Protein AF-0000000072276404 (afdb_homodimer)

Organism: Rhodospirillum rubrum (strain ATCC 11170 / ATH 1.1.1 / DSM 467 / LMG 4362 / NCIMB 8255 / S1) (NCBI:txid269796)

InterPro domains:
  IPR003018 GAF domain [PF01590] (31-168)
  IPR003018 GAF domain [SM00065] (30-178)
  IPR003594 Histidine kinase/HSP90-like ATPase domain [PF02518] (303-394)
  IPR003594 Histidine kinase/HSP90-like ATPase domain [SM00387] (300-396)
  IPR011495 Signal transduction histidine kinase, subgroup 2, dimerisation and phosphoacceptor domain [PF07568] (204-277)
  IPR029016 GAF-like domain superfamily [G3DSA:3.30.450.40] (4-180)
  IPR036890 Histidine kinase/HSP90-like ATPase superfamily [G3DSA:3.30.565.10] (261-398)
  IPR036890 Histidine kinase/HSP90-like ATPase superfamily [SSF55874] (263-393)

Structure (mmCIF, N/CA/C/O backbone):
data_AF-0000000072276404-model_v1
#
loop_
_entity.id
_entity.type
_entity.pdbx_description
1 polymer 'histidine kinase'
#
loop_
_atom_site.group_PDB
_atom_site.id
_atom_site.type_symbol
_atom_site.label_atom_id
_atom_site.label_alt_id
_atom_site.label_comp_id
_atom_site.label_asym_id
_atom_site.label_entity_id
_atom_site.label_seq_id
_atom_site.pdbx_PDB_ins_code
_atom_site.Cartn_x
_atom_site.Cartn_y
_atom_site.Cartn_z
_atom_site.occupancy
_atom_site.B_iso_or_equiv
_atom_site.auth_seq_id
_atom_site.auth_comp_id
_atom_site.auth_asym_id
_atom_site.auth_atom_id
_atom_site.pdbx_PDB_model_num
ATOM 1 N N . MET A 1 1 ? 2.809 63.781 21.281 1 48 1 MET A N 1
ATOM 2 C CA . MET A 1 1 ? 2.082 62.531 21.422 1 48 1 MET A CA 1
ATOM 3 C C . MET A 1 1 ? 2.529 61.781 22.672 1 48 1 MET A C 1
ATOM 5 O O . MET A 1 1 ? 3.721 61.5 22.844 1 48 1 MET A O 1
ATOM 9 N N . ASP A 1 2 ? 1.869 61.625 23.719 1 65.25 2 ASP A N 1
ATOM 10 C CA . ASP A 1 2 ? 2.154 61.156 25.062 1 65.25 2 ASP A CA 1
ATOM 11 C C . ASP A 1 2 ? 2.818 59.781 25.047 1 65.25 2 ASP A C 1
ATOM 13 O O . ASP A 1 2 ? 2.605 59 24.109 1 65.25 2 ASP A O 1
ATOM 17 N N . GLU A 1 3 ? 3.967 59.688 25.656 1 73.56 3 GLU A N 1
ATOM 18 C CA . GLU A 1 3 ? 4.805 58.5 25.797 1 73.56 3 GLU A CA 1
ATOM 19 C C . GLU A 1 3 ? 3.959 57.25 26.016 1 73.56 3 GLU A C 1
ATOM 21 O O . GLU A 1 3 ? 4.277 56.188 25.484 1 73.56 3 GLU A O 1
ATOM 26 N N . THR A 1 4 ? 2.936 57.438 26.641 1 77.88 4 THR A N 1
ATOM 27 C CA . THR A 1 4 ? 2.031 56.312 26.922 1 77.88 4 THR A CA 1
ATOM 28 C C . THR A 1 4 ? 1.312 55.875 25.641 1 77.88 4 THR A C 1
ATOM 30 O O . THR A 1 4 ? 1.155 54.688 25.406 1 77.88 4 THR A O 1
ATOM 33 N N . THR A 1 5 ? 1.019 56.906 24.812 1 78.19 5 THR A N 1
ATOM 34 C CA . THR A 1 5 ? 0.313 56.594 23.578 1 78.19 5 THR A CA 1
ATOM 35 C C . THR A 1 5 ? 1.245 55.906 22.578 1 78.19 5 THR A C 1
ATOM 37 O O . THR A 1 5 ? 0.839 55 21.875 1 78.19 5 THR A O 1
ATOM 40 N N . ALA A 1 6 ? 2.482 56.406 22.594 1 81.88 6 ALA A N 1
ATOM 41 C CA . ALA A 1 6 ? 3.465 55.812 21.703 1 81.88 6 ALA A CA 1
ATOM 42 C C . ALA A 1 6 ? 3.732 54.375 22.078 1 81.88 6 ALA A C 1
ATOM 44 O O . ALA A 1 6 ? 3.857 53.5 21.219 1 81.88 6 ALA A O 1
ATOM 45 N N . GLU A 1 7 ? 3.758 54.062 23.359 1 82.38 7 GLU A N 1
ATOM 46 C CA . GLU A 1 7 ? 3.977 52.688 23.859 1 82.38 7 GLU A CA 1
ATOM 47 C C . GLU A 1 7 ? 2.811 51.781 23.5 1 82.38 7 GLU A C 1
ATOM 49 O O . GLU A 1 7 ? 3.016 50.625 23.141 1 82.38 7 GLU A O 1
ATOM 54 N N . LEU A 1 8 ? 1.667 52.344 23.578 1 82.5 8 LEU A N 1
ATOM 55 C CA . LEU A 1 8 ? 0.479 51.562 23.266 1 82.5 8 LEU A CA 1
ATOM 56 C C . LEU A 1 8 ? 0.43 51.219 21.766 1 82.5 8 LEU A C 1
ATOM 58 O O . LEU A 1 8 ? 0.048 50.125 21.391 1 82.5 8 LEU A O 1
ATOM 62 N N . HIS A 1 9 ? 0.855 52.125 20.938 1 83.06 9 HIS A N 1
ATOM 63 C CA . HIS A 1 9 ? 0.88 51.906 19.484 1 83.06 9 HIS A CA 1
ATOM 64 C C . HIS A 1 9 ? 1.898 50.812 19.125 1 83.06 9 HIS A C 1
ATOM 66 O O . HIS A 1 9 ? 1.651 50 18.25 1 83.06 9 HIS A O 1
ATOM 72 N N . LYS A 1 10 ? 3.004 50.938 19.859 1 84.81 10 LYS A N 1
ATOM 73 C CA . LYS A 1 10 ? 4.031 49.906 19.641 1 84.81 10 LYS A CA 1
ATOM 74 C C . LYS A 1 10 ? 3.504 48.5 20 1 84.81 10 LYS A C 1
ATOM 76 O O . LYS A 1 10 ? 3.713 47.562 19.266 1 84.81 10 LYS A O 1
ATOM 81 N N . LEU A 1 11 ? 2.77 48.438 21.109 1 83.38 11 LEU A N 1
ATOM 82 C CA . LEU A 1 11 ? 2.225 47.156 21.562 1 83.38 11 LEU A CA 1
ATOM 83 C C . LEU A 1 11 ? 1.194 46.625 20.578 1 83.38 11 LEU A C 1
ATOM 85 O O . LEU A 1 11 ? 1.151 45.406 20.312 1 83.38 11 LEU A O 1
ATOM 89 N N . ILE A 1 12 ? 0.431 47.5 20 1 82.69 12 ILE A N 1
ATOM 90 C CA . ILE A 1 12 ? -0.584 47.125 19.031 1 82.69 12 ILE A CA 1
ATOM 91 C C . ILE A 1 12 ? 0.087 46.562 17.781 1 82.69 12 ILE A C 1
ATOM 93 O O . ILE A 1 12 ? -0.323 45.531 17.25 1 82.69 12 ILE A O 1
ATOM 97 N N . SER A 1 13 ? 1.107 47.25 17.344 1 86.06 13 SER A N 1
ATOM 98 C CA . SER A 1 13 ? 1.822 46.844 16.156 1 86.06 13 SER A CA 1
ATOM 99 C C . SER A 1 13 ? 2.475 45.469 16.344 1 86.06 13 SER A C 1
ATOM 101 O O . SER A 1 13 ? 2.457 44.625 15.445 1 86.06 13 SER A O 1
ATOM 103 N N . GLN A 1 14 ? 3.023 45.281 17.516 1 87.19 14 GLN A N 1
ATOM 104 C CA . GLN A 1 14 ? 3.686 44.031 17.828 1 87.19 14 GLN A CA 1
ATOM 105 C C . GLN A 1 14 ? 2.686 42.875 17.875 1 87.19 14 GLN A C 1
ATOM 107 O O . GLN A 1 14 ? 2.938 41.812 17.328 1 87.19 14 GLN A O 1
ATOM 112 N N . GLN A 1 15 ? 1.585 43.062 18.438 1 85.44 15 GLN A N 1
ATOM 113 C CA . GLN A 1 15 ? 0.559 42.031 18.5 1 85.44 15 GLN A CA 1
ATOM 114 C C . GLN A 1 15 ? -0.008 41.719 17.125 1 85.44 15 GLN A C 1
ATOM 116 O O . GLN A 1 15 ? -0.316 40.562 16.812 1 85.44 15 GLN A O 1
ATOM 121 N N . ALA A 1 16 ? -0.145 42.781 16.359 1 86.44 16 ALA A N 1
ATOM 122 C CA . ALA A 1 16 ? -0.613 42.594 14.984 1 86.44 16 ALA A CA 1
ATOM 123 C C . ALA A 1 16 ? 0.361 41.75 14.18 1 86.44 16 ALA A C 1
ATOM 125 O O . ALA A 1 16 ? -0.056 40.938 13.344 1 86.44 16 ALA A O 1
ATOM 126 N N . ALA A 1 17 ? 1.609 41.938 14.406 1 90.44 17 ALA A N 1
ATOM 127 C CA . ALA A 1 17 ? 2.631 41.156 13.711 1 90.44 17 ALA A CA 1
ATOM 128 C C . ALA A 1 17 ? 2.518 39.688 14.047 1 90.44 17 ALA A C 1
ATOM 130 O O . ALA A 1 17 ? 2.621 38.844 13.164 1 90.44 17 ALA A O 1
ATOM 131 N N . ILE A 1 18 ? 2.312 39.344 15.297 1 90.06 18 ILE A N 1
ATOM 132 C CA . ILE A 1 18 ? 2.176 37.969 15.734 1 90.06 18 ILE A CA 1
ATOM 133 C C . ILE A 1 18 ? 0.937 37.344 15.094 1 90.06 18 ILE A C 1
ATOM 135 O O . ILE A 1 18 ? 0.99 36.219 14.602 1 90.06 18 ILE A O 1
ATOM 139 N N . ALA A 1 19 ? -0.135 38.094 15.117 1 87 19 ALA A N 1
ATOM 140 C CA . ALA A 1 19 ? -1.378 37.594 14.523 1 87 19 ALA A CA 1
ATOM 141 C C . ALA A 1 19 ? -1.208 37.344 13.023 1 87 19 ALA A C 1
ATOM 143 O O . ALA A 1 19 ? -1.654 36.312 12.508 1 87 19 ALA A O 1
ATOM 144 N N . HIS A 1 20 ? -0.583 38.312 12.383 1 89.5 20 HIS A N 1
ATOM 145 C CA . HIS A 1 20 ? -0.328 38.156 10.953 1 89.5 20 HIS A CA 1
ATOM 146 C C . HIS A 1 20 ? 0.509 36.938 10.664 1 89.5 20 HIS A C 1
ATOM 148 O O . HIS A 1 20 ? 0.224 36.188 9.711 1 89.5 20 HIS A O 1
ATOM 154 N N . PHE A 1 21 ? 1.476 36.688 11.445 1 94 21 PHE A N 1
ATOM 155 C CA . PHE A 1 21 ? 2.342 35.531 11.258 1 94 21 PHE A CA 1
ATOM 156 C C . PHE A 1 21 ? 1.561 34.25 11.43 1 94 21 PHE A C 1
ATOM 158 O O . PHE A 1 21 ? 1.726 33.312 10.648 1 94 21 PHE A O 1
ATOM 165 N N . GLY A 1 22 ? 0.802 34.188 12.508 1 90.75 22 GLY A N 1
ATOM 166 C CA . GLY A 1 22 ? -0.018 33 12.711 1 90.75 22 GLY A CA 1
ATOM 167 C C . GLY A 1 22 ? -0.876 32.656 11.508 1 90.75 22 GLY A C 1
ATOM 168 O O . GLY A 1 22 ? -0.931 31.5 11.086 1 90.75 22 GLY A O 1
ATOM 169 N N . ASN A 1 23 ? -1.496 33.656 10.969 1 89.75 23 ASN A N 1
ATOM 170 C CA . ASN A 1 23 ? -2.322 33.469 9.781 1 89.75 23 ASN A CA 1
ATOM 171 C C . ASN A 1 23 ? -1.501 33 8.594 1 89.75 23 ASN A C 1
ATOM 173 O O . ASN A 1 23 ? -1.924 32.094 7.875 1 89.75 23 ASN A O 1
ATOM 177 N N . PHE A 1 24 ? -0.404 33.562 8.367 1 93.12 24 PHE A N 1
ATOM 178 C CA . PHE A 1 24 ? 0.496 33.219 7.277 1 93.12 24 PHE A CA 1
ATOM 179 C C . PHE A 1 24 ? 0.958 31.766 7.414 1 93.12 24 PHE A C 1
ATOM 181 O O . PHE A 1 24 ? 0.952 31.016 6.438 1 93.12 24 PHE A O 1
ATOM 188 N N . ALA A 1 25 ? 1.313 31.422 8.641 1 94.75 25 ALA A N 1
ATOM 189 C CA . ALA A 1 25 ? 1.871 30.094 8.906 1 94.75 25 ALA A CA 1
ATOM 190 C C . ALA A 1 25 ? 0.832 29.016 8.664 1 94.75 25 ALA A C 1
ATOM 192 O O . ALA A 1 25 ? 1.174 27.906 8.25 1 94.75 25 ALA A O 1
ATOM 193 N N . LEU A 1 26 ? -0.403 29.297 8.898 1 91.5 26 LEU A N 1
ATOM 194 C CA . LEU A 1 26 ? -1.487 28.328 8.711 1 91.5 26 LEU A CA 1
ATOM 195 C C . LEU A 1 26 ? -1.706 28.062 7.227 1 91.5 26 LEU A C 1
ATOM 197 O O . LEU A 1 26 ? -2.102 26.953 6.852 1 91.5 26 LEU A O 1
ATOM 201 N N . ARG A 1 27 ? -1.36 28.953 6.379 1 88.19 27 ARG A N 1
ATOM 202 C CA . ARG A 1 27 ? -1.678 28.844 4.961 1 88.19 27 ARG A CA 1
ATOM 203 C C . ARG A 1 27 ? -0.475 28.344 4.168 1 88.19 27 ARG A C 1
ATOM 205 O O . ARG A 1 27 ? -0.634 27.672 3.145 1 88.19 27 ARG A O 1
ATOM 212 N N . GLU A 1 28 ? 0.655 28.734 4.586 1 91.81 28 GLU A N 1
ATOM 213 C CA . GLU A 1 28 ? 1.879 28.469 3.836 1 91.81 28 GLU A CA 1
ATOM 214 C C . GLU A 1 28 ? 2.352 27.031 4.039 1 91.81 28 GLU A C 1
ATOM 216 O O . GLU A 1 28 ? 2.602 26.609 5.168 1 91.81 28 GLU A O 1
ATOM 221 N N . PRO A 1 29 ? 2.582 26.359 2.936 1 87.94 29 PRO A N 1
ATOM 222 C CA . PRO A 1 29 ? 2.988 24.953 3.061 1 87.94 29 PRO A CA 1
ATOM 223 C C . PRO A 1 29 ? 4.496 24.797 3.215 1 87.94 29 PRO A C 1
ATOM 225 O O . PRO A 1 29 ? 4.961 23.75 3.703 1 87.94 29 PRO A O 1
ATOM 228 N N . ASP A 1 30 ? 5.25 25.719 2.789 1 93.31 30 ASP A N 1
ATOM 229 C CA . ASP A 1 30 ? 6.703 25.594 2.777 1 93.31 30 ASP A CA 1
ATOM 230 C C . ASP A 1 30 ? 7.309 26.156 4.062 1 93.31 30 ASP A C 1
ATOM 232 O O . ASP A 1 30 ? 7.23 27.359 4.316 1 93.31 30 ASP A O 1
ATOM 236 N N . LEU A 1 31 ? 7.938 25.359 4.762 1 95.5 31 LEU A N 1
ATOM 237 C CA . LEU A 1 31 ? 8.516 25.734 6.043 1 95.5 31 LEU A CA 1
ATOM 238 C C . LEU A 1 31 ? 9.547 26.859 5.867 1 95.5 31 LEU A C 1
ATOM 240 O O . LEU A 1 31 ? 9.625 27.766 6.691 1 95.5 31 LEU A O 1
ATOM 244 N N . MET A 1 32 ? 10.352 26.781 4.859 1 96.44 32 MET A N 1
ATOM 245 C CA . MET A 1 32 ? 11.398 27.781 4.656 1 96.44 32 MET A CA 1
ATOM 246 C C . MET A 1 32 ? 10.797 29.156 4.406 1 96.44 32 MET A C 1
ATOM 248 O O . MET A 1 32 ? 11.359 30.172 4.828 1 96.44 32 MET A O 1
ATOM 252 N N . VAL A 1 33 ? 9.688 29.156 3.691 1 97 33 VAL A N 1
ATOM 253 C CA . VAL A 1 33 ? 8.984 30.406 3.461 1 97 33 VAL A CA 1
ATOM 254 C C . VAL A 1 33 ? 8.438 30.938 4.781 1 97 33 VAL A C 1
ATOM 256 O O . VAL A 1 33 ? 8.508 32.156 5.051 1 97 33 VAL A O 1
ATOM 259 N N . ILE A 1 34 ? 7.984 30.031 5.652 1 97.25 34 ILE A N 1
ATOM 260 C CA . ILE A 1 34 ? 7.461 30.391 6.965 1 97.25 34 ILE A CA 1
ATOM 261 C C . ILE A 1 34 ? 8.578 31 7.816 1 97.25 34 ILE A C 1
ATOM 263 O O . ILE A 1 34 ? 8.406 32.062 8.414 1 97.25 34 ILE A O 1
ATOM 267 N N . LEU A 1 35 ? 9.672 30.359 7.82 1 98.38 35 LEU A N 1
ATOM 268 C CA . LEU A 1 35 ? 10.789 30.797 8.633 1 98.38 35 LEU A CA 1
ATOM 269 C C . LEU A 1 35 ? 11.305 32.156 8.164 1 98.38 35 LEU A C 1
ATOM 271 O O . LEU A 1 35 ? 11.625 33.031 8.977 1 98.38 35 LEU A O 1
ATOM 275 N N . THR A 1 36 ? 11.359 32.312 6.91 1 98.38 36 THR A N 1
ATOM 276 C CA . THR A 1 36 ? 11.82 33.562 6.336 1 98.38 36 THR A CA 1
ATOM 277 C C . THR A 1 36 ? 10.867 34.719 6.684 1 98.38 36 THR A C 1
ATOM 279 O O . THR A 1 36 ? 11.312 35.812 7.055 1 98.38 36 THR A O 1
ATOM 282 N N . GLU A 1 37 ? 9.609 34.438 6.578 1 97.94 37 GLU A N 1
ATOM 283 C CA . GLU A 1 37 ? 8.609 35.438 6.941 1 97.94 37 GLU A CA 1
ATOM 284 C C . GLU A 1 37 ? 8.688 35.781 8.43 1 97.94 37 GLU A C 1
ATOM 286 O O . GLU A 1 37 ? 8.5 36.938 8.82 1 97.94 37 GLU A O 1
ATOM 291 N N . ALA A 1 38 ? 8.93 34.812 9.25 1 98.12 38 ALA A N 1
ATOM 292 C CA . ALA A 1 38 ? 9.094 35.031 10.688 1 98.12 38 ALA A CA 1
ATOM 293 C C . ALA A 1 38 ? 10.234 36.031 10.961 1 98.12 38 ALA A C 1
ATOM 295 O O . ALA A 1 38 ? 10.062 37 11.711 1 98.12 38 ALA A O 1
ATOM 296 N N . ALA A 1 39 ? 11.344 35.75 10.344 1 98.38 39 ALA A N 1
ATOM 297 C CA . ALA A 1 39 ? 12.5 36.625 10.523 1 98.38 39 ALA A CA 1
ATOM 298 C C . ALA A 1 39 ? 12.188 38.062 10.094 1 98.38 39 ALA A C 1
ATOM 300 O O . ALA A 1 39 ? 12.523 39.031 10.797 1 98.38 39 ALA A O 1
ATOM 301 N N . ARG A 1 40 ? 11.516 38.188 9 1 97.75 40 ARG A N 1
ATOM 302 C CA . ARG A 1 40 ? 11.172 39.5 8.484 1 97.75 40 ARG A CA 1
ATOM 303 C C . ARG A 1 40 ? 10.258 40.25 9.445 1 97.75 40 ARG A C 1
ATOM 305 O O . ARG A 1 40 ? 10.523 41.406 9.797 1 97.75 40 ARG A O 1
ATOM 312 N N . LEU A 1 41 ? 9.211 39.625 9.906 1 96.94 41 LEU A N 1
ATOM 313 C CA . LEU A 1 41 ? 8.219 40.281 10.766 1 96.94 41 LEU A CA 1
ATOM 314 C C . LEU A 1 41 ? 8.812 40.625 12.125 1 96.94 41 LEU A C 1
ATOM 316 O O . LEU A 1 41 ? 8.461 41.656 12.711 1 96.94 41 LEU A O 1
ATOM 320 N N . CYS A 1 42 ? 9.672 39.812 12.648 1 96.81 42 CYS A N 1
ATOM 321 C CA . CYS A 1 42 ? 10.328 40.125 13.914 1 96.81 42 CYS A CA 1
ATOM 322 C C . CYS A 1 42 ? 11.227 41.344 13.789 1 96.81 42 CYS A C 1
ATOM 324 O O . CYS A 1 42 ? 11.211 42.219 14.656 1 96.81 42 CYS A O 1
ATOM 326 N N . ALA A 1 43 ? 12 41.375 12.688 1 96.19 43 ALA A N 1
ATOM 327 C CA . ALA A 1 43 ? 12.867 42.531 12.445 1 96.19 43 ALA A CA 1
ATOM 328 C C . ALA A 1 43 ? 12.047 43.812 12.352 1 96.19 43 ALA A C 1
ATOM 330 O O . ALA A 1 43 ? 12.383 44.812 12.984 1 96.19 43 ALA A O 1
ATOM 331 N N . GLU A 1 44 ? 11 43.75 11.648 1 93.88 44 GLU A N 1
ATOM 332 C CA . GLU A 1 44 ? 10.125 44.906 11.484 1 93.88 44 GLU A CA 1
ATOM 333 C C . GLU A 1 44 ? 9.461 45.281 12.797 1 93.88 44 GLU A C 1
ATOM 335 O O . GLU A 1 44 ? 9.383 46.469 13.141 1 93.88 44 GLU A O 1
ATOM 340 N N . GLY A 1 45 ? 8.984 44.344 13.531 1 91.69 45 GLY A N 1
ATOM 341 C CA . GLY A 1 45 ? 8.281 44.562 14.781 1 91.69 45 GLY A CA 1
ATOM 342 C C . GLY A 1 45 ? 9.148 45.219 15.844 1 91.69 45 GLY A C 1
ATOM 343 O O . GLY A 1 45 ? 8.641 45.969 16.688 1 91.69 45 GLY A O 1
ATOM 344 N N . LEU A 1 46 ? 10.422 44.938 15.773 1 92.81 46 LEU A N 1
ATOM 345 C CA . LEU A 1 46 ? 11.328 45.5 16.766 1 92.81 46 LEU A CA 1
ATOM 346 C C . LEU A 1 46 ? 12.203 46.594 16.172 1 92.81 46 LEU A C 1
ATOM 348 O O . LEU A 1 46 ? 13.102 47.094 16.844 1 92.81 46 LEU A O 1
ATOM 352 N N . SER A 1 47 ? 11.906 46.938 14.938 1 90.75 47 SER A N 1
ATOM 353 C CA . SER A 1 47 ? 12.617 47.969 14.211 1 90.75 47 SER A CA 1
ATOM 354 C C . SER A 1 47 ? 14.125 47.75 14.242 1 90.75 47 SER A C 1
ATOM 356 O O . SER A 1 47 ? 14.891 48.656 14.602 1 90.75 47 SER A O 1
ATOM 358 N N . VAL A 1 48 ? 14.555 46.562 13.93 1 94.5 48 VAL A N 1
ATOM 359 C CA . VAL A 1 48 ? 15.969 46.219 13.812 1 94.5 48 VAL A CA 1
ATOM 360 C C . VAL A 1 48 ? 16.281 45.781 12.391 1 94.5 48 VAL A C 1
ATOM 362 O O . VAL A 1 48 ? 15.383 45.312 11.68 1 94.5 48 VAL A O 1
ATOM 365 N N . PRO A 1 49 ? 17.484 45.906 12 1 96.25 49 PRO A N 1
ATOM 366 C CA . PRO A 1 49 ? 17.797 45.594 10.602 1 96.25 49 PRO A CA 1
ATOM 367 C C . PRO A 1 49 ? 18 44.125 10.328 1 96.25 49 PRO A C 1
ATOM 369 O O . PRO A 1 49 ? 17.891 43.688 9.188 1 96.25 49 PRO A O 1
ATOM 372 N N . PHE A 1 50 ? 18.312 43.281 11.422 1 97.31 50 PHE A N 1
ATOM 373 C CA . PHE A 1 50 ? 18.672 41.906 11.172 1 97.31 50 PHE A CA 1
ATOM 374 C C . PHE A 1 50 ? 17.891 40.969 12.07 1 97.31 50 PHE A C 1
ATOM 376 O O . PHE A 1 50 ? 17.625 41.281 13.234 1 97.31 50 PHE A O 1
ATOM 383 N N . CYS A 1 51 ? 17.516 39.844 11.531 1 98.38 51 CYS A N 1
ATOM 384 C CA . CYS A 1 51 ? 16.938 38.719 12.273 1 98.38 51 CYS A CA 1
ATOM 385 C C . CYS A 1 51 ? 17.281 37.406 11.617 1 98.38 51 CYS A C 1
ATOM 387 O O . CYS A 1 51 ? 17.469 37.344 10.398 1 98.38 51 CYS A O 1
ATOM 389 N N . LYS A 1 52 ? 17.438 36.406 12.391 1 98.31 52 LYS A N 1
ATOM 390 C CA . LYS A 1 52 ? 17.719 35.094 11.812 1 98.31 52 LYS A CA 1
ATOM 391 C C . LYS A 1 52 ? 17.109 33.969 12.656 1 98.31 52 LYS A C 1
ATOM 393 O O . LYS A 1 52 ? 16.891 34.156 13.852 1 98.31 52 LYS A O 1
ATOM 398 N N . VAL A 1 53 ? 16.828 32.906 12.039 1 98.75 53 VAL A N 1
ATOM 399 C CA . VAL A 1 53 ? 16.391 31.656 12.664 1 98.75 53 VAL A CA 1
ATOM 400 C C . VAL A 1 53 ? 17.5 30.609 12.562 1 98.75 53 VAL A C 1
ATOM 402 O O . VAL A 1 53 ? 17.953 30.281 11.461 1 98.75 53 VAL A O 1
ATOM 405 N N . CYS A 1 54 ? 17.891 30.047 13.633 1 98.56 54 CYS A N 1
ATOM 406 C CA . CYS A 1 54 ? 18.938 29.047 13.68 1 98.56 54 CYS A CA 1
ATOM 407 C C . CYS A 1 54 ? 18.375 27.688 14.086 1 98.56 54 CYS A C 1
ATOM 409 O O . CYS A 1 54 ? 17.797 27.547 15.164 1 98.56 54 CYS A O 1
ATOM 411 N N . ARG A 1 55 ? 18.641 26.766 13.297 1 98.31 55 ARG A N 1
ATOM 412 C CA . ARG A 1 55 ? 18.156 25.406 13.562 1 98.31 55 ARG A CA 1
ATOM 413 C C . ARG A 1 55 ? 19.234 24.578 14.234 1 98.31 55 ARG A C 1
ATOM 415 O O . ARG A 1 55 ? 20.391 24.594 13.812 1 98.31 55 ARG A O 1
ATOM 422 N N . TYR A 1 56 ? 18.828 23.828 15.219 1 98.12 56 TYR A N 1
ATOM 423 C CA . TYR A 1 56 ? 19.766 22.953 15.938 1 98.12 56 TYR A CA 1
ATOM 424 C C . TYR A 1 56 ? 20.047 21.688 15.133 1 98.12 56 TYR A C 1
ATOM 426 O O . TYR A 1 56 ? 19.141 21.047 14.633 1 98.12 56 TYR A O 1
ATOM 434 N N . ARG A 1 57 ? 21.281 21.344 15.023 1 96.62 57 ARG A N 1
ATOM 435 C CA . ARG A 1 57 ? 21.75 20.094 14.43 1 96.62 57 ARG A CA 1
ATOM 436 C C . ARG A 1 57 ? 22.422 19.203 15.477 1 96.62 57 ARG A C 1
ATOM 438 O O . ARG A 1 57 ? 23.531 19.484 15.914 1 96.62 57 ARG A O 1
ATOM 445 N N . ALA A 1 58 ? 21.766 18.188 15.797 1 95.12 58 ALA A N 1
ATOM 446 C CA . ALA A 1 58 ? 22.188 17.344 16.922 1 95.12 58 ALA A CA 1
ATOM 447 C C . ALA A 1 58 ? 23.516 16.656 16.625 1 95.12 58 ALA A C 1
ATOM 449 O O . ALA A 1 58 ? 24.359 16.516 17.5 1 95.12 58 ALA A O 1
ATOM 450 N N . ALA A 1 59 ? 23.672 16.219 15.469 1 95.44 59 ALA A N 1
ATOM 451 C CA . ALA A 1 59 ? 24.875 15.484 15.078 1 95.44 59 ALA A CA 1
ATOM 452 C C . ALA A 1 59 ? 26.125 16.375 15.195 1 95.44 59 ALA A C 1
ATOM 454 O O . ALA A 1 59 ? 27.172 15.914 15.664 1 95.44 59 ALA A O 1
ATOM 455 N N . GLU A 1 60 ? 25.953 17.547 14.828 1 96 60 GLU A N 1
ATOM 456 C CA . GLU A 1 60 ? 27.078 18.484 14.812 1 96 60 GLU A CA 1
ATOM 457 C C . GLU A 1 60 ? 27.141 19.297 16.109 1 96 60 GLU A C 1
ATOM 459 O O . GLU A 1 60 ? 28.141 19.938 16.406 1 96 60 GLU A O 1
ATOM 464 N N . ASN A 1 61 ? 26.047 19.297 16.859 1 96.5 61 ASN A N 1
ATOM 465 C CA . ASN A 1 61 ? 25.859 20.094 18.062 1 96.5 61 ASN A CA 1
ATOM 466 C C . ASN A 1 61 ? 26.109 21.578 17.781 1 96.5 61 ASN A C 1
ATOM 468 O O . ASN A 1 61 ? 26.906 22.219 18.453 1 96.5 61 ASN A O 1
ATOM 472 N N . ASP A 1 62 ? 25.422 22.016 16.781 1 97.56 62 ASP A N 1
ATOM 473 C CA . ASP A 1 62 ? 25.547 23.422 16.406 1 97.56 62 ASP A CA 1
ATOM 474 C C . ASP A 1 62 ? 24.203 23.969 15.922 1 97.56 62 ASP A C 1
ATOM 476 O O . ASP A 1 62 ? 23.188 23.266 15.938 1 97.56 62 ASP A O 1
ATOM 480 N N . LEU A 1 63 ? 24.188 25.297 15.664 1 98.12 63 LEU A N 1
ATOM 481 C CA . LEU A 1 63 ? 23.016 26.016 15.203 1 98.12 63 LEU A CA 1
ATOM 482 C C . LEU A 1 63 ? 23.25 26.641 13.836 1 98.12 63 LEU A C 1
ATOM 484 O O . LEU A 1 63 ? 24.062 27.562 13.703 1 98.12 63 LEU A O 1
ATOM 488 N N . LEU A 1 64 ? 22.531 26.141 12.867 1 98.31 64 LEU A N 1
ATOM 489 C CA . LEU A 1 64 ? 22.672 26.594 11.492 1 98.31 64 LEU A CA 1
ATOM 490 C C . LEU A 1 64 ? 21.656 27.688 11.18 1 98.31 64 LEU A C 1
ATOM 492 O O . LEU A 1 64 ? 20.469 27.516 11.461 1 98.31 64 LEU A O 1
ATOM 496 N N . VAL A 1 65 ? 22.141 28.812 10.617 1 98.19 65 VAL A N 1
ATOM 497 C CA . VAL A 1 65 ? 21.203 29.828 10.148 1 98.19 65 VAL A CA 1
ATOM 498 C C . VAL A 1 65 ? 20.422 29.312 8.953 1 98.19 65 VAL A C 1
ATOM 500 O O . VAL A 1 65 ? 20.984 29.125 7.871 1 98.19 65 VAL A O 1
ATOM 503 N N . VAL A 1 66 ? 19.125 29.141 9.102 1 98.19 66 VAL A N 1
ATOM 504 C CA . VAL A 1 66 ? 18.359 28.516 8.031 1 98.19 66 VAL A CA 1
ATOM 505 C C . VAL A 1 66 ? 17.469 29.547 7.359 1 98.19 66 VAL A C 1
ATOM 507 O O . VAL A 1 66 ? 17 29.344 6.242 1 98.19 66 VAL A O 1
ATOM 510 N N . ALA A 1 67 ? 17.203 30.594 8 1 98.38 67 ALA A N 1
ATOM 511 C CA . ALA A 1 67 ? 16.438 31.719 7.465 1 98.38 67 ALA A CA 1
ATOM 512 C C . ALA A 1 67 ? 16.875 33.031 8.094 1 98.38 67 ALA A C 1
ATOM 514 O O . ALA A 1 67 ? 17.438 33.062 9.188 1 98.38 67 ALA A O 1
ATOM 515 N N . GLY A 1 68 ? 16.594 34.156 7.391 1 98 68 GLY A N 1
ATOM 516 C CA . GLY A 1 68 ? 17.031 35.438 7.918 1 98 68 GLY A CA 1
ATOM 517 C C . GLY A 1 68 ? 16.516 36.594 7.102 1 98 68 GLY A C 1
ATOM 518 O O . GLY A 1 68 ? 15.945 36.438 6.031 1 98 68 GLY A O 1
ATOM 519 N N . TYR A 1 69 ? 16.625 37.719 7.668 1 97.81 69 TYR A N 1
ATOM 520 C CA . TYR A 1 69 ? 16.281 39.031 7.078 1 97.81 69 TYR A CA 1
ATOM 521 C C . TYR A 1 69 ? 17.406 40.031 7.266 1 97.81 69 TYR A C 1
ATOM 523 O O . TYR A 1 69 ? 17.891 40.219 8.375 1 97.81 69 TYR A O 1
ATOM 531 N N . GLY A 1 70 ? 17.828 40.656 6.195 1 96.94 70 GLY A N 1
ATOM 532 C CA . GLY A 1 70 ? 18.781 41.75 6.27 1 96.94 70 GLY A CA 1
ATOM 533 C C . GLY A 1 70 ? 20.219 41.312 6.047 1 96.94 70 GLY A C 1
ATOM 534 O O . GLY A 1 70 ? 21.125 42.125 5.98 1 96.94 70 GLY A O 1
ATOM 535 N N . TRP A 1 71 ? 20.453 40.031 5.824 1 96.25 71 TRP A N 1
ATOM 536 C CA . TRP A 1 71 ? 21.812 39.5 5.754 1 96.25 71 TRP A CA 1
ATOM 537 C C . TRP A 1 71 ? 22.312 39.469 4.312 1 96.25 71 TRP A C 1
ATOM 539 O O . TRP A 1 71 ? 21.531 39.312 3.379 1 96.25 71 TRP A O 1
ATOM 549 N N . ASN A 1 72 ? 23.578 39.562 4.145 1 95.06 72 ASN A N 1
ATOM 550 C CA . ASN A 1 72 ? 24.203 39.375 2.848 1 95.06 72 ASN A CA 1
ATOM 551 C C . ASN A 1 72 ? 24.188 37.906 2.424 1 95.06 72 ASN A C 1
ATOM 553 O O . ASN A 1 72 ? 24.031 37.031 3.26 1 95.06 72 ASN A O 1
ATOM 557 N N . PRO A 1 73 ? 24.359 37.781 1.109 1 93.81 73 PRO A N 1
ATOM 558 C CA . PRO A 1 73 ? 24.469 36.375 0.653 1 93.81 73 PRO A CA 1
ATOM 559 C C . PRO A 1 73 ? 25.594 35.625 1.349 1 93.81 73 PRO A C 1
ATOM 561 O O . PRO A 1 73 ? 26.656 36.188 1.624 1 93.81 73 PRO A O 1
ATOM 564 N N . GLY A 1 74 ? 25.312 34.312 1.647 1 93.75 74 GLY A N 1
ATOM 565 C CA . GLY A 1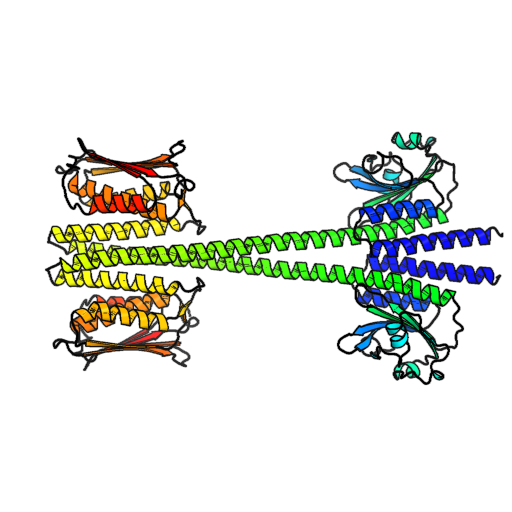 74 ? 26.328 33.469 2.27 1 93.75 74 GLY A CA 1
ATOM 566 C C . GLY A 1 74 ? 26.094 33.25 3.75 1 93.75 74 GLY A C 1
ATOM 567 O O . GLY A 1 74 ? 26.797 32.438 4.387 1 93.75 74 GLY A O 1
ATOM 568 N N . VAL A 1 75 ? 25.172 33.969 4.281 1 95.75 75 VAL A N 1
ATOM 569 C CA . VAL A 1 75 ? 24.891 33.781 5.703 1 95.75 75 VAL A CA 1
ATOM 570 C C . VAL A 1 75 ? 23.844 32.688 5.895 1 95.75 75 VAL A C 1
ATOM 572 O O . VAL A 1 75 ? 24.141 31.656 6.492 1 95.75 75 VAL A O 1
ATOM 575 N N . VAL A 1 76 ? 22.719 32.875 5.234 1 97 76 VAL A N 1
ATOM 576 C CA . VAL A 1 76 ? 21.641 31.922 5.355 1 97 76 VAL A CA 1
ATOM 577 C C . VAL A 1 76 ? 22.031 30.609 4.688 1 97 76 VAL A C 1
ATOM 579 O O . VAL A 1 76 ? 22.5 30.609 3.545 1 97 76 VAL A O 1
ATOM 582 N N . GLY A 1 77 ? 21.969 29.625 5.402 1 96.81 77 GLY A N 1
ATOM 583 C CA . GLY A 1 77 ? 22.281 28.297 4.875 1 96.81 77 GLY A CA 1
ATOM 584 C C . GLY A 1 77 ? 23.734 27.906 5.066 1 96.81 77 GLY A C 1
ATOM 585 O O . GLY A 1 77 ? 24.125 26.781 4.785 1 96.81 77 GLY A O 1
ATOM 586 N N . HIS A 1 78 ? 24.562 28.766 5.648 1 96 78 HIS A N 1
ATOM 587 C CA . HIS A 1 78 ? 26 28.5 5.648 1 96 78 HIS A CA 1
ATOM 588 C C . HIS A 1 78 ? 26.594 28.719 7.027 1 96 78 HIS A C 1
ATOM 590 O O . HIS A 1 78 ? 27.469 27.969 7.461 1 96 78 HIS A O 1
ATOM 596 N N . VAL A 1 79 ? 26.203 29.703 7.703 1 96.19 79 VAL A N 1
ATOM 597 C CA . VAL A 1 79 ? 26.828 30.109 8.953 1 96.19 79 VAL A CA 1
ATOM 598 C C . VAL A 1 79 ? 26.297 29.266 10.102 1 96.19 79 VAL A C 1
ATOM 600 O O . VAL A 1 79 ? 25.094 29 10.188 1 96.19 79 VAL A O 1
ATOM 603 N N . VAL A 1 80 ? 27.203 28.891 10.977 1 95.88 80 VAL A N 1
ATOM 604 C CA . VAL A 1 80 ? 26.828 28.078 12.133 1 95.88 80 VAL A CA 1
ATOM 605 C C . VAL A 1 80 ? 27.422 28.703 13.406 1 95.88 80 VAL A C 1
ATOM 607 O O . VAL A 1 80 ? 28.406 29.438 13.344 1 95.88 80 VAL A O 1
ATOM 610 N N . SER A 1 81 ? 26.719 28.531 14.469 1 95.31 81 SER A N 1
ATOM 611 C CA . SER A 1 81 ? 27.219 28.828 15.805 1 95.31 81 SER A CA 1
ATOM 612 C C . SER A 1 81 ? 27.172 27.594 16.703 1 95.31 81 SER A C 1
ATOM 614 O O . SER A 1 81 ? 26.375 26.688 16.453 1 95.31 81 SER A O 1
ATOM 616 N N . ARG A 1 82 ? 27.969 27.547 17.656 1 93.88 82 ARG A N 1
ATOM 617 C CA . ARG A 1 82 ? 27.984 26.391 18.562 1 93.88 82 ARG A CA 1
ATOM 618 C C . ARG A 1 82 ? 26.75 26.375 19.453 1 93.88 82 ARG A C 1
ATOM 620 O O . ARG A 1 82 ? 26.297 27.438 19.906 1 93.88 82 ARG A O 1
ATOM 627 N N . ALA A 1 83 ? 26.281 25.172 19.75 1 96.31 83 ALA A N 1
ATOM 628 C CA . ALA A 1 83 ? 25.141 25.016 20.656 1 96.31 83 ALA A CA 1
ATOM 629 C C . ALA A 1 83 ? 25.609 24.828 22.094 1 96.31 83 ALA A C 1
ATOM 631 O O . ALA A 1 83 ? 25.266 23.844 22.75 1 96.31 83 ALA A O 1
ATOM 632 N N . ASP A 1 84 ? 26.344 25.734 22.5 1 94.62 84 ASP A N 1
ATOM 633 C CA . ASP A 1 84 ? 26.844 25.766 23.875 1 94.62 84 ASP A CA 1
ATOM 634 C C . ASP A 1 84 ? 26.984 27.203 24.375 1 94.62 84 ASP A C 1
ATOM 636 O O . ASP A 1 84 ? 26.453 28.125 23.75 1 94.62 84 ASP A O 1
ATOM 640 N N . LEU A 1 85 ? 27.625 27.484 25.547 1 93.5 85 LEU A N 1
ATOM 641 C CA . LEU A 1 85 ? 27.578 28.766 26.219 1 93.5 85 LEU A CA 1
ATOM 642 C C . LEU A 1 85 ? 28.547 29.75 25.578 1 93.5 85 LEU A C 1
ATOM 644 O O . LEU A 1 85 ? 28.578 30.938 25.953 1 93.5 85 LEU A O 1
ATOM 648 N N . THR A 1 86 ? 29.234 29.328 24.516 1 91.94 86 THR A N 1
ATOM 649 C CA . THR A 1 86 ? 30.234 30.188 23.891 1 91.94 86 THR A CA 1
ATOM 650 C C . THR A 1 86 ? 29.609 31.078 22.828 1 91.94 86 THR A C 1
ATOM 652 O O . THR A 1 86 ? 30.281 31.891 22.203 1 91.94 86 THR A O 1
ATOM 655 N N . SER A 1 87 ? 28.359 30.938 22.578 1 93.5 87 SER A N 1
ATOM 656 C CA . SER A 1 87 ? 27.625 31.781 21.641 1 93.5 87 SER A CA 1
ATOM 657 C C . SER A 1 87 ? 26.328 32.281 22.25 1 93.5 87 SER A C 1
ATOM 659 O O . SER A 1 87 ? 25.75 31.641 23.141 1 93.5 87 SER A O 1
ATOM 661 N N . PRO A 1 88 ? 25.875 33.5 21.828 1 93.62 88 PRO A N 1
ATOM 662 C CA . PRO A 1 88 ? 24.594 33.969 22.328 1 93.62 88 PRO A CA 1
ATOM 663 C C . PRO A 1 88 ? 23.453 33 22.016 1 93.62 88 PRO A C 1
ATOM 665 O O . PRO A 1 88 ? 22.578 32.781 22.859 1 93.62 88 PRO A O 1
ATOM 668 N N . GLN A 1 89 ? 23.453 32.438 20.828 1 96 89 GLN A N 1
ATOM 669 C CA . GLN A 1 89 ? 22.438 31.469 20.438 1 96 89 GLN A CA 1
ATOM 670 C C . GLN A 1 89 ? 22.5 30.203 21.297 1 96 89 GLN A C 1
ATOM 672 O O . GLN A 1 89 ? 21.469 29.703 21.75 1 96 89 GLN A O 1
ATOM 677 N N . GLY A 1 90 ? 23.703 29.766 21.453 1 96.5 90 GLY A N 1
ATOM 678 C CA . GLY A 1 90 ? 23.906 28.578 22.281 1 96.5 90 GLY A CA 1
ATOM 679 C C . GLY A 1 90 ? 23.453 28.766 23.719 1 96.5 90 GLY A C 1
ATOM 680 O O . GLY A 1 90 ? 22.859 27.859 24.312 1 96.5 90 GLY A O 1
ATOM 681 N N . ARG A 1 91 ? 23.719 29.922 24.297 1 95.94 91 ARG A N 1
ATOM 682 C CA . ARG A 1 91 ? 23.281 30.219 25.656 1 95.94 91 ARG A CA 1
ATOM 683 C C . ARG A 1 91 ? 21.766 30.125 25.781 1 95.94 91 ARG A C 1
ATOM 685 O O . ARG A 1 91 ? 21.25 29.531 26.719 1 95.94 91 ARG A O 1
ATOM 692 N N . ALA A 1 92 ? 21.094 30.766 24.844 1 97.06 92 ALA A N 1
ATOM 693 C CA . ALA A 1 92 ? 19.625 30.688 24.844 1 97.06 92 ALA A CA 1
ATOM 694 C C . ALA A 1 92 ? 19.156 29.25 24.672 1 97.06 92 ALA A C 1
ATOM 696 O O . ALA A 1 92 ? 18.219 28.812 25.328 1 97.06 92 ALA A O 1
ATOM 697 N N . PHE A 1 93 ? 19.859 28.5 23.844 1 97.56 93 PHE A N 1
ATOM 698 C CA . PHE A 1 93 ? 19.484 27.125 23.516 1 97.56 93 PHE A CA 1
ATOM 699 C C . PHE A 1 93 ? 19.641 26.203 24.719 1 97.56 93 PHE A C 1
ATOM 701 O O . PHE A 1 93 ? 18.75 25.406 25.016 1 97.56 93 PHE A O 1
ATOM 708 N N . ILE A 1 94 ? 20.688 26.297 25.406 1 95.94 94 ILE A N 1
ATOM 709 C CA . ILE A 1 94 ? 21.031 25.406 26.516 1 95.94 94 ILE A CA 1
ATOM 710 C C . ILE A 1 94 ? 20.219 25.797 27.75 1 95.94 94 ILE A C 1
ATOM 712 O O . ILE A 1 94 ? 19.719 24.922 28.469 1 95.94 94 ILE A O 1
ATOM 716 N N . THR A 1 95 ? 20 27.078 2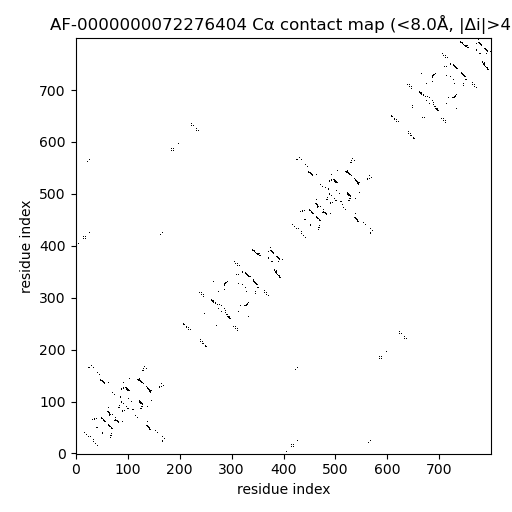8 1 95.75 95 THR A N 1
ATOM 717 C CA . THR A 1 95 ? 19.375 27.531 29.234 1 95.75 95 THR A CA 1
ATOM 718 C C . THR A 1 95 ? 17.859 27.531 29.094 1 95.75 95 THR A C 1
ATOM 720 O O . THR A 1 95 ? 17.141 27.453 30.094 1 95.75 95 THR A O 1
ATOM 723 N N . GLY A 1 96 ? 17.406 27.797 27.922 1 95.44 96 GLY A N 1
ATOM 724 C CA . GLY A 1 96 ? 15.977 27.922 27.688 1 95.44 96 GLY A CA 1
ATOM 725 C C . GLY A 1 96 ? 15.445 29.312 27.969 1 95.44 96 GLY A C 1
ATOM 726 O O . GLY A 1 96 ? 14.258 29.578 27.797 1 95.44 96 GLY A O 1
ATOM 727 N N . ASN A 1 97 ? 16.391 30.156 28.391 1 95.25 97 ASN A N 1
ATOM 728 C CA . ASN A 1 97 ? 16.016 31.547 28.688 1 95.25 97 ASN A CA 1
ATOM 729 C C . ASN A 1 97 ? 16.562 32.5 27.625 1 95.25 97 ASN A C 1
ATOM 731 O O . ASN A 1 97 ? 17.531 32.188 26.938 1 95.25 97 ASN A O 1
ATOM 735 N N . PRO A 1 98 ? 15.836 33.625 27.5 1 96.75 98 PRO A N 1
ATOM 736 C CA . PRO A 1 98 ? 16.344 34.625 26.547 1 96.75 98 PRO A CA 1
ATOM 737 C C . PRO A 1 98 ? 17.781 35.062 26.859 1 96.75 98 PRO A C 1
ATOM 739 O O . PRO A 1 98 ? 18.125 35.25 28.016 1 96.75 98 PRO A O 1
ATOM 742 N N . SER A 1 99 ? 18.609 35.094 25.891 1 95.12 99 SER A N 1
ATOM 743 C CA . SER A 1 99 ? 19.953 35.656 26 1 95.12 99 SER A CA 1
ATOM 744 C C . SER A 1 99 ? 20 37.062 25.453 1 95.12 99 SER A C 1
ATOM 746 O O . SER A 1 99 ? 19.812 37.281 24.25 1 95.12 99 SER A O 1
ATOM 748 N N . ILE A 1 100 ? 20.234 38 26.297 1 93.94 100 ILE A N 1
ATOM 749 C CA . ILE A 1 100 ? 20.25 39.406 25.938 1 93.94 100 ILE A CA 1
ATOM 750 C C . ILE A 1 100 ? 21.688 39.938 26.016 1 93.94 100 ILE A C 1
ATOM 752 O O . ILE A 1 100 ? 22.328 39.844 27.047 1 93.94 100 ILE A O 1
ATOM 756 N N . CYS A 1 101 ? 22.109 40.469 24.922 1 90.94 101 CYS A N 1
ATOM 757 C CA . CYS A 1 101 ? 23.438 41.062 24.859 1 90.94 101 CYS A CA 1
ATOM 758 C C . CYS A 1 101 ? 23.344 42.5 24.328 1 90.94 101 CYS A C 1
ATOM 760 O O . CYS A 1 101 ? 23.109 42.719 23.125 1 90.94 101 CYS A O 1
ATOM 762 N N . ASP A 1 102 ? 23.562 43.438 25.109 1 88.19 102 ASP A N 1
ATOM 763 C CA . ASP A 1 102 ? 23.453 44.844 24.734 1 88.19 102 ASP A CA 1
ATOM 764 C C . ASP A 1 102 ? 24.656 45.281 23.922 1 88.19 102 ASP A C 1
ATOM 766 O O . ASP A 1 102 ? 24.562 46.219 23.125 1 88.19 102 ASP A O 1
ATOM 770 N N . ASP A 1 103 ? 25.734 44.656 24.25 1 88.94 103 ASP A N 1
ATOM 771 C CA . ASP A 1 103 ? 26.984 44.906 23.531 1 88.94 103 ASP A CA 1
ATOM 772 C C . ASP A 1 103 ? 27.812 43.656 23.391 1 88.94 103 ASP A C 1
ATOM 774 O O . ASP A 1 103 ? 28.516 43.25 24.312 1 88.94 103 ASP A O 1
ATOM 778 N N . VAL A 1 104 ? 27.812 43.156 22.125 1 86.44 104 VAL A N 1
ATOM 779 C CA . VAL A 1 104 ? 28.453 41.844 21.891 1 86.44 104 VAL A CA 1
ATOM 780 C C . VAL A 1 104 ? 29.969 42 22.062 1 86.44 104 VAL A C 1
ATOM 782 O O . VAL A 1 104 ? 30.656 41.031 22.391 1 86.44 104 VAL A O 1
ATOM 785 N N . SER A 1 105 ? 30.5 43.156 21.859 1 82.5 105 SER A N 1
ATOM 786 C CA . SER A 1 105 ? 31.938 43.375 21.953 1 82.5 105 SER A CA 1
ATOM 787 C C . SER A 1 105 ? 32.406 43.281 23.406 1 82.5 105 SER A C 1
ATOM 789 O O . SER A 1 105 ? 33.594 43.062 23.672 1 82.5 105 SER A O 1
ATOM 791 N N . ARG A 1 106 ? 31.547 43.375 24.312 1 84.31 106 ARG A N 1
ATOM 792 C CA . ARG A 1 106 ? 31.906 43.375 25.734 1 84.31 106 ARG A CA 1
ATOM 793 C C . ARG A 1 106 ? 31.828 41.969 26.297 1 84.31 106 ARG A C 1
ATOM 795 O O . ARG A 1 106 ? 32.281 41.719 27.422 1 84.31 106 ARG A O 1
ATOM 802 N N . GLU A 1 107 ? 31.234 41.156 25.562 1 81.25 107 GLU A N 1
ATOM 803 C CA . GLU A 1 107 ? 31.094 39.781 26.062 1 81.25 107 GLU A CA 1
ATOM 804 C C . GLU A 1 107 ? 32.312 38.938 25.703 1 81.25 107 GLU A C 1
ATOM 806 O O . GLU A 1 107 ? 32.406 38.438 24.578 1 81.25 107 GLU A O 1
ATOM 811 N N . VAL A 1 108 ? 33.094 38.688 26.625 1 76.88 108 VAL A N 1
ATOM 812 C CA . VAL A 1 108 ? 34.375 38.031 26.422 1 76.88 108 VAL A CA 1
ATOM 813 C C . VAL A 1 108 ? 34.188 36.531 26.219 1 76.88 108 VAL A C 1
ATOM 815 O O . VAL A 1 108 ? 35 35.875 25.578 1 76.88 108 VAL A O 1
ATOM 818 N N . ASP A 1 109 ? 33.156 36.062 26.625 1 84 109 ASP A N 1
ATOM 819 C CA . ASP A 1 109 ? 32.938 34.594 26.609 1 84 109 ASP A CA 1
ATOM 820 C C . ASP A 1 109 ? 32.438 34.125 25.25 1 84 109 ASP A C 1
ATOM 822 O O . ASP A 1 109 ? 32.469 32.938 24.953 1 84 109 ASP A O 1
ATOM 826 N N . PHE A 1 110 ? 32.031 35.062 24.375 1 88.62 110 PHE A N 1
ATOM 827 C CA . PHE A 1 110 ? 31.422 34.688 23.125 1 88.62 110 PHE A CA 1
ATOM 828 C C . PHE A 1 110 ? 32.469 34.531 22.016 1 88.62 110 PHE A C 1
ATOM 830 O O . PHE A 1 110 ? 33.375 35.375 21.922 1 88.62 110 PHE A O 1
ATOM 837 N N . GLU A 1 111 ? 32.406 33.438 21.344 1 87.44 111 GLU A N 1
ATOM 838 C CA . GLU A 1 111 ? 33.125 33.25 20.078 1 87.44 111 GLU A CA 1
ATOM 839 C C . GLU A 1 111 ? 32.219 33.469 18.891 1 87.44 111 GLU A C 1
ATOM 841 O O . GLU A 1 111 ? 31.531 32.562 18.422 1 87.44 111 GLU A O 1
ATOM 846 N N . LEU A 1 112 ? 32.344 34.656 18.328 1 88.12 112 LEU A N 1
ATOM 847 C CA . LEU A 1 112 ? 31.391 35.062 17.312 1 88.12 112 LEU A CA 1
ATOM 848 C C . LEU A 1 112 ? 31.969 34.875 15.906 1 88.12 112 LEU A C 1
ATOM 850 O O . LEU A 1 112 ? 33.125 35.188 15.672 1 88.12 112 LEU A O 1
ATOM 854 N N . PRO A 1 113 ? 31.141 34.375 15.086 1 87 113 PRO A N 1
ATOM 855 C CA . PRO A 1 113 ? 31.562 34.344 13.68 1 87 113 PRO A CA 1
ATOM 856 C C . PRO A 1 113 ? 31.812 35.719 13.102 1 87 113 PRO A C 1
ATOM 858 O O . PRO A 1 113 ? 31.281 36.719 13.617 1 87 113 PRO A O 1
ATOM 861 N N . SER A 1 114 ? 32.562 35.719 12 1 88.12 114 SER A N 1
ATOM 862 C CA . SER A 1 114 ? 33.031 36.969 11.422 1 88.12 114 SER A CA 1
ATOM 863 C C . SER A 1 114 ? 31.859 37.781 10.859 1 88.12 114 SER A C 1
ATOM 865 O O . SER A 1 114 ? 31.953 39 10.781 1 88.12 114 SER A O 1
ATOM 867 N N . PHE A 1 115 ? 30.781 37.156 10.57 1 89.62 115 PHE A N 1
ATOM 868 C CA . PHE A 1 115 ? 29.688 37.844 9.922 1 89.62 115 PHE A CA 1
ATOM 869 C C . PHE A 1 115 ? 29.078 38.906 10.852 1 89.62 115 PHE A C 1
ATOM 871 O O . PHE A 1 115 ? 28.5 39.875 10.391 1 89.62 115 PHE A O 1
ATOM 878 N N . TYR A 1 116 ? 29.172 38.781 12.172 1 90.19 116 TYR A N 1
ATOM 879 C CA . TYR A 1 116 ? 28.703 39.781 13.117 1 90.19 116 TYR A CA 1
ATOM 880 C C . TYR A 1 116 ? 29.391 41.125 12.891 1 90.19 116 TYR A C 1
ATOM 882 O O . TYR A 1 116 ? 28.734 42.156 12.789 1 90.19 116 TYR A O 1
ATOM 890 N N . ALA A 1 117 ? 30.734 40.969 12.812 1 89.31 117 ALA A N 1
ATOM 891 C CA . ALA A 1 117 ? 31.547 42.156 12.602 1 89.31 117 ALA A CA 1
ATOM 892 C C . ALA A 1 117 ? 31.297 42.75 11.219 1 89.31 117 ALA A C 1
ATOM 894 O O . ALA A 1 117 ? 31.219 43.969 11.07 1 89.31 117 ALA A O 1
ATOM 895 N N . GLU A 1 118 ? 31.156 41.906 10.281 1 91.81 118 GLU A N 1
ATOM 896 C CA . GLU A 1 118 ? 30.969 42.344 8.891 1 91.81 118 GLU A CA 1
ATOM 897 C C . GLU A 1 118 ? 29.672 43.125 8.734 1 91.81 118 GLU A C 1
ATOM 899 O O . GLU A 1 118 ? 29.594 44.031 7.875 1 91.81 118 GLU A O 1
ATOM 904 N N . HIS A 1 119 ? 28.672 42.906 9.555 1 94.44 119 HIS A N 1
ATOM 905 C CA . HIS A 1 119 ? 27.375 43.562 9.445 1 94.44 119 HIS A CA 1
ATOM 906 C C . HIS A 1 119 ? 27.203 44.625 10.539 1 94.44 119 HIS A C 1
ATOM 908 O O . HIS A 1 119 ? 26.125 45.188 10.68 1 94.44 119 HIS A O 1
ATOM 914 N N . GLY A 1 120 ? 28.25 44.719 11.391 1 93.12 120 GLY A N 1
ATOM 915 C CA . GLY A 1 120 ? 28.25 45.75 12.422 1 93.12 120 GLY A CA 1
ATOM 916 C C . GLY A 1 120 ? 27.281 45.438 13.555 1 93.12 120 GLY A C 1
ATOM 917 O O . GLY A 1 120 ? 26.672 46.375 14.109 1 93.12 120 GLY A O 1
ATOM 918 N N . VAL A 1 121 ? 27.078 44.25 13.906 1 94.31 121 VAL A N 1
ATOM 919 C CA . VAL A 1 121 ? 26.125 43.875 14.953 1 94.31 121 VAL A CA 1
ATOM 920 C C . VAL A 1 121 ? 26.672 44.312 16.312 1 94.31 121 VAL A C 1
ATOM 922 O O . VAL A 1 121 ? 27.812 44.031 16.656 1 94.31 121 VAL A O 1
ATOM 925 N N . VAL A 1 122 ? 25.859 45 17.062 1 93.88 122 VAL A N 1
ATOM 926 C CA . VAL A 1 122 ? 26.266 45.5 18.375 1 93.88 122 VAL A CA 1
ATOM 927 C C . VAL A 1 122 ? 25.469 44.812 19.469 1 93.88 122 VAL A C 1
ATOM 929 O O . VAL A 1 122 ? 26.016 44.406 20.5 1 93.88 122 VAL A O 1
ATOM 932 N N . SER A 1 123 ? 24.219 44.656 19.281 1 93.69 123 SER A N 1
ATOM 933 C CA . SER A 1 123 ? 23.375 44.031 20.297 1 93.69 123 SER A CA 1
ATOM 934 C C . SER A 1 123 ? 22.547 42.906 19.688 1 93.69 123 SER A C 1
ATOM 936 O O . SER A 1 123 ? 22.25 42.906 18.5 1 93.69 123 SER A O 1
ATOM 938 N N . THR A 1 124 ? 22.25 41.906 20.516 1 93.81 124 THR A N 1
ATOM 939 C CA . THR A 1 124 ? 21.469 40.781 20.047 1 93.81 124 THR A CA 1
ATOM 940 C C . THR A 1 124 ? 20.547 40.25 21.156 1 93.81 124 THR A C 1
ATOM 942 O O . THR A 1 124 ? 20.828 40.438 22.344 1 93.81 124 THR A O 1
ATOM 945 N N . ILE A 1 125 ? 19.406 39.781 20.797 1 96.56 125 ILE A N 1
ATOM 946 C CA . ILE A 1 125 ? 18.516 39 21.672 1 96.56 125 ILE A CA 1
ATOM 947 C C . ILE A 1 125 ? 18.219 37.656 21.047 1 96.56 125 ILE A C 1
ATOM 949 O O . ILE A 1 125 ? 17.875 37.562 19.859 1 96.56 125 ILE A O 1
ATOM 953 N N . ASP A 1 126 ? 18.406 36.594 21.828 1 97.56 126 ASP A N 1
ATOM 954 C CA . ASP A 1 126 ? 18.141 35.25 21.391 1 97.56 126 ASP A CA 1
ATOM 955 C C . ASP A 1 126 ? 17.047 34.594 22.25 1 97.56 126 ASP A C 1
ATOM 957 O O . ASP A 1 126 ? 17.078 34.688 23.484 1 97.56 126 ASP A O 1
ATOM 961 N N . VAL A 1 127 ? 16.125 34.031 21.594 1 98.19 127 VAL A N 1
ATOM 962 C CA . VAL A 1 127 ? 15.094 33.281 22.328 1 98.19 127 VAL A CA 1
ATOM 963 C C . VAL A 1 127 ? 14.938 31.891 21.734 1 98.19 127 VAL A C 1
ATOM 965 O O . VAL A 1 127 ? 15.227 31.672 20.562 1 98.19 127 VAL A O 1
ATOM 968 N N . LEU A 1 128 ? 14.484 31 22.531 1 98.06 128 LEU A N 1
ATOM 969 C CA . LEU A 1 128 ? 14.359 29.594 22.172 1 98.06 128 LEU A CA 1
ATOM 970 C C . LEU A 1 128 ? 13.117 29.359 21.312 1 98.06 128 LEU A C 1
ATOM 972 O O . LEU A 1 128 ? 12.047 29.906 21.609 1 98.06 128 LEU A O 1
ATOM 976 N N . ILE A 1 129 ? 13.266 28.688 20.266 1 98.06 129 ILE A N 1
ATOM 977 C CA . ILE A 1 129 ? 12.141 28.094 19.547 1 98.06 129 ILE A CA 1
ATOM 978 C C . ILE A 1 129 ? 11.906 26.656 20.047 1 98.06 129 ILE A C 1
ATOM 980 O O . ILE A 1 129 ? 12.664 25.75 19.703 1 98.06 129 ILE A O 1
ATOM 984 N N . LYS A 1 130 ? 10.898 26.469 20.719 1 94.75 130 LYS A N 1
ATOM 985 C CA . LYS A 1 130 ? 10.648 25.188 21.375 1 94.75 130 LYS A CA 1
ATOM 986 C C . LYS A 1 130 ? 10.289 24.109 20.344 1 94.75 130 LYS A C 1
ATOM 988 O O . LYS A 1 130 ? 10.141 24.406 19.156 1 94.75 130 LYS A O 1
ATOM 993 N N . GLY A 1 131 ? 10.211 22.922 20.859 1 90.56 131 GLY A N 1
ATOM 994 C CA . GLY A 1 131 ? 9.82 21.766 20.062 1 90.56 131 GLY A CA 1
ATOM 995 C C . GLY A 1 131 ? 9.18 20.656 20.891 1 90.56 131 GLY A C 1
ATOM 996 O O . GLY A 1 131 ? 8.938 20.844 22.094 1 90.56 131 GLY A O 1
ATOM 997 N N . ASP A 1 132 ? 8.742 19.656 20.281 1 81.06 132 ASP A N 1
ATOM 998 C CA . ASP A 1 132 ? 8.094 18.547 20.984 1 81.06 132 ASP A CA 1
ATOM 999 C C . ASP A 1 132 ? 9.086 17.812 21.891 1 81.06 132 ASP A C 1
ATOM 1001 O O . ASP A 1 132 ? 8.938 17.812 23.109 1 81.06 132 ASP A O 1
ATOM 1005 N N . ASP A 1 133 ? 10.109 17.234 21.391 1 83.94 133 ASP A N 1
ATOM 1006 C CA . ASP A 1 133 ? 11.117 16.516 22.156 1 83.94 133 ASP A CA 1
ATOM 1007 C C . ASP A 1 133 ? 12.359 17.375 22.375 1 83.94 133 ASP A C 1
ATOM 1009 O O . ASP A 1 133 ? 12.844 17.5 23.5 1 83.94 133 ASP A O 1
ATOM 1013 N N . LEU A 1 134 ? 12.836 17.922 21.281 1 91.56 134 LEU A N 1
ATOM 1014 C CA . LEU A 1 134 ? 13.977 18.844 21.297 1 91.56 134 LEU A CA 1
ATOM 1015 C C . LEU A 1 134 ? 13.594 20.188 20.672 1 91.56 134 LEU A C 1
ATOM 1017 O O . LEU A 1 134 ? 12.82 20.234 19.719 1 91.56 134 LEU A O 1
ATOM 1021 N N . PRO A 1 135 ? 14.219 21.234 21.297 1 96.5 135 PRO A N 1
ATOM 1022 C CA . PRO A 1 135 ? 13.961 22.531 20.656 1 96.5 135 PRO A CA 1
ATOM 1023 C C . PRO A 1 135 ? 14.383 22.562 19.188 1 96.5 135 PRO A C 1
ATOM 1025 O O . PRO A 1 135 ? 15.336 21.891 18.797 1 96.5 135 PRO A O 1
ATOM 1028 N N . TYR A 1 136 ? 13.625 23.281 18.469 1 97.5 136 TYR A N 1
ATOM 1029 C CA . TYR A 1 136 ? 13.945 23.438 17.047 1 97.5 136 TYR A CA 1
ATOM 1030 C C . TYR A 1 136 ? 15.242 24.219 16.859 1 97.5 136 TYR A C 1
ATOM 1032 O O . TYR A 1 136 ? 16.062 23.875 16.016 1 97.5 136 TYR A O 1
ATOM 1040 N N . GLY A 1 137 ? 15.344 25.297 17.641 1 98.31 137 GLY A N 1
ATOM 1041 C CA . GLY A 1 137 ? 16.5 26.156 17.562 1 98.31 137 GLY A CA 1
ATOM 1042 C C . GLY A 1 137 ? 16.312 27.484 18.266 1 98.31 137 GLY A C 1
ATOM 1043 O O . GLY A 1 137 ? 15.773 27.547 19.375 1 98.31 137 GLY A O 1
ATOM 1044 N N . VAL A 1 138 ? 16.844 28.562 17.562 1 98.56 138 VAL A N 1
ATOM 1045 C CA . VAL A 1 138 ? 16.875 29.859 18.219 1 98.56 138 VAL A CA 1
ATOM 1046 C C . VAL A 1 138 ? 16.469 30.953 17.234 1 98.56 138 VAL A C 1
ATOM 1048 O O . VAL A 1 138 ? 16.859 30.922 16.062 1 98.56 138 VAL A O 1
ATOM 1051 N N . LEU A 1 139 ? 15.617 31.797 17.719 1 98.69 139 LEU A N 1
ATOM 1052 C CA . LEU A 1 139 ? 15.281 33.031 17.031 1 98.69 139 LEU A CA 1
ATOM 1053 C C . LEU A 1 139 ? 16.109 34.188 17.562 1 98.69 139 LEU A C 1
ATOM 1055 O O . LEU A 1 139 ? 16.141 34.438 18.766 1 98.69 139 LEU A O 1
ATOM 1059 N N . GLU A 1 140 ? 16.766 34.906 16.625 1 98.19 140 GLU A N 1
ATOM 1060 C CA . GLU A 1 140 ? 17.688 35.969 17.062 1 98.19 140 GLU A CA 1
ATOM 1061 C C . GLU A 1 140 ? 17.453 37.25 16.297 1 98.19 140 GLU A C 1
ATOM 1063 O O . GLU A 1 140 ? 17.344 37.25 15.07 1 98.19 140 GLU A O 1
ATOM 1068 N N . ILE A 1 141 ? 17.344 38.344 17 1 97.38 141 ILE A N 1
ATOM 1069 C CA . ILE A 1 141 ? 17.375 39.656 16.359 1 97.38 141 ILE A CA 1
ATOM 1070 C C . ILE A 1 141 ? 18.734 40.312 16.609 1 97.38 141 ILE A C 1
ATOM 1072 O O . ILE A 1 141 ? 19.344 40.125 17.688 1 97.38 141 ILE A O 1
ATOM 1076 N N . ASP A 1 142 ? 19.172 41.031 15.648 1 96 142 ASP A N 1
ATOM 1077 C CA . ASP A 1 142 ? 20.469 41.719 15.719 1 96 142 ASP A CA 1
ATOM 1078 C C . ASP A 1 142 ? 20.328 43.188 15.312 1 96 142 ASP A C 1
ATOM 1080 O O . ASP A 1 142 ? 19.594 43.5 14.383 1 96 142 ASP A O 1
ATOM 1084 N N . ASN A 1 143 ? 20.969 43.938 16.062 1 95.5 143 ASN A N 1
ATOM 1085 C CA . ASN A 1 143 ? 20.953 45.375 15.82 1 95.5 143 ASN A CA 1
ATOM 1086 C C . ASN A 1 143 ? 22.359 45.938 15.625 1 95.5 143 ASN A C 1
ATOM 1088 O O . ASN A 1 143 ? 23.297 45.5 16.297 1 95.5 143 ASN A O 1
ATOM 1092 N N . ASP A 1 144 ? 22.5 46.875 14.703 1 93.69 144 ASP A N 1
ATOM 1093 C CA . ASP A 1 144 ? 23.797 47.531 14.477 1 93.69 144 ASP A CA 1
ATOM 1094 C C . ASP A 1 144 ? 23.969 48.75 15.352 1 93.69 144 ASP A C 1
ATOM 1096 O O . ASP A 1 144 ? 24.922 49.531 15.188 1 93.69 144 ASP A O 1
ATOM 1100 N N . GLN A 1 145 ? 23.047 49 16.203 1 90.25 145 GLN A N 1
ATOM 1101 C CA . GLN A 1 145 ? 23.094 50.062 17.188 1 90.25 145 GLN A CA 1
ATOM 1102 C C . GLN A 1 145 ? 22.828 49.531 18.594 1 90.25 145 GLN A C 1
ATOM 1104 O O . GLN A 1 145 ? 22.188 48.5 18.766 1 90.25 145 GLN A O 1
ATOM 1109 N N . HIS A 1 146 ? 23.422 50.312 19.531 1 86.38 146 HIS A N 1
ATOM 1110 C CA . HIS A 1 146 ? 23.047 50.031 20.906 1 86.38 146 HIS A CA 1
ATOM 1111 C C . HIS A 1 146 ? 21.578 50.312 21.156 1 86.38 146 HIS A C 1
ATOM 1113 O O . HIS A 1 146 ? 21.062 51.344 20.734 1 86.38 146 HIS A O 1
ATOM 1119 N N . HIS A 1 147 ? 20.953 49.312 21.562 1 78.62 147 HIS A N 1
ATOM 1120 C CA . HIS A 1 147 ? 19.531 49.469 21.859 1 78.62 147 HIS A CA 1
ATOM 1121 C C . HIS A 1 147 ? 19.188 48.906 23.234 1 78.62 147 HIS A C 1
ATOM 1123 O O . HIS A 1 147 ? 19.609 47.781 23.562 1 78.62 147 HIS A O 1
ATOM 1129 N N . ASP A 1 148 ? 18.562 49.688 24.062 1 79.44 148 ASP A N 1
ATOM 1130 C CA . ASP A 1 148 ? 18.094 49.219 25.344 1 79.44 148 ASP A CA 1
ATOM 1131 C C . ASP A 1 148 ? 16.734 48.531 25.203 1 79.44 148 ASP A C 1
ATOM 1133 O O . ASP A 1 148 ? 15.688 49.188 25.281 1 79.44 148 ASP A O 1
ATOM 1137 N N . TYR A 1 149 ? 16.797 47.281 25.047 1 84.44 149 TYR A N 1
ATOM 1138 C CA . TYR A 1 149 ? 15.578 46.5 24.906 1 84.44 149 TYR A CA 1
ATOM 1139 C C . TYR A 1 149 ? 14.828 46.406 26.234 1 84.44 149 TYR A C 1
ATOM 1141 O O . TYR A 1 149 ? 15.43 46.156 27.281 1 84.44 149 TYR A O 1
ATOM 1149 N N . ASP A 1 150 ? 13.617 46.719 26.234 1 87.06 150 ASP A N 1
ATOM 1150 C CA . ASP A 1 150 ? 12.812 46.625 27.453 1 87.06 150 ASP A CA 1
ATOM 1151 C C . ASP A 1 150 ? 12.102 45.25 27.531 1 87.06 150 ASP A C 1
ATOM 1153 O O . ASP A 1 150 ? 12.305 44.406 26.672 1 87.06 150 ASP A O 1
ATOM 1157 N N . GLN A 1 151 ? 11.43 45.125 28.609 1 89.31 151 GLN A N 1
ATOM 1158 C CA . GLN A 1 151 ? 10.766 43.844 28.859 1 89.31 151 GLN A CA 1
ATOM 1159 C C . GLN A 1 151 ? 9.711 43.531 27.797 1 89.31 151 GLN A C 1
ATOM 1161 O O . GLN A 1 151 ? 9.477 42.375 27.453 1 89.31 151 GLN A O 1
ATOM 1166 N N . HIS A 1 152 ? 9.125 44.531 27.266 1 87.19 152 HIS A N 1
ATOM 1167 C CA . HIS A 1 152 ? 8.102 44.344 26.25 1 87.19 152 HIS A CA 1
ATOM 1168 C C . HIS A 1 152 ? 8.703 43.781 24.953 1 87.19 152 HIS A C 1
ATOM 1170 O O . HIS A 1 152 ? 8.07 42.938 24.297 1 87.19 152 HIS A O 1
ATOM 1176 N N . ASP A 1 153 ? 9.914 44.25 24.672 1 90.75 153 ASP A N 1
ATOM 1177 C CA . ASP A 1 153 ? 10.609 43.719 23.5 1 90.75 153 ASP A CA 1
ATOM 1178 C C . ASP A 1 153 ? 10.898 42.25 23.656 1 90.75 153 ASP A C 1
ATOM 1180 O O . ASP A 1 153 ? 10.695 41.469 22.719 1 90.75 153 ASP A O 1
ATOM 1184 N N . ILE A 1 154 ? 11.305 41.875 24.812 1 93.19 154 ILE A N 1
ATOM 1185 C CA . ILE A 1 154 ? 11.641 40.5 25.109 1 93.19 154 ILE A CA 1
ATOM 1186 C C . ILE A 1 154 ? 10.383 39.625 25.062 1 93.19 154 ILE A C 1
ATOM 1188 O O . ILE A 1 154 ? 10.383 38.531 24.5 1 93.19 154 ILE A O 1
ATOM 1192 N N . ASP A 1 155 ? 9.352 40.125 25.625 1 91.44 155 ASP A N 1
ATOM 1193 C CA . ASP A 1 155 ? 8.078 39.438 25.641 1 91.44 155 ASP A CA 1
ATOM 1194 C C . ASP A 1 155 ? 7.547 39.219 24.219 1 91.44 155 ASP A C 1
ATOM 1196 O O . ASP A 1 155 ? 7 38.156 23.891 1 91.44 155 ASP A O 1
ATOM 1200 N N . PHE A 1 156 ? 7.703 40.281 23.406 1 93 156 PHE A N 1
ATOM 1201 C CA . PHE A 1 156 ? 7.281 40.188 22.016 1 93 156 PHE A CA 1
ATOM 1202 C C . PHE A 1 156 ? 8.039 39.062 21.297 1 93 156 PHE A C 1
ATOM 1204 O O . PHE A 1 156 ? 7.422 38.188 20.688 1 93 156 PHE A O 1
ATOM 1211 N N . LEU A 1 157 ? 9.359 39.094 21.422 1 96.19 157 LEU A N 1
ATOM 1212 C CA . LEU A 1 157 ? 10.188 38.094 20.703 1 96.19 157 LEU A CA 1
ATOM 1213 C C . LEU A 1 157 ? 9.914 36.688 21.219 1 96.19 157 LEU A C 1
ATOM 1215 O O . LEU A 1 157 ? 9.852 35.75 20.438 1 96.19 157 LEU A O 1
ATOM 1219 N N . THR A 1 158 ? 9.773 36.5 22.5 1 94.94 158 THR A N 1
ATOM 1220 C CA . THR A 1 158 ? 9.484 35.219 23.094 1 94.94 158 THR A CA 1
ATOM 1221 C C . THR A 1 158 ? 8.125 34.688 22.641 1 94.94 158 THR A C 1
ATOM 1223 O O . THR A 1 158 ? 7.984 33.531 22.281 1 94.94 158 THR A O 1
ATOM 1226 N N . GLY A 1 159 ? 7.133 35.625 22.719 1 92.06 159 GLY A N 1
ATOM 1227 C CA . GLY A 1 159 ? 5.816 35.25 22.219 1 92.06 159 GLY A CA 1
ATOM 1228 C C . GLY A 1 159 ? 5.824 34.844 20.75 1 92.06 159 GLY A C 1
ATOM 1229 O O . GLY A 1 159 ? 5.172 33.875 20.375 1 92.06 159 GLY A O 1
ATOM 1230 N N . PHE A 1 160 ? 6.543 35.594 19.953 1 95.38 160 PHE A N 1
ATOM 1231 C CA . PHE A 1 160 ? 6.664 35.281 18.531 1 95.38 160 PHE A CA 1
ATOM 1232 C C . PHE A 1 160 ? 7.309 33.938 18.328 1 95.38 160 PHE A C 1
ATOM 1234 O O . PHE A 1 160 ? 6.844 33.125 17.516 1 95.38 160 PHE A O 1
ATOM 1241 N N . ALA A 1 161 ? 8.375 33.656 19.109 1 96.69 161 ALA A N 1
ATOM 1242 C CA . ALA A 1 161 ? 9.078 32.375 19.016 1 96.69 161 ALA A CA 1
ATOM 1243 C C . ALA A 1 161 ? 8.156 31.203 19.359 1 96.69 161 ALA A C 1
ATOM 1245 O O . ALA A 1 161 ? 8.281 30.109 18.797 1 96.69 161 ALA A O 1
ATOM 1246 N N . ASN A 1 162 ? 7.297 31.422 20.281 1 93.25 162 ASN A N 1
ATOM 1247 C CA . ASN A 1 162 ? 6.34 30.375 20.641 1 93.25 162 ASN A CA 1
ATOM 1248 C C . ASN A 1 162 ? 5.414 30.047 19.484 1 93.25 162 ASN A C 1
ATOM 1250 O O . ASN A 1 162 ? 5.148 28.875 19.203 1 93.25 162 ASN A O 1
ATOM 1254 N N . VAL A 1 163 ? 4.891 31.062 18.828 1 93.5 163 VAL A N 1
ATOM 1255 C CA . VAL A 1 163 ? 4.031 30.844 17.672 1 93.5 163 VAL A CA 1
ATOM 1256 C C . VAL A 1 163 ? 4.832 30.172 16.562 1 93.5 163 VAL A C 1
ATOM 1258 O O . VAL A 1 163 ? 4.332 29.281 15.875 1 93.5 163 VAL A O 1
ATOM 1261 N N . LEU A 1 164 ? 6.035 30.625 16.391 1 96.69 164 LEU A N 1
ATOM 1262 C CA . LEU A 1 164 ? 6.91 30.031 15.375 1 96.69 164 LEU A CA 1
ATOM 1263 C C . LEU A 1 164 ? 7.141 28.562 15.648 1 96.69 164 LEU A C 1
ATOM 1265 O O . LEU A 1 164 ? 7.152 27.734 14.727 1 96.69 164 LEU A O 1
ATOM 1269 N N . ALA A 1 165 ? 7.367 28.234 16.906 1 96.44 165 ALA A N 1
ATOM 1270 C CA . ALA A 1 165 ? 7.551 26.828 17.297 1 96.44 165 ALA A CA 1
ATOM 1271 C C . ALA A 1 165 ? 6.359 25.984 16.875 1 96.44 165 ALA A C 1
ATOM 1273 O O . ALA A 1 165 ? 6.531 24.891 16.344 1 96.44 165 ALA A O 1
ATOM 1274 N N . GLU A 1 166 ? 5.18 26.453 17.109 1 93.62 166 GLU A N 1
ATOM 1275 C CA . GLU A 1 166 ? 3.973 25.734 16.719 1 93.62 166 GLU A CA 1
ATOM 1276 C C . GLU A 1 166 ? 3.857 25.609 15.203 1 93.62 166 GLU A C 1
ATOM 1278 O O . GLU A 1 166 ? 3.418 24.578 14.688 1 93.62 166 GLU A O 1
ATOM 1283 N N . ALA A 1 167 ? 4.207 26.688 14.539 1 95.25 167 ALA A N 1
ATOM 1284 C CA . ALA A 1 167 ? 4.188 26.688 13.078 1 95.25 167 ALA A CA 1
ATOM 1285 C C . ALA A 1 167 ? 5.152 25.641 12.523 1 95.25 167 ALA A C 1
ATOM 1287 O O . ALA A 1 167 ? 4.824 24.922 11.578 1 95.25 167 ALA A O 1
ATOM 1288 N N . VAL A 1 168 ? 6.324 25.578 13.086 1 96.06 168 VAL A N 1
ATOM 1289 C CA . VAL A 1 168 ? 7.332 24.609 12.68 1 96.06 168 VAL A CA 1
ATOM 1290 C C . VAL A 1 168 ? 6.805 23.188 12.898 1 96.06 168 VAL A C 1
ATOM 1292 O O . VAL A 1 168 ? 6.914 22.344 12.016 1 96.06 168 VAL A O 1
ATOM 1295 N N . ALA A 1 169 ? 6.262 22.969 14.039 1 93.44 169 ALA A N 1
ATOM 1296 C CA . ALA A 1 169 ? 5.73 21.641 14.375 1 93.44 169 ALA A CA 1
ATOM 1297 C C . ALA A 1 169 ? 4.633 21.234 13.398 1 93.44 169 ALA A C 1
ATOM 1299 O O . ALA A 1 169 ? 4.625 20.094 12.906 1 93.44 169 ALA A O 1
ATOM 1300 N N . THR A 1 170 ? 3.738 22.125 13.125 1 91.75 170 THR A N 1
ATOM 1301 C CA . THR A 1 170 ? 2.625 21.859 12.219 1 91.75 170 THR A CA 1
ATOM 1302 C C . THR A 1 170 ? 3.131 21.547 10.812 1 91.75 170 THR A C 1
ATOM 1304 O O . THR A 1 170 ? 2.678 20.594 10.18 1 91.75 170 THR A O 1
ATOM 1307 N N . SER A 1 171 ? 3.982 22.406 10.367 1 92.62 171 SER A N 1
ATOM 1308 C CA . SER A 1 171 ? 4.543 22.219 9.031 1 92.62 171 SER A CA 1
ATOM 1309 C C . SER A 1 171 ? 5.281 20.891 8.922 1 92.62 171 SER A C 1
ATOM 1311 O O . SER A 1 171 ? 5.129 20.172 7.93 1 92.62 171 SER A O 1
ATOM 1313 N N . THR A 1 172 ? 6.098 20.578 9.883 1 91.56 172 THR A N 1
ATOM 1314 C CA . THR A 1 172 ? 6.852 19.328 9.891 1 91.56 172 THR A CA 1
ATOM 1315 C C . THR A 1 172 ? 5.91 18.125 9.914 1 91.56 172 THR A C 1
ATOM 1317 O O . THR A 1 172 ? 6.141 17.141 9.203 1 91.56 172 THR A O 1
ATOM 1320 N N . ARG A 1 173 ? 4.891 18.188 10.672 1 90.56 173 ARG A N 1
ATOM 1321 C CA . ARG A 1 173 ? 3.896 17.109 10.734 1 90.56 173 ARG A CA 1
ATOM 1322 C C . ARG A 1 173 ? 3.262 16.875 9.367 1 90.56 173 ARG A C 1
ATOM 1324 O O . ARG A 1 173 ? 3.137 15.734 8.922 1 90.56 173 ARG A O 1
ATOM 1331 N N . THR A 1 174 ? 2.84 17.891 8.75 1 91.38 174 THR A N 1
ATOM 1332 C CA . THR A 1 174 ? 2.211 17.797 7.434 1 91.38 174 THR A CA 1
ATOM 1333 C C . THR A 1 174 ? 3.182 17.203 6.418 1 91.38 174 THR A C 1
ATOM 1335 O O . THR A 1 174 ? 2.795 16.375 5.59 1 91.38 174 THR A O 1
ATOM 1338 N N . GLN A 1 175 ? 4.371 17.672 6.488 1 91.75 175 GLN A N 1
ATOM 1339 C CA . GLN A 1 175 ? 5.391 17.172 5.566 1 91.75 175 GLN A CA 1
ATOM 1340 C C . GLN A 1 175 ? 5.613 15.68 5.75 1 91.75 175 GLN A C 1
ATOM 1342 O O . GLN A 1 175 ? 5.699 14.93 4.77 1 91.75 175 GLN A O 1
ATOM 1347 N N . VAL A 1 176 ? 5.715 15.312 6.977 1 92.94 176 VAL A N 1
ATOM 1348 C CA . VAL A 1 176 ? 5.941 13.906 7.285 1 92.94 176 VAL A CA 1
ATOM 1349 C C . VAL A 1 176 ? 4.758 13.078 6.785 1 92.94 176 VAL A C 1
ATOM 1351 O O . VAL A 1 176 ? 4.945 11.992 6.223 1 92.94 176 VAL A O 1
ATOM 1354 N N . LEU A 1 177 ? 3.557 13.539 6.949 1 93.38 177 LEU A N 1
ATOM 1355 C CA . LEU A 1 177 ? 2.361 12.844 6.492 1 93.38 177 LEU A CA 1
ATOM 1356 C C . LEU A 1 177 ? 2.346 12.727 4.973 1 93.38 177 LEU A C 1
ATOM 1358 O O . LEU A 1 177 ? 2.029 11.664 4.43 1 93.38 177 LEU A O 1
ATOM 1362 N N . ASN A 1 178 ? 2.711 13.766 4.336 1 94.12 178 ASN A N 1
ATOM 1363 C CA . ASN A 1 178 ? 2.783 13.742 2.879 1 94.12 178 ASN A CA 1
ATOM 1364 C C . ASN A 1 178 ? 3.799 12.719 2.385 1 94.12 178 ASN A C 1
ATOM 1366 O O . ASN A 1 178 ? 3.529 11.977 1.437 1 94.12 178 ASN A O 1
ATOM 1370 N N . GLU A 1 179 ? 4.91 12.734 2.979 1 94.25 179 GLU A N 1
ATOM 1371 C CA . GLU A 1 179 ? 5.941 11.766 2.609 1 94.25 179 GLU A CA 1
ATOM 1372 C C . GLU A 1 179 ? 5.477 10.336 2.857 1 94.25 179 GLU A C 1
ATOM 1374 O O . GLU A 1 179 ? 5.746 9.445 2.055 1 94.25 179 GLU A O 1
ATOM 1379 N N . SER A 1 180 ? 4.832 10.164 3.934 1 94.94 180 SER A N 1
ATOM 1380 C CA . SER A 1 180 ? 4.309 8.844 4.262 1 94.94 180 SER A CA 1
ATOM 1381 C C . SER A 1 180 ? 3.299 8.375 3.219 1 94.94 180 SER A C 1
ATOM 1383 O O . SER A 1 180 ? 3.334 7.219 2.787 1 94.94 180 SER A O 1
ATOM 1385 N N . VAL A 1 181 ? 2.441 9.211 2.889 1 94.38 181 VAL A N 1
ATOM 1386 C CA . VAL A 1 181 ? 1.458 8.883 1.859 1 94.38 181 VAL A CA 1
ATOM 1387 C C . VAL A 1 181 ? 2.172 8.484 0.572 1 94.38 181 VAL A C 1
ATOM 1389 O O . VAL A 1 181 ? 1.83 7.469 -0.043 1 94.38 181 VAL A O 1
ATOM 1392 N N . ASN A 1 182 ? 3.119 9.234 0.196 1 94.81 182 ASN A N 1
ATOM 1393 C CA . ASN A 1 182 ? 3.848 8.961 -1.038 1 94.81 182 ASN A CA 1
ATOM 1394 C C . ASN A 1 182 ? 4.578 7.621 -0.977 1 94.81 182 ASN A C 1
ATOM 1396 O O . ASN A 1 182 ? 4.551 6.852 -1.938 1 94.81 182 ASN A O 1
ATOM 1400 N N . GLN A 1 183 ? 5.195 7.418 0.107 1 94.75 183 GLN A N 1
ATOM 1401 C CA . GLN A 1 183 ? 5.91 6.156 0.285 1 94.75 183 GLN A CA 1
ATOM 1402 C C . GLN A 1 183 ? 4.953 4.969 0.215 1 94.75 183 GLN A C 1
ATOM 1404 O O . GLN A 1 183 ? 5.258 3.955 -0.413 1 94.75 183 GLN A O 1
ATOM 1409 N N . MET A 1 184 ? 3.834 5.121 0.799 1 95 184 MET A N 1
ATOM 1410 C CA . MET A 1 184 ? 2.85 4.047 0.818 1 95 184 MET A CA 1
ATOM 1411 C C . MET A 1 184 ? 2.273 3.811 -0.574 1 95 184 MET A C 1
ATOM 1413 O O . MET A 1 184 ? 2.012 2.67 -0.958 1 95 184 MET A O 1
ATOM 1417 N N . ARG A 1 185 ? 2.086 4.871 -1.218 1 93.5 185 ARG A N 1
ATOM 1418 C CA . ARG A 1 185 ? 1.604 4.762 -2.59 1 93.5 185 ARG A CA 1
ATOM 1419 C C . ARG A 1 185 ? 2.576 3.957 -3.449 1 93.5 185 ARG A C 1
ATOM 1421 O O . ARG A 1 185 ? 2.162 3.08 -4.211 1 93.5 185 ARG A O 1
ATOM 1428 N N . ILE A 1 186 ? 3.807 4.207 -3.312 1 95 186 ILE A N 1
ATOM 1429 C CA . ILE A 1 186 ? 4.836 3.486 -4.055 1 95 186 ILE A CA 1
ATOM 1430 C C . ILE A 1 186 ? 4.82 2.01 -3.666 1 95 186 ILE A C 1
ATOM 1432 O O . ILE A 1 186 ? 4.906 1.133 -4.527 1 95 186 ILE A O 1
ATOM 1436 N N . LEU A 1 187 ? 4.641 1.75 -2.469 1 94.44 187 LEU A N 1
ATOM 1437 C CA . LEU A 1 187 ? 4.621 0.38 -1.969 1 94.44 187 LEU A CA 1
ATOM 1438 C C . LEU A 1 187 ? 3.42 -0.382 -2.518 1 94.44 187 LEU A C 1
ATOM 1440 O O . LEU A 1 187 ? 3.539 -1.549 -2.896 1 94.44 187 LEU A O 1
ATOM 1444 N N . VAL A 1 188 ? 2.324 0.222 -2.539 1 94.44 188 VAL A N 1
ATOM 1445 C CA . VAL A 1 188 ? 1.115 -0.396 -3.07 1 94.44 188 VAL A CA 1
ATOM 1446 C C . VAL A 1 188 ? 1.317 -0.743 -4.543 1 94.44 188 VAL A C 1
ATOM 1448 O O . VAL A 1 188 ? 0.975 -1.845 -4.98 1 94.44 188 VAL A O 1
ATOM 1451 N N . GLU A 1 189 ? 1.876 0.154 -5.211 1 94.44 189 GLU A N 1
ATOM 1452 C CA . GLU A 1 189 ? 2.125 -0.073 -6.633 1 94.44 189 GLU A CA 1
ATOM 1453 C C . GLU A 1 189 ? 3.096 -1.231 -6.844 1 94.44 189 GLU A C 1
ATOM 1455 O O . GLU A 1 189 ? 2.9 -2.055 -7.742 1 94.44 189 GLU A O 1
ATOM 1460 N N . GLU A 1 190 ? 4.059 -1.266 -6.094 1 93.94 190 GLU A N 1
ATOM 1461 C CA . GLU A 1 190 ? 5.031 -2.352 -6.168 1 93.94 190 GLU A CA 1
ATOM 1462 C C . GLU A 1 190 ? 4.379 -3.699 -5.879 1 93.94 190 GLU A C 1
ATOM 1464 O O . GLU A 1 190 ? 4.629 -4.68 -6.582 1 93.94 190 GLU A O 1
ATOM 1469 N N . LYS A 1 191 ? 3.592 -3.77 -4.926 1 93.44 191 LYS A N 1
ATOM 1470 C CA . LYS A 1 191 ? 2.93 -5.016 -4.543 1 93.44 191 LYS A CA 1
ATOM 1471 C C . LYS A 1 191 ? 1.931 -5.453 -5.609 1 93.44 191 LYS A C 1
ATOM 1473 O O . LYS A 1 191 ? 1.768 -6.648 -5.859 1 93.44 191 LYS A O 1
ATOM 1478 N N . ASP A 1 192 ? 1.341 -4.473 -6.184 1 92.56 192 ASP A N 1
ATOM 1479 C CA . ASP A 1 192 ? 0.455 -4.781 -7.305 1 92.56 192 ASP A CA 1
ATOM 1480 C C . ASP A 1 192 ? 1.229 -5.414 -8.461 1 92.56 192 ASP A C 1
ATOM 1482 O O . ASP A 1 192 ? 0.767 -6.387 -9.062 1 92.56 192 ASP A O 1
ATOM 1486 N N . ARG A 1 193 ? 2.307 -4.875 -8.711 1 91.62 193 ARG A N 1
ATOM 1487 C CA . ARG A 1 193 ? 3.152 -5.422 -9.773 1 91.62 193 ARG A CA 1
ATOM 1488 C C . ARG A 1 193 ? 3.596 -6.84 -9.438 1 91.62 193 ARG A C 1
ATOM 1490 O O . ARG A 1 193 ? 3.568 -7.723 -10.297 1 91.62 193 ARG A O 1
ATOM 1497 N N . LEU A 1 194 ? 3.91 -6.992 -8.242 1 85.81 194 LEU A N 1
ATOM 1498 C CA . LEU A 1 194 ? 4.348 -8.312 -7.805 1 85.81 194 LEU A CA 1
ATOM 1499 C C . LEU A 1 194 ? 3.205 -9.32 -7.895 1 85.81 194 LEU A C 1
ATOM 1501 O O . LEU A 1 194 ? 3.414 -10.461 -8.305 1 85.81 194 LEU A O 1
ATOM 1505 N N . LEU A 1 195 ? 2.1 -8.922 -7.535 1 85.56 195 LEU A N 1
ATOM 1506 C CA . LEU A 1 195 ? 0.924 -9.781 -7.613 1 85.56 195 LEU A CA 1
ATOM 1507 C C . LEU A 1 195 ? 0.625 -10.172 -9.055 1 85.56 195 LEU A C 1
ATOM 1509 O O . LEU A 1 195 ? 0.345 -11.336 -9.344 1 85.56 195 LEU A O 1
ATOM 1513 N N . GLU A 1 196 ? 0.717 -9.203 -9.852 1 85.69 196 GLU A N 1
ATOM 1514 C CA . GLU A 1 196 ? 0.484 -9.461 -11.273 1 85.69 196 GLU A CA 1
ATOM 1515 C C . GLU A 1 196 ? 1.531 -10.414 -11.844 1 85.69 196 GLU A C 1
ATOM 1517 O O . GLU A 1 196 ? 1.204 -11.312 -12.625 1 85.69 196 GLU A O 1
ATOM 1522 N N . GLN A 1 197 ? 2.695 -10.203 -11.5 1 81.5 197 GLN A N 1
ATOM 1523 C CA . GLN A 1 197 ? 3.775 -11.078 -11.945 1 81.5 197 GLN A CA 1
ATOM 1524 C C . GLN A 1 197 ? 3.553 -12.508 -11.461 1 81.5 197 GLN A C 1
ATOM 1526 O O . GLN A 1 197 ? 3.734 -13.461 -12.227 1 81.5 197 GLN A O 1
ATOM 1531 N N . LYS A 1 198 ? 3.176 -12.625 -10.281 1 78.62 198 LYS A N 1
ATOM 1532 C CA . LYS A 1 198 ? 2.957 -13.953 -9.711 1 78.62 198 LYS A CA 1
ATOM 1533 C C . LYS A 1 198 ? 1.782 -14.648 -10.391 1 78.62 198 LYS A C 1
ATOM 1535 O O . LYS A 1 198 ? 1.823 -15.859 -10.625 1 78.62 198 LYS A O 1
ATOM 1540 N N . ASN A 1 199 ? 0.789 -13.883 -10.656 1 76.88 199 ASN A N 1
ATOM 1541 C CA . ASN A 1 199 ? -0.348 -14.43 -11.398 1 76.88 199 ASN A CA 1
ATOM 1542 C C . ASN A 1 199 ? 0.068 -14.93 -12.773 1 76.88 199 ASN A C 1
ATOM 1544 O O . ASN A 1 199 ? -0.324 -16.031 -13.18 1 76.88 199 ASN A O 1
ATOM 1548 N N . THR A 1 200 ? 0.8 -14.164 -13.43 1 77.94 200 THR A N 1
ATOM 1549 C CA . THR A 1 200 ? 1.258 -14.531 -14.766 1 77.94 200 THR A CA 1
ATOM 1550 C C . THR A 1 200 ? 2.139 -15.781 -14.719 1 77.94 200 THR A C 1
ATOM 1552 O O . THR A 1 200 ? 1.994 -16.688 -15.547 1 77.94 200 THR A O 1
ATOM 1555 N N . LEU A 1 201 ? 2.975 -15.781 -13.734 1 73.31 201 LEU A N 1
ATOM 1556 C CA . LEU A 1 201 ? 3.865 -16.922 -13.578 1 73.31 201 LEU A CA 1
ATOM 1557 C C . LEU A 1 201 ? 3.074 -18.188 -13.273 1 73.31 201 LEU A C 1
ATOM 1559 O O . LEU A 1 201 ? 3.385 -19.266 -13.797 1 73.31 201 LEU A O 1
ATOM 1563 N N . ALA A 1 202 ? 2.172 -18.094 -12.461 1 72.56 202 ALA A N 1
ATOM 1564 C CA . ALA A 1 202 ? 1.33 -19.234 -12.109 1 72.56 202 ALA A CA 1
ATOM 1565 C C . ALA A 1 202 ? 0.576 -19.75 -13.336 1 72.56 202 ALA A C 1
ATOM 1567 O O . ALA A 1 202 ? 0.471 -20.969 -13.539 1 72.56 202 ALA A O 1
ATOM 1568 N N . GLU A 1 203 ? 0.111 -18.875 -14.094 1 74.19 203 GLU A N 1
ATOM 1569 C CA . GLU A 1 203 ? -0.595 -19.25 -15.312 1 74.19 203 GLU A CA 1
ATOM 1570 C C . GLU A 1 203 ? 0.334 -19.953 -16.297 1 74.19 203 GLU A C 1
ATOM 1572 O O . GLU A 1 203 ? -0.05 -20.938 -16.922 1 74.19 203 GLU A O 1
ATOM 1577 N N . GLU A 1 204 ? 1.44 -19.391 -16.359 1 72.44 204 GLU A N 1
ATOM 1578 C CA . GLU A 1 204 ? 2.426 -20 -17.266 1 72.44 204 GLU A CA 1
ATOM 1579 C C . GLU A 1 204 ? 2.805 -21.391 -16.797 1 72.44 204 GLU A C 1
ATOM 1581 O O . GLU A 1 204 ? 2.949 -22.312 -17.609 1 72.44 204 GLU A O 1
ATOM 1586 N N . LEU A 1 205 ? 2.998 -21.547 -15.594 1 69.94 205 LEU A N 1
ATOM 1587 C CA . LEU A 1 205 ? 3.33 -22.859 -15.039 1 69.94 205 LEU A CA 1
ATOM 1588 C C . LEU A 1 205 ? 2.213 -23.859 -15.297 1 69.94 205 LEU A C 1
ATOM 1590 O O . LEU A 1 205 ? 2.475 -25.016 -15.68 1 69.94 205 LEU A O 1
ATOM 1594 N N . GLN A 1 206 ? 1.07 -23.484 -15.117 1 71.31 206 GLN A N 1
ATOM 1595 C CA . GLN A 1 206 ? -0.078 -24.344 -15.359 1 71.31 206 GLN A CA 1
ATOM 1596 C C . GLN A 1 206 ? -0.146 -24.781 -16.812 1 71.31 206 GLN A C 1
ATOM 1598 O O . GLN A 1 206 ? -0.4 -25.953 -17.109 1 71.31 206 GLN A O 1
ATOM 1603 N N . HIS A 1 207 ? 0.074 -23.797 -17.688 1 74.25 207 HIS A N 1
ATOM 1604 C CA . HIS A 1 207 ? 0.059 -24.094 -19.109 1 74.25 207 HIS A CA 1
ATOM 1605 C C . HIS A 1 207 ? 1.145 -25.094 -19.484 1 74.25 207 HIS A C 1
ATOM 1607 O O . HIS A 1 207 ? 0.905 -26.016 -20.281 1 74.25 207 HIS A O 1
ATOM 1613 N N . ARG A 1 208 ? 2.184 -24.891 -18.844 1 68 208 ARG A N 1
ATOM 1614 C CA . ARG A 1 208 ? 3.307 -25.781 -19.109 1 68 208 ARG A CA 1
ATOM 1615 C C . ARG A 1 208 ? 3.021 -27.188 -18.609 1 68 208 ARG A C 1
ATOM 1617 O O . ARG A 1 208 ? 3.352 -28.172 -19.266 1 68 208 ARG A O 1
ATOM 1624 N N . VAL A 1 209 ? 2.484 -27.312 -17.453 1 72 209 VAL A N 1
ATOM 1625 C CA . VAL A 1 209 ? 2.137 -28.609 -16.891 1 72 209 VAL A CA 1
ATOM 1626 C C . VAL A 1 209 ? 1.134 -29.328 -17.797 1 72 209 VAL A C 1
ATOM 1628 O O . VAL A 1 209 ? 1.31 -30.5 -18.125 1 72 209 VAL A O 1
ATOM 1631 N N . LYS A 1 210 ? 0.183 -28.594 -18.188 1 76.19 210 LYS A N 1
ATOM 1632 C CA . LYS A 1 210 ? -0.832 -29.141 -19.094 1 76.19 210 LYS A CA 1
ATOM 1633 C C . LYS A 1 210 ? -0.204 -29.656 -20.375 1 76.19 210 LYS A C 1
ATOM 1635 O O . LYS A 1 210 ? -0.468 -30.797 -20.797 1 76.19 210 LYS A O 1
ATOM 1640 N N . ASN A 1 211 ? 0.634 -28.844 -20.953 1 73.56 211 ASN A N 1
ATOM 1641 C CA . ASN A 1 211 ? 1.263 -29.219 -22.219 1 73.56 211 ASN A CA 1
ATOM 1642 C C . ASN A 1 211 ? 2.127 -30.469 -22.078 1 73.56 211 ASN A C 1
ATOM 1644 O O . ASN A 1 211 ? 2.125 -31.328 -22.953 1 73.56 211 ASN A O 1
ATOM 1648 N N . ASN A 1 212 ? 2.809 -30.516 -20.984 1 73.25 212 ASN A N 1
ATOM 1649 C CA . ASN A 1 212 ? 3.664 -31.672 -20.734 1 73.25 212 ASN A CA 1
ATOM 1650 C C . ASN A 1 212 ? 2.844 -32.938 -20.531 1 73.25 212 ASN A C 1
ATOM 1652 O O . ASN A 1 212 ? 3.191 -34 -21.047 1 73.25 212 ASN A O 1
ATOM 1656 N N . LEU A 1 213 ? 1.771 -32.844 -19.859 1 79.94 213 LEU A N 1
ATOM 1657 C CA . LEU A 1 213 ? 0.897 -33.969 -19.609 1 79.94 213 LEU A CA 1
ATOM 1658 C C . LEU A 1 213 ? 0.244 -34.438 -20.906 1 79.94 213 LEU A C 1
ATOM 1660 O O . LEU A 1 213 ? 0.093 -35.656 -21.125 1 79.94 213 LEU A O 1
ATOM 1664 N N . GLN A 1 214 ? -0.046 -33.469 -21.703 1 81.56 214 GLN A N 1
ATOM 1665 C CA . GLN A 1 214 ? -0.629 -33.812 -23 1 81.56 214 GLN A CA 1
ATOM 1666 C C . GLN A 1 214 ? 0.376 -34.562 -23.875 1 81.56 214 GLN A C 1
ATOM 1668 O O . GLN A 1 214 ? 0.013 -35.5 -24.594 1 81.56 214 GLN A O 1
ATOM 1673 N N . LEU A 1 215 ? 1.562 -34.156 -23.812 1 76.69 215 LEU A N 1
ATOM 1674 C CA . LEU A 1 215 ? 2.613 -34.844 -24.562 1 76.69 215 LEU A CA 1
ATOM 1675 C C . LEU A 1 215 ? 2.795 -36.25 -24.062 1 76.69 215 LEU A C 1
ATOM 1677 O O . LEU A 1 215 ? 2.924 -37.188 -24.859 1 76.69 215 LEU A O 1
ATOM 1681 N N . VAL A 1 216 ? 2.828 -36.469 -22.766 1 80.81 216 VAL A N 1
ATOM 1682 C CA . VAL A 1 216 ? 2.957 -37.781 -22.172 1 80.81 216 VAL A CA 1
ATOM 1683 C C . VAL A 1 216 ? 1.775 -38.656 -22.594 1 80.81 216 VAL A C 1
ATOM 1685 O O . VAL A 1 216 ? 1.952 -39.844 -22.938 1 80.81 216 VAL A O 1
ATOM 1688 N N . TYR A 1 217 ? 0.631 -38.125 -22.656 1 85.19 217 TYR A N 1
ATOM 1689 C CA . TYR A 1 217 ? -0.559 -38.844 -23.062 1 85.19 217 TYR A CA 1
ATOM 1690 C C . TYR A 1 217 ? -0.44 -39.312 -24.516 1 85.19 217 TYR A C 1
ATOM 1692 O O . TYR A 1 217 ? -0.783 -40.438 -24.844 1 85.19 217 TYR A O 1
ATOM 1700 N N . ALA A 1 218 ? -0.008 -38.406 -25.312 1 84.62 218 ALA A N 1
ATOM 1701 C CA . ALA A 1 218 ? 0.159 -38.75 -26.719 1 84.62 218 ALA A CA 1
ATOM 1702 C C . ALA A 1 218 ? 1.129 -39.906 -26.891 1 84.62 218 ALA A C 1
ATOM 1704 O O . ALA A 1 218 ? 0.888 -40.812 -27.703 1 84.62 218 ALA A O 1
ATOM 1705 N N . MET A 1 219 ? 2.135 -39.938 -26.125 1 79.69 219 MET A N 1
ATOM 1706 C CA . MET A 1 219 ? 3.123 -41 -26.188 1 79.69 219 MET A CA 1
ATOM 1707 C C . MET A 1 219 ? 2.527 -42.312 -25.688 1 79.69 219 MET A C 1
ATOM 1709 O O . MET A 1 219 ? 2.762 -43.375 -26.281 1 79.69 219 MET A O 1
ATOM 1713 N N . LEU A 1 220 ? 1.8 -42.219 -24.672 1 86.31 220 LEU A N 1
ATOM 1714 C CA . LEU A 1 220 ? 1.149 -43.406 -24.125 1 86.31 220 LEU A CA 1
ATOM 1715 C C . LEU A 1 220 ? 0.137 -44 -25.109 1 86.31 220 LEU A C 1
ATOM 1717 O O . LEU A 1 220 ? 0.05 -45.219 -25.281 1 86.31 220 LEU A O 1
ATOM 1721 N N . SER A 1 221 ? -0.57 -43.125 -25.781 1 86.75 221 SER A N 1
ATOM 1722 C CA . SER A 1 221 ? -1.561 -43.562 -26.766 1 86.75 221 SER A CA 1
ATOM 1723 C C . SER A 1 221 ? -0.904 -44.281 -27.938 1 86.75 221 SER A C 1
ATOM 1725 O O . SER A 1 221 ? -1.417 -45.312 -28.406 1 86.75 221 SER A O 1
ATOM 1727 N N . LYS A 1 222 ? 0.163 -43.781 -28.297 1 85.06 222 LYS A N 1
ATOM 1728 C CA . LYS A 1 222 ? 0.917 -44.406 -29.375 1 85.06 222 LYS A CA 1
ATOM 1729 C C . LYS A 1 222 ? 1.405 -45.812 -28.953 1 85.06 222 LYS A C 1
ATOM 1731 O O . LYS A 1 222 ? 1.312 -46.75 -29.719 1 85.06 222 LYS A O 1
ATOM 1736 N N . GLN A 1 223 ? 1.863 -45.875 -27.781 1 81.69 223 GLN A N 1
ATOM 1737 C CA . GLN A 1 223 ? 2.342 -47.156 -27.25 1 81.69 223 GLN A CA 1
ATOM 1738 C C . GLN A 1 223 ? 1.205 -48.156 -27.125 1 81.69 223 GLN A C 1
ATOM 1740 O O . GLN A 1 223 ? 1.409 -49.375 -27.344 1 81.69 223 GLN A O 1
ATOM 1745 N N . LEU A 1 224 ? 0.127 -47.719 -26.797 1 85.5 224 LEU A N 1
ATOM 1746 C CA . LEU A 1 224 ? -1.058 -48.594 -26.719 1 85.5 224 LEU A CA 1
ATOM 1747 C C . LEU A 1 224 ? -1.396 -49.188 -28.078 1 85.5 224 LEU A C 1
ATOM 1749 O O . LEU A 1 224 ? -1.773 -50.344 -28.156 1 85.5 224 LEU A O 1
ATOM 1753 N N . GLY A 1 225 ? -1.286 -48.5 -29.078 1 84.12 225 GLY A N 1
ATOM 1754 C CA . GLY A 1 225 ? -1.518 -48.969 -30.422 1 84.12 225 GLY A CA 1
ATOM 1755 C C . GLY A 1 225 ? -0.556 -50.094 -30.828 1 84.12 225 GLY A C 1
ATOM 1756 O O . GLY A 1 225 ? -0.917 -50.969 -31.594 1 84.12 225 GLY A O 1
ATOM 1757 N N . ASP A 1 226 ? 0.591 -50.125 -30.203 1 80.5 226 ASP A N 1
ATOM 1758 C CA . ASP A 1 226 ? 1.642 -51.062 -30.562 1 80.5 226 ASP A CA 1
ATOM 1759 C C . ASP A 1 226 ? 1.633 -52.281 -29.656 1 80.5 226 ASP A C 1
ATOM 1761 O O . ASP A 1 226 ? 2.363 -53.25 -29.891 1 80.5 226 ASP A O 1
ATOM 1765 N N . THR A 1 227 ? 0.825 -52.188 -28.641 1 81.88 227 THR A N 1
ATOM 1766 C CA . THR A 1 227 ? 0.819 -53.281 -27.656 1 81.88 227 THR A CA 1
ATOM 1767 C C . THR A 1 227 ? -0.222 -54.344 -28.031 1 81.88 227 THR A C 1
ATOM 1769 O O . THR A 1 227 ? -1.406 -54.031 -28.172 1 81.88 227 THR A O 1
ATOM 1772 N N . VAL A 1 228 ? 0.198 -55.625 -28.156 1 79.81 228 VAL A N 1
ATOM 1773 C CA . VAL A 1 228 ? -0.671 -56.688 -28.641 1 79.81 228 VAL A CA 1
ATOM 1774 C C . VAL A 1 228 ? -1.235 -57.5 -27.453 1 79.81 228 VAL A C 1
ATOM 1776 O O . VAL A 1 228 ? -2.404 -57.875 -27.469 1 79.81 228 VAL A O 1
ATOM 1779 N N . ASP A 1 229 ? -0.432 -57.688 -26.391 1 83.25 229 ASP A N 1
ATOM 1780 C CA . ASP A 1 229 ? -0.851 -58.469 -25.234 1 83.25 229 ASP A CA 1
ATOM 1781 C C . ASP A 1 229 ? -1.993 -57.781 -24.484 1 83.25 229 ASP A C 1
ATOM 1783 O O . ASP A 1 229 ? -1.867 -56.625 -24.078 1 83.25 229 ASP A O 1
ATOM 1787 N N . PRO A 1 230 ? -3.086 -58.438 -24.359 1 80.12 230 PRO A N 1
ATOM 1788 C CA . PRO A 1 230 ? -4.27 -57.844 -23.75 1 80.12 230 PRO A CA 1
ATOM 1789 C C . PRO A 1 230 ? -4.031 -57.375 -22.312 1 80.12 230 PRO A C 1
ATOM 1791 O O . PRO A 1 230 ? -4.59 -56.375 -21.891 1 80.12 230 PRO A O 1
ATOM 1794 N N . PHE A 1 231 ? -3.291 -58.125 -21.609 1 75.69 231 PHE A N 1
ATOM 1795 C CA . PHE A 1 231 ? -3.014 -57.781 -20.219 1 75.69 231 PHE A CA 1
ATOM 1796 C C . PHE A 1 231 ? -2.176 -56.5 -20.141 1 75.69 231 PHE A C 1
ATOM 1798 O O . PHE A 1 231 ? -2.453 -55.625 -19.328 1 75.69 231 PHE A O 1
ATOM 1805 N N . GLU A 1 232 ? -1.225 -56.406 -20.969 1 79.69 232 GLU A N 1
ATOM 1806 C CA . GLU A 1 232 ? -0.371 -55.219 -21.016 1 79.69 232 GLU A CA 1
ATOM 1807 C C . GLU A 1 232 ? -1.148 -54 -21.484 1 79.69 232 GLU A C 1
ATOM 1809 O O . GLU A 1 232 ? -0.918 -52.875 -21 1 79.69 232 GLU A O 1
ATOM 1814 N N . ARG A 1 233 ? -1.989 -54.25 -22.359 1 82.94 233 ARG A N 1
ATOM 1815 C CA . ARG A 1 233 ? -2.801 -53.188 -22.906 1 82.94 233 ARG A CA 1
ATOM 1816 C C . ARG A 1 233 ? -3.693 -52.562 -21.828 1 82.94 233 ARG A C 1
ATOM 1818 O O . ARG A 1 233 ? -3.895 -51.344 -21.797 1 82.94 233 ARG A O 1
ATOM 1825 N N . LYS A 1 234 ? -4.195 -53.406 -21.016 1 76.25 234 LYS A N 1
ATOM 1826 C CA . LYS A 1 234 ? -5.074 -52.938 -19.953 1 76.25 234 LYS A CA 1
ATOM 1827 C C . LYS A 1 234 ? -4.324 -52.031 -18.984 1 76.25 234 LYS A C 1
ATOM 1829 O O . LYS A 1 234 ? -4.84 -50.969 -18.594 1 76.25 234 LYS A O 1
ATOM 1834 N N . GLY A 1 235 ? -3.184 -52.438 -18.594 1 76.25 235 GLY A N 1
ATOM 1835 C CA . GLY A 1 235 ? -2.369 -51.625 -17.703 1 76.25 235 GLY A CA 1
ATOM 1836 C C . GLY A 1 235 ? -2.004 -50.281 -18.297 1 76.25 235 GLY A C 1
ATOM 1837 O O . GLY A 1 235 ? -2.121 -49.25 -17.641 1 76.25 235 GLY A O 1
ATOM 1838 N N . LEU A 1 236 ? -1.625 -50.281 -19.531 1 84.19 236 LEU A N 1
ATOM 1839 C CA . LEU A 1 236 ? -1.217 -49.062 -20.219 1 84.19 236 LEU A CA 1
ATOM 1840 C C . LEU A 1 236 ? -2.4 -48.125 -20.406 1 84.19 236 LEU A C 1
ATOM 1842 O O . LEU A 1 236 ? -2.244 -46.906 -20.312 1 84.19 236 LEU A O 1
ATOM 1846 N N . SER A 1 237 ? -3.48 -48.688 -20.656 1 81.69 237 SER A N 1
ATOM 1847 C CA . SER A 1 237 ? -4.691 -47.906 -20.828 1 81.69 237 SER A CA 1
ATOM 1848 C C . SER A 1 237 ? -5.066 -47.188 -19.547 1 81.69 237 SER A C 1
ATOM 1850 O O . SER A 1 237 ? -5.516 -46.031 -19.578 1 81.69 237 SER A O 1
ATOM 1852 N N . ALA A 1 238 ? -4.895 -47.812 -18.438 1 75.94 238 ALA A N 1
ATOM 1853 C CA . ALA A 1 238 ? -5.191 -47.219 -17.141 1 75.94 238 ALA A CA 1
ATOM 1854 C C . ALA A 1 238 ? -4.277 -46 -16.875 1 75.94 238 ALA A C 1
ATOM 1856 O O . ALA A 1 238 ? -4.73 -44.969 -16.375 1 75.94 238 ALA A O 1
ATOM 1857 N N . ILE A 1 239 ? -3.084 -46.125 -17.203 1 83.31 239 ILE A N 1
ATOM 1858 C CA . ILE A 1 239 ? -2.119 -45.031 -17.016 1 83.31 239 ILE A CA 1
ATOM 1859 C C . ILE A 1 239 ? -2.463 -43.875 -17.922 1 83.31 239 ILE A C 1
ATOM 1861 O O . ILE A 1 239 ? -2.449 -42.719 -17.5 1 83.31 239 ILE A O 1
ATOM 1865 N N . ALA A 1 240 ? -2.691 -44.188 -19.156 1 84.5 240 ALA A N 1
ATOM 1866 C CA . ALA A 1 240 ? -3.045 -43.156 -20.141 1 84.5 240 ALA A CA 1
ATOM 1867 C C . ALA A 1 240 ? -4.27 -42.375 -19.688 1 84.5 240 ALA A C 1
ATOM 1869 O O . ALA A 1 240 ? -4.312 -41.156 -19.812 1 84.5 240 ALA A O 1
ATOM 1870 N N . ARG A 1 241 ? -5.191 -43.031 -19.172 1 76.62 241 ARG A N 1
ATOM 1871 C CA . ARG A 1 241 ? -6.406 -42.406 -18.672 1 76.62 241 ARG A CA 1
ATOM 1872 C C . ARG A 1 241 ? -6.094 -41.469 -17.531 1 76.62 241 ARG A C 1
ATOM 1874 O O . ARG A 1 241 ? -6.648 -40.375 -17.453 1 76.62 241 ARG A O 1
ATOM 1881 N N . ARG A 1 242 ? -5.297 -41.875 -16.656 1 74.44 242 ARG A N 1
ATOM 1882 C CA . ARG A 1 242 ? -4.918 -41.031 -15.523 1 74.44 242 ARG A CA 1
ATOM 1883 C C . ARG A 1 242 ? -4.207 -39.781 -15.984 1 74.44 242 ARG A C 1
ATOM 1885 O O . ARG A 1 242 ? -4.523 -38.688 -15.516 1 74.44 242 ARG A O 1
ATOM 1892 N N . VAL A 1 243 ? -3.277 -39.906 -16.828 1 84.19 243 VAL A N 1
ATOM 1893 C CA . VAL A 1 243 ? -2.52 -38.75 -17.328 1 84.19 243 VAL A CA 1
ATOM 1894 C C . VAL A 1 243 ? -3.455 -37.812 -18.062 1 84.19 243 VAL A C 1
ATOM 1896 O O . VAL A 1 243 ? -3.344 -36.562 -17.922 1 84.19 243 VAL A O 1
ATOM 1899 N N . PHE A 1 244 ? -4.316 -38.344 -18.812 1 81.81 244 PHE A N 1
ATOM 1900 C CA . PHE A 1 244 ? -5.297 -37.531 -19.516 1 81.81 244 PHE A CA 1
ATOM 1901 C C . PHE A 1 244 ? -6.148 -36.719 -18.547 1 81.81 244 PHE A C 1
ATOM 1903 O O . PHE A 1 244 ? -6.379 -35.531 -18.766 1 81.81 244 PHE A O 1
ATOM 1910 N N . THR A 1 245 ? -6.656 -37.344 -17.562 1 74.56 245 THR A N 1
ATOM 1911 C CA . THR A 1 245 ? -7.488 -36.719 -16.562 1 74.56 245 THR A CA 1
ATOM 1912 C C . THR A 1 245 ? -6.723 -35.562 -15.875 1 74.56 245 THR A C 1
ATOM 1914 O O . THR A 1 245 ? -7.262 -34.5 -15.672 1 74.56 245 THR A O 1
ATOM 1917 N N . LEU A 1 246 ? -5.52 -35.812 -15.5 1 75.56 246 LEU A N 1
ATOM 1918 C CA . LEU A 1 246 ? -4.691 -34.812 -14.867 1 75.56 246 LEU A CA 1
ATOM 1919 C C . LEU A 1 246 ? -4.516 -33.594 -15.781 1 75.56 246 LEU A C 1
ATOM 1921 O O . LEU A 1 246 ? -4.594 -32.438 -15.328 1 75.56 246 LEU A O 1
ATOM 1925 N N . ALA A 1 247 ? -4.281 -33.906 -17.031 1 80.38 247 ALA A N 1
ATOM 1926 C CA . ALA A 1 247 ? -4.129 -32.812 -18 1 80.38 247 ALA A CA 1
ATOM 1927 C C . ALA A 1 247 ? -5.391 -31.969 -18.078 1 80.38 247 ALA A C 1
ATOM 1929 O O . ALA A 1 247 ? -5.316 -30.734 -18.219 1 80.38 247 ALA A O 1
ATOM 1930 N N . GLN A 1 248 ? -6.488 -32.625 -18.047 1 76.81 248 GLN A N 1
ATOM 1931 C CA . GLN A 1 248 ? -7.758 -31.906 -18.109 1 76.81 248 GLN A CA 1
ATOM 1932 C C . GLN A 1 248 ? -7.98 -31.047 -16.859 1 76.81 248 GLN A C 1
ATOM 1934 O O . GLN A 1 248 ? -8.539 -29.953 -16.953 1 76.81 248 GLN A O 1
ATOM 1939 N N . VAL A 1 249 ? -7.707 -31.609 -15.773 1 71 249 VAL A N 1
ATOM 1940 C CA . VAL A 1 249 ? -7.848 -30.891 -14.523 1 71 249 VAL A CA 1
ATOM 1941 C C . VAL A 1 249 ? -7.008 -29.609 -14.57 1 71 249 VAL A C 1
ATOM 1943 O O . VAL A 1 249 ? -7.48 -28.531 -14.195 1 71 249 VAL A O 1
ATOM 1946 N N . TYR A 1 250 ? -5.812 -29.688 -15.023 1 73.44 250 TYR A N 1
ATOM 1947 C CA . TYR A 1 250 ? -4.91 -28.547 -15.055 1 73.44 250 TYR A CA 1
ATOM 1948 C C . TYR A 1 250 ? -5.312 -27.562 -16.141 1 73.44 250 TYR A C 1
ATOM 1950 O O . TYR A 1 250 ? -4.988 -26.375 -16.078 1 73.44 250 TYR A O 1
ATOM 1958 N N . ASP A 1 251 ? -6.02 -28.094 -17.062 1 69.88 251 ASP A N 1
ATOM 1959 C CA . ASP A 1 251 ? -6.57 -27.203 -18.094 1 69.88 251 ASP A CA 1
ATOM 1960 C C . ASP A 1 251 ? -7.66 -26.297 -17.5 1 69.88 251 ASP A C 1
ATOM 1962 O O . ASP A 1 251 ? -7.75 -25.125 -17.859 1 69.88 251 ASP A O 1
ATOM 1966 N N . HIS A 1 252 ? -8.445 -26.875 -16.734 1 63.25 252 HIS A N 1
ATOM 1967 C CA . HIS A 1 252 ? -9.594 -26.141 -16.219 1 63.25 252 HIS A CA 1
ATOM 1968 C C . HIS A 1 252 ? -9.195 -25.297 -15.008 1 63.25 252 HIS A C 1
ATOM 1970 O O . HIS A 1 252 ? -9.867 -24.297 -14.703 1 63.25 252 HIS A O 1
ATOM 1976 N N . LEU A 1 253 ? -8.242 -25.75 -14.25 1 57.91 253 LEU A N 1
ATOM 1977 C CA . LEU A 1 253 ? -7.777 -24.953 -13.125 1 57.91 253 LEU A CA 1
ATOM 1978 C C . LEU A 1 253 ? -7.379 -23.547 -13.578 1 57.91 253 LEU A C 1
ATOM 1980 O O . LEU A 1 253 ? -7.316 -22.625 -12.773 1 57.91 253 LEU A O 1
ATOM 1984 N N . LEU A 1 254 ? -7.062 -23.469 -14.977 1 50.28 254 LEU A N 1
ATOM 1985 C CA . LEU A 1 254 ? -6.547 -22.234 -15.562 1 50.28 254 LEU A CA 1
ATOM 1986 C C . LEU A 1 254 ? -7.551 -21.109 -15.398 1 50.28 254 LEU A C 1
ATOM 1988 O O . LEU A 1 254 ? -7.328 -20 -15.906 1 50.28 254 LEU A O 1
ATOM 1992 N N . GLY A 1 255 ? -8.609 -21.438 -14.812 1 49.31 255 GLY A N 1
ATOM 1993 C CA . GLY A 1 255 ? -9.281 -20.156 -14.797 1 49.31 255 GLY A CA 1
ATOM 1994 C C . GLY A 1 255 ? -8.43 -19.047 -14.203 1 49.31 255 GLY A C 1
ATOM 1995 O O . GLY A 1 255 ? -7.332 -19.297 -13.703 1 49.31 255 GLY A O 1
ATOM 1996 N N . ARG A 1 256 ? -8.781 -17.719 -14.477 1 49.97 256 ARG A N 1
ATOM 1997 C CA . ARG A 1 256 ? -8.211 -16.375 -14.344 1 49.97 256 ARG A CA 1
ATOM 1998 C C . ARG A 1 256 ? -7.508 -16.203 -13 1 49.97 256 ARG A C 1
ATOM 2000 O O . ARG A 1 256 ? -6.637 -15.344 -12.859 1 49.97 256 ARG A O 1
ATOM 2007 N N . GLU A 1 257 ? -8.031 -16.891 -11.914 1 51.91 257 GLU A N 1
ATOM 2008 C CA . GLU A 1 257 ? -7.465 -16.562 -10.609 1 51.91 257 GLU A CA 1
ATOM 2009 C C . GLU A 1 257 ? -7.059 -17.828 -9.859 1 51.91 257 GLU A C 1
ATOM 2011 O O . GLU A 1 257 ? -7.797 -18.812 -9.852 1 51.91 257 GLU A O 1
ATOM 2016 N N . MET A 1 258 ? -5.656 -18.141 -10.008 1 50.91 258 MET A N 1
ATOM 2017 C CA . MET A 1 258 ? -5.234 -19.203 -9.117 1 50.91 258 MET A CA 1
ATOM 2018 C C . MET A 1 258 ? -6.082 -19.219 -7.848 1 50.91 258 MET A C 1
ATOM 2020 O O . MET A 1 258 ? -5.738 -18.578 -6.859 1 50.91 258 MET A O 1
ATOM 2024 N N . THR A 1 259 ? -7.391 -19.25 -8.055 1 57.25 259 THR A N 1
ATOM 2025 C CA . THR A 1 259 ? -8.227 -19.422 -6.871 1 57.25 259 THR A CA 1
ATOM 2026 C C . THR A 1 259 ? -8.172 -20.859 -6.371 1 57.25 259 THR A C 1
ATOM 2028 O O . THR A 1 259 ? -7.844 -21.766 -7.133 1 57.25 259 THR A O 1
ATOM 2031 N N . ARG A 1 260 ? -8.414 -20.969 -5.102 1 61.03 260 ARG A N 1
ATOM 2032 C CA . ARG A 1 260 ? -8.43 -22.25 -4.402 1 61.03 260 ARG A CA 1
ATOM 2033 C C . ARG A 1 260 ? -9.531 -23.156 -4.941 1 61.03 260 ARG A C 1
ATOM 2035 O O . ARG A 1 260 ? -9.477 -24.375 -4.773 1 61.03 260 ARG A O 1
ATOM 2042 N N . THR A 1 261 ? -10.414 -22.578 -5.629 1 69.25 261 THR A N 1
ATOM 2043 C CA . THR A 1 261 ? -11.562 -23.406 -5.992 1 69.25 261 THR A CA 1
ATOM 2044 C C . THR A 1 261 ? -11.75 -23.438 -7.504 1 69.25 261 THR A C 1
ATOM 2046 O O . THR A 1 261 ? -11.32 -22.516 -8.211 1 69.25 261 THR A O 1
ATOM 2049 N N . THR A 1 262 ? -12.203 -24.5 -7.996 1 74.06 262 THR A N 1
ATOM 2050 C CA . THR A 1 262 ? -12.547 -24.734 -9.398 1 74.06 262 THR A CA 1
ATOM 2051 C C . THR A 1 262 ? -13.984 -25.203 -9.531 1 74.06 262 THR A C 1
ATOM 2053 O O . THR A 1 262 ? -14.492 -25.922 -8.664 1 74.06 262 THR A O 1
ATOM 2056 N N . ASP A 1 263 ? -14.602 -24.719 -10.578 1 83.25 263 ASP A N 1
ATOM 2057 C CA . ASP A 1 263 ? -15.953 -25.219 -10.836 1 83.25 263 ASP A CA 1
ATOM 2058 C C . ASP A 1 263 ? -15.914 -26.672 -11.297 1 83.25 263 ASP A C 1
ATOM 2060 O O . ASP A 1 263 ? -15.734 -26.953 -12.484 1 83.25 263 ASP A O 1
ATOM 2064 N N . PHE A 1 264 ? -16.25 -27.516 -10.391 1 87.19 264 PHE A N 1
ATOM 2065 C CA . PHE A 1 264 ? -16.188 -28.953 -10.648 1 87.19 264 PHE A CA 1
ATOM 2066 C C . PHE A 1 264 ? -17.234 -29.359 -11.672 1 87.19 264 PHE A C 1
ATOM 2068 O O . PHE A 1 264 ? -17.016 -30.281 -12.461 1 87.19 264 PHE A O 1
ATOM 2075 N N . GLY A 1 265 ? -18.359 -28.688 -11.672 1 89.56 265 GLY A N 1
ATOM 2076 C CA . GLY A 1 265 ? -19.406 -29.016 -12.633 1 89.56 265 GLY A CA 1
ATOM 2077 C C . GLY A 1 265 ? -18.953 -28.859 -14.078 1 89.56 265 GLY A C 1
ATOM 2078 O O . GLY A 1 265 ? -19.125 -29.781 -14.883 1 89.56 265 GLY A O 1
ATOM 2079 N N . SER A 1 266 ? -18.406 -27.719 -14.305 1 86.38 266 SER A N 1
ATOM 2080 C CA . SER A 1 266 ? -17.906 -27.469 -15.656 1 86.38 266 SER A CA 1
ATOM 2081 C C . SER A 1 266 ? -16.781 -28.422 -16.016 1 86.38 266 SER A C 1
ATOM 2083 O O . SER A 1 266 ? -16.734 -28.938 -17.141 1 86.38 266 SER A O 1
ATOM 2085 N N . TYR A 1 267 ? -15.977 -28.656 -15.094 1 85 267 TYR A N 1
ATOM 2086 C CA . TYR A 1 267 ? -14.883 -29.594 -15.297 1 85 267 TYR A CA 1
ATOM 2087 C C . TYR A 1 267 ? -15.406 -31 -15.602 1 85 267 TYR A C 1
ATOM 2089 O O . TYR A 1 267 ? -14.922 -31.656 -16.516 1 85 267 TYR A O 1
ATOM 2097 N N . LEU A 1 268 ? -16.344 -31.422 -14.898 1 91.88 268 LEU A N 1
ATOM 2098 C CA . LEU A 1 268 ? -16.922 -32.75 -15.031 1 91.88 268 LEU A CA 1
ATOM 2099 C C . LEU A 1 268 ? -17.5 -32.969 -16.422 1 91.88 268 LEU A C 1
ATOM 2101 O O . LEU A 1 268 ? -17.297 -34.031 -17.031 1 91.88 268 LEU A O 1
ATOM 2105 N N . LYS A 1 269 ? -18.188 -32.031 -16.859 1 91.5 269 LYS A N 1
ATOM 2106 C CA . LYS A 1 269 ? -18.766 -32.125 -18.203 1 91.5 269 LYS A CA 1
ATOM 2107 C C . LYS A 1 269 ? -17.688 -32.25 -19.266 1 91.5 269 LYS A C 1
ATOM 2109 O O . LYS A 1 269 ? -17.797 -33.094 -20.172 1 91.5 269 LYS A O 1
ATOM 2114 N N . SER A 1 270 ? -16.688 -31.484 -19.078 1 85 270 SER A N 1
ATOM 2115 C CA . SER A 1 270 ? -15.578 -31.547 -20.016 1 85 270 SER A CA 1
ATOM 2116 C C . SER A 1 270 ? -14.867 -32.875 -19.953 1 85 270 SER A C 1
ATOM 2118 O O . SER A 1 270 ? -14.492 -33.438 -20.984 1 85 270 SER A O 1
ATOM 2120 N N . LEU A 1 271 ? -14.664 -33.344 -18.766 1 86.88 271 LEU A N 1
ATOM 2121 C CA . LEU A 1 271 ? -14.023 -34.625 -18.562 1 86.88 271 LEU A CA 1
ATOM 2122 C C . LEU A 1 271 ? -14.828 -35.75 -19.234 1 86.88 271 LEU A C 1
ATOM 2124 O O . LEU A 1 271 ? -14.258 -36.562 -19.953 1 86.88 271 LEU A O 1
ATOM 2128 N N . CYS A 1 272 ? -16.078 -35.781 -19.047 1 91 272 CYS A N 1
ATOM 2129 C CA . CYS A 1 272 ? -16.938 -36.812 -19.609 1 91 272 CYS A CA 1
ATOM 2130 C C . CYS A 1 272 ? -16.922 -36.75 -21.125 1 91 272 CYS A C 1
ATOM 2132 O O . CYS A 1 272 ? -16.891 -37.812 -21.797 1 91 272 CYS A O 1
ATOM 2134 N N . ALA A 1 273 ? -16.984 -35.562 -21.594 1 86.56 273 ALA A N 1
ATOM 2135 C CA . ALA A 1 273 ? -16.922 -35.438 -23.047 1 86.56 273 ALA A CA 1
ATOM 2136 C C . ALA A 1 273 ? -15.625 -36 -23.594 1 86.56 273 ALA A C 1
ATOM 2138 O O . ALA A 1 273 ? -15.625 -36.719 -24.594 1 86.56 273 ALA A O 1
ATOM 2139 N N . SER A 1 274 ? -14.578 -35.719 -22.922 1 80 274 SER A N 1
ATOM 2140 C CA . SER A 1 274 ? -13.273 -36.188 -23.359 1 80 274 SER A CA 1
ATOM 2141 C C . SER A 1 274 ? -13.172 -37.719 -23.234 1 80 274 SER A C 1
ATOM 2143 O O . SER A 1 274 ? -12.625 -38.375 -24.125 1 80 274 SER A O 1
ATOM 2145 N N . LEU A 1 275 ? -13.688 -38.281 -22.172 1 83.06 275 LEU A N 1
ATOM 2146 C CA . LEU A 1 275 ? -13.656 -39.719 -21.969 1 83.06 275 LEU A CA 1
ATOM 2147 C C . LEU A 1 275 ? -14.477 -40.438 -23.031 1 83.06 275 LEU A C 1
ATOM 2149 O O . LEU A 1 275 ? -14.094 -41.5 -23.5 1 83.06 275 LEU A O 1
ATOM 2153 N N . ALA A 1 276 ? -15.562 -39.844 -23.375 1 83.5 276 ALA A N 1
ATOM 2154 C CA . ALA A 1 276 ? -16.391 -40.438 -24.422 1 83.5 276 ALA A CA 1
ATOM 2155 C C . ALA A 1 276 ? -15.648 -40.469 -25.75 1 83.5 276 ALA A C 1
ATOM 2157 O O . ALA A 1 276 ? -15.75 -41.469 -26.484 1 83.5 276 ALA A O 1
ATOM 2158 N N . ASP A 1 277 ? -14.984 -39.438 -25.969 1 76.19 277 ASP A N 1
ATOM 2159 C CA . ASP A 1 277 ? -14.227 -39.375 -27.219 1 76.19 277 ASP A CA 1
ATOM 2160 C C . ASP A 1 277 ? -13.125 -40.438 -27.266 1 76.19 277 ASP A C 1
ATOM 2162 O O . ASP A 1 277 ? -12.883 -41.031 -28.312 1 76.19 277 ASP A O 1
ATOM 2166 N N . ILE A 1 278 ? -12.508 -40.594 -26.172 1 69.44 278 ILE A N 1
ATOM 2167 C CA . ILE A 1 278 ? -11.375 -41.531 -26.109 1 69.44 278 ILE A CA 1
ATOM 2168 C C . ILE A 1 278 ? -11.883 -42.969 -26.172 1 69.44 278 ILE A C 1
ATOM 2170 O O . ILE A 1 278 ? -11.312 -43.781 -26.891 1 69.44 278 ILE A O 1
ATOM 2174 N N . GLN A 1 279 ? -12.891 -43.25 -25.453 1 70.25 279 GLN A N 1
ATOM 2175 C CA . GLN A 1 279 ? -13.375 -44.625 -25.328 1 70.25 279 GLN A CA 1
ATOM 2176 C C . GLN A 1 279 ? -14.375 -44.969 -26.422 1 70.25 279 GLN A C 1
ATOM 2178 O O . GLN A 1 279 ? -14.539 -46.125 -26.797 1 70.25 279 GLN A O 1
ATOM 2183 N N . GLY A 1 280 ? -15.18 -44 -26.828 1 60.66 280 GLY A N 1
ATOM 2184 C CA . GLY A 1 280 ? -16.281 -44.219 -27.766 1 60.66 280 GLY A CA 1
ATOM 2185 C C . GLY A 1 280 ? -15.82 -44.531 -29.172 1 60.66 280 GLY A C 1
ATOM 2186 O O . GLY A 1 280 ? -16.562 -45.094 -29.953 1 60.66 280 GLY A O 1
ATOM 2187 N N . SER A 1 281 ? -14.672 -44.094 -29.484 1 56.09 281 SER A N 1
ATOM 2188 C CA . SER A 1 281 ? -14.234 -44.406 -30.844 1 56.09 281 SER A CA 1
ATOM 2189 C C . SER A 1 281 ? -14.227 -45.906 -31.109 1 56.09 281 SER A C 1
ATOM 2191 O O . SER A 1 281 ? -14.453 -46.344 -32.25 1 56.09 281 SER A O 1
ATOM 2193 N N . ALA A 1 282 ? -14.195 -46.719 -30.109 1 56.78 282 ALA A N 1
ATOM 2194 C CA . ALA A 1 282 ? -14.156 -48.156 -30.281 1 56.78 282 ALA A CA 1
ATOM 2195 C C . ALA A 1 282 ? -15.531 -48.781 -30.031 1 56.78 282 ALA A C 1
ATOM 2197 O O . ALA A 1 282 ? -15.781 -49.906 -30.438 1 56.78 282 ALA A O 1
ATOM 2198 N N . ASN A 1 283 ? -16.438 -48.031 -29.406 1 65.38 283 ASN A N 1
ATOM 2199 C CA . ASN A 1 283 ? -17.719 -48.594 -28.984 1 65.38 283 ASN A CA 1
ATOM 2200 C C . ASN A 1 283 ? -18.875 -47.625 -29.266 1 65.38 283 ASN A C 1
ATOM 2202 O O . ASN A 1 283 ? -19.484 -47.094 -28.328 1 65.38 283 ASN A O 1
ATOM 2206 N N . ASP A 1 284 ? -19.219 -47.438 -30.531 1 67.19 284 ASP A N 1
ATOM 2207 C CA . ASP A 1 284 ? -20.141 -46.406 -30.984 1 67.19 284 ASP A CA 1
ATOM 2208 C C . ASP A 1 284 ? -21.531 -46.594 -30.359 1 67.19 284 ASP A C 1
ATOM 2210 O O . ASP A 1 284 ? -22.344 -45.656 -30.344 1 67.19 284 ASP A O 1
ATOM 2214 N N . GLU A 1 285 ? -21.781 -47.75 -29.75 1 85.94 285 GLU A N 1
ATOM 2215 C CA . GLU A 1 285 ? -23.156 -47.969 -29.297 1 85.94 285 GLU A CA 1
ATOM 2216 C C . GLU A 1 285 ? -23.266 -47.75 -27.797 1 85.94 285 GLU A C 1
ATOM 2218 O O . GLU A 1 285 ? -24.312 -48.062 -27.188 1 85.94 285 GLU A O 1
ATOM 2223 N N . ILE A 1 286 ? -22.219 -47.219 -27.141 1 90 286 ILE A N 1
ATOM 2224 C CA . ILE A 1 286 ? -22.281 -46.875 -25.734 1 90 286 ILE A CA 1
ATOM 2225 C C . ILE A 1 286 ? -22.391 -45.344 -25.578 1 90 286 ILE A C 1
ATOM 2227 O O . ILE A 1 286 ? -21.56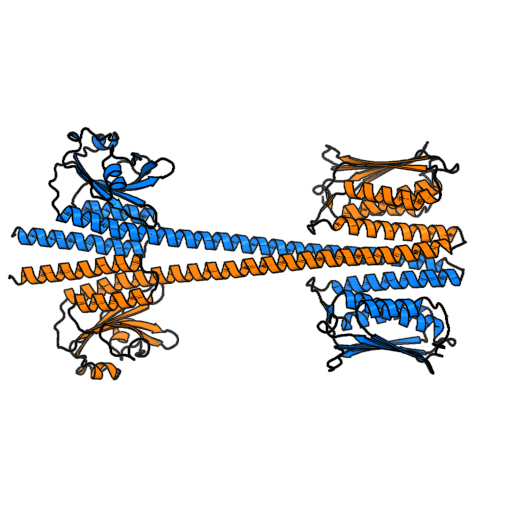2 -44.594 -26.094 1 90 286 ILE A O 1
ATOM 2231 N N . SER A 1 287 ? -23.453 -44.844 -24.969 1 92.31 287 SER A N 1
ATOM 2232 C CA . SER A 1 287 ? -23.656 -43.406 -24.75 1 92.31 287 SER A CA 1
ATOM 2233 C C . SER A 1 287 ? -23.219 -43 -23.359 1 92.31 287 SER A C 1
ATOM 2235 O O . SER A 1 287 ? -23.453 -43.719 -22.375 1 92.31 287 SER A O 1
ATOM 2237 N N . LEU A 1 288 ? -22.531 -41.875 -23.234 1 93.94 288 LEU A N 1
ATOM 2238 C CA . LEU A 1 288 ? -22.141 -41.25 -21.969 1 93.94 288 LEU A CA 1
ATOM 2239 C C . LEU A 1 288 ? -22.812 -39.906 -21.797 1 93.94 288 LEU A C 1
ATOM 2241 O O . LEU A 1 288 ? -22.625 -39 -22.625 1 93.94 288 LEU A O 1
ATOM 2245 N N . THR A 1 289 ? -23.672 -39.75 -20.797 1 95.06 289 THR A N 1
ATOM 2246 C CA . THR A 1 289 ? -24.328 -38.469 -20.5 1 95.06 289 THR A CA 1
ATOM 2247 C C . THR A 1 289 ? -23.875 -37.906 -19.156 1 95.06 289 THR A C 1
ATOM 2249 O O . THR A 1 289 ? -23.641 -38.688 -18.203 1 95.06 289 THR A O 1
ATOM 2252 N N . CYS A 1 290 ? -23.688 -36.625 -19.078 1 96.19 290 CYS A N 1
ATOM 2253 C CA . CYS A 1 290 ? -23.203 -35.969 -17.859 1 96.19 290 CYS A CA 1
ATOM 2254 C C . CYS A 1 290 ? -24.078 -34.75 -17.516 1 96.19 290 CYS A C 1
ATOM 2256 O O . CYS A 1 290 ? -24.328 -33.906 -18.359 1 96.19 290 CYS A O 1
ATOM 2258 N N . THR A 1 291 ? -24.641 -34.688 -16.344 1 95.94 291 THR A N 1
ATOM 2259 C CA . THR A 1 291 ? -25.391 -33.562 -15.797 1 95.94 291 THR A CA 1
ATOM 2260 C C . THR A 1 291 ? -24.797 -33.094 -14.469 1 95.94 291 THR A C 1
ATOM 2262 O O . THR A 1 291 ? -24.547 -33.938 -13.578 1 95.94 291 THR A O 1
ATOM 2265 N N . SER A 1 292 ? -24.547 -31.797 -14.414 1 94.69 292 SER A N 1
ATOM 2266 C CA . SER A 1 292 ? -23.953 -31.328 -13.164 1 94.69 292 SER A CA 1
ATOM 2267 C C . SER A 1 292 ? -24.406 -29.922 -12.828 1 94.69 292 SER A C 1
ATOM 2269 O O . SER A 1 292 ? -24.547 -29.078 -13.719 1 94.69 292 SER A O 1
ATOM 2271 N N . ASP A 1 293 ? -24.609 -29.672 -11.555 1 93.44 293 ASP A N 1
ATOM 2272 C CA . ASP A 1 293 ? -24.734 -28.297 -11.047 1 93.44 293 ASP A CA 1
ATOM 2273 C C . ASP A 1 293 ? -23.359 -27.625 -10.977 1 93.44 293 ASP A C 1
ATOM 2275 O O . ASP A 1 293 ? -22.328 -28.281 -11.109 1 93.44 293 ASP A O 1
ATOM 2279 N N . SER A 1 294 ? -23.422 -26.297 -10.883 1 89.38 294 SER A N 1
ATOM 2280 C CA . SER A 1 294 ? -22.188 -25.594 -10.602 1 89.38 294 SER A CA 1
ATOM 2281 C C . SER A 1 294 ? -21.719 -25.859 -9.172 1 89.38 294 SER A C 1
ATOM 2283 O O . SER A 1 294 ? -22.453 -25.609 -8.219 1 89.38 294 SER A O 1
ATOM 2285 N N . LEU A 1 295 ? -20.531 -26.5 -9.094 1 87.69 295 LEU A N 1
ATOM 2286 C CA . LEU A 1 295 ? -19.953 -26.828 -7.793 1 87.69 295 LEU A CA 1
ATOM 2287 C C . LEU A 1 295 ? -18.531 -26.312 -7.68 1 87.69 295 LEU A C 1
ATOM 2289 O O . LEU A 1 295 ? -17.656 -26.719 -8.438 1 87.69 295 LEU A O 1
ATOM 2293 N N . SER A 1 296 ? -18.328 -25.375 -6.805 1 84.12 296 SER A N 1
ATOM 2294 C CA . SER A 1 296 ? -16.969 -24.906 -6.551 1 84.12 296 SER A CA 1
ATOM 2295 C C . SER A 1 296 ? -16.281 -25.766 -5.492 1 84.12 296 SER A C 1
ATOM 2297 O O . SER A 1 296 ? -16.719 -25.812 -4.344 1 84.12 296 SER A O 1
ATOM 2299 N N . LEU A 1 297 ? -15.258 -26.5 -5.922 1 82.81 297 LEU A N 1
ATOM 2300 C CA . LEU A 1 297 ? -14.523 -27.391 -5.02 1 82.81 297 LEU A CA 1
ATOM 2301 C C . LEU A 1 297 ? -13.031 -27.062 -5.031 1 82.81 297 LEU A C 1
ATOM 2303 O O . LEU A 1 297 ? -12.531 -26.469 -5.984 1 82.81 297 LEU A O 1
ATOM 2307 N N . ASP A 1 298 ? -12.414 -27.469 -3.924 1 76.88 298 ASP A N 1
ATOM 2308 C CA . ASP A 1 298 ? -10.961 -27.312 -3.857 1 76.88 298 ASP A CA 1
ATOM 2309 C C . ASP A 1 298 ? -10.273 -28.203 -4.887 1 76.88 298 ASP A C 1
ATOM 2311 O O . ASP A 1 298 ? -10.789 -29.266 -5.242 1 76.88 298 ASP A O 1
ATOM 2315 N N . LEU A 1 299 ? -9.117 -27.844 -5.277 1 71.81 299 LEU A N 1
ATOM 2316 C CA . LEU A 1 299 ? -8.398 -28.516 -6.352 1 71.81 299 LEU A CA 1
ATOM 2317 C C . LEU A 1 299 ? -8.117 -29.969 -5.988 1 71.81 299 LEU A C 1
ATOM 2319 O O . LEU A 1 299 ? -8.18 -30.844 -6.852 1 71.81 299 LEU A O 1
ATOM 2323 N N . ASP A 1 300 ? -7.828 -30.203 -4.734 1 72.81 300 ASP A N 1
ATOM 2324 C CA . ASP A 1 300 ? -7.555 -31.578 -4.32 1 72.81 300 ASP A CA 1
ATOM 2325 C C . ASP A 1 300 ? -8.781 -32.469 -4.512 1 72.81 300 ASP A C 1
ATOM 2327 O O . ASP A 1 300 ? -8.664 -33.625 -4.945 1 72.81 300 ASP A O 1
ATOM 2331 N N . VAL A 1 301 ? -9.82 -31.922 -4.109 1 82.31 301 VAL A N 1
ATOM 2332 C CA . VAL A 1 301 ? -11.07 -32.656 -4.23 1 82.31 301 VAL A CA 1
ATOM 2333 C C . VAL A 1 301 ? -11.414 -32.844 -5.703 1 82.31 301 VAL A C 1
ATOM 2335 O O . VAL A 1 301 ? -11.789 -33.969 -6.109 1 82.31 301 VAL A O 1
ATOM 2338 N N . VAL A 1 302 ? -11.219 -31.797 -6.469 1 82.5 302 VAL A N 1
ATOM 2339 C CA . VAL A 1 302 ? -11.508 -31.859 -7.898 1 82.5 302 VAL A CA 1
ATOM 2340 C C . VAL A 1 302 ? -10.641 -32.938 -8.555 1 82.5 302 VAL A C 1
ATOM 2342 O O . VAL A 1 302 ? -11.133 -33.719 -9.367 1 82.5 302 VAL A O 1
ATOM 2345 N N . THR A 1 303 ? -9.375 -32.938 -8.195 1 76.94 303 THR A N 1
ATOM 2346 C CA . THR A 1 303 ? -8.445 -33.906 -8.766 1 76.94 303 THR A CA 1
ATOM 2347 C C . THR A 1 303 ? -8.844 -35.312 -8.398 1 76.94 303 THR A C 1
ATOM 2349 O O . THR A 1 303 ? -8.898 -36.219 -9.258 1 76.94 303 THR A O 1
ATOM 2352 N N . ALA A 1 304 ? -9.133 -35.594 -7.164 1 82.19 304 ALA A N 1
ATOM 2353 C CA . ALA A 1 304 ? -9.516 -36.906 -6.691 1 82.19 304 ALA A CA 1
ATOM 2354 C C . ALA A 1 304 ? -10.805 -37.375 -7.363 1 82.19 304 ALA A C 1
ATOM 2356 O O . ALA A 1 304 ? -10.883 -38.531 -7.844 1 82.19 304 ALA A O 1
ATOM 2357 N N . LEU A 1 305 ? -11.734 -36.562 -7.41 1 89.5 305 LEU A N 1
ATOM 2358 C CA . LEU A 1 305 ? -13.023 -36.906 -8.008 1 89.5 305 LEU A CA 1
ATOM 2359 C C . LEU A 1 305 ? -12.883 -37.125 -9.508 1 89.5 305 LEU A C 1
ATOM 2361 O O . LEU A 1 305 ? -13.5 -38.031 -10.07 1 89.5 305 LEU A O 1
ATOM 2365 N N . GLY A 1 306 ? -12.148 -36.219 -10.141 1 87.06 306 GLY A N 1
ATOM 2366 C CA . GLY A 1 306 ? -11.906 -36.406 -11.562 1 87.06 306 GLY A CA 1
ATOM 2367 C C . GLY A 1 306 ? -11.297 -37.75 -11.898 1 87.06 306 GLY A C 1
ATOM 2368 O O . GLY A 1 306 ? -11.727 -38.406 -12.852 1 87.06 306 GLY A O 1
ATOM 2369 N N . LEU A 1 307 ? -10.297 -38.094 -11.109 1 81.69 307 LEU A N 1
ATOM 2370 C CA . LEU A 1 307 ? -9.664 -39.406 -11.305 1 81.69 307 LEU A CA 1
ATOM 2371 C C . LEU A 1 307 ? -10.656 -40.531 -11.062 1 81.69 307 LEU A C 1
ATOM 2373 O O . LEU A 1 307 ? -10.656 -41.531 -11.781 1 81.69 307 LEU A O 1
ATOM 2377 N N . ALA A 1 308 ? -11.43 -40.438 -10.055 1 88.19 308 ALA A N 1
ATOM 2378 C CA . ALA A 1 308 ? -12.445 -41.469 -9.742 1 88.19 308 ALA A CA 1
ATOM 2379 C C . ALA A 1 308 ? -13.43 -41.625 -10.898 1 88.19 308 ALA A C 1
ATOM 2381 O O . ALA A 1 308 ? -13.734 -42.75 -11.312 1 88.19 308 ALA A O 1
ATOM 2382 N N . VAL A 1 309 ? -13.898 -40.531 -11.391 1 92 309 VAL A N 1
ATOM 2383 C CA . VAL A 1 309 ? -14.844 -40.562 -12.5 1 92 309 VAL A CA 1
ATOM 2384 C C . VAL A 1 309 ? -14.203 -41.219 -13.711 1 92 309 VAL A C 1
ATOM 2386 O O . VAL A 1 309 ? -14.812 -42.094 -14.344 1 92 309 VAL A O 1
ATOM 2389 N N . ALA A 1 310 ? -13.023 -40.781 -14.016 1 85.06 310 ALA A N 1
ATOM 2390 C CA . ALA A 1 310 ? -12.32 -41.344 -15.172 1 85.06 310 ALA A CA 1
ATOM 2391 C C . ALA A 1 310 ? -12.172 -42.875 -15.039 1 85.06 310 ALA A C 1
ATOM 2393 O O . ALA A 1 310 ? -12.344 -43.594 -16.016 1 85.06 310 ALA A O 1
ATOM 2394 N N . GLU A 1 311 ? -11.867 -43.281 -13.867 1 82.81 311 GLU A N 1
ATOM 2395 C CA . GLU A 1 311 ? -11.68 -44.719 -13.617 1 82.81 311 GLU A CA 1
ATOM 2396 C C . GLU A 1 311 ? -13 -45.469 -13.766 1 82.81 311 GLU A C 1
ATOM 2398 O O . GLU A 1 311 ? -13.039 -46.531 -14.398 1 82.81 311 GLU A O 1
ATOM 2403 N N . LEU A 1 312 ? -14.031 -45 -13.203 1 90.31 312 LEU A N 1
ATOM 2404 C CA . LEU A 1 312 ? -15.312 -45.688 -13.188 1 90.31 312 LEU A CA 1
ATOM 2405 C C . LEU A 1 312 ? -15.945 -45.688 -14.578 1 90.31 312 LEU A C 1
ATOM 2407 O O . LEU A 1 312 ? -16.531 -46.688 -14.992 1 90.31 312 LEU A O 1
ATOM 2411 N N . VAL A 1 313 ? -15.836 -44.625 -15.227 1 90.12 313 VAL A N 1
ATOM 2412 C CA . VAL A 1 313 ? -16.359 -44.562 -16.578 1 90.12 313 VAL A CA 1
ATOM 2413 C C . VAL A 1 313 ? -15.594 -45.5 -17.484 1 90.12 313 VAL A C 1
ATOM 2415 O O . VAL A 1 313 ? -16.188 -46.25 -18.281 1 90.12 313 VAL A O 1
ATOM 2418 N N . ALA A 1 314 ? -14.305 -45.469 -17.359 1 82.69 314 ALA A N 1
ATOM 2419 C CA . ALA A 1 314 ? -13.484 -46.406 -18.141 1 82.69 314 ALA A CA 1
ATOM 2420 C C . ALA A 1 314 ? -13.875 -47.844 -17.859 1 82.69 314 ALA A C 1
ATOM 2422 O O . ALA A 1 314 ? -13.969 -48.656 -18.797 1 82.69 314 ALA A O 1
ATOM 2423 N N . ASN A 1 315 ? -14.047 -48.25 -16.641 1 83.25 315 ASN A N 1
ATOM 2424 C CA . ASN A 1 315 ? -14.453 -49.594 -16.281 1 83.25 315 ASN A CA 1
ATOM 2425 C C . ASN A 1 315 ? -15.781 -49.969 -16.906 1 83.25 315 ASN A C 1
ATOM 2427 O O . ASN A 1 315 ? -15.969 -51.125 -17.328 1 83.25 315 ASN A O 1
ATOM 2431 N N . ALA A 1 316 ? -16.688 -49.062 -16.938 1 88.81 316 ALA A N 1
ATOM 2432 C CA . ALA A 1 316 ? -17.984 -49.312 -17.562 1 88.81 316 ALA A CA 1
ATOM 2433 C C . ALA A 1 316 ? -17.828 -49.625 -19.047 1 88.81 316 ALA A C 1
ATOM 2435 O O . ALA A 1 316 ? -18.391 -50.562 -19.562 1 88.81 316 ALA A O 1
ATOM 2436 N N . TYR A 1 317 ? -17.078 -48.844 -19.703 1 85.31 317 TYR A N 1
ATOM 2437 C CA . TYR A 1 317 ? -16.844 -49.062 -21.141 1 85.31 317 TYR A CA 1
ATOM 2438 C C . TYR A 1 317 ? -16.203 -50.438 -21.391 1 85.31 317 TYR A C 1
ATOM 2440 O O . TYR A 1 317 ? -16.547 -51.125 -22.344 1 85.31 317 TYR A O 1
ATOM 2448 N N . ASP A 1 318 ? -15.336 -50.75 -20.469 1 81.31 318 ASP A N 1
ATOM 2449 C CA . ASP A 1 318 ? -14.539 -51.969 -20.688 1 81.31 318 ASP A CA 1
ATOM 2450 C C . ASP A 1 318 ? -15.352 -53.219 -20.344 1 81.31 318 ASP A C 1
ATOM 2452 O O . ASP A 1 318 ? -15.188 -54.25 -20.984 1 81.31 318 ASP A O 1
ATOM 2456 N N . HIS A 1 319 ? -16.188 -53.125 -19.359 1 85.19 319 HIS A N 1
ATOM 2457 C CA . HIS A 1 319 ? -16.656 -54.406 -18.797 1 85.19 319 HIS A CA 1
ATOM 2458 C C . HIS A 1 319 ? -18.188 -54.438 -18.75 1 85.19 319 HIS A C 1
ATOM 2460 O O . HIS A 1 319 ? -18.766 -55.531 -18.656 1 85.19 319 HIS A O 1
ATOM 2466 N N . ALA A 1 320 ? -18.828 -53.375 -18.797 1 89.31 320 ALA A N 1
ATOM 2467 C CA . ALA A 1 320 ? -20.25 -53.344 -18.453 1 89.31 320 ALA A CA 1
ATOM 2468 C C . ALA A 1 320 ? -21.094 -53.875 -19.609 1 89.31 320 ALA A C 1
ATOM 2470 O O . ALA A 1 320 ? -22.188 -54.406 -19.406 1 89.31 320 ALA A O 1
ATOM 2471 N N . PHE A 1 321 ? -20.484 -53.75 -20.859 1 90.75 321 PHE A N 1
ATOM 2472 C CA . PHE A 1 321 ? -21.359 -54 -22.016 1 90.75 321 PHE A CA 1
ATOM 2473 C C . PHE A 1 321 ? -20.766 -55.062 -22.922 1 90.75 321 PHE A C 1
ATOM 2475 O O . PHE A 1 321 ? -20.172 -54.75 -23.953 1 90.75 321 PHE A O 1
ATOM 2482 N N . PRO A 1 322 ? -21.047 -56.281 -22.656 1 86.88 322 PRO A N 1
ATOM 2483 C CA . PRO A 1 322 ? -20.516 -57.375 -23.516 1 86.88 322 PRO A CA 1
ATOM 2484 C C . PRO A 1 322 ? -21.047 -57.281 -24.953 1 86.88 322 PRO A C 1
ATOM 2486 O O . PRO A 1 322 ? -20.359 -57.719 -25.875 1 86.88 322 PRO A O 1
ATOM 2489 N N . ASP A 1 323 ? -22.266 -56.75 -25.047 1 85.5 323 ASP A N 1
ATOM 2490 C CA . ASP A 1 323 ? -22.875 -56.688 -26.359 1 85.5 323 ASP A CA 1
ATOM 2491 C C . ASP A 1 323 ? -22.516 -55.375 -27.062 1 85.5 323 ASP A C 1
ATOM 2493 O O . ASP A 1 323 ? -22.984 -55.125 -28.172 1 85.5 323 ASP A O 1
ATOM 2497 N N . GLY A 1 324 ? -21.797 -54.531 -26.391 1 85.12 324 GLY A N 1
ATOM 2498 C CA . GLY A 1 324 ? -21.312 -53.281 -26.984 1 85.12 324 GLY A CA 1
ATOM 2499 C C . GLY A 1 324 ? -22.344 -52.188 -27.016 1 85.12 324 GLY A C 1
ATOM 2500 O O . GLY A 1 324 ? -22.156 -51.156 -27.703 1 85.12 324 GLY A O 1
ATOM 2501 N N . ARG A 1 325 ? -23.453 -52.438 -26.375 1 90.56 325 ARG A N 1
ATOM 2502 C CA . ARG A 1 325 ? -24.5 -51.438 -26.328 1 90.56 325 ARG A CA 1
ATOM 2503 C C . ARG A 1 325 ? -24.891 -51.094 -24.891 1 90.56 325 ARG A C 1
ATOM 2505 O O . ARG A 1 325 ? -25.078 -52.031 -24.078 1 90.56 325 ARG A O 1
ATOM 2512 N N . GLY A 1 326 ? -24.953 -49.844 -24.594 1 93 326 GLY A N 1
ATOM 2513 C CA . GLY A 1 326 ? -25.391 -49.469 -23.25 1 93 326 GLY A CA 1
ATOM 2514 C C . GLY A 1 326 ? -25.234 -47.969 -22.969 1 93 326 GLY A C 1
ATOM 2515 O O . GLY A 1 326 ? -25 -47.188 -23.891 1 93 326 GLY A O 1
ATOM 2516 N N . THR A 1 327 ? -25.672 -47.625 -21.75 1 94.69 327 THR A N 1
ATOM 2517 C CA . THR A 1 327 ? -25.641 -46.219 -21.359 1 94.69 327 THR A CA 1
ATOM 2518 C C . THR A 1 327 ? -24.859 -46.062 -20.047 1 94.69 327 THR A C 1
ATOM 2520 O O . THR A 1 327 ? -25 -46.875 -19.141 1 94.69 327 THR A O 1
ATOM 2523 N N . ILE A 1 328 ? -24.062 -45 -20.031 1 95.56 328 ILE A N 1
ATOM 2524 C CA . ILE A 1 328 ? -23.391 -44.562 -18.828 1 95.56 328 ILE A CA 1
ATOM 2525 C C . ILE A 1 328 ? -23.859 -43.125 -18.469 1 95.56 328 ILE A C 1
ATOM 2527 O O . ILE A 1 328 ? -23.906 -42.25 -19.328 1 95.56 328 ILE A O 1
ATOM 2531 N N . THR A 1 329 ? -24.281 -42.938 -17.25 1 96.81 329 THR A N 1
ATOM 2532 C CA . THR A 1 329 ? -24.719 -41.625 -16.797 1 96.81 329 THR A CA 1
ATOM 2533 C C . THR A 1 329 ? -23.875 -41.156 -15.633 1 96.81 329 THR A C 1
ATOM 2535 O O . THR A 1 329 ? -23.609 -41.906 -14.688 1 96.81 329 THR A O 1
ATOM 2538 N N . VAL A 1 330 ? -23.422 -39.906 -15.727 1 97.38 330 VAL A N 1
ATOM 2539 C CA . VAL A 1 330 ? -22.688 -39.219 -14.656 1 97.38 330 VAL A CA 1
ATOM 2540 C C . VAL A 1 330 ? -23.453 -37.969 -14.211 1 97.38 330 VAL A C 1
ATOM 2542 O O . VAL A 1 330 ? -23.891 -37.188 -15.039 1 97.38 330 VAL A O 1
ATOM 2545 N N . SER A 1 331 ? -23.703 -37.844 -12.938 1 97.06 331 SER A N 1
ATOM 2546 C CA . SER A 1 331 ? -24.406 -36.656 -12.438 1 97.06 331 SER A CA 1
ATOM 2547 C C . SER A 1 331 ? -23.766 -36.156 -11.141 1 97.06 331 SER A C 1
ATOM 2549 O O . SER A 1 331 ? -23.328 -36.938 -10.305 1 97.06 331 SER A O 1
ATOM 2551 N N . ALA A 1 332 ? -23.594 -34.875 -11.078 1 95.94 332 ALA A N 1
ATOM 2552 C CA . ALA A 1 332 ? -23.172 -34.219 -9.852 1 95.94 332 ALA A CA 1
ATOM 2553 C C . ALA A 1 332 ? -24.188 -33.156 -9.445 1 95.94 332 ALA A C 1
ATOM 2555 O O . ALA A 1 332 ? -24.219 -32.062 -10.047 1 95.94 332 ALA A O 1
ATOM 2556 N N . LEU A 1 333 ? -24.891 -33.375 -8.383 1 94.44 333 LEU A N 1
ATOM 2557 C CA . LEU A 1 333 ? -25.969 -32.5 -7.996 1 94.44 333 LEU A CA 1
ATOM 2558 C C . LEU A 1 333 ? -25.797 -32.031 -6.559 1 94.44 333 LEU A C 1
ATOM 2560 O O . LEU A 1 333 ? -25.391 -32.781 -5.688 1 94.44 333 LEU A O 1
ATOM 2564 N N . LYS A 1 334 ? -26.047 -30.688 -6.414 1 91.12 334 LYS A N 1
ATOM 2565 C CA . LYS A 1 334 ? -26 -30.125 -5.066 1 91.12 334 LYS A CA 1
ATOM 2566 C C . LYS A 1 334 ? -27.078 -30.734 -4.18 1 91.12 334 LYS A C 1
ATOM 2568 O O . LYS A 1 334 ? -28.172 -31.047 -4.648 1 91.12 334 LYS A O 1
ATOM 2573 N N . GLN A 1 335 ? -26.516 -30.984 -3.039 1 82.75 335 GLN A N 1
ATOM 2574 C CA . GLN A 1 335 ? -27.484 -31.5 -2.076 1 82.75 335 GLN A CA 1
ATOM 2575 C C . GLN A 1 335 ? -27.734 -30.5 -0.956 1 82.75 335 GLN A C 1
ATOM 2577 O O . GLN A 1 335 ? -26.797 -29.875 -0.454 1 82.75 335 GLN A O 1
ATOM 2582 N N . ASP A 1 336 ? -28.953 -30.031 -0.741 1 70.31 336 ASP A N 1
ATOM 2583 C CA . ASP A 1 336 ? -29.312 -29.156 0.369 1 70.31 336 ASP A CA 1
ATOM 2584 C C . ASP A 1 336 ? -29.328 -29.922 1.69 1 70.31 336 ASP A C 1
ATOM 2586 O O . ASP A 1 336 ? -30.391 -30.203 2.246 1 70.31 336 ASP A O 1
ATOM 2590 N N . SER A 1 337 ? -28.156 -30.641 1.863 1 68.56 337 SER A N 1
ATOM 2591 C CA . SER A 1 337 ? -28.156 -31.344 3.145 1 68.56 337 SER A CA 1
ATOM 2592 C C . SER A 1 337 ? -26.984 -30.891 4.016 1 68.56 337 SER A C 1
ATOM 2594 O O . SER A 1 337 ? -26.031 -30.281 3.523 1 68.56 337 SER A O 1
ATOM 2596 N N . GLU A 1 338 ? -27.156 -31.047 5.387 1 64.25 338 GLU A N 1
ATOM 2597 C CA . GLU A 1 338 ? -26.156 -30.672 6.379 1 64.25 338 GLU A CA 1
ATOM 2598 C C . GLU A 1 338 ? -24.844 -31.422 6.148 1 64.25 338 GLU A C 1
ATOM 2600 O O . GLU A 1 338 ? -23.766 -30.891 6.41 1 64.25 338 GLU A O 1
ATOM 2605 N N . ASP A 1 339 ? -24.875 -32.688 5.582 1 62.75 339 ASP A N 1
ATOM 2606 C CA . ASP A 1 339 ? -23.719 -33.562 5.625 1 62.75 339 ASP A CA 1
ATOM 2607 C C . ASP A 1 339 ? -22.953 -33.531 4.305 1 62.75 339 ASP A C 1
ATOM 2609 O O . ASP A 1 339 ? -21.781 -33.906 4.258 1 62.75 339 ASP A O 1
ATOM 2613 N N . ALA A 1 340 ? -23.75 -33.281 3.236 1 68.06 340 ALA A N 1
ATOM 2614 C CA . ALA A 1 340 ? -23.047 -33.344 1.955 1 68.06 340 ALA A CA 1
ATOM 2615 C C . ALA A 1 340 ? -23.391 -32.125 1.088 1 68.06 340 ALA A C 1
ATOM 2617 O O . ALA A 1 340 ? -24.547 -31.703 1.006 1 68.06 340 ALA A O 1
ATOM 2618 N N . ARG A 1 341 ? -22.406 -31.547 0.544 1 78.44 341 ARG A N 1
ATOM 2619 C CA . ARG A 1 341 ? -22.562 -30.391 -0.333 1 78.44 341 ARG A CA 1
ATOM 2620 C C . ARG A 1 341 ? -23.078 -30.812 -1.708 1 78.44 341 ARG A C 1
ATOM 2622 O O . ARG A 1 341 ? -23.75 -30.047 -2.389 1 78.44 341 ARG A O 1
ATOM 2629 N N . ALA A 1 342 ? -22.719 -32.031 -2.045 1 90.69 342 ALA A N 1
ATOM 2630 C CA . ALA A 1 342 ? -23.094 -32.5 -3.373 1 90.69 342 ALA A CA 1
ATOM 2631 C C . ALA A 1 342 ? -23.016 -34.031 -3.461 1 90.69 342 ALA A C 1
ATOM 2633 O O . ALA A 1 342 ? -22.344 -34.656 -2.641 1 90.69 342 ALA A O 1
ATOM 2634 N N . ILE A 1 343 ? -23.781 -34.719 -4.348 1 94.44 343 ILE A N 1
ATOM 2635 C CA . ILE A 1 343 ? -23.766 -36.125 -4.625 1 94.44 343 ILE A CA 1
ATOM 2636 C C . ILE A 1 343 ? -23.281 -36.375 -6.055 1 94.44 343 ILE A C 1
ATOM 2638 O O . ILE A 1 343 ? -23.844 -35.844 -7.004 1 94.44 343 ILE A O 1
ATOM 2642 N N . LEU A 1 344 ? -22.266 -37.031 -6.156 1 96.25 344 LEU A N 1
ATOM 2643 C CA . LEU A 1 344 ? -21.75 -37.469 -7.445 1 96.25 344 LEU A CA 1
ATOM 2644 C C . LEU A 1 344 ? -22.172 -38.906 -7.73 1 96.25 344 LEU A C 1
ATOM 2646 O O . LEU A 1 344 ? -21.938 -39.812 -6.922 1 96.25 344 LEU A O 1
ATOM 2650 N N . THR A 1 345 ? -22.828 -39.156 -8.844 1 96.88 345 THR A N 1
ATOM 2651 C CA . THR A 1 345 ? -23.312 -40.469 -9.203 1 96.88 345 THR A CA 1
ATOM 2652 C C . THR A 1 345 ? -22.766 -40.906 -10.562 1 96.88 345 THR A C 1
ATOM 2654 O O . THR A 1 345 ? -22.781 -40.125 -11.516 1 96.88 345 THR A O 1
ATOM 2657 N N . ILE A 1 346 ? -22.25 -42 -10.656 1 96.75 346 ILE A N 1
ATOM 2658 C CA . ILE A 1 346 ? -21.828 -42.656 -11.898 1 96.75 346 ILE A CA 1
ATOM 2659 C C . ILE A 1 346 ? -22.578 -43.969 -12.07 1 96.75 346 ILE A C 1
ATOM 2661 O O . ILE A 1 346 ? -22.469 -44.875 -11.227 1 96.75 346 ILE A O 1
ATOM 2665 N N . ALA A 1 347 ? -23.344 -44.094 -13.18 1 96.12 347 ALA A N 1
ATOM 2666 C CA . ALA A 1 347 ? -24.203 -45.281 -13.367 1 96.12 347 ALA A CA 1
ATOM 2667 C C . ALA A 1 347 ? -24.062 -45.812 -14.781 1 96.12 347 ALA A C 1
ATOM 2669 O O . ALA A 1 347 ? -23.953 -45.062 -15.742 1 96.12 347 ALA A O 1
ATOM 2670 N N . ASP A 1 348 ? -24.078 -47.062 -14.883 1 95.06 348 ASP A N 1
ATOM 2671 C CA . ASP A 1 348 ? -24.203 -47.75 -16.172 1 95.06 348 ASP A CA 1
ATOM 2672 C C . ASP A 1 348 ? -25.344 -48.75 -16.156 1 95.06 348 ASP A C 1
ATOM 2674 O O . ASP A 1 348 ? -25.781 -49.188 -15.086 1 95.06 348 ASP A O 1
ATOM 2678 N N . ASN A 1 349 ? -25.859 -49.156 -17.297 1 94.69 349 ASN A N 1
ATOM 2679 C CA . ASN A 1 349 ? -26.938 -50.156 -17.391 1 94.69 349 ASN A CA 1
ATOM 2680 C C . ASN A 1 349 ? -26.422 -51.469 -17.938 1 94.69 349 ASN A C 1
ATOM 2682 O O . ASN A 1 349 ? -27.094 -52.125 -18.75 1 94.69 349 ASN A O 1
ATOM 2686 N N . GLY A 1 350 ? -25.25 -51.75 -17.594 1 93.19 350 GLY A N 1
ATOM 2687 C CA . GLY A 1 350 ? -24.641 -53 -18.078 1 93.19 350 GLY A CA 1
ATOM 2688 C C . GLY A 1 350 ? -25 -54.219 -17.25 1 93.19 350 GLY A C 1
ATOM 2689 O O . GLY A 1 350 ? -26.062 -54.25 -16.656 1 93.19 350 GLY A O 1
ATOM 2690 N N . LYS A 1 351 ? -24.172 -55.25 -17.344 1 91 351 LYS A N 1
ATOM 2691 C CA . LYS A 1 351 ? -24.453 -56.531 -16.75 1 91 351 LYS A CA 1
ATOM 2692 C C . LYS A 1 351 ? -24.188 -56.531 -15.25 1 91 351 LYS A C 1
ATOM 2694 O O . LYS A 1 351 ? -24.594 -57.469 -14.539 1 91 351 LYS A O 1
ATOM 2699 N N . GLY A 1 352 ? -23.594 -55.5 -14.727 1 87.44 352 GLY A N 1
ATOM 2700 C CA . GLY A 1 352 ? -23.234 -55.469 -13.312 1 87.44 352 GLY A CA 1
ATOM 2701 C C . GLY A 1 352 ? -22.062 -56.375 -12.977 1 87.44 352 GLY A C 1
ATOM 2702 O O . GLY A 1 352 ? -21.422 -56.938 -13.867 1 87.44 352 GLY A O 1
ATOM 2703 N N . PHE A 1 353 ? -21.594 -56.219 -11.719 1 80 353 PHE A N 1
ATOM 2704 C CA . PHE A 1 353 ? -20.5 -57.094 -11.289 1 80 353 PHE A CA 1
ATOM 2705 C C . PHE A 1 353 ? -20.688 -57.5 -9.836 1 80 353 PHE A C 1
ATOM 2707 O O . PHE A 1 353 ? -21.453 -56.906 -9.102 1 80 353 PHE A O 1
ATOM 2714 N N . SER A 1 354 ? -20.266 -58.781 -9.516 1 73.56 354 SER A N 1
ATOM 2715 C CA . SER A 1 354 ? -20.344 -59.281 -8.141 1 73.56 354 SER A CA 1
ATOM 2716 C C . SER A 1 354 ? -19.391 -58.5 -7.23 1 73.56 354 SER A C 1
ATOM 2718 O O . SER A 1 354 ? -18.203 -58.406 -7.504 1 73.56 354 SER A O 1
ATOM 2720 N N . ILE A 1 355 ? -19.938 -57.719 -6.344 1 63.25 355 ILE A N 1
ATOM 2721 C CA . ILE A 1 355 ? -19.203 -56.906 -5.406 1 63.25 355 ILE A CA 1
ATOM 2722 C C . ILE A 1 355 ? -18.406 -57.781 -4.445 1 63.25 355 ILE A C 1
ATOM 2724 O O . ILE A 1 355 ? -17.484 -57.312 -3.77 1 63.25 355 ILE A O 1
ATOM 2728 N N . ASN A 1 356 ? -18.953 -59 -4.047 1 52.22 356 ASN A N 1
ATOM 2729 C CA . ASN A 1 356 ? -18.375 -59.781 -2.961 1 52.22 356 ASN A CA 1
ATOM 2730 C C . ASN A 1 356 ? -16.844 -59.781 -3.02 1 52.22 356 ASN A C 1
ATOM 2732 O O . ASN A 1 356 ? -16.188 -59.688 -1.986 1 52.22 356 ASN A O 1
ATOM 2736 N N . GLY A 1 357 ? -16.219 -60.844 -3.9 1 45.88 357 GLY A N 1
ATOM 2737 C CA . GLY A 1 357 ? -14.945 -61.469 -3.584 1 45.88 357 GLY A CA 1
ATOM 2738 C C . GLY A 1 357 ? -13.773 -60.5 -3.643 1 45.88 357 GLY A C 1
ATOM 2739 O O . GLY A 1 357 ? -13.938 -59.344 -4.047 1 45.88 357 GLY A O 1
ATOM 2740 N N . GLY A 1 358 ? -12.453 -61 -3.148 1 43.03 358 GLY A N 1
ATOM 2741 C CA . GLY A 1 358 ? -11.031 -60.719 -3.215 1 43.03 358 GLY A CA 1
ATOM 2742 C C . GLY A 1 358 ? -10.609 -60.094 -4.527 1 43.03 358 GLY A C 1
ATOM 2743 O O . GLY A 1 358 ? -9.438 -60.188 -4.918 1 43.03 358 GLY A O 1
ATOM 2744 N N . THR A 1 359 ? -11.57 -59.906 -5.309 1 43.69 359 THR A N 1
ATOM 2745 C CA . THR A 1 359 ? -10.984 -59.625 -6.617 1 43.69 359 THR A CA 1
ATOM 2746 C C . THR A 1 359 ? -10.227 -58.312 -6.602 1 43.69 359 THR A C 1
ATOM 2748 O O . THR A 1 359 ? -10.742 -57.281 -6.117 1 43.69 359 THR A O 1
ATOM 2751 N N . LYS A 1 360 ? -9.062 -58.281 -6.648 1 47.88 360 LYS A N 1
ATOM 2752 C CA . LYS A 1 360 ? -7.977 -57.344 -6.93 1 47.88 360 LYS A CA 1
ATOM 2753 C C . LYS A 1 360 ? -8.32 -56.438 -8.109 1 47.88 360 LYS A C 1
ATOM 2755 O O . LYS A 1 360 ? -7.438 -56.031 -8.867 1 47.88 360 LYS A O 1
ATOM 2760 N N . ARG A 1 361 ? -9.695 -56.188 -8.305 1 52.84 361 ARG A N 1
ATOM 2761 C CA . ARG A 1 361 ? -9.773 -55.375 -9.508 1 52.84 361 ARG A CA 1
ATOM 2762 C C . ARG A 1 361 ? -9.234 -53.969 -9.266 1 52.84 361 ARG A C 1
ATOM 2764 O O . ARG A 1 361 ? -9.711 -53.25 -8.383 1 52.84 361 ARG A O 1
ATOM 2771 N N . HIS A 1 362 ? -8.172 -53.688 -9.75 1 55.53 362 HIS A N 1
ATOM 2772 C CA . HIS A 1 362 ? -7.242 -52.562 -9.633 1 55.53 362 HIS A CA 1
ATOM 2773 C C . HIS A 1 362 ? -7.984 -51.25 -9.609 1 55.53 362 HIS A C 1
ATOM 2775 O O . HIS A 1 362 ? -7.652 -50.375 -8.82 1 55.53 362 HIS A O 1
ATOM 2781 N N . GLY A 1 363 ? -9.281 -51.188 -10.156 1 65.19 363 GLY A N 1
ATOM 2782 C CA . GLY A 1 363 ? -9.93 -49.906 -10.289 1 65.19 363 GLY A CA 1
ATOM 2783 C C . GLY A 1 363 ? -10.766 -49.531 -9.078 1 65.19 363 GLY A C 1
ATOM 2784 O O . GLY A 1 363 ? -10.75 -48.375 -8.641 1 65.19 363 GLY A O 1
ATOM 2785 N N . VAL A 1 364 ? -11.438 -50.469 -8.453 1 73.81 364 VAL A N 1
ATOM 2786 C CA . VAL A 1 364 ? -12.344 -50.219 -7.332 1 73.81 364 VAL A CA 1
ATOM 2787 C C . VAL A 1 364 ? -11.547 -49.812 -6.105 1 73.81 364 VAL A C 1
ATOM 2789 O O . VAL A 1 364 ? -11.938 -48.875 -5.387 1 73.81 364 VAL A O 1
ATOM 2792 N N . GLY A 1 365 ? -10.469 -50.5 -5.906 1 76.62 365 GLY A N 1
ATOM 2793 C CA . GLY A 1 365 ? -9.609 -50.125 -4.793 1 76.62 365 GLY A CA 1
ATOM 2794 C C . GLY A 1 365 ? -9.055 -48.719 -4.895 1 76.62 365 GLY A C 1
ATOM 2795 O O . GLY A 1 365 ? -9.031 -47.969 -3.906 1 76.62 365 GLY A O 1
ATOM 2796 N N . LEU A 1 366 ? -8.664 -48.344 -6.066 1 74.81 366 LEU A N 1
ATOM 2797 C CA . LEU A 1 366 ? -8.141 -47 -6.305 1 74.81 366 LEU A CA 1
ATOM 2798 C C . LEU A 1 366 ? -9.195 -45.938 -6 1 74.81 366 LEU A C 1
ATOM 2800 O O . LEU A 1 366 ? -8.898 -44.938 -5.34 1 74.81 366 LEU A O 1
ATOM 2804 N N . VAL A 1 367 ? -10.422 -46.156 -6.473 1 86.12 367 VAL A N 1
ATOM 2805 C CA . VAL A 1 367 ? -11.508 -45.188 -6.293 1 86.12 367 VAL A CA 1
ATOM 2806 C C . VAL A 1 367 ? -11.805 -45.031 -4.805 1 86.12 367 VAL A C 1
ATOM 2808 O O . VAL A 1 367 ? -11.93 -43.906 -4.316 1 86.12 367 VAL A O 1
ATOM 2811 N N . ARG A 1 368 ? -11.773 -46.062 -4.129 1 86.25 368 ARG A N 1
ATOM 2812 C CA . ARG A 1 368 ? -12.055 -46 -2.697 1 86.25 368 ARG A CA 1
ATOM 2813 C C . ARG A 1 368 ? -10.969 -45.219 -1.958 1 86.25 368 ARG A C 1
ATOM 2815 O O . ARG A 1 368 ? -11.266 -44.438 -1.072 1 86.25 368 ARG A O 1
ATOM 2822 N N . ARG A 1 369 ? -9.766 -45.438 -2.305 1 80.94 369 ARG A N 1
ATOM 2823 C CA . ARG A 1 369 ? -8.648 -44.75 -1.675 1 80.94 369 ARG A CA 1
ATOM 2824 C C . ARG A 1 369 ? -8.711 -43.25 -1.947 1 80.94 369 ARG A C 1
ATOM 2826 O O . ARG A 1 369 ? -8.469 -42.438 -1.05 1 80.94 369 ARG A O 1
ATOM 2833 N N . LEU A 1 370 ? -8.992 -42.906 -3.133 1 83.06 370 LEU A N 1
ATOM 2834 C CA . LEU A 1 370 ? -9.086 -41.5 -3.523 1 83.06 370 LEU A CA 1
ATOM 2835 C C . LEU A 1 370 ? -10.195 -40.781 -2.752 1 83.06 370 LEU A C 1
ATOM 2837 O O . LEU A 1 370 ? -10 -39.656 -2.27 1 83.06 370 LEU A O 1
ATOM 2841 N N . ILE A 1 371 ? -11.289 -41.469 -2.646 1 88.88 371 ILE A N 1
ATOM 2842 C CA . ILE A 1 371 ? -12.469 -40.875 -2.002 1 88.88 371 ILE A CA 1
ATOM 2843 C C . ILE A 1 371 ? -12.211 -40.719 -0.505 1 88.88 371 ILE A C 1
ATOM 2845 O O . ILE A 1 371 ? -12.586 -39.719 0.093 1 88.88 371 ILE A O 1
ATOM 2849 N N . GLU A 1 372 ? -11.57 -41.688 0.005 1 85.88 372 GLU A N 1
ATOM 2850 C CA . GLU A 1 372 ? -11.211 -41.625 1.419 1 85.88 372 GLU A CA 1
ATOM 2851 C C . GLU A 1 372 ? -10.25 -40.469 1.693 1 85.88 372 GLU A C 1
ATOM 2853 O O . GLU A 1 372 ? -10.344 -39.812 2.732 1 85.88 372 GLU A O 1
ATOM 2858 N N . GLN A 1 373 ? -9.422 -40.219 0.856 1 78.62 373 GLN A N 1
ATOM 2859 C CA . GLN A 1 373 ? -8.414 -39.188 1 1 78.62 373 GLN A CA 1
ATOM 2860 C C . GLN A 1 373 ? -9.055 -37.812 1.114 1 78.62 373 GLN A C 1
ATOM 2862 O O . GLN A 1 373 ? -8.516 -36.938 1.778 1 78.62 373 GLN A O 1
ATOM 2867 N N . ILE A 1 374 ? -10.188 -37.625 0.532 1 84.5 374 ILE A N 1
ATOM 2868 C CA . ILE A 1 374 ? -10.805 -36.312 0.536 1 84.5 374 ILE A CA 1
ATOM 2869 C C . ILE A 1 374 ? -11.961 -36.281 1.536 1 84.5 374 ILE A C 1
ATOM 2871 O O . ILE A 1 374 ? -12.781 -35.344 1.517 1 84.5 374 ILE A O 1
ATOM 2875 N N . GLY A 1 375 ? -12.023 -37.312 2.307 1 85.56 375 GLY A N 1
ATOM 2876 C CA . GLY A 1 375 ? -13.031 -37.375 3.355 1 85.56 375 GLY A CA 1
ATOM 2877 C C . GLY A 1 375 ? -14.43 -37.594 2.826 1 85.56 375 GLY A C 1
ATOM 2878 O O . GLY A 1 375 ? -15.414 -37.25 3.488 1 85.56 375 GLY A O 1
ATOM 2879 N N . ALA A 1 376 ? -14.562 -38.062 1.719 1 89.06 376 ALA A N 1
ATOM 2880 C CA . ALA A 1 376 ? -15.867 -38.375 1.134 1 89.06 376 ALA A CA 1
ATOM 2881 C C . ALA A 1 376 ? -16.234 -39.844 1.359 1 89.06 376 ALA A C 1
ATOM 2883 O O . ALA A 1 376 ? -15.445 -40.594 1.936 1 89.06 376 ALA A O 1
ATOM 2884 N N . SER A 1 377 ? -17.438 -40.188 1.104 1 90.38 377 SER A N 1
ATOM 2885 C CA . SER A 1 377 ? -17.891 -41.562 1.184 1 90.38 377 SER A CA 1
ATOM 2886 C C . SER A 1 377 ? -18.469 -42.031 -0.148 1 90.38 377 SER A C 1
ATOM 2888 O O . SER A 1 377 ? -19.047 -41.219 -0.893 1 90.38 377 SER A O 1
ATOM 2890 N N . ALA A 1 378 ? -18.25 -43.344 -0.395 1 91.81 378 ALA A N 1
ATOM 2891 C CA . ALA A 1 378 ? -18.734 -43.906 -1.647 1 91.81 378 ALA A CA 1
ATOM 2892 C C . ALA A 1 378 ? -19.484 -45.219 -1.394 1 91.81 378 ALA A C 1
ATOM 2894 O O . ALA A 1 378 ? -19.109 -46 -0.534 1 91.81 378 ALA A O 1
ATOM 2895 N N . THR A 1 379 ? -20.578 -45.375 -2.051 1 91.5 379 THR A N 1
ATOM 2896 C CA . THR A 1 379 ? -21.344 -46.625 -2.055 1 91.5 379 THR A CA 1
ATOM 2897 C C . THR A 1 379 ? -21.531 -47.156 -3.479 1 91.5 379 THR A C 1
ATOM 2899 O O . THR A 1 379 ? -21.516 -46.375 -4.434 1 91.5 379 THR A O 1
ATOM 2902 N N . VAL A 1 380 ? -21.656 -48.469 -3.627 1 92.62 380 VAL A N 1
ATOM 2903 C CA . VAL A 1 380 ? -21.844 -49.062 -4.953 1 92.62 380 VAL A CA 1
ATOM 2904 C C . VAL A 1 380 ? -22.953 -50.094 -4.902 1 92.62 380 VAL A C 1
ATOM 2906 O O . VAL A 1 380 ? -23.047 -50.844 -3.932 1 92.62 380 VAL A O 1
ATOM 2909 N N . VAL A 1 381 ? -23.859 -50.062 -5.844 1 90.69 381 VAL A N 1
ATOM 2910 C CA . VAL A 1 381 ? -24.891 -51.062 -6.055 1 90.69 381 VAL A CA 1
ATOM 2911 C C . VAL A 1 381 ? -24.766 -51.656 -7.461 1 90.69 381 VAL A C 1
ATOM 2913 O O . VAL A 1 381 ? -24.656 -50.906 -8.438 1 90.69 381 VAL A O 1
ATOM 2916 N N . SER A 1 382 ? -24.609 -53.031 -7.516 1 89.56 382 SER A N 1
ATOM 2917 C CA . SER A 1 382 ? -24.438 -53.688 -8.812 1 89.56 382 SER A CA 1
ATOM 2918 C C . SER A 1 382 ? -25.469 -54.781 -9.008 1 89.56 382 SER A C 1
ATOM 2920 O O . SER A 1 382 ? -25.391 -55.812 -8.344 1 89.56 382 SER A O 1
ATOM 2922 N N . ASP A 1 383 ? -26.5 -54.688 -9.727 1 82.38 383 ASP A N 1
ATOM 2923 C CA . ASP A 1 383 ? -27.5 -55.688 -10.109 1 82.38 383 ASP A CA 1
ATOM 2924 C C . ASP A 1 383 ? -27.734 -55.688 -11.617 1 82.38 383 ASP A C 1
ATOM 2926 O O . ASP A 1 383 ? -27 -56.312 -12.375 1 82.38 383 ASP A O 1
ATOM 2930 N N . GLN A 1 384 ? -28.641 -54.875 -12.156 1 84.81 384 GLN A N 1
ATOM 2931 C CA . GLN A 1 384 ? -28.844 -54.562 -13.562 1 84.81 384 GLN A CA 1
ATOM 2932 C C . GLN A 1 384 ? -28.156 -53.25 -13.945 1 84.81 384 GLN A C 1
ATOM 2934 O O . GLN A 1 384 ? -28.812 -52.281 -14.289 1 84.81 384 GLN A O 1
ATOM 2939 N N . GLY A 1 385 ? -26.828 -53.5 -13.883 1 92.56 385 GLY A N 1
ATOM 2940 C CA . GLY A 1 385 ? -25.969 -52.312 -14.016 1 92.56 385 GLY A CA 1
ATOM 2941 C C . GLY A 1 385 ? -25.234 -51.969 -12.742 1 92.56 385 GLY A C 1
ATOM 2942 O O . GLY A 1 385 ? -25.281 -52.719 -11.758 1 92.56 385 GLY A O 1
ATOM 2943 N N . THR A 1 386 ? -24.453 -50.969 -12.703 1 93.88 386 THR A N 1
ATOM 2944 C CA . THR A 1 386 ? -23.703 -50.562 -11.531 1 93.88 386 THR A CA 1
ATOM 2945 C C . THR A 1 386 ? -23.891 -49.062 -11.258 1 93.88 386 THR A C 1
ATOM 2947 O O . THR A 1 386 ? -23.844 -48.25 -12.18 1 93.88 386 THR A O 1
ATOM 2950 N N . VAL A 1 387 ? -24.203 -48.781 -10.023 1 95.19 387 VAL A N 1
ATOM 2951 C CA . VAL A 1 387 ? -24.359 -47.375 -9.641 1 95.19 387 VAL A CA 1
ATOM 2952 C C . VAL A 1 387 ? -23.406 -47.062 -8.484 1 95.19 387 VAL A C 1
ATOM 2954 O O . VAL A 1 387 ? -23.484 -47.656 -7.418 1 95.19 387 VAL A O 1
ATOM 2957 N N . TRP A 1 388 ? -22.5 -46.062 -8.758 1 94.94 388 TRP A N 1
ATOM 2958 C CA . TRP A 1 388 ? -21.656 -45.5 -7.719 1 94.94 388 TRP A CA 1
ATOM 2959 C C . TRP A 1 388 ? -22.234 -44.188 -7.207 1 94.94 388 TRP A C 1
ATOM 2961 O O . TRP A 1 388 ? -22.625 -43.312 -7.996 1 94.94 388 TRP A O 1
ATOM 2971 N N . THR A 1 389 ? -22.328 -44.094 -5.914 1 95.06 389 THR A N 1
ATOM 2972 C CA . THR A 1 389 ? -22.766 -42.875 -5.285 1 95.06 389 THR A CA 1
ATOM 2973 C C . THR A 1 389 ? -21.688 -42.344 -4.336 1 95.06 389 THR A C 1
ATOM 2975 O O . THR A 1 389 ? -21.312 -43 -3.375 1 95.06 389 THR A O 1
ATOM 2978 N N . ILE A 1 390 ? -21.234 -41.156 -4.656 1 94.38 390 ILE A N 1
ATOM 2979 C CA . ILE A 1 390 ? -20.203 -40.531 -3.838 1 94.38 390 ILE A CA 1
ATOM 2980 C C . ILE A 1 390 ? -20.766 -39.25 -3.178 1 94.38 390 ILE A C 1
ATOM 2982 O O . ILE A 1 390 ? -21.266 -38.375 -3.861 1 94.38 390 ILE A O 1
ATOM 2986 N N . LEU A 1 391 ? -20.641 -39.188 -1.884 1 92.69 391 LEU A N 1
ATOM 2987 C CA . LEU A 1 391 ? -21.062 -38 -1.132 1 92.69 391 LEU A CA 1
ATOM 2988 C C . LEU A 1 391 ? -19.891 -37.062 -0.889 1 92.69 391 LEU A C 1
ATOM 2990 O O . LEU A 1 391 ? -18.938 -37.438 -0.192 1 92.69 391 LEU A O 1
ATOM 2994 N N . ILE A 1 392 ? -20.016 -35.844 -1.418 1 89 392 ILE A N 1
ATOM 2995 C CA . ILE A 1 392 ? -18.953 -34.844 -1.27 1 89 392 ILE A CA 1
ATOM 2996 C C . ILE A 1 392 ? -19.234 -34 -0.038 1 89 392 ILE A C 1
ATOM 2998 O O . ILE A 1 392 ? -20.266 -33.312 0.041 1 89 392 ILE A O 1
ATOM 3002 N N . PRO A 1 393 ? -18.281 -33.969 0.832 1 80.69 393 PRO A N 1
ATOM 3003 C CA . PRO A 1 393 ? -18.578 -33.25 2.07 1 80.69 393 PRO A CA 1
ATOM 3004 C C . PRO A 1 393 ? -18.484 -31.719 1.896 1 80.69 393 PRO A C 1
ATOM 3006 O O . PRO A 1 393 ? -17.859 -31.234 0.951 1 80.69 393 PRO A O 1
ATOM 3009 N N . THR A 1 394 ? -19.094 -31 2.801 1 69 394 THR A N 1
ATOM 3010 C CA . THR A 1 394 ? -18.984 -29.547 2.881 1 69 394 THR A CA 1
ATOM 3011 C C . THR A 1 394 ? -17.625 -29.141 3.436 1 69 394 THR A C 1
ATOM 3013 O O . THR A 1 394 ? -17.047 -29.844 4.266 1 69 394 THR A O 1
ATOM 3016 N N . PRO A 1 395 ? -16.797 -28.312 2.789 1 62.47 395 PRO A N 1
ATOM 3017 C CA . PRO A 1 395 ? -15.445 -27.969 3.234 1 62.47 395 PRO A CA 1
ATOM 3018 C C . PRO A 1 395 ? -15.32 -27.906 4.754 1 62.47 395 PRO A C 1
ATOM 3020 O O . PRO A 1 395 ? -14.273 -28.266 5.309 1 62.47 395 PRO A O 1
ATOM 3023 N N . GLY A 1 396 ? -16.203 -27.5 5.57 1 55.44 396 GLY A N 1
ATOM 3024 C CA . GLY A 1 396 ? -16.141 -27.359 7.016 1 55.44 396 GLY A CA 1
ATOM 3025 C C . GLY A 1 396 ? -16.234 -28.672 7.754 1 55.44 396 GLY A C 1
ATOM 3026 O O . GLY A 1 396 ? -15.938 -28.75 8.945 1 55.44 396 GLY A O 1
ATOM 3027 N N . GLN A 1 397 ? -16.875 -29.734 7.371 1 50.28 397 GLN A N 1
ATOM 3028 C CA . GLN A 1 397 ? -17.125 -30.922 8.172 1 50.28 397 GLN A CA 1
ATOM 3029 C C . GLN A 1 397 ? -15.93 -31.875 8.125 1 50.28 397 GLN A C 1
ATOM 3031 O O . GLN A 1 397 ? -15.93 -32.906 8.805 1 50.28 397 GLN A O 1
ATOM 3036 N N . ALA A 1 398 ? -15.172 -31.891 7.367 1 38.38 398 ALA A N 1
ATOM 3037 C CA . ALA A 1 398 ? -14.078 -32.875 7.398 1 38.38 398 ALA A CA 1
ATOM 3038 C C . ALA A 1 398 ? -13.469 -32.969 8.797 1 38.38 398 ALA A C 1
ATOM 3040 O O . ALA A 1 398 ? -13.102 -34.031 9.25 1 38.38 398 ALA A O 1
ATOM 3041 N N . ALA A 1 399 ? -12.664 -32 9.312 1 36.31 399 ALA A N 1
ATOM 3042 C CA . ALA A 1 399 ? -11.688 -32.375 10.336 1 36.31 399 ALA A CA 1
ATOM 3043 C C . ALA A 1 399 ? -12.367 -32.625 11.672 1 36.31 399 ALA A C 1
ATOM 3045 O O . ALA A 1 399 ? -11.703 -32.812 12.695 1 36.31 399 ALA A O 1
ATOM 3046 N N . SER A 1 400 ? -13.609 -32.719 11.938 1 27.11 400 SER A N 1
ATOM 3047 C CA . SER A 1 400 ? -13.547 -33.125 13.328 1 27.11 400 SER A CA 1
ATOM 3048 C C . SER A 1 400 ? -13.133 -34.594 13.438 1 27.11 400 SER A C 1
ATOM 3050 O O . SER A 1 400 ? -13.625 -35.438 12.695 1 27.11 400 SER A O 1
ATOM 3052 N N . MET B 1 1 ? -9.883 58.094 32.5 1 47.84 1 MET B N 1
ATOM 3053 C CA . MET B 1 1 ? -9.039 57.438 31.516 1 47.84 1 MET B CA 1
ATOM 3054 C C . MET B 1 1 ? -9.461 57.781 30.094 1 47.84 1 MET B C 1
ATOM 3056 O O . MET B 1 1 ? -10.625 57.625 29.734 1 47.84 1 MET B O 1
ATOM 3060 N N . ASP B 1 2 ? -8.828 58.531 29.328 1 65.06 2 ASP B N 1
ATOM 3061 C CA . ASP B 1 2 ? -9.117 59.188 28.062 1 65.06 2 ASP B CA 1
ATOM 3062 C C . ASP B 1 2 ? -9.633 58.188 27.031 1 65.06 2 ASP B C 1
ATOM 3064 O O . ASP B 1 2 ? -9.305 57 27.109 1 65.06 2 ASP B O 1
ATOM 3068 N N . GLU B 1 3 ? -10.797 58.438 26.516 1 73.5 3 GLU B N 1
ATOM 3069 C CA . GLU B 1 3 ? -11.516 57.656 25.5 1 73.5 3 GLU B CA 1
ATOM 3070 C C . GLU B 1 3 ? -10.562 57.062 24.484 1 73.5 3 GLU B C 1
ATOM 3072 O O . GLU B 1 3 ? -10.734 55.938 24.047 1 73.5 3 GLU B O 1
ATOM 3077 N N . THR B 1 4 ? -9.578 57.75 24.219 1 77.88 4 THR B N 1
ATOM 3078 C CA . THR B 1 4 ? -8.578 57.281 23.25 1 77.88 4 THR B CA 1
ATOM 3079 C C . THR B 1 4 ? -7.762 56.125 23.828 1 77.88 4 THR B C 1
ATOM 3081 O O . THR B 1 4 ? -7.488 55.156 23.125 1 77.88 4 THR B O 1
ATOM 3084 N N . THR B 1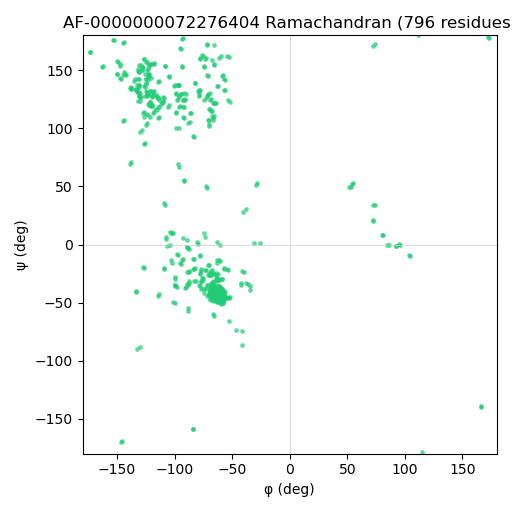 5 ? -7.543 56.25 25.156 1 78.38 5 THR B N 1
ATOM 3085 C CA . THR B 1 5 ? -6.754 55.188 25.797 1 78.38 5 THR B CA 1
ATOM 3086 C C . THR B 1 5 ? -7.57 53.906 25.922 1 78.38 5 THR B C 1
ATOM 3088 O O . THR B 1 5 ? -7.043 52.812 25.734 1 78.38 5 THR B O 1
ATOM 3091 N N . ALA B 1 6 ? -8.867 54.125 26.219 1 81.75 6 ALA B N 1
ATOM 3092 C CA . ALA B 1 6 ? -9.742 52.969 26.344 1 81.75 6 ALA B CA 1
ATOM 3093 C C . ALA B 1 6 ? -9.883 52.25 25 1 81.75 6 ALA B C 1
ATOM 3095 O O . ALA B 1 6 ? -9.883 51.031 24.953 1 81.75 6 ALA B O 1
ATOM 3096 N N . GLU B 1 7 ? -9.914 52.969 23.922 1 82.31 7 GLU B N 1
ATOM 3097 C CA . GLU B 1 7 ? -10.023 52.406 22.578 1 82.31 7 GLU B CA 1
ATOM 3098 C C . GLU B 1 7 ? -8.758 51.656 22.188 1 82.31 7 GLU B C 1
ATOM 3100 O O . GLU B 1 7 ? -8.828 50.594 21.562 1 82.31 7 GLU B O 1
ATOM 3105 N N . LEU B 1 8 ? -7.684 52.219 22.594 1 82.5 8 LEU B N 1
ATOM 3106 C CA . LEU B 1 8 ? -6.41 51.562 22.297 1 82.5 8 LEU B CA 1
ATOM 3107 C C . LEU B 1 8 ? -6.262 50.25 23.047 1 82.5 8 LEU B C 1
ATOM 3109 O O . LEU B 1 8 ? -5.758 49.281 22.516 1 82.5 8 LEU B O 1
ATOM 3113 N N . HIS B 1 9 ? -6.727 50.188 24.266 1 83.25 9 HIS B N 1
ATOM 3114 C CA . HIS B 1 9 ? -6.664 48.969 25.062 1 83.25 9 HIS B CA 1
ATOM 3115 C C . HIS B 1 9 ? -7.555 47.875 24.469 1 83.25 9 HIS B C 1
ATOM 3117 O O . HIS B 1 9 ? -7.191 46.719 24.469 1 83.25 9 HIS B O 1
ATOM 3123 N N . LYS B 1 10 ? -8.703 48.375 24.016 1 84.81 10 LYS B N 1
ATOM 3124 C CA . LYS B 1 10 ? -9.617 47.438 23.359 1 84.81 10 LYS B CA 1
ATOM 3125 C C . LYS B 1 10 ? -8.969 46.844 22.125 1 84.81 10 LYS B C 1
ATOM 3127 O O . LYS B 1 10 ? -9.047 45.625 21.906 1 84.81 10 LYS B O 1
ATOM 3132 N N . LEU B 1 11 ? -8.273 47.656 21.344 1 83.25 11 LEU B N 1
ATOM 3133 C CA . LEU B 1 11 ? -7.629 47.188 20.125 1 83.25 11 LEU B CA 1
ATOM 3134 C C . LEU B 1 11 ? -6.508 46.219 20.453 1 83.25 11 LEU B C 1
ATOM 3136 O O . LEU B 1 11 ? -6.328 45.219 19.75 1 83.25 11 LEU B O 1
ATOM 3140 N N . ILE B 1 12 ? -5.809 46.469 21.516 1 82.75 12 ILE B N 1
ATOM 3141 C CA . ILE B 1 12 ? -4.719 45.594 21.938 1 82.75 12 ILE B CA 1
ATOM 3142 C C . ILE B 1 12 ? -5.273 44.219 22.344 1 82.75 12 ILE B C 1
ATOM 3144 O O . ILE B 1 12 ? -4.742 43.188 21.938 1 82.75 12 ILE B O 1
ATOM 3148 N N . SER B 1 13 ? -6.34 44.281 23.094 1 86.06 13 SER B N 1
ATOM 3149 C CA . SER B 1 13 ? -6.957 43.031 23.562 1 86.06 13 SER B CA 1
ATOM 3150 C C . SER B 1 13 ? -7.477 42.188 22.391 1 86.06 13 SER B C 1
ATOM 3152 O O . SER B 1 13 ? -7.336 40.969 22.391 1 86.06 13 SER B O 1
ATOM 3154 N N . GLN B 1 14 ? -8.055 42.875 21.438 1 87.12 14 GLN B N 1
ATOM 3155 C CA . GLN B 1 14 ? -8.602 42.219 20.266 1 87.12 14 GLN B CA 1
ATOM 3156 C C . GLN B 1 14 ? -7.488 41.562 19.438 1 87.12 14 GLN B C 1
ATOM 3158 O O . GLN B 1 14 ? -7.609 40.406 19.016 1 87.12 14 GLN B O 1
ATOM 3163 N N . GLN B 1 15 ? -6.441 42.219 19.25 1 85.44 15 GLN B N 1
ATOM 3164 C CA . GLN B 1 15 ? -5.32 41.688 18.484 1 85.44 15 GLN B CA 1
ATOM 3165 C C . GLN B 1 15 ? -4.668 40.5 19.219 1 85.44 15 GLN B C 1
ATOM 3167 O O . GLN B 1 15 ? -4.238 39.531 18.594 1 85.44 15 GLN B O 1
ATOM 3172 N N . ALA B 1 16 ? -4.598 40.688 20.531 1 86.44 16 ALA B N 1
ATOM 3173 C CA . ALA B 1 16 ? -4.059 39.594 21.344 1 86.44 16 ALA B CA 1
ATOM 3174 C C . ALA B 1 16 ? -4.906 38.344 21.219 1 86.44 16 ALA B C 1
ATOM 3176 O O . ALA B 1 16 ? -4.371 37.219 21.203 1 86.44 16 ALA B O 1
ATOM 3177 N N . ALA B 1 17 ? -6.176 38.5 21.156 1 90.44 17 ALA B N 1
ATOM 3178 C CA . ALA B 1 17 ? -7.086 37.375 21 1 90.44 17 ALA B CA 1
ATOM 3179 C C . ALA B 1 17 ? -6.836 36.625 19.688 1 90.44 17 ALA B C 1
ATOM 3181 O O . ALA B 1 17 ? -6.816 35.406 19.641 1 90.44 17 ALA B O 1
ATOM 3182 N N . ILE B 1 18 ? -6.648 37.344 18.609 1 90.06 18 ILE B N 1
ATOM 3183 C CA . ILE B 1 18 ? -6.391 36.75 17.297 1 90.06 18 ILE B CA 1
ATOM 3184 C C . ILE B 1 18 ? -5.07 36 17.328 1 90.06 18 ILE B C 1
ATOM 3186 O O . ILE B 1 18 ? -4.984 34.875 16.828 1 90.06 18 ILE B O 1
ATOM 3190 N N . ALA B 1 19 ? -4.082 36.625 17.906 1 87.06 19 ALA B N 1
ATOM 3191 C CA . ALA B 1 19 ? -2.771 35.969 18.016 1 87.06 19 ALA B CA 1
ATOM 3192 C C . ALA B 1 19 ? -2.848 34.688 18.828 1 87.06 19 ALA B C 1
ATOM 3194 O O . ALA B 1 19 ? -2.281 33.656 18.438 1 87.06 19 ALA B O 1
ATOM 3195 N N . HIS B 1 20 ? -3.533 34.781 19.938 1 89.44 20 HIS B N 1
ATOM 3196 C CA . HIS B 1 20 ? -3.709 33.625 20.797 1 89.44 20 HIS B CA 1
ATOM 3197 C C . HIS B 1 20 ? -4.402 32.5 20.031 1 89.44 20 HIS B C 1
ATOM 3199 O O . HIS B 1 20 ? -4.008 31.328 20.156 1 89.44 20 HIS B O 1
ATOM 3205 N N . PHE B 1 21 ? -5.383 32.844 19.281 1 94 21 PHE B N 1
ATOM 3206 C CA . PHE B 1 21 ? -6.117 31.828 18.531 1 94 21 PHE B CA 1
ATOM 3207 C C . PHE B 1 21 ? -5.219 31.172 17.484 1 94 21 PHE B C 1
ATOM 3209 O O . PHE B 1 21 ? -5.254 29.938 17.312 1 94 21 PHE B O 1
ATOM 3216 N N . GLY B 1 22 ? -4.504 32 16.766 1 90.75 22 GLY B N 1
ATOM 3217 C CA . GLY B 1 22 ? -3.58 31.438 15.789 1 90.75 22 GLY B CA 1
ATOM 3218 C C . GLY B 1 22 ? -2.639 30.406 16.391 1 90.75 22 GLY B C 1
ATOM 3219 O O . GLY B 1 22 ? -2.453 29.328 15.82 1 90.75 22 GLY B O 1
ATOM 3220 N N . ASN B 1 23 ? -2.1 30.75 17.5 1 89.81 23 ASN B N 1
ATOM 3221 C CA . ASN B 1 23 ? -1.207 29.828 18.219 1 89.81 23 ASN B CA 1
ATOM 3222 C C . ASN B 1 23 ? -1.923 28.547 18.609 1 89.81 23 ASN B C 1
ATOM 3224 O O . ASN B 1 23 ? -1.379 27.453 18.453 1 89.81 23 ASN B O 1
ATOM 3228 N N . PHE B 1 24 ? -3.064 28.656 19.156 1 93.19 24 PHE B N 1
ATOM 3229 C CA . PHE B 1 24 ? -3.877 27.516 19.578 1 93.19 24 PHE B CA 1
ATOM 3230 C C . PHE B 1 24 ? -4.195 26.609 18.406 1 93.19 24 PHE B C 1
ATOM 3232 O O . PHE B 1 24 ? -4.07 25.391 18.5 1 93.19 24 PHE B O 1
ATOM 3239 N N . ALA B 1 25 ? -4.574 27.25 17.297 1 94.75 25 ALA B N 1
ATOM 3240 C CA . ALA B 1 25 ? -5.004 26.5 16.125 1 94.75 25 ALA B CA 1
ATOM 3241 C C . ALA B 1 25 ? -3.85 25.703 15.523 1 94.75 25 ALA B C 1
ATOM 3243 O O . ALA B 1 25 ? -4.059 24.625 14.969 1 94.75 25 ALA B O 1
ATOM 3244 N N . LEU B 1 26 ? -2.656 26.188 15.633 1 91.56 26 LEU B N 1
ATOM 3245 C CA . LEU B 1 26 ? -1.475 25.516 15.109 1 91.56 26 LEU B CA 1
ATOM 3246 C C . LEU B 1 26 ? -1.162 24.25 15.906 1 91.56 26 LEU B C 1
ATOM 3248 O O . LEU B 1 26 ? -0.643 23.281 15.367 1 91.56 26 LEU B O 1
ATOM 3252 N N . ARG B 1 27 ? -1.562 24.203 17.125 1 88.25 27 ARG B N 1
ATOM 3253 C CA . ARG B 1 27 ? -1.17 23.109 18.016 1 88.25 27 ARG B CA 1
ATOM 3254 C C . ARG B 1 27 ? -2.281 22.062 18.125 1 88.25 27 ARG B C 1
ATOM 3256 O O . ARG B 1 27 ? -2.012 20.891 18.344 1 88.25 27 ARG B O 1
ATOM 3263 N N . GLU B 1 28 ? -3.461 22.531 18.078 1 91.69 28 GLU B N 1
ATOM 3264 C CA . GLU B 1 28 ? -4.621 21.672 18.344 1 91.69 28 GLU B CA 1
ATOM 3265 C C . GLU B 1 28 ? -4.953 20.812 17.125 1 91.69 28 GLU B C 1
ATOM 3267 O O . GLU B 1 28 ? -5.215 21.344 16.047 1 91.69 28 GLU B O 1
ATOM 3272 N N . PRO B 1 29 ? -5.074 19.531 17.359 1 88 29 PRO B N 1
ATOM 3273 C CA . PRO B 1 29 ? -5.344 18.641 16.234 1 88 29 PRO B CA 1
ATOM 3274 C C . PRO B 1 29 ? -6.836 18.484 15.938 1 88 29 PRO B C 1
ATOM 3276 O O . PRO B 1 29 ? -7.215 18.109 14.828 1 88 29 PRO B O 1
ATOM 3279 N N . ASP B 1 30 ? -7.652 18.719 16.875 1 93.31 30 ASP B N 1
ATOM 3280 C CA . ASP B 1 30 ? -9.086 18.484 16.734 1 93.31 30 ASP B CA 1
ATOM 3281 C C . ASP B 1 30 ? -9.797 19.75 16.266 1 93.31 30 ASP B C 1
ATOM 3283 O O . ASP B 1 30 ? -9.859 20.75 16.984 1 93.31 30 ASP B O 1
ATOM 3287 N N . LEU B 1 31 ? -10.383 19.656 15.156 1 95.5 31 LEU B N 1
ATOM 3288 C CA . LEU B 1 31 ? -11.047 20.812 14.547 1 95.5 31 LEU B CA 1
ATOM 3289 C C . LEU B 1 31 ? -12.172 21.312 15.445 1 95.5 31 LEU B C 1
ATOM 3291 O O . LEU B 1 31 ? -12.383 22.531 15.555 1 95.5 31 LEU B O 1
ATOM 3295 N N . MET B 1 32 ? -12.922 20.453 16.047 1 96.38 32 MET B N 1
ATOM 3296 C CA . MET B 1 32 ? -14.055 20.859 16.875 1 96.38 32 MET B CA 1
ATOM 3297 C C . MET B 1 32 ? -13.586 21.656 18.078 1 96.38 32 MET B C 1
ATOM 3299 O O . MET B 1 32 ? -14.258 22.594 18.516 1 96.38 32 MET B O 1
ATOM 3303 N N . VAL B 1 33 ? -12.461 21.234 18.594 1 96.88 33 VAL B N 1
ATOM 3304 C CA . VAL B 1 33 ? -11.875 21.969 19.703 1 96.88 33 VAL B CA 1
ATOM 3305 C C . VAL B 1 33 ? -11.438 23.359 19.234 1 96.88 33 VAL B C 1
ATOM 3307 O O . VAL B 1 33 ? -11.641 24.359 19.938 1 96.88 33 VAL B O 1
ATOM 3310 N N . ILE B 1 34 ? -10.922 23.438 18.016 1 97.31 34 ILE B N 1
ATOM 3311 C CA . ILE B 1 34 ? -10.492 24.688 17.422 1 97.31 34 ILE B CA 1
ATOM 3312 C C . ILE B 1 34 ? -11.703 25.609 17.234 1 97.31 34 ILE B C 1
ATOM 3314 O O . ILE B 1 34 ? -11.664 26.781 17.625 1 97.31 34 ILE B O 1
ATOM 3318 N N . LEU B 1 35 ? -12.734 25.078 16.703 1 98.38 35 LEU B N 1
ATOM 3319 C CA . LEU B 1 35 ? -13.938 25.859 16.438 1 98.38 35 LEU B CA 1
ATOM 3320 C C . LEU B 1 35 ? -14.555 26.375 17.734 1 98.38 35 LEU B C 1
ATOM 3322 O O . LEU B 1 35 ? -15 27.516 17.797 1 98.38 35 LEU B O 1
ATOM 3326 N N . THR B 1 36 ? -14.562 25.562 18.703 1 98.31 36 THR B N 1
ATOM 3327 C CA . THR B 1 36 ? -15.125 25.938 20 1 98.31 36 THR B CA 1
ATOM 3328 C C . THR B 1 36 ? -14.305 27.047 20.641 1 98.31 36 THR B C 1
ATOM 3330 O O . THR B 1 36 ? -14.867 28 21.172 1 98.31 36 THR B O 1
ATOM 3333 N N . GLU B 1 37 ? -13.016 26.906 20.562 1 97.94 37 GLU B N 1
ATOM 3334 C CA . GLU B 1 37 ? -12.141 27.953 21.094 1 97.94 37 GLU B CA 1
ATOM 3335 C C . GLU B 1 37 ? -12.312 29.266 20.344 1 97.94 37 GLU B C 1
ATOM 3337 O O . GLU B 1 37 ? -12.266 30.344 20.938 1 97.94 37 GLU B O 1
ATOM 3342 N N . ALA B 1 38 ? -12.492 29.203 19.062 1 98.12 38 ALA B N 1
ATOM 3343 C CA . ALA B 1 38 ? -12.75 30.391 18.25 1 98.12 38 ALA B CA 1
ATOM 3344 C C . ALA B 1 38 ? -13.984 31.141 18.734 1 98.12 38 ALA B C 1
ATOM 3346 O O . ALA B 1 38 ? -13.953 32.344 18.953 1 98.12 38 ALA B O 1
ATOM 3347 N N . ALA B 1 39 ? -15.039 30.391 18.906 1 98.38 39 ALA B N 1
ATOM 3348 C CA . ALA B 1 39 ? -16.297 30.984 19.375 1 98.38 39 ALA B CA 1
ATOM 3349 C C . ALA B 1 39 ? -16.094 31.656 20.734 1 98.38 39 ALA B C 1
ATOM 3351 O O . ALA B 1 39 ? -16.562 32.781 20.953 1 98.38 39 ALA B O 1
ATOM 3352 N N . ARG B 1 40 ? -15.391 31.016 21.609 1 97.75 40 ARG B N 1
ATOM 3353 C CA . ARG B 1 40 ? -15.164 31.547 22.953 1 97.75 40 ARG B CA 1
ATOM 3354 C C . ARG B 1 40 ? -14.367 32.844 22.891 1 97.75 40 ARG B C 1
ATOM 3356 O O . ARG B 1 40 ? -14.758 33.844 23.484 1 97.75 40 ARG B O 1
ATOM 3363 N N . LEU B 1 41 ? -13.297 32.875 22.156 1 96.88 41 LEU B N 1
ATOM 3364 C CA . LEU B 1 41 ? -12.406 34.031 22.094 1 96.88 41 LEU B CA 1
ATOM 3365 C C . LEU B 1 41 ? -13.094 35.219 21.406 1 96.88 41 LEU B C 1
ATOM 3367 O O . LEU B 1 41 ? -12.875 36.344 21.781 1 96.88 41 LEU B O 1
ATOM 3371 N N . CYS B 1 42 ? -13.875 34.969 20.406 1 96.81 42 CYS B N 1
ATOM 3372 C CA . CYS B 1 42 ? -14.609 36.031 19.75 1 96.81 42 CYS B CA 1
ATOM 3373 C C . CYS B 1 42 ? -15.625 36.656 20.703 1 96.81 42 CYS B C 1
ATOM 3375 O O . CYS B 1 42 ? -15.734 37.906 20.766 1 96.81 42 CYS B O 1
ATOM 3377 N N . ALA B 1 43 ? -16.359 35.812 21.438 1 96.19 43 ALA B N 1
ATOM 3378 C CA . ALA B 1 43 ? -17.328 36.312 22.422 1 96.19 43 ALA B CA 1
ATOM 3379 C C . ALA B 1 43 ? -16.641 37.188 23.469 1 96.19 43 ALA B C 1
ATOM 3381 O O . ALA B 1 43 ? -17.094 38.281 23.766 1 96.19 43 ALA B O 1
ATOM 3382 N N . GLU B 1 44 ? -15.547 36.719 23.938 1 93.88 44 GLU B N 1
ATOM 3383 C CA . GLU B 1 44 ? -14.789 37.469 24.938 1 93.88 44 GLU B CA 1
ATOM 3384 C C . GLU B 1 44 ? -14.227 38.75 24.359 1 93.88 44 GLU B C 1
ATOM 3386 O O . GLU B 1 44 ? -14.281 39.812 25 1 93.88 44 GLU B O 1
ATOM 3391 N N . GLY B 1 45 ? -13.695 38.719 23.188 1 91.62 45 GLY B N 1
ATOM 3392 C CA . GLY B 1 45 ? -13.07 39.875 22.547 1 91.62 45 GLY B CA 1
ATOM 3393 C C . GLY B 1 45 ? -14.047 41 22.281 1 91.62 45 GLY B C 1
ATOM 3394 O O . GLY B 1 45 ? -13.656 42.156 22.266 1 91.62 45 GLY B O 1
ATOM 3395 N N . LEU B 1 46 ? -15.281 40.625 22.062 1 92.75 46 LEU B N 1
ATOM 3396 C CA . LEU B 1 46 ? -16.281 41.625 21.734 1 92.75 46 LEU B CA 1
ATOM 3397 C C . LEU B 1 46 ? -17.234 41.844 22.922 1 92.75 46 LEU B C 1
ATOM 3399 O O . LEU B 1 46 ? -18.219 42.594 22.797 1 92.75 46 LEU B O 1
ATOM 3403 N N . SER B 1 47 ? -16.922 41.188 24 1 90.75 47 SER B N 1
ATOM 3404 C CA . SER B 1 47 ? -17.703 41.281 25.234 1 90.75 47 SER B CA 1
ATOM 3405 C C . SER B 1 47 ? -19.172 41 24.984 1 90.75 47 SER B C 1
ATOM 3407 O O . SER B 1 47 ? -20.047 41.781 25.375 1 90.75 47 SER B O 1
ATOM 3409 N N . VAL B 1 48 ? -19.469 39.938 24.312 1 94.5 48 VAL B N 1
ATOM 3410 C CA . VAL B 1 48 ? -20.844 39.469 24.062 1 94.5 48 VAL B CA 1
ATOM 3411 C C . VAL B 1 48 ? -21.031 38.094 24.688 1 94.5 48 VAL B C 1
ATOM 3413 O O . VAL B 1 48 ? -20.078 37.344 24.859 1 94.5 48 VAL B O 1
ATOM 3416 N N . PRO B 1 49 ? -22.234 37.781 24.969 1 96.25 49 PRO B N 1
ATOM 3417 C CA . PRO B 1 49 ? -22.469 36.531 25.703 1 96.25 49 PRO B CA 1
ATOM 3418 C C . PRO B 1 49 ? -22.5 35.312 24.781 1 96.25 49 PRO B C 1
ATOM 3420 O O . PRO B 1 49 ? -22.297 34.156 25.234 1 96.25 49 PRO B O 1
ATOM 3423 N N . PHE B 1 50 ? -22.766 35.531 23.422 1 97.31 50 PHE B N 1
ATOM 3424 C CA . PHE B 1 50 ? -22.984 34.375 22.547 1 97.31 50 PHE B CA 1
ATOM 3425 C C . PHE B 1 50 ? -22.141 34.5 21.281 1 97.31 50 PHE B C 1
ATOM 3427 O O . PHE B 1 50 ? -21.969 35.594 20.734 1 97.31 50 PHE B O 1
ATOM 3434 N N . CYS B 1 51 ? -21.641 33.375 20.844 1 98.38 51 CYS B N 1
ATOM 3435 C CA . CYS B 1 51 ? -20.984 33.25 19.547 1 98.38 51 CYS B CA 1
ATOM 3436 C C . CYS B 1 51 ? -21.172 31.828 19 1 98.38 51 CYS B C 1
ATOM 3438 O O . CYS B 1 51 ? -21.281 30.875 19.766 1 98.38 51 CYS B O 1
ATOM 3440 N N . LYS B 1 52 ? -21.266 31.719 17.734 1 98.25 52 LYS B N 1
ATOM 3441 C CA . LYS B 1 52 ? -21.375 30.375 17.156 1 98.25 52 LYS B CA 1
ATOM 3442 C C . LYS B 1 52 ? -20.703 30.312 15.789 1 98.25 52 LYS B C 1
ATOM 3444 O O . LYS B 1 52 ? -20.547 31.344 15.117 1 98.25 52 LYS B O 1
ATOM 3449 N N . VAL B 1 53 ? -20.297 29.172 15.406 1 98.75 53 VAL B N 1
ATOM 3450 C CA . VAL B 1 53 ? -19.766 28.844 14.086 1 98.75 53 VAL B CA 1
ATOM 3451 C C . VAL B 1 53 ? -20.766 27.953 13.344 1 98.75 53 VAL B C 1
ATOM 3453 O O . VAL B 1 53 ? -21.141 26.875 13.828 1 98.75 53 VAL B O 1
ATOM 3456 N N . CYS B 1 54 ? -21.125 28.328 12.195 1 98.5 54 CYS B N 1
ATOM 3457 C CA . CYS B 1 54 ? -22.078 27.594 11.375 1 98.5 54 CYS B CA 1
ATOM 3458 C C . CYS B 1 54 ? -21.406 27.031 10.125 1 98.5 54 CYS B C 1
ATOM 3460 O O . CYS B 1 54 ? -20.875 27.797 9.32 1 98.5 54 CYS B O 1
ATOM 3462 N N . ARG B 1 55 ? -21.531 25.812 9.984 1 98.31 55 ARG B N 1
ATOM 3463 C CA . ARG B 1 55 ? -20.938 25.156 8.828 1 98.31 55 ARG B CA 1
ATOM 3464 C C . ARG B 1 55 ? -21.953 24.969 7.707 1 98.31 55 ARG B C 1
ATOM 3466 O O . ARG B 1 55 ? -23.094 24.547 7.957 1 98.31 55 ARG B O 1
ATOM 3473 N N . TYR B 1 56 ? -21.516 25.234 6.5 1 98.12 56 TYR B N 1
ATOM 3474 C CA . TYR B 1 56 ? -22.391 25.078 5.34 1 98.12 56 TYR B CA 1
ATOM 3475 C C . TYR B 1 56 ? -22.516 23.625 4.941 1 98.12 56 TYR B C 1
ATOM 3477 O O . TYR B 1 56 ? -21.516 22.906 4.84 1 98.12 56 TYR B O 1
ATOM 3485 N N . ARG B 1 57 ? -23.719 23.172 4.707 1 96.56 57 ARG B N 1
ATOM 3486 C CA . ARG B 1 57 ? -24.016 21.859 4.168 1 96.56 57 ARG B CA 1
ATOM 3487 C C . ARG B 1 57 ? -24.641 21.969 2.779 1 96.56 57 ARG B C 1
ATOM 3489 O O . ARG B 1 57 ? -25.797 22.359 2.643 1 96.56 57 ARG B O 1
ATOM 3496 N N . ALA B 1 58 ? -23.922 21.594 1.841 1 95.12 58 ALA B N 1
ATOM 3497 C CA . ALA B 1 58 ? -24.297 21.812 0.447 1 95.12 58 ALA B CA 1
ATOM 3498 C C . ALA B 1 58 ? -25.531 21 0.074 1 95.12 58 ALA B C 1
ATOM 3500 O O . ALA B 1 58 ? -26.391 21.469 -0.657 1 95.12 58 ALA B O 1
ATOM 3501 N N . ALA B 1 59 ? -25.578 19.844 0.535 1 95.38 59 ALA B N 1
ATOM 3502 C CA . ALA B 1 59 ? -26.688 18.938 0.209 1 95.38 59 ALA B CA 1
ATOM 3503 C C . ALA B 1 59 ? -28.016 19.484 0.728 1 95.38 59 ALA B C 1
ATOM 3505 O O . ALA B 1 59 ? -29.031 19.422 0.039 1 95.38 59 ALA B O 1
ATOM 3506 N N . GLU B 1 60 ? -27.953 20.031 1.849 1 96 60 GLU B N 1
ATOM 3507 C CA . GLU B 1 60 ? -29.156 20.531 2.502 1 96 60 GLU B CA 1
ATOM 3508 C C . GLU B 1 60 ? -29.359 22.016 2.221 1 96 60 GLU B C 1
ATOM 3510 O O . GLU B 1 60 ? -30.438 22.562 2.457 1 96 60 GLU B O 1
ATOM 3515 N N . ASN B 1 61 ? -28.312 22.672 1.752 1 96.44 61 ASN B N 1
ATOM 3516 C CA . ASN B 1 61 ? -28.266 24.109 1.538 1 96.44 61 ASN B CA 1
ATOM 3517 C C . ASN B 1 61 ? -28.641 24.875 2.805 1 96.44 61 ASN B C 1
ATOM 3519 O O . ASN B 1 61 ? -29.547 25.719 2.787 1 96.44 61 ASN B O 1
ATOM 3523 N N . ASP B 1 62 ? -27.969 24.516 3.828 1 97.5 62 ASP B N 1
ATOM 3524 C CA . ASP B 1 62 ? -28.203 25.172 5.109 1 97.5 62 ASP B CA 1
ATOM 3525 C C . ASP B 1 62 ? -26.906 25.297 5.906 1 97.5 62 ASP B C 1
ATOM 3527 O O . ASP B 1 62 ? -25.828 24.938 5.422 1 97.5 62 ASP B O 1
ATOM 3531 N N . LEU B 1 63 ? -27.016 26.016 7.055 1 98.06 63 LEU B N 1
ATOM 3532 C CA . LEU B 1 63 ? -25.891 26.266 7.941 1 98.06 63 LEU B CA 1
ATOM 3533 C C . LEU B 1 63 ? -26.125 25.656 9.32 1 98.06 63 LEU B C 1
ATOM 3535 O O . LEU B 1 63 ? -27.016 26.094 10.047 1 98.06 63 LEU B O 1
ATOM 3539 N N . LEU B 1 64 ? -25.312 24.688 9.625 1 98.25 64 LEU B N 1
ATOM 3540 C CA . LEU B 1 64 ? -25.438 23.969 10.891 1 98.25 64 LEU B CA 1
ATOM 3541 C C . LEU B 1 64 ? -24.516 24.562 11.945 1 98.25 64 LEU B C 1
ATOM 3543 O O . LEU B 1 64 ? -23.328 24.781 11.688 1 98.25 64 LEU B O 1
ATOM 3547 N N . VAL B 1 65 ? -25.094 24.859 13.148 1 98.12 65 VAL B N 1
ATOM 3548 C CA . VAL B 1 65 ? -24.25 25.297 14.258 1 98.12 65 VAL B CA 1
ATOM 3549 C C . VAL B 1 65 ? -23.359 24.125 14.711 1 98.12 65 VAL B C 1
ATOM 3551 O O . VAL B 1 65 ? -23.859 23.156 15.281 1 98.12 65 VAL B O 1
ATOM 3554 N N . VAL B 1 66 ? -22.078 24.266 14.539 1 98.19 66 VAL B N 1
ATOM 3555 C CA . VAL B 1 66 ? -21.203 23.141 14.836 1 98.19 66 VAL B CA 1
ATOM 3556 C C . VAL B 1 66 ? -20.391 23.422 16.094 1 98.19 66 VAL B C 1
ATOM 3558 O O . VAL B 1 66 ? -19.844 22.516 16.719 1 98.19 66 VAL B O 1
ATOM 3561 N N . ALA B 1 67 ? -20.25 24.625 16.453 1 98.38 67 ALA B N 1
ATOM 3562 C CA . ALA B 1 67 ? -19.578 25.062 17.656 1 98.38 67 ALA B CA 1
ATOM 3563 C C . ALA B 1 67 ? -20.172 26.359 18.188 1 98.38 67 ALA B C 1
ATOM 3565 O O . ALA B 1 67 ? -20.781 27.109 17.438 1 98.38 67 ALA B O 1
ATOM 3566 N N . GLY B 1 68 ? -19.984 26.609 19.484 1 98 68 GLY B N 1
ATOM 3567 C CA . GLY B 1 68 ? -20.562 27.812 20.062 1 98 68 GLY B CA 1
ATOM 3568 C C . GLY B 1 68 ? -20.141 28.047 21.5 1 98 68 GLY B C 1
ATOM 3569 O O . GLY B 1 68 ? -19.5 27.203 22.109 1 98 68 GLY B O 1
ATOM 3570 N N . TYR B 1 69 ? -20.375 29.203 21.938 1 97.81 69 TYR B N 1
ATOM 3571 C CA . TYR B 1 69 ? -20.125 29.672 23.297 1 97.81 69 TYR B CA 1
ATOM 3572 C C . TYR B 1 69 ? -21.359 30.375 23.859 1 97.81 69 TYR B C 1
ATOM 3574 O O . TYR B 1 69 ? -21.906 31.266 23.234 1 97.81 69 TYR B O 1
ATOM 3582 N N . GLY B 1 70 ? -21.797 29.969 25.031 1 96.94 70 GLY B N 1
ATOM 3583 C CA . GLY B 1 70 ? -22.859 30.656 25.75 1 96.94 70 GLY B CA 1
ATOM 3584 C C . GLY B 1 70 ? -24.219 30.047 25.5 1 96.94 70 GLY B C 1
ATOM 3585 O O . GLY B 1 70 ? -25.203 30.469 26.109 1 96.94 70 GLY B O 1
ATOM 3586 N N . TRP B 1 71 ? -24.328 29.016 24.719 1 96.25 71 TRP B N 1
ATOM 3587 C CA . TRP B 1 71 ? -25.625 28.484 24.312 1 96.25 71 TRP B CA 1
ATOM 3588 C C . TRP B 1 71 ? -26.062 27.359 25.25 1 96.25 71 TRP B C 1
ATOM 3590 O O . TRP B 1 71 ? -25.219 26.625 25.781 1 96.25 71 TRP B O 1
ATOM 3600 N N . ASN B 1 72 ? -27.328 27.156 25.359 1 95 72 ASN B N 1
ATOM 3601 C CA . ASN B 1 72 ? -27.875 26.016 26.062 1 95 72 ASN B CA 1
ATOM 3602 C C . ASN B 1 72 ? -27.703 24.719 25.281 1 95 72 ASN B C 1
ATOM 3604 O O . ASN B 1 72 ? -27.484 24.75 24.062 1 95 72 ASN B O 1
ATOM 3608 N N . PRO B 1 73 ? -27.797 23.625 26.047 1 93.81 73 PRO B N 1
ATOM 3609 C CA . PRO B 1 73 ? -27.75 22.359 25.328 1 93.81 73 PRO B CA 1
ATOM 3610 C C . PRO B 1 73 ? -28.812 22.25 24.25 1 93.81 73 PRO B C 1
ATOM 3612 O O . PRO B 1 73 ? -29.938 22.734 24.438 1 93.81 73 PRO B O 1
ATOM 3615 N N . GLY B 1 74 ? -28.422 21.625 23.094 1 93.69 74 GLY B N 1
ATOM 3616 C CA . GLY B 1 74 ? -29.375 21.422 22.016 1 93.69 74 GLY B CA 1
ATOM 3617 C C . GLY B 1 74 ? -29.172 22.391 20.859 1 93.69 74 GLY B C 1
ATOM 3618 O O . GLY B 1 74 ? -29.828 22.266 19.828 1 93.69 74 GLY B O 1
ATOM 3619 N N . VAL B 1 75 ? -28.344 23.344 21.078 1 95.75 75 VAL B N 1
ATOM 3620 C CA . VAL B 1 75 ? -28.094 24.312 20 1 95.75 75 VAL B CA 1
ATOM 3621 C C . VAL B 1 75 ? -26.969 23.812 19.109 1 95.75 75 VAL B C 1
ATOM 3623 O O . VAL B 1 75 ? -27.172 23.531 17.922 1 95.75 75 VAL B O 1
ATOM 3626 N N . VAL B 1 76 ? -25.828 23.578 19.75 1 96.94 76 VAL B N 1
ATOM 3627 C CA . VAL B 1 76 ? -24.672 23.125 19 1 96.94 76 VAL B CA 1
ATOM 3628 C C . VAL B 1 76 ? -24.906 21.703 18.469 1 96.94 76 VAL B C 1
ATOM 3630 O O . VAL B 1 76 ? -25.328 20.828 19.219 1 96.94 76 VAL B O 1
ATOM 3633 N N . GLY B 1 77 ? -24.766 21.578 17.266 1 96.75 77 GLY B N 1
ATOM 3634 C CA . GLY B 1 77 ? -24.922 20.281 16.641 1 96.75 77 GLY B CA 1
ATOM 3635 C C . GLY B 1 77 ? -26.344 20.016 16.156 1 96.75 77 GLY B C 1
ATOM 3636 O O . GLY B 1 77 ? -26.594 19 15.5 1 96.75 77 GLY B O 1
ATOM 3637 N N . HIS B 1 78 ? -27.266 20.922 16.359 1 95.94 78 HIS B N 1
ATOM 3638 C CA . HIS B 1 78 ? -28.672 20.594 16.094 1 95.94 78 HIS B CA 1
ATOM 3639 C C . HIS B 1 78 ? -29.359 21.703 15.305 1 95.94 78 HIS B C 1
ATOM 3641 O O . HIS B 1 78 ? -30.156 21.422 14.414 1 95.94 78 HIS B O 1
ATOM 3647 N N . VAL B 1 79 ? -29.094 22.906 15.586 1 96.12 79 VAL B N 1
ATOM 3648 C CA . VAL B 1 79 ? -29.812 24.031 15.016 1 96.12 79 VAL B CA 1
ATOM 3649 C C . VAL B 1 79 ? -29.25 24.359 13.633 1 96.12 79 VAL B C 1
ATOM 3651 O O . VAL B 1 79 ? -28.031 24.359 13.445 1 96.12 79 VAL B O 1
ATOM 3654 N N . VAL B 1 80 ? -30.156 24.656 12.719 1 95.81 80 VAL B N 1
ATOM 3655 C CA . VAL B 1 80 ? -29.75 25.016 11.359 1 95.81 80 VAL B CA 1
ATOM 3656 C C . VAL B 1 80 ? -30.453 26.297 10.938 1 95.81 80 VAL B C 1
ATOM 3658 O O . VAL B 1 80 ? -31.5 26.656 11.477 1 95.81 80 VAL B O 1
ATOM 3661 N N . SER B 1 81 ? -29.797 27.047 10.125 1 95.19 81 SER B N 1
ATOM 3662 C CA . SER B 1 81 ? -30.375 28.172 9.414 1 95.19 81 SER B CA 1
ATOM 3663 C C . SER B 1 81 ? -30.234 28.016 7.902 1 95.19 81 SER B C 1
ATOM 3665 O O . SER B 1 81 ? -29.344 27.312 7.43 1 95.19 81 SER B O 1
ATOM 3667 N N . ARG B 1 82 ? -31.078 28.594 7.18 1 93.88 82 ARG B N 1
ATOM 3668 C CA . ARG B 1 82 ? -31.016 28.484 5.727 1 93.88 82 ARG B CA 1
ATOM 3669 C C . ARG B 1 82 ? -29.828 29.266 5.164 1 93.88 82 ARG B C 1
ATOM 3671 O O . ARG B 1 82 ? -29.5 30.344 5.66 1 93.88 82 ARG B O 1
ATOM 3678 N N . ALA B 1 83 ? -29.25 28.719 4.102 1 96.25 83 ALA B N 1
ATOM 3679 C CA . ALA B 1 83 ? -28.141 29.391 3.42 1 96.25 83 ALA B CA 1
ATOM 3680 C C . ALA B 1 83 ? -28.656 30.281 2.293 1 96.25 83 ALA B C 1
ATOM 3682 O O . ALA B 1 83 ? -28.234 30.141 1.141 1 96.25 83 ALA B O 1
ATOM 3683 N N . ASP B 1 84 ? -29.5 31.109 2.654 1 94.62 84 ASP B N 1
ATOM 3684 C CA . ASP B 1 84 ? -30.062 32.094 1.731 1 94.62 84 ASP B CA 1
ATOM 3685 C C . ASP B 1 84 ? -30.359 33.406 2.445 1 94.62 84 ASP B C 1
ATOM 3687 O O . ASP B 1 84 ? -29.906 33.625 3.57 1 94.62 84 ASP B O 1
ATOM 3691 N N . LEU B 1 85 ? -31.078 34.375 1.826 1 93.44 85 LEU B N 1
ATOM 3692 C CA . LEU B 1 85 ? -31.203 35.75 2.316 1 93.44 85 LEU B CA 1
ATOM 3693 C C . LEU B 1 85 ? -32.219 35.844 3.434 1 93.44 85 LEU B C 1
ATOM 3695 O O . LEU B 1 85 ? -32.375 36.906 4.055 1 93.44 85 LEU B O 1
ATOM 3699 N N . THR B 1 86 ? -32.812 34.719 3.801 1 91.88 86 THR B N 1
ATOM 3700 C CA . THR B 1 86 ? -33.875 34.719 4.805 1 91.88 86 THR B CA 1
ATOM 3701 C C . THR B 1 86 ? -33.281 34.594 6.211 1 91.88 86 THR B C 1
ATOM 3703 O O . THR B 1 86 ? -34.031 34.625 7.199 1 91.88 86 THR B O 1
ATOM 3706 N N . SER B 1 87 ? -32.031 34.438 6.336 1 93.5 87 SER B N 1
ATOM 3707 C CA . SER B 1 87 ? -31.344 34.406 7.625 1 93.5 87 SER B CA 1
ATOM 3708 C C . SER B 1 87 ? -30.125 35.312 7.637 1 93.5 87 SER B C 1
ATOM 3710 O O . SER B 1 87 ? -29.531 35.594 6.59 1 93.5 87 SER B O 1
ATOM 3712 N N . PRO B 1 88 ? -29.781 35.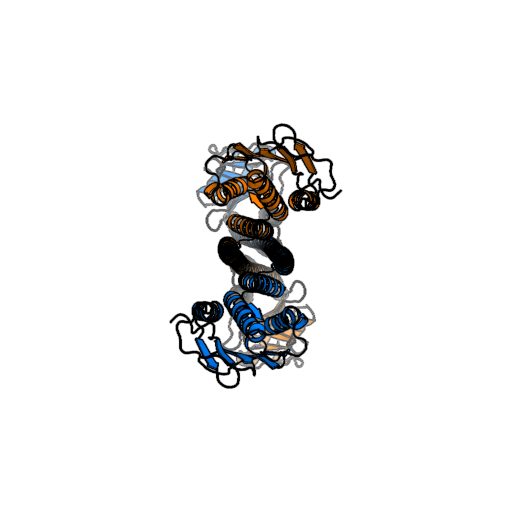844 8.82 1 93.56 88 PRO B N 1
ATOM 3713 C CA . PRO B 1 88 ? -28.562 36.688 8.898 1 93.56 88 PRO B CA 1
ATOM 3714 C C . PRO B 1 88 ? -27.328 35.906 8.445 1 93.56 88 PRO B C 1
ATOM 3716 O O . PRO B 1 88 ? -26.469 36.469 7.75 1 93.56 88 PRO B O 1
ATOM 3719 N N . GLN B 1 89 ? -27.219 34.656 8.836 1 95.94 89 GLN B N 1
ATOM 3720 C CA . GLN B 1 89 ? -26.094 33.812 8.438 1 95.94 89 GLN B CA 1
ATOM 3721 C C . GLN B 1 89 ? -26.078 33.594 6.93 1 95.94 89 GLN B C 1
ATOM 3723 O O . GLN B 1 89 ? -25.016 33.719 6.301 1 95.94 89 GLN B O 1
ATOM 3728 N N . GLY B 1 90 ? -27.219 33.312 6.426 1 96.5 90 GLY B N 1
ATOM 3729 C CA . GLY B 1 90 ? -27.344 33.094 4.988 1 96.5 90 GLY B CA 1
ATOM 3730 C C . GLY B 1 90 ? -26.969 34.312 4.176 1 96.5 90 GLY B C 1
ATOM 3731 O O . GLY B 1 90 ? -26.328 34.188 3.133 1 96.5 90 GLY B O 1
ATOM 3732 N N . ARG B 1 91 ? -27.375 35.5 4.641 1 95.88 91 ARG B N 1
ATOM 3733 C CA . ARG B 1 91 ? -27.047 36.719 3.957 1 95.88 91 ARG B CA 1
ATOM 3734 C C . ARG B 1 91 ? -25.531 36.938 3.881 1 95.88 91 ARG B C 1
ATOM 3736 O O . ARG B 1 91 ? -25 37.25 2.822 1 95.88 91 ARG B O 1
ATOM 3743 N N . ALA B 1 92 ? -24.875 36.719 5.012 1 97.06 92 ALA B N 1
ATOM 3744 C CA . ALA B 1 92 ? -23.422 36.812 5.016 1 97.06 92 ALA B CA 1
ATOM 3745 C C . ALA B 1 92 ? -22.797 35.781 4.098 1 97.06 92 ALA B C 1
ATOM 3747 O O . ALA B 1 92 ? -21.844 36.062 3.377 1 97.06 92 ALA B O 1
ATOM 3748 N N . PHE B 1 93 ? -23.391 34.625 4.066 1 97.5 93 PHE B N 1
ATOM 3749 C CA . PHE B 1 93 ? -22.859 33.5 3.303 1 97.5 93 PHE B CA 1
ATOM 3750 C C . PHE B 1 93 ? -22.969 33.75 1.807 1 97.5 93 PHE B C 1
ATOM 3752 O O . PHE B 1 93 ? -22.031 33.531 1.059 1 97.5 93 PHE B O 1
ATOM 3759 N N . ILE B 1 94 ? -24.047 34.188 1.352 1 95.88 94 ILE B N 1
ATOM 3760 C CA . ILE B 1 94 ? -24.344 34.375 -0.066 1 95.88 94 ILE B CA 1
ATOM 3761 C C . ILE B 1 94 ? -23.625 35.625 -0.585 1 95.88 94 ILE B C 1
ATOM 3763 O O . ILE B 1 94 ? -23.078 35.625 -1.688 1 95.88 94 ILE B O 1
ATOM 3767 N N . THR B 1 95 ? -23.562 36.688 0.219 1 95.75 95 THR B N 1
ATOM 3768 C CA . THR B 1 95 ? -23.047 37.969 -0.253 1 95.75 95 THR B CA 1
ATOM 3769 C C . THR B 1 95 ? -21.531 38.031 -0.089 1 95.75 95 THR B C 1
ATOM 3771 O O . THR B 1 95 ? -20.844 38.781 -0.793 1 95.75 95 THR B O 1
ATOM 3774 N N . GLY B 1 96 ? -21.047 37.375 0.901 1 95.38 96 GLY B N 1
ATOM 3775 C CA . GLY B 1 96 ? -19.625 37.438 1.22 1 95.38 96 GLY B CA 1
ATOM 3776 C C . GLY B 1 96 ? -19.25 38.625 2.074 1 95.38 96 GLY B C 1
ATOM 3777 O O . GLY B 1 96 ? -18.094 38.812 2.438 1 95.38 96 GLY B O 1
ATOM 3778 N N . ASN B 1 97 ? -20.297 39.406 2.377 1 95.19 97 ASN B N 1
ATOM 3779 C CA . ASN B 1 97 ? -20.094 40.594 3.211 1 95.19 97 ASN B CA 1
ATOM 3780 C C . ASN B 1 97 ? -20.672 40.406 4.609 1 95.19 97 ASN B C 1
ATOM 3782 O O . ASN B 1 97 ? -21.578 39.594 4.801 1 95.19 97 ASN B O 1
ATOM 3786 N N . PRO B 1 98 ? -20.062 41.156 5.559 1 96.75 98 PRO B N 1
ATOM 3787 C CA . PRO B 1 98 ? -20.625 41.062 6.906 1 96.75 98 PRO B CA 1
ATOM 3788 C C . PRO B 1 98 ? -22.109 41.438 6.953 1 96.75 98 PRO B C 1
ATOM 3790 O O . PRO B 1 98 ? -22.531 42.375 6.285 1 96.75 98 PRO B O 1
ATOM 3793 N N . SER B 1 99 ? -22.891 40.656 7.594 1 95.06 99 SER B N 1
ATOM 3794 C CA . SER B 1 99 ? -24.297 40.969 7.875 1 95.06 99 SER B CA 1
ATOM 3795 C C . SER B 1 99 ? -24.469 41.5 9.289 1 95.06 99 SER B C 1
ATOM 3797 O O . SER B 1 99 ? -24.25 40.781 10.266 1 95.06 99 SER B O 1
ATOM 3799 N N . ILE B 1 100 ? -24.828 42.75 9.383 1 93.88 100 ILE B N 1
ATOM 3800 C CA . ILE B 1 100 ? -24.969 43.406 10.672 1 93.88 100 ILE B CA 1
ATOM 3801 C C . ILE B 1 100 ? -26.438 43.688 10.945 1 93.88 100 ILE B C 1
ATOM 3803 O O . ILE B 1 100 ? -27.125 44.312 10.148 1 93.88 100 ILE B O 1
ATOM 3807 N N . CYS B 1 101 ? -26.875 43.156 12.047 1 90.94 101 CYS B N 1
ATOM 3808 C CA . CYS B 1 101 ? -28.25 43.406 12.492 1 90.94 101 CYS B CA 1
ATOM 3809 C C . CYS B 1 101 ? -28.266 43.969 13.906 1 90.94 101 CYS B C 1
ATOM 3811 O O . CYS B 1 101 ? -28.031 43.25 14.875 1 90.94 101 CYS B O 1
ATOM 3813 N N . ASP B 1 102 ? -28.641 45.156 14.031 1 88.19 102 ASP B N 1
ATOM 3814 C CA . ASP B 1 102 ? -28.656 45.844 15.32 1 88.19 102 ASP B CA 1
ATOM 3815 C C . ASP B 1 102 ? -29.859 45.406 16.156 1 88.19 102 ASP B C 1
ATOM 3817 O O . ASP B 1 102 ? -29.812 45.438 17.391 1 88.19 102 ASP B O 1
ATOM 3821 N N . ASP B 1 103 ? -30.875 45.125 15.414 1 89 103 ASP B N 1
ATOM 3822 C CA . ASP B 1 103 ? -32.094 44.656 16.047 1 89 103 ASP B CA 1
ATOM 3823 C C . ASP B 1 103 ? -32.812 43.625 15.18 1 89 103 ASP B C 1
ATOM 3825 O O . ASP B 1 103 ? -33.5 43.969 14.227 1 89 103 ASP B O 1
ATOM 3829 N N . VAL B 1 104 ? -32.688 42.375 15.68 1 86.5 104 VAL B N 1
ATOM 3830 C CA . VAL B 1 104 ? -33.188 41.25 14.867 1 86.5 104 VAL B CA 1
ATOM 3831 C C . VAL B 1 104 ? -34.719 41.312 14.789 1 86.5 104 VAL B C 1
ATOM 3833 O O . VAL B 1 104 ? -35.312 40.844 13.828 1 86.5 104 VAL B O 1
ATOM 3836 N N . SER B 1 105 ? -35.344 41.906 15.766 1 82.56 105 SER B N 1
ATOM 3837 C CA . SER B 1 105 ? -36.812 41.969 15.797 1 82.56 105 SER B CA 1
ATOM 3838 C C . SER B 1 105 ? -37.344 42.906 14.727 1 82.56 105 SER B C 1
ATOM 3840 O O . SER B 1 105 ? -38.5 42.844 14.344 1 82.56 105 SER B O 1
ATOM 3842 N N . ARG B 1 106 ? -36.531 43.75 14.211 1 84.19 106 ARG B N 1
ATOM 3843 C CA . ARG B 1 106 ? -36.938 44.719 13.227 1 84.19 106 ARG B CA 1
ATOM 3844 C C . ARG B 1 106 ? -36.75 44.219 11.805 1 84.19 106 ARG B C 1
ATOM 3846 O O . ARG B 1 106 ? -37.219 44.812 10.844 1 84.19 106 ARG B O 1
ATOM 3853 N N . GLU B 1 107 ? -36.062 43.188 11.742 1 80.94 107 GLU B N 1
ATOM 3854 C CA . GLU B 1 107 ? -35.781 42.656 10.414 1 80.94 107 GLU B CA 1
ATOM 3855 C C . GLU B 1 107 ? -36.906 41.688 9.969 1 80.94 107 GLU B C 1
ATOM 3857 O O . GLU B 1 107 ? -36.938 40.531 10.359 1 80.94 107 GLU B O 1
ATOM 3862 N N . VAL B 1 108 ? -37.719 42.125 9.109 1 76.81 108 VAL B N 1
ATOM 3863 C CA . VAL B 1 108 ? -38.906 41.438 8.711 1 76.81 108 VAL B CA 1
ATOM 3864 C C . VAL B 1 108 ? -38.562 40.281 7.754 1 76.81 108 VAL B C 1
ATOM 3866 O O . VAL B 1 108 ? -39.281 39.312 7.648 1 76.81 108 VAL B O 1
ATOM 3869 N N . ASP B 1 109 ? -37.5 40.375 7.164 1 83.81 109 ASP B N 1
ATOM 3870 C CA . ASP B 1 109 ? -37.125 39.406 6.117 1 83.81 109 ASP B CA 1
ATOM 3871 C C . ASP B 1 109 ? -36.531 38.156 6.711 1 83.81 109 ASP B C 1
ATOM 3873 O O . ASP B 1 109 ? -36.406 37.125 6.031 1 83.81 109 ASP B O 1
ATOM 3877 N N . PHE B 1 110 ? -36.188 38.188 7.996 1 88.56 110 PHE B N 1
ATOM 3878 C CA . PHE B 1 110 ? -35.469 37.062 8.578 1 88.56 110 PHE B CA 1
ATOM 3879 C C . PHE B 1 110 ? -36.438 36.062 9.18 1 88.56 110 PHE B C 1
ATOM 3881 O O . PHE B 1 110 ? -37.438 36.438 9.812 1 88.56 110 PHE B O 1
ATOM 3888 N N . GLU B 1 111 ? -36.25 34.781 8.828 1 87.38 111 GLU B N 1
ATOM 3889 C CA . GLU B 1 111 ? -36.875 33.656 9.5 1 87.38 111 GLU B CA 1
ATOM 3890 C C . GLU B 1 111 ? -35.938 33.062 10.539 1 87.38 111 GLU B C 1
ATOM 3892 O O . GLU B 1 111 ? -35.156 32.188 10.211 1 87.38 111 GLU B O 1
ATOM 3897 N N . LEU B 1 112 ? -36.188 33.438 11.773 1 88.19 112 LEU B N 1
ATOM 3898 C CA . LEU B 1 112 ? -35.219 33.062 12.805 1 88.19 112 LEU B CA 1
ATOM 3899 C C . LEU B 1 112 ? -35.719 31.828 13.586 1 88.19 112 LEU B C 1
ATOM 3901 O O . LEU B 1 112 ? -36.906 31.75 13.938 1 88.19 112 LEU B O 1
ATOM 3905 N N . PRO B 1 113 ? -34.812 30.953 13.797 1 86.81 113 PRO B N 1
ATOM 3906 C CA . PRO B 1 113 ? -35.156 29.859 14.703 1 86.81 113 PRO B CA 1
ATOM 3907 C C . PRO B 1 113 ? -35.531 30.344 16.109 1 86.81 113 PRO B C 1
ATOM 3909 O O . PRO B 1 113 ? -35.094 31.422 16.516 1 86.81 113 PRO B O 1
ATOM 3912 N N . SER B 1 114 ? -36.188 29.453 16.812 1 87.94 114 SER B N 1
ATOM 3913 C CA . SER B 1 114 ? -36.75 29.812 18.109 1 87.94 114 SER B CA 1
ATOM 3914 C C . SER B 1 114 ? -35.656 30.078 19.141 1 87.94 114 SER B C 1
ATOM 3916 O O . SER B 1 114 ? -35.875 30.828 20.094 1 87.94 114 SER B O 1
ATOM 3918 N N . PHE B 1 115 ? -34.531 29.547 18.922 1 89.5 115 PHE B N 1
ATOM 3919 C CA . PHE B 1 115 ? -33.469 29.641 19.922 1 89.5 115 PHE B CA 1
ATOM 3920 C C . PHE B 1 115 ? -33 31.078 20.094 1 89.5 115 PHE B C 1
ATOM 3922 O O . PHE B 1 115 ? -32.5 31.453 21.141 1 89.5 115 PHE B O 1
ATOM 3929 N N . TYR B 1 116 ? -33.156 31.969 19.109 1 90.19 116 TYR B N 1
ATOM 3930 C CA . TYR B 1 116 ? -32.812 33.375 19.234 1 90.19 116 TYR B CA 1
ATOM 3931 C C . TYR B 1 116 ? -33.625 34.031 20.344 1 90.19 116 TYR B C 1
ATOM 3933 O O . TYR B 1 116 ? -33.094 34.719 21.203 1 90.19 116 TYR B O 1
ATOM 3941 N N . ALA B 1 117 ? -34.938 33.75 20.219 1 89.19 117 ALA B N 1
ATOM 3942 C CA . ALA B 1 117 ? -35.875 34.312 21.219 1 89.19 117 ALA B CA 1
ATOM 3943 C C . ALA B 1 117 ? -35.625 33.719 22.594 1 89.19 117 ALA B C 1
ATOM 3945 O O . ALA B 1 117 ? -35.656 34.438 23.594 1 89.19 117 ALA B O 1
ATOM 3946 N N . GLU B 1 118 ? -35.344 32.469 22.625 1 91.75 118 GLU B N 1
ATOM 3947 C CA . GLU B 1 118 ? -35.156 31.75 23.875 1 91.75 118 GLU B CA 1
ATOM 3948 C C . GLU B 1 118 ? -33.938 32.312 24.625 1 91.75 118 GLU B C 1
ATOM 3950 O O . GLU B 1 118 ? -33.906 32.25 25.859 1 91.75 118 GLU B O 1
ATOM 3955 N N . HIS B 1 119 ? -32.938 32.844 23.922 1 94.44 119 HIS B N 1
ATOM 3956 C CA . HIS B 1 119 ? -31.719 33.344 24.547 1 94.44 119 HIS B CA 1
ATOM 3957 C C . HIS B 1 119 ? -31.703 34.875 24.594 1 94.44 119 HIS B C 1
ATOM 3959 O O . HIS B 1 119 ? -30.703 35.469 24.969 1 94.44 119 HIS B O 1
ATOM 3965 N N . GLY B 1 120 ? -32.781 35.469 24.062 1 93 120 GLY B N 1
ATOM 3966 C CA . GLY B 1 120 ? -32.938 36.906 24.109 1 93 120 GLY B CA 1
ATOM 3967 C C . GLY B 1 120 ? -32 37.656 23.172 1 93 120 GLY B C 1
ATOM 3968 O O . GLY B 1 120 ? -31.516 38.719 23.5 1 93 120 GLY B O 1
ATOM 3969 N N . VAL B 1 121 ? -31.688 37.125 22.062 1 94.31 121 VAL B N 1
ATOM 3970 C CA . VAL B 1 121 ? -30.766 37.75 21.125 1 94.31 121 VAL B CA 1
ATOM 3971 C C . VAL B 1 121 ? -31.391 39 20.516 1 94.31 121 VAL B C 1
ATOM 3973 O O . VAL B 1 121 ? -32.5 38.938 20 1 94.31 121 VAL B O 1
ATOM 3976 N N . VAL B 1 122 ? -30.688 40.062 20.531 1 93.81 122 VAL B N 1
ATOM 3977 C CA . VAL B 1 122 ? -31.188 41.344 20.016 1 93.81 122 VAL B CA 1
ATOM 3978 C C . VAL B 1 122 ? -30.375 41.75 18.797 1 93.81 122 VAL B C 1
ATOM 3980 O O . VAL B 1 122 ? -30.938 42.219 17.797 1 93.81 122 VAL B O 1
ATOM 3983 N N . SER B 1 123 ? -29.125 41.625 18.859 1 93.62 123 SER B N 1
ATOM 3984 C CA . SER B 1 123 ? -28.266 42.031 17.75 1 93.62 123 SER B CA 1
ATOM 3985 C C . SER B 1 123 ? -27.312 40.906 17.359 1 93.62 123 SER B C 1
ATOM 3987 O O . SER B 1 123 ? -26.953 40.062 18.188 1 93.62 123 SER B O 1
ATOM 3989 N N . THR B 1 124 ? -26.953 40.875 16.062 1 93.75 124 THR B N 1
ATOM 3990 C CA . THR B 1 124 ? -26.047 39.844 15.578 1 93.75 124 THR B CA 1
ATOM 3991 C C . THR B 1 124 ? -25.125 40.438 14.508 1 93.75 124 THR B C 1
ATOM 3993 O O . THR B 1 124 ? -25.469 41.406 13.836 1 93.75 124 THR B O 1
ATOM 3996 N N . ILE B 1 125 ? -23.938 39.938 14.438 1 96.56 125 ILE B N 1
ATOM 3997 C CA . ILE B 1 125 ? -23 40.188 13.336 1 96.56 125 ILE B CA 1
ATOM 3998 C C . ILE B 1 125 ? -22.547 38.844 12.766 1 96.56 125 ILE B C 1
ATOM 4000 O O . ILE B 1 125 ? -22.141 37.938 13.516 1 96.56 125 ILE B O 1
ATOM 4004 N N . ASP B 1 126 ? -22.672 38.688 11.461 1 97.5 126 ASP B N 1
ATOM 4005 C CA . ASP B 1 126 ? -22.234 37.5 10.766 1 97.5 126 ASP B CA 1
ATOM 4006 C C . ASP B 1 126 ? -21.141 37.812 9.758 1 97.5 126 ASP B C 1
ATOM 4008 O O . ASP B 1 126 ? -21.234 38.75 8.992 1 97.5 126 ASP B O 1
ATOM 4012 N N . VAL B 1 127 ? -20.141 37.031 9.812 1 98.19 127 VAL B N 1
ATOM 4013 C CA . VAL B 1 127 ? -19.078 37.188 8.836 1 98.19 127 VAL B CA 1
ATOM 4014 C C . VAL B 1 127 ? -18.75 35.812 8.211 1 98.19 127 VAL B C 1
ATOM 4016 O O . VAL B 1 127 ? -18.953 34.781 8.828 1 98.19 127 VAL B O 1
ATOM 4019 N N . LEU B 1 128 ? -18.234 35.875 7.039 1 98.06 128 LEU B N 1
ATOM 4020 C CA . LEU B 1 128 ? -17.953 34.656 6.254 1 98.06 128 LEU B CA 1
ATOM 4021 C C . LEU B 1 128 ? -16.656 34 6.715 1 98.06 128 LEU B C 1
ATOM 4023 O O . LEU B 1 128 ? -15.664 34.688 6.965 1 98.06 128 LEU B O 1
ATOM 4027 N N . ILE B 1 129 ? -16.688 32.75 6.926 1 98.06 129 ILE B N 1
ATOM 4028 C CA . ILE B 1 129 ? -15.477 31.953 7.02 1 98.06 129 ILE B CA 1
ATOM 4029 C C . ILE B 1 129 ? -15.133 31.375 5.645 1 98.06 129 ILE B C 1
ATOM 4031 O O . ILE B 1 129 ? -15.773 30.438 5.172 1 98.06 129 ILE B O 1
ATOM 4035 N N . LYS B 1 130 ? -14.133 31.844 5.094 1 94.75 130 LYS B N 1
ATOM 4036 C CA . LYS B 1 130 ? -13.789 31.5 3.721 1 94.75 130 LYS B CA 1
ATOM 4037 C C . LYS B 1 130 ? -13.273 30.062 3.637 1 94.75 130 LYS B C 1
ATOM 4039 O O . LYS B 1 130 ? -13.102 29.391 4.66 1 94.75 130 LYS B O 1
ATOM 4044 N N . GLY B 1 131 ? -13.109 29.641 2.414 1 90.56 131 GLY B N 1
ATOM 4045 C CA . GLY B 1 131 ? -12.562 28.328 2.115 1 90.56 131 GLY B CA 1
ATOM 4046 C C . GLY B 1 131 ? -11.859 28.266 0.774 1 90.56 131 GLY B C 1
ATOM 4047 O O . GLY B 1 131 ? -11.68 29.281 0.109 1 90.56 131 GLY B O 1
ATOM 4048 N N . ASP B 1 132 ? -11.289 27.188 0.455 1 81.06 132 ASP B N 1
ATOM 4049 C CA . ASP B 1 132 ? -10.562 27.031 -0.802 1 81.06 132 ASP B CA 1
ATOM 4050 C C . ASP B 1 132 ? -11.508 27.094 -1.997 1 81.06 132 ASP B C 1
ATOM 4052 O O . ASP B 1 132 ? -11.414 28.016 -2.82 1 81.06 132 ASP B O 1
ATOM 4056 N N . ASP B 1 133 ? -12.469 26.234 -2.113 1 83.81 133 ASP B N 1
ATOM 4057 C CA . ASP B 1 133 ? -13.43 26.219 -3.211 1 83.81 133 ASP B CA 1
ATOM 4058 C C . ASP B 1 133 ? -14.758 26.828 -2.783 1 83.81 133 ASP B C 1
ATOM 4060 O O . ASP B 1 133 ? -15.305 27.703 -3.475 1 83.81 133 ASP B O 1
ATOM 4064 N N . LEU B 1 134 ? -15.234 26.359 -1.669 1 91.56 134 LEU B N 1
ATOM 4065 C CA . LEU B 1 134 ? -16.453 26.875 -1.057 1 91.56 134 LEU B CA 1
ATOM 4066 C C . LEU B 1 134 ? -16.188 27.359 0.366 1 91.56 134 LEU B C 1
ATOM 4068 O O . LEU B 1 134 ? -15.383 26.766 1.083 1 91.56 134 LEU B O 1
ATOM 4072 N N . PRO B 1 135 ? -16.953 28.453 0.707 1 96.56 135 PRO B N 1
ATOM 4073 C CA . PRO B 1 135 ? -16.797 28.875 2.1 1 96.56 135 PRO B CA 1
ATOM 4074 C C . PRO B 1 135 ? -17.156 27.766 3.096 1 96.56 135 PRO B C 1
ATOM 4076 O O . PRO B 1 135 ? -18.016 26.938 2.816 1 96.56 135 PRO B O 1
ATOM 4079 N N . TYR B 1 136 ? -16.438 27.781 4.145 1 97.5 136 TYR B N 1
ATOM 4080 C CA . TYR B 1 136 ? -16.703 26.812 5.195 1 97.5 136 TYR B CA 1
ATOM 4081 C C . TYR B 1 136 ? -18.062 27.078 5.84 1 97.5 136 TYR B C 1
ATOM 4083 O O . TYR B 1 136 ? -18.812 26.141 6.133 1 97.5 136 TYR B O 1
ATOM 4091 N N . GLY B 1 137 ? -18.297 28.359 6.094 1 98.31 137 GLY B N 1
ATOM 4092 C CA . GLY B 1 137 ? -19.547 28.766 6.746 1 98.31 137 GLY B CA 1
ATOM 4093 C C . GLY B 1 137 ? -19.516 30.188 7.262 1 98.31 137 GLY B C 1
ATOM 4094 O O . GLY B 1 137 ? -19.031 31.094 6.57 1 98.31 137 GLY B O 1
ATOM 4095 N N . VAL B 1 138 ? -20.125 30.344 8.5 1 98.56 138 VAL B N 1
ATOM 4096 C CA . VAL B 1 138 ? -20.312 31.688 9.008 1 98.56 138 VAL B CA 1
ATOM 4097 C C . VAL B 1 138 ? -19.969 31.734 10.5 1 98.56 138 VAL B C 1
ATOM 4099 O O . VAL B 1 138 ? -20.312 30.812 11.242 1 98.56 138 VAL B O 1
ATOM 4102 N N . LEU B 1 139 ? -19.219 32.75 10.828 1 98.69 139 LEU B N 1
ATOM 4103 C CA . LEU B 1 139 ? -18.984 33.094 12.227 1 98.69 139 LEU B CA 1
ATOM 4104 C C . LEU B 1 139 ? -19.953 34.188 12.688 1 98.69 139 LEU B C 1
ATOM 4106 O O . LEU B 1 139 ? -20.062 35.219 12.047 1 98.69 139 LEU B O 1
ATOM 4110 N N . GLU B 1 140 ? -20.641 33.906 13.812 1 98.12 140 GLU B N 1
ATOM 4111 C CA . GLU B 1 140 ? -21.672 34.844 14.25 1 98.12 140 GLU B CA 1
ATOM 4112 C C . GLU B 1 140 ? -21.531 35.156 15.734 1 98.12 140 GLU B C 1
ATOM 4114 O O . GLU B 1 140 ? -21.375 34.25 16.562 1 98.12 140 GLU B O 1
ATOM 4119 N N . ILE B 1 141 ? -21.562 36.406 16.062 1 97.38 141 ILE B N 1
ATOM 4120 C CA . ILE B 1 141 ? -21.703 36.812 17.453 1 97.38 141 ILE B CA 1
ATOM 4121 C C . ILE B 1 141 ? -23.125 37.312 17.703 1 97.38 141 ILE B C 1
ATOM 4123 O O . ILE B 1 141 ? -23.75 37.906 16.828 1 97.38 141 ILE B O 1
ATOM 4127 N N . ASP B 1 142 ? -23.594 37.031 18.859 1 96 142 ASP B N 1
ATOM 4128 C CA . ASP B 1 142 ? -24.938 37.406 19.266 1 96 142 ASP B CA 1
ATOM 4129 C C . ASP B 1 142 ? -24.938 38.094 20.625 1 96 142 ASP B C 1
ATOM 4131 O O . ASP B 1 142 ? -24.203 37.719 21.531 1 96 142 ASP B O 1
ATOM 4135 N N . ASN B 1 143 ? -25.672 39.125 20.656 1 95.56 143 ASN B N 1
ATOM 4136 C CA . ASN B 1 143 ? -25.781 39.906 21.875 1 95.56 143 ASN B CA 1
ATOM 4137 C C . ASN B 1 143 ? -27.234 39.969 22.359 1 95.56 143 ASN B C 1
ATOM 4139 O O . ASN B 1 143 ? -28.156 40.062 21.547 1 95.56 143 ASN B O 1
ATOM 4143 N N . ASP B 1 144 ? -27.438 39.938 23.672 1 93.69 144 ASP B N 1
ATOM 4144 C CA . ASP B 1 144 ? -28.766 40.062 24.234 1 93.69 144 ASP B CA 1
ATOM 4145 C C . ASP B 1 144 ? -29.094 41.5 24.562 1 93.69 144 ASP B C 1
ATOM 4147 O O . ASP B 1 144 ? -30.109 41.812 25.203 1 93.69 144 ASP B O 1
ATOM 4151 N N . GLN B 1 145 ? -28.219 42.406 24.203 1 90.31 145 GLN B N 1
ATOM 4152 C CA . GLN B 1 145 ? -28.422 43.844 24.344 1 90.31 145 GLN B CA 1
ATOM 4153 C C . GLN B 1 145 ? -28.156 44.562 23.031 1 90.31 145 GLN B C 1
ATOM 4155 O O . GLN B 1 145 ? -27.406 44.062 22.188 1 90.31 145 GLN B O 1
ATOM 4160 N N . HIS B 1 146 ? -28.859 45.688 22.953 1 86.38 146 HIS B N 1
ATOM 4161 C CA . HIS B 1 146 ? -28.531 46.531 21.812 1 86.38 146 HIS B CA 1
ATOM 4162 C C . HIS B 1 146 ? -27.109 47.062 21.922 1 86.38 146 HIS B C 1
ATOM 4164 O O . HIS B 1 146 ? -26.688 47.5 23 1 86.38 146 HIS B O 1
ATOM 4170 N N . HIS B 1 147 ? -26.391 46.75 20.969 1 78.69 147 HIS B N 1
ATOM 4171 C CA . HIS B 1 147 ? -25.016 47.219 20.938 1 78.69 147 HIS B CA 1
ATOM 4172 C C . HIS B 1 147 ? -24.688 47.875 19.609 1 78.69 147 HIS B C 1
ATOM 4174 O O . HIS B 1 147 ? -25.016 47.344 18.547 1 78.69 147 HIS B O 1
ATOM 4180 N N . ASP B 1 148 ? -24.172 49.094 19.672 1 79.44 148 ASP B N 1
ATOM 4181 C CA . ASP B 1 148 ? -23.719 49.781 18.469 1 79.44 148 ASP B CA 1
ATOM 4182 C C . ASP B 1 148 ? -22.297 49.344 18.094 1 79.44 148 ASP B C 1
ATOM 4184 O O . ASP B 1 148 ? -21.312 49.938 18.562 1 79.44 148 ASP B O 1
ATOM 4188 N N . TYR B 1 149 ? -22.25 48.375 17.266 1 84.38 149 TYR B N 1
ATOM 4189 C CA . TYR B 1 149 ? -20.953 47.875 16.812 1 84.38 149 TYR B CA 1
ATOM 4190 C C . TYR B 1 149 ? -20.266 48.875 15.891 1 84.38 149 TYR B C 1
ATOM 4192 O O . TYR B 1 149 ? -20.906 49.406 14.977 1 84.38 149 TYR B O 1
ATOM 4200 N N . ASP B 1 150 ? -19.094 49.188 16.156 1 86.88 150 ASP B N 1
ATOM 4201 C CA . ASP B 1 150 ? -18.328 50.094 15.289 1 86.88 150 ASP B CA 1
ATOM 4202 C C . ASP B 1 150 ? -17.5 49.312 14.273 1 86.88 150 ASP B C 1
ATOM 4204 O O . ASP B 1 150 ? -17.578 48.094 14.219 1 86.88 150 ASP B O 1
ATOM 4208 N N . GLN B 1 151 ? -16.875 50.062 13.453 1 89.19 151 GLN B N 1
ATOM 4209 C CA . GLN B 1 151 ? -16.109 49.469 12.375 1 89.19 151 GLN B CA 1
ATOM 4210 C C . GLN B 1 151 ? -14.977 48.594 12.922 1 89.19 151 GLN B C 1
ATOM 4212 O O . GLN B 1 151 ? -14.617 47.594 12.312 1 89.19 151 GLN B O 1
ATOM 4217 N N . HIS B 1 152 ? -14.484 48.938 14.023 1 87.06 152 HIS B N 1
ATOM 4218 C CA . HIS B 1 152 ? -13.398 48.156 14.625 1 87.06 152 HIS B CA 1
ATOM 4219 C C . HIS B 1 152 ? -13.875 46.781 15.047 1 87.06 152 HIS B C 1
ATOM 4221 O O . HIS B 1 152 ? -13.141 45.781 14.914 1 87.06 152 HIS B O 1
ATOM 4227 N N . ASP B 1 153 ? -15.117 46.75 15.555 1 90.75 153 ASP B N 1
ATOM 4228 C CA . ASP B 1 153 ? -15.695 45.469 15.93 1 90.75 153 ASP B CA 1
ATOM 4229 C C . ASP B 1 153 ? -15.844 44.562 14.711 1 90.75 153 ASP B C 1
ATOM 4231 O O . ASP B 1 153 ? -15.523 43.375 14.773 1 90.75 153 ASP B O 1
ATOM 4235 N N . ILE B 1 154 ? -16.266 45.156 13.641 1 93.12 154 ILE B N 1
ATOM 4236 C CA . ILE B 1 154 ? -16.469 44.406 12.406 1 93.12 154 ILE B CA 1
ATOM 4237 C C . ILE B 1 154 ? -15.133 43.906 11.859 1 93.12 154 ILE B C 1
ATOM 4239 O O . ILE B 1 154 ? -15 42.75 11.438 1 93.12 154 ILE B O 1
ATOM 4243 N N . ASP B 1 155 ? -14.188 44.75 11.898 1 91.38 155 ASP B N 1
ATOM 4244 C CA . ASP B 1 155 ? -12.852 44.406 11.422 1 91.38 155 ASP B CA 1
ATOM 4245 C C . ASP B 1 155 ? -12.242 43.281 12.258 1 91.38 155 ASP B C 1
ATOM 4247 O O . ASP B 1 155 ? -11.578 42.406 11.719 1 91.38 155 ASP B O 1
ATOM 4251 N N . PHE B 1 156 ? -12.461 43.406 13.562 1 92.88 156 PHE B N 1
ATOM 4252 C CA . PHE B 1 156 ? -11.977 42.344 14.453 1 92.88 156 PHE B CA 1
ATOM 4253 C C . PHE B 1 156 ? -12.578 41 14.086 1 92.88 156 PHE B C 1
ATOM 4255 O O . PHE B 1 156 ? -11.852 40.031 13.883 1 92.88 156 PHE B O 1
ATOM 4262 N N . LEU B 1 157 ? -13.906 40.969 13.953 1 96.12 157 LEU B N 1
ATOM 4263 C CA . LEU B 1 157 ? -14.602 39.719 13.68 1 96.12 157 LEU B CA 1
ATOM 4264 C C . LEU B 1 157 ? -14.211 39.156 12.305 1 96.12 157 LEU B C 1
ATOM 4266 O O . LEU B 1 157 ? -14.016 37.969 12.148 1 96.12 157 LEU B O 1
ATOM 4270 N N . THR B 1 158 ? -14.102 40 11.32 1 94.94 158 THR B N 1
ATOM 4271 C CA . THR B 1 158 ? -13.719 39.594 9.977 1 94.94 158 THR B CA 1
ATOM 4272 C C . THR B 1 158 ? -12.289 39.062 9.961 1 94.94 158 THR B C 1
ATOM 4274 O O . THR B 1 158 ? -12.023 38.031 9.344 1 94.94 158 THR B O 1
ATOM 4277 N N . GLY B 1 159 ? -11.406 39.812 10.641 1 91.94 159 GLY B N 1
ATOM 4278 C CA . GLY B 1 159 ? -10.039 39.344 10.766 1 91.94 159 GLY B CA 1
ATOM 4279 C C . GLY B 1 159 ? -9.938 38 11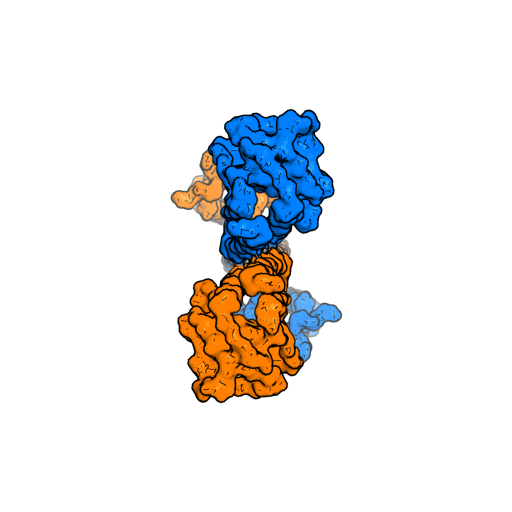.453 1 91.94 159 GLY B C 1
ATOM 4280 O O . GLY B 1 159 ? -9.18 37.125 11.016 1 91.94 159 GLY B O 1
ATOM 4281 N N . PHE B 1 160 ? -10.695 37.844 12.508 1 95.38 160 PHE B N 1
ATOM 4282 C CA . PHE B 1 160 ? -10.719 36.562 13.234 1 95.38 160 PHE B CA 1
ATOM 4283 C C . PHE B 1 160 ? -11.219 35.438 12.344 1 95.38 160 PHE B C 1
ATOM 4285 O O . PHE B 1 160 ? -10.633 34.344 12.328 1 95.38 160 PHE B O 1
ATOM 4292 N N . ALA B 1 161 ? -12.281 35.719 11.562 1 96.75 161 ALA B N 1
ATOM 4293 C CA . ALA B 1 161 ? -12.852 34.719 10.656 1 96.75 161 ALA B CA 1
ATOM 4294 C C . ALA B 1 161 ? -11.828 34.281 9.602 1 96.75 161 ALA B C 1
ATOM 4296 O O . ALA B 1 161 ? -11.812 33.125 9.18 1 96.75 161 ALA B O 1
ATOM 4297 N N . ASN B 1 162 ? -11.031 35.188 9.18 1 93.25 162 ASN B N 1
ATOM 4298 C CA . ASN B 1 162 ? -9.992 34.875 8.211 1 93.25 162 ASN B CA 1
ATOM 4299 C C . ASN B 1 162 ? -8.984 33.875 8.789 1 93.25 162 ASN B C 1
ATOM 4301 O O . ASN B 1 162 ? -8.594 32.906 8.117 1 93.25 162 ASN B O 1
ATOM 4305 N N . VAL B 1 163 ? -8.539 34.156 10.008 1 93.5 163 VAL B N 1
ATOM 4306 C CA . VAL B 1 163 ? -7.609 33.219 10.656 1 93.5 163 VAL B CA 1
ATOM 4307 C C . VAL B 1 163 ? -8.289 31.875 10.883 1 93.5 163 VAL B C 1
ATOM 4309 O O . VAL B 1 163 ? -7.668 30.828 10.703 1 93.5 163 VAL B O 1
ATOM 4312 N N . LEU B 1 164 ? -9.523 31.922 11.273 1 96.69 164 LEU B N 1
ATOM 4313 C CA . LEU B 1 164 ? -10.297 30.703 11.484 1 96.69 164 LEU B CA 1
ATOM 4314 C C . LEU B 1 164 ? -10.391 29.891 10.195 1 96.69 164 LEU B C 1
ATOM 4316 O O . LEU B 1 164 ? -10.273 28.656 10.227 1 96.69 164 LEU B O 1
ATOM 4320 N N . ALA B 1 165 ? -10.633 30.562 9.102 1 96.44 165 ALA B N 1
ATOM 4321 C CA . ALA B 1 165 ? -10.695 29.906 7.801 1 96.44 165 ALA B CA 1
ATOM 4322 C C . ALA B 1 165 ? -9.406 29.141 7.508 1 96.44 165 ALA B C 1
ATOM 4324 O O . ALA B 1 165 ? -9.438 28 7.059 1 96.44 165 ALA B O 1
ATOM 4325 N N . GLU B 1 166 ? -8.289 29.75 7.754 1 93.62 166 GLU B N 1
ATOM 4326 C CA . GLU B 1 166 ? -6.996 29.109 7.535 1 93.62 166 GLU B CA 1
ATOM 4327 C C . GLU B 1 166 ? -6.805 27.922 8.477 1 93.62 166 GLU B C 1
ATOM 4329 O O . GLU B 1 166 ? -6.242 26.891 8.086 1 93.62 166 GLU B O 1
ATOM 4334 N N . ALA B 1 167 ? -7.234 28.109 9.711 1 95.31 167 ALA B N 1
ATOM 4335 C CA . ALA B 1 167 ? -7.156 27.047 10.695 1 95.31 167 ALA B CA 1
ATOM 4336 C C . ALA B 1 167 ? -7.984 25.828 10.258 1 95.31 167 ALA B C 1
ATOM 4338 O O . ALA B 1 167 ? -7.543 24.688 10.383 1 95.31 167 ALA B O 1
ATOM 4339 N N . VAL B 1 168 ? -9.164 26.094 9.781 1 96.06 168 VAL B N 1
ATOM 4340 C CA . VAL B 1 168 ? -10.047 25.047 9.289 1 96.06 168 VAL B CA 1
ATOM 4341 C C . VAL B 1 168 ? -9.391 24.312 8.125 1 96.06 168 VAL B C 1
ATOM 4343 O O . VAL B 1 168 ? -9.375 23.078 8.086 1 96.06 168 VAL B O 1
ATOM 4346 N N . ALA B 1 169 ? -8.883 25.047 7.211 1 93.5 169 ALA B N 1
ATOM 4347 C CA . ALA B 1 169 ? -8.234 24.469 6.035 1 93.5 169 ALA B CA 1
ATOM 4348 C C . ALA B 1 169 ? -7.059 23.578 6.441 1 93.5 169 ALA B C 1
ATOM 4350 O O . ALA B 1 169 ? -6.914 22.469 5.938 1 93.5 169 ALA B O 1
ATOM 4351 N N . THR B 1 170 ? -6.242 24.062 7.332 1 91.62 170 THR B N 1
ATOM 4352 C CA . THR B 1 170 ? -5.07 23.328 7.789 1 91.62 170 THR B CA 1
ATOM 4353 C C . THR B 1 170 ? -5.48 22.031 8.492 1 91.62 170 THR B C 1
ATOM 4355 O O . THR B 1 170 ? -4.91 20.969 8.242 1 91.62 170 THR B O 1
ATOM 4358 N N . SER B 1 171 ? -6.395 22.203 9.375 1 92.62 171 SER B N 1
ATOM 4359 C CA . SER B 1 171 ? -6.875 21.047 10.117 1 92.62 171 SER B CA 1
ATOM 4360 C C . SER B 1 171 ? -7.473 20 9.188 1 92.62 171 SER B C 1
ATOM 4362 O O . SER B 1 171 ? -7.203 18.797 9.328 1 92.62 171 SER B O 1
ATOM 4364 N N . THR B 1 172 ? -8.297 20.422 8.266 1 91.56 172 THR B N 1
ATOM 4365 C CA . THR B 1 172 ? -8.922 19.516 7.305 1 91.56 172 THR B CA 1
ATOM 4366 C C . THR B 1 172 ? -7.867 18.812 6.453 1 91.56 172 THR B C 1
ATOM 4368 O O . THR B 1 172 ? -7.969 17.609 6.188 1 91.56 172 THR B O 1
ATOM 4371 N N . ARG B 1 173 ? -6.883 19.516 6.023 1 90.5 173 ARG B N 1
ATOM 4372 C CA . ARG B 1 173 ? -5.797 18.938 5.238 1 90.5 173 ARG B CA 1
ATOM 4373 C C . ARG B 1 173 ? -5.078 17.844 6.012 1 90.5 173 ARG B C 1
ATOM 4375 O O . ARG B 1 173 ? -4.809 16.766 5.473 1 90.5 173 ARG B O 1
ATOM 4382 N N . THR B 1 174 ? -4.746 18.125 7.207 1 91.38 174 THR B N 1
ATOM 4383 C CA . THR B 1 174 ? -4.055 17.141 8.047 1 91.38 174 THR B CA 1
ATOM 4384 C C . THR B 1 174 ? -4.914 15.898 8.258 1 91.38 174 THR B C 1
ATOM 4386 O O . THR B 1 174 ? -4.41 14.773 8.219 1 91.38 174 THR B O 1
ATOM 4389 N N . GLN B 1 175 ? -6.141 16.141 8.492 1 91.88 175 GLN B N 1
ATOM 4390 C CA . GLN B 1 175 ? -7.062 15.031 8.703 1 91.88 175 GLN B CA 1
ATOM 4391 C C . GLN B 1 175 ? -7.141 14.141 7.469 1 91.88 175 GLN B C 1
ATOM 4393 O O . GLN B 1 175 ? -7.105 12.914 7.578 1 91.88 175 GLN B O 1
ATOM 4398 N N . VAL B 1 176 ? -7.266 14.797 6.363 1 93 176 VAL B N 1
ATOM 4399 C CA . VAL B 1 176 ? -7.355 14.055 5.109 1 93 176 VAL B CA 1
ATOM 4400 C C . VAL B 1 176 ? -6.074 13.25 4.891 1 93 176 VAL B C 1
ATOM 4402 O O . VAL B 1 176 ? -6.125 12.094 4.473 1 93 176 VAL B O 1
ATOM 4405 N N . LEU B 1 177 ? -4.934 13.805 5.184 1 93.38 177 LEU B N 1
ATOM 4406 C CA . LEU B 1 177 ? -3.654 13.117 5.031 1 93.38 177 LEU B CA 1
ATOM 4407 C C . LEU B 1 177 ? -3.562 11.922 5.977 1 93.38 177 LEU B C 1
ATOM 4409 O O . LEU B 1 177 ? -3.117 10.844 5.578 1 93.38 177 LEU B O 1
ATOM 4413 N N . ASN B 1 178 ? -3.998 12.117 7.152 1 94.12 178 ASN B N 1
ATOM 4414 C CA . ASN B 1 178 ? -4.004 11.023 8.117 1 94.12 178 ASN B CA 1
ATOM 4415 C C . ASN B 1 178 ? -4.887 9.875 7.652 1 94.12 178 ASN B C 1
ATOM 4417 O O . ASN B 1 178 ? -4.504 8.703 7.758 1 94.12 178 ASN B O 1
ATOM 4421 N N . GLU B 1 179 ? -6.027 10.195 7.211 1 94.31 179 GLU B N 1
ATOM 4422 C CA . GLU B 1 179 ? -6.938 9.18 6.707 1 94.31 179 GLU B CA 1
ATOM 4423 C C . GLU B 1 179 ? -6.34 8.445 5.508 1 94.31 179 GLU B C 1
ATOM 4425 O O . GLU B 1 179 ? -6.484 7.23 5.379 1 94.31 179 GLU B O 1
ATOM 4430 N N . SER B 1 180 ? -5.723 9.203 4.676 1 94.88 180 SER B N 1
ATOM 4431 C CA . SER B 1 180 ? -5.082 8.609 3.508 1 94.88 180 SER B CA 1
ATOM 4432 C C . SER B 1 180 ? -3.986 7.629 3.914 1 94.88 180 SER B C 1
ATOM 4434 O O . SER B 1 180 ? -3.883 6.535 3.357 1 94.88 180 SER B O 1
ATOM 4436 N N . VAL B 1 181 ? -3.207 8.031 4.789 1 94.31 181 VAL B N 1
ATOM 4437 C CA . VAL B 1 181 ? -2.152 7.156 5.293 1 94.31 181 VAL B CA 1
ATOM 4438 C C . VAL B 1 181 ? -2.764 5.867 5.836 1 94.31 181 VAL B C 1
ATOM 4440 O O . VAL B 1 181 ? -2.291 4.77 5.527 1 94.31 181 VAL B O 1
ATOM 4443 N N . ASN B 1 182 ? -3.762 5.996 6.598 1 94.94 182 ASN B N 1
ATOM 4444 C CA . ASN B 1 182 ? -4.402 4.836 7.207 1 94.94 182 ASN B CA 1
ATOM 4445 C C . ASN B 1 182 ? -4.992 3.904 6.152 1 94.94 182 ASN B C 1
ATOM 4447 O O . ASN B 1 182 ? -4.844 2.686 6.238 1 94.94 182 ASN B O 1
ATOM 4451 N N . GLN B 1 183 ? -5.637 4.496 5.246 1 94.81 183 GLN B N 1
ATOM 4452 C CA . GLN B 1 183 ? -6.223 3.707 4.172 1 94.81 183 GLN B CA 1
ATOM 4453 C C . GLN B 1 183 ? -5.148 2.955 3.391 1 94.81 183 GLN B C 1
ATOM 4455 O O . GLN B 1 183 ? -5.324 1.78 3.061 1 94.81 183 GLN B O 1
ATOM 4460 N N . MET B 1 184 ? -4.074 3.602 3.15 1 95.12 184 MET B N 1
ATOM 4461 C CA . MET B 1 184 ? -2.988 2.992 2.389 1 95.12 184 MET B CA 1
ATOM 4462 C C . MET B 1 184 ? -2.324 1.875 3.188 1 95.12 184 MET B C 1
ATOM 4464 O O . MET B 1 184 ? -1.931 0.852 2.623 1 95.12 184 MET B O 1
ATOM 4468 N N . ARG B 1 185 ? -2.223 2.135 4.406 1 93.62 185 ARG B N 1
ATOM 4469 C CA . ARG B 1 185 ? -1.668 1.104 5.277 1 93.62 185 ARG B CA 1
ATOM 4470 C C . ARG B 1 185 ? -2.51 -0.166 5.23 1 93.62 185 ARG B C 1
ATOM 4472 O O . ARG B 1 185 ? -1.971 -1.27 5.117 1 93.62 185 ARG B O 1
ATOM 4479 N N . ILE B 1 186 ? -3.766 -0.027 5.277 1 95.06 186 ILE B N 1
ATOM 4480 C CA . ILE B 1 186 ? -4.68 -1.161 5.211 1 95.06 186 ILE B CA 1
ATOM 4481 C C . ILE B 1 186 ? -4.531 -1.866 3.863 1 95.06 186 ILE B C 1
ATOM 4483 O O . ILE B 1 186 ? -4.488 -3.098 3.803 1 95.06 186 ILE B O 1
ATOM 4487 N N . LEU B 1 187 ? -4.391 -1.14 2.861 1 94.44 187 LEU B N 1
ATOM 4488 C CA . LEU B 1 187 ? -4.258 -1.693 1.519 1 94.44 187 LEU B CA 1
ATOM 4489 C C . LEU B 1 187 ? -2.959 -2.482 1.383 1 94.44 187 LEU B C 1
ATOM 4491 O O . LEU B 1 187 ? -2.941 -3.559 0.779 1 94.44 187 LEU B O 1
ATOM 4495 N N . VAL B 1 188 ? -1.929 -1.99 1.896 1 94.5 188 VAL B N 1
ATOM 4496 C CA . VAL B 1 188 ? -0.638 -2.67 1.855 1 94.5 188 VAL B CA 1
ATOM 4497 C C . VAL B 1 188 ? -0.735 -4.008 2.59 1 94.5 188 VAL B C 1
ATOM 4499 O O . VAL B 1 188 ? -0.264 -5.031 2.09 1 94.5 188 VAL B O 1
ATOM 4502 N N . GLU B 1 189 ? -1.349 -3.947 3.674 1 94.38 189 GLU B N 1
ATOM 4503 C CA . GLU B 1 189 ? -1.506 -5.164 4.461 1 94.38 189 GLU B CA 1
ATOM 4504 C C . GLU B 1 189 ? -2.342 -6.199 3.717 1 94.38 189 GLU B C 1
ATOM 4506 O O . GLU B 1 189 ? -2.021 -7.391 3.729 1 94.38 189 GLU B O 1
ATOM 4511 N N . GLU B 1 190 ? -3.322 -5.77 3.146 1 93.94 190 GLU B N 1
ATOM 4512 C CA . GLU B 1 190 ? -4.18 -6.656 2.363 1 93.94 190 GLU B CA 1
ATOM 4513 C C . GLU B 1 190 ? -3.41 -7.281 1.203 1 93.94 190 GLU B C 1
ATOM 4515 O O . GLU B 1 190 ? -3.529 -8.484 0.948 1 93.94 190 GLU B O 1
ATOM 4520 N N . LYS B 1 191 ? -2.676 -6.543 0.531 1 93.44 191 LYS B N 1
ATOM 4521 C CA . LYS B 1 191 ? -1.915 -7.031 -0.614 1 93.44 191 LYS B CA 1
ATOM 4522 C C . LYS B 1 191 ? -0.824 -8 -0.174 1 93.44 191 LYS B C 1
ATOM 4524 O O . LYS B 1 191 ? -0.526 -8.969 -0.877 1 93.44 191 LYS B O 1
ATOM 4529 N N . ASP B 1 192 ? -0.308 -7.715 0.964 1 92.5 192 ASP B N 1
ATOM 4530 C CA . ASP B 1 192 ? 0.658 -8.648 1.533 1 92.5 192 ASP B CA 1
ATOM 4531 C C . ASP B 1 192 ? 0.01 -10 1.815 1 92.5 192 ASP B C 1
ATOM 4533 O O . ASP B 1 192 ? 0.597 -11.047 1.529 1 92.5 192 ASP B O 1
ATOM 4537 N N . ARG B 1 193 ? -1.105 -9.945 2.34 1 91.62 193 ARG B N 1
ATOM 4538 C CA . ARG B 1 193 ? -1.84 -11.172 2.619 1 91.62 193 ARG B CA 1
ATOM 4539 C C . ARG B 1 193 ? -2.156 -11.93 1.333 1 91.62 193 ARG B C 1
ATOM 4541 O O . ARG B 1 193 ? -2.002 -13.148 1.27 1 91.62 193 ARG B O 1
ATOM 4548 N N . LEU B 1 194 ? -2.508 -11.18 0.402 1 85.88 194 LEU B N 1
ATOM 4549 C CA . LEU B 1 194 ? -2.828 -11.789 -0.884 1 85.88 194 LEU B CA 1
ATOM 4550 C C . LEU B 1 194 ? -1.59 -12.414 -1.514 1 85.88 194 LEU B C 1
ATOM 4552 O O . LEU B 1 194 ? -1.662 -13.508 -2.086 1 85.88 194 LEU B O 1
ATOM 4556 N N . LEU B 1 195 ? -0.541 -11.766 -1.414 1 85.75 195 LEU B N 1
ATOM 4557 C CA . LEU B 1 195 ? 0.718 -12.281 -1.945 1 85.75 195 LEU B CA 1
ATOM 4558 C C . LEU B 1 195 ? 1.121 -13.57 -1.239 1 85.75 195 LEU B C 1
ATOM 4560 O O . LEU B 1 195 ? 1.533 -14.531 -1.887 1 85.75 195 LEU B O 1
ATOM 4564 N N . GLU B 1 196 ? 0.96 -13.531 -0 1 85.75 196 GLU B N 1
ATOM 4565 C CA . GLU B 1 196 ? 1.282 -14.719 0.781 1 85.75 196 GLU B CA 1
ATOM 4566 C C . GLU B 1 196 ? 0.364 -15.883 0.418 1 85.75 196 GLU B C 1
ATOM 4568 O O . GLU B 1 196 ? 0.815 -17.031 0.304 1 85.75 196 GLU B O 1
ATOM 4573 N N . GLN B 1 197 ? -0.832 -15.609 0.303 1 81.38 197 GLN B N 1
ATOM 4574 C CA . GLN B 1 197 ? -1.797 -16.625 -0.089 1 81.38 197 GLN B CA 1
ATOM 4575 C C . GLN B 1 197 ? -1.453 -17.219 -1.456 1 81.38 197 GLN B C 1
ATOM 4577 O O . GLN B 1 197 ? -1.503 -18.438 -1.647 1 81.38 197 GLN B O 1
ATOM 4582 N N . LYS B 1 198 ? -1.123 -16.391 -2.328 1 78.5 198 LYS B N 1
ATOM 4583 C CA . LYS B 1 198 ? -0.798 -16.844 -3.678 1 78.5 198 LYS B CA 1
ATOM 4584 C C . LYS B 1 198 ? 0.472 -17.688 -3.682 1 78.5 198 LYS B C 1
ATOM 4586 O O . LYS B 1 198 ? 0.564 -18.672 -4.414 1 78.5 198 LYS B O 1
ATOM 4591 N N . ASN B 1 199 ? 1.392 -17.266 -2.887 1 77.19 199 ASN B N 1
ATOM 4592 C CA . ASN B 1 199 ? 2.609 -18.062 -2.742 1 77.19 199 ASN B CA 1
ATOM 4593 C C . ASN B 1 199 ? 2.312 -19.453 -2.199 1 77.19 199 ASN B C 1
ATOM 4595 O O . ASN B 1 199 ? 2.828 -20.453 -2.715 1 77.19 199 ASN B O 1
ATOM 4599 N N . THR B 1 200 ? 1.537 -19.5 -1.223 1 77.94 200 THR B N 1
ATOM 4600 C CA . THR B 1 200 ? 1.182 -20.766 -0.607 1 77.94 200 THR B CA 1
ATOM 4601 C C . THR B 1 200 ? 0.428 -21.656 -1.595 1 77.94 200 THR B C 1
ATOM 4603 O O . THR B 1 200 ? 0.7 -22.844 -1.694 1 77.94 200 THR B O 1
ATOM 4606 N N . LEU B 1 201 ? -0.454 -21.016 -2.289 1 73.06 201 LEU B N 1
ATOM 4607 C CA . LEU B 1 201 ? -1.233 -21.766 -3.271 1 73.06 201 LEU B CA 1
ATOM 4608 C C . LEU B 1 201 ? -0.336 -22.312 -4.379 1 73.06 201 LEU B C 1
ATOM 4610 O O . LEU B 1 201 ? -0.514 -23.438 -4.832 1 73.06 201 LEU B O 1
ATOM 4614 N N . ALA B 1 202 ? 0.513 -21.547 -4.824 1 72.5 202 ALA B N 1
ATOM 4615 C CA . ALA B 1 202 ? 1.446 -21.969 -5.867 1 72.5 202 ALA B CA 1
ATOM 4616 C C . ALA B 1 202 ? 2.305 -23.141 -5.387 1 72.5 202 ALA B C 1
ATOM 4618 O O . ALA B 1 202 ? 2.537 -24.094 -6.137 1 72.5 202 ALA B O 1
ATOM 4619 N N . GLU B 1 203 ? 2.723 -23.078 -4.215 1 74.12 203 GLU B N 1
ATOM 4620 C CA . GLU B 1 203 ? 3.518 -24.141 -3.625 1 74.12 203 GLU B CA 1
ATOM 4621 C C . GLU B 1 203 ? 2.709 -25.438 -3.514 1 74.12 203 GLU B C 1
ATOM 4623 O O . GLU B 1 203 ? 3.219 -26.516 -3.803 1 74.12 203 GLU B O 1
ATOM 4628 N N . GLU B 1 204 ? 1.563 -25.219 -3.107 1 72.38 204 GLU B N 1
ATOM 4629 C CA . GLU B 1 204 ? 0.686 -26.375 -2.984 1 72.38 204 GLU B CA 1
ATOM 4630 C C . GLU B 1 204 ? 0.427 -27.016 -4.344 1 72.38 204 GLU B C 1
ATOM 4632 O O . GLU B 1 204 ? 0.411 -28.234 -4.465 1 72.38 204 GLU B O 1
ATOM 4637 N N . LEU B 1 205 ? 0.183 -26.266 -5.285 1 69.81 205 LEU B N 1
ATOM 4638 C CA . LEU B 1 205 ? -0.044 -26.766 -6.637 1 69.81 205 LEU B CA 1
ATOM 4639 C C . LEU B 1 205 ? 1.18 -27.516 -7.148 1 69.81 205 LEU B C 1
ATOM 4641 O O . LEU B 1 205 ? 1.05 -28.594 -7.746 1 69.81 205 LEU B O 1
ATOM 4645 N N . GLN B 1 206 ? 2.26 -27 -6.934 1 71.44 206 GLN B N 1
ATOM 4646 C CA . GLN B 1 206 ? 3.5 -27.641 -7.367 1 71.44 206 GLN B CA 1
ATOM 4647 C C . GLN B 1 206 ? 3.68 -29 -6.699 1 71.44 206 GLN B C 1
ATOM 4649 O O . GLN B 1 206 ? 4.062 -29.984 -7.352 1 71.44 206 GLN B O 1
ATOM 4654 N N . HIS B 1 207 ? 3.408 -29.016 -5.395 1 74.12 207 HIS B N 1
ATOM 4655 C CA . HIS B 1 207 ? 3.518 -30.25 -4.641 1 74.12 207 HIS B CA 1
ATOM 4656 C C . HIS B 1 207 ? 2.555 -31.312 -5.176 1 74.12 207 HIS B C 1
ATOM 4658 O O . HIS B 1 207 ? 2.92 -32.469 -5.309 1 74.12 207 HIS B O 1
ATOM 4664 N N . ARG B 1 208 ? 1.469 -30.797 -5.504 1 67.94 208 ARG B N 1
ATOM 4665 C CA . ARG B 1 208 ? 0.453 -31.703 -6.023 1 67.94 208 ARG B CA 1
ATOM 4666 C C . ARG B 1 208 ? 0.853 -32.25 -7.391 1 67.94 208 ARG B C 1
ATOM 4668 O O . ARG B 1 208 ? 0.652 -33.438 -7.676 1 67.94 208 ARG B O 1
ATOM 4675 N N . VAL B 1 209 ? 1.34 -31.438 -8.234 1 71.69 209 VAL B N 1
ATOM 4676 C CA . VAL B 1 209 ? 1.789 -31.844 -9.562 1 71.69 209 VAL B CA 1
ATOM 4677 C C . VAL B 1 209 ? 2.896 -32.906 -9.43 1 71.69 209 VAL B C 1
ATOM 4679 O O . VAL B 1 209 ? 2.852 -33.938 -10.078 1 71.69 209 VAL B O 1
ATOM 4682 N N . LYS B 1 210 ? 3.791 -32.625 -8.586 1 76.25 210 LYS B N 1
ATOM 4683 C CA . LYS B 1 210 ? 4.895 -33.531 -8.344 1 76.25 210 LYS B CA 1
ATOM 4684 C C . LYS B 1 210 ? 4.379 -34.906 -7.875 1 76.25 210 LYS B C 1
ATOM 4686 O O . LYS B 1 210 ? 4.77 -35.938 -8.414 1 76.25 210 LYS B O 1
ATOM 4691 N N . ASN B 1 211 ? 3.492 -34.844 -6.934 1 73.5 211 ASN B N 1
ATOM 4692 C CA . ASN B 1 211 ? 2.957 -36.094 -6.375 1 73.5 211 ASN B CA 1
ATOM 4693 C C . ASN B 1 211 ? 2.215 -36.906 -7.43 1 73.5 211 ASN B C 1
ATOM 4695 O O . ASN B 1 211 ? 2.342 -38.125 -7.477 1 73.5 211 ASN B O 1
ATOM 4699 N N . ASN B 1 212 ? 1.483 -36.188 -8.219 1 73.25 212 ASN B N 1
ATOM 4700 C CA . ASN B 1 212 ? 0.736 -36.875 -9.273 1 73.25 212 ASN B CA 1
ATOM 4701 C C . ASN B 1 212 ? 1.667 -37.5 -10.312 1 73.25 212 ASN B C 1
ATOM 4703 O O . ASN B 1 212 ? 1.449 -38.625 -10.758 1 73.25 212 ASN B O 1
ATOM 4707 N N . LEU B 1 213 ? 2.693 -36.844 -10.648 1 79.75 213 LEU B N 1
ATOM 4708 C CA . LEU B 1 213 ? 3.664 -37.312 -11.617 1 79.75 213 LEU B CA 1
ATOM 4709 C C . LEU B 1 213 ? 4.418 -38.531 -11.062 1 79.75 213 LEU B C 1
ATOM 4711 O O . LEU B 1 213 ? 4.695 -39.5 -11.789 1 79.75 213 LEU B O 1
ATOM 4715 N N . GLN B 1 214 ? 4.648 -38.469 -9.797 1 81.5 214 GLN B N 1
ATOM 4716 C CA . GLN B 1 214 ? 5.32 -39.594 -9.148 1 81.5 214 GLN B CA 1
ATOM 4717 C C . GLN B 1 214 ? 4.434 -40.812 -9.141 1 81.5 214 GLN B C 1
ATOM 4719 O O . GLN B 1 214 ? 4.918 -41.938 -9.336 1 81.5 214 GLN B O 1
ATOM 4724 N N . LEU B 1 215 ? 3.205 -40.625 -8.93 1 76.44 215 LEU B N 1
ATOM 4725 C CA . LEU B 1 215 ? 2.26 -41.719 -8.977 1 76.44 215 LEU B CA 1
ATOM 4726 C C . LEU B 1 215 ? 2.199 -42.344 -10.375 1 76.44 215 LEU B C 1
ATOM 4728 O O . LEU B 1 215 ? 2.199 -43.562 -10.531 1 76.44 215 LEU B O 1
ATOM 4732 N N . VAL B 1 216 ? 2.127 -41.531 -11.398 1 80.75 216 VAL B N 1
ATOM 4733 C CA . VAL B 1 216 ? 2.104 -42 -12.781 1 80.75 216 VAL B CA 1
ATOM 4734 C C . VAL B 1 216 ? 3.381 -42.75 -13.086 1 80.75 216 VAL B C 1
ATOM 4736 O O . VAL B 1 216 ? 3.336 -43.812 -13.719 1 80.75 216 VAL B O 1
ATOM 4739 N N . TYR B 1 217 ? 4.473 -42.312 -12.602 1 85.12 217 TYR B N 1
ATOM 4740 C CA . TYR B 1 217 ? 5.746 -43 -12.812 1 85.12 217 TYR B CA 1
ATOM 4741 C C . TYR B 1 217 ? 5.738 -44.375 -12.172 1 85.12 217 TYR B C 1
ATOM 4743 O O . TYR B 1 217 ? 6.211 -45.344 -12.773 1 85.12 217 TYR B O 1
ATOM 4751 N N . ALA B 1 218 ? 5.254 -44.406 -10.992 1 84.38 218 ALA B N 1
ATOM 4752 C CA . ALA B 1 218 ? 5.184 -45.688 -10.289 1 84.38 218 ALA B CA 1
ATOM 4753 C C . ALA B 1 218 ? 4.34 -46.688 -11.07 1 84.38 218 ALA B C 1
ATOM 4755 O O . ALA B 1 218 ? 4.703 -47.844 -11.18 1 84.38 218 ALA B O 1
ATOM 4756 N N . MET B 1 219 ? 3.311 -46.25 -11.648 1 79.88 219 MET B N 1
ATOM 4757 C CA . MET B 1 219 ? 2.436 -47.094 -12.438 1 79.88 219 MET B CA 1
ATOM 4758 C C . MET B 1 219 ? 3.135 -47.562 -13.719 1 79.88 219 MET B C 1
ATOM 4760 O O . MET B 1 219 ? 3.029 -48.719 -14.102 1 79.88 219 MET B O 1
ATOM 4764 N N . LEU B 1 220 ? 3.799 -46.688 -14.305 1 86.31 220 LEU B N 1
ATOM 4765 C CA . LEU B 1 220 ? 4.539 -47 -15.516 1 86.31 220 LEU B CA 1
ATOM 4766 C C . LEU B 1 220 ? 5.645 -48 -15.234 1 86.31 220 LEU B C 1
ATOM 4768 O O . LEU B 1 220 ? 5.855 -48.938 -16.016 1 86.31 220 LEU B O 1
ATOM 4772 N N . SER B 1 221 ? 6.289 -47.875 -14.125 1 86.75 221 SER B N 1
ATOM 4773 C CA . SER B 1 221 ? 7.359 -48.781 -13.727 1 86.75 221 SER B CA 1
ATOM 4774 C C . SER B 1 221 ? 6.828 -50.188 -13.5 1 86.75 221 SER B C 1
ATOM 4776 O O . SER B 1 221 ? 7.457 -51.156 -13.906 1 86.75 221 SER B O 1
ATOM 4778 N N . LYS B 1 222 ? 5.73 -50.219 -12.922 1 85.19 222 LYS B N 1
ATOM 4779 C CA . LYS B 1 222 ? 5.094 -51.5 -12.703 1 85.19 222 LYS B CA 1
ATOM 4780 C C . LYS B 1 222 ? 4.723 -52.156 -14.031 1 85.19 222 LYS B C 1
ATOM 4782 O O . LYS B 1 222 ? 4.941 -53.344 -14.219 1 85.19 222 LYS B O 1
ATOM 4787 N N . GLN B 1 223 ? 4.223 -51.406 -14.891 1 81.62 223 GLN B N 1
ATOM 4788 C CA . GLN B 1 223 ? 3.846 -51.906 -16.203 1 81.62 223 GLN B CA 1
ATOM 4789 C C . GLN B 1 223 ? 5.07 -52.406 -16.984 1 81.62 223 GLN B C 1
ATOM 4791 O O . GLN B 1 223 ? 4.992 -53.375 -17.734 1 81.62 223 GLN B O 1
ATOM 4796 N N . LEU B 1 224 ? 6.082 -51.75 -16.844 1 85.38 224 LEU B N 1
ATOM 4797 C CA . LEU B 1 224 ? 7.336 -52.125 -17.484 1 85.38 224 LEU B CA 1
ATOM 4798 C C . LEU B 1 224 ? 7.793 -53.5 -17 1 85.38 224 LEU B C 1
ATOM 4800 O O . LEU B 1 224 ? 8.289 -54.312 -17.781 1 85.38 224 LEU B O 1
ATOM 4804 N N . GLY B 1 225 ? 7.656 -53.812 -15.82 1 84 225 GLY B N 1
ATOM 4805 C CA . GLY B 1 225 ? 7.992 -55.094 -15.258 1 84 225 GLY B CA 1
ATOM 4806 C C . GLY B 1 225 ? 7.16 -56.219 -15.828 1 84 225 GLY B C 1
ATOM 4807 O O . GLY B 1 225 ? 7.641 -57.375 -15.953 1 84 225 GLY B O 1
ATOM 4808 N N . ASP B 1 226 ? 5.996 -55.906 -16.312 1 80.69 226 ASP B N 1
ATOM 4809 C CA . ASP B 1 226 ? 5.059 -56.906 -16.797 1 80.69 226 ASP B CA 1
ATOM 4810 C C . ASP B 1 226 ? 5.152 -57.062 -18.312 1 80.69 226 ASP B C 1
ATOM 4812 O O . ASP B 1 226 ? 4.535 -57.938 -18.891 1 80.69 226 ASP B O 1
ATOM 4816 N N . THR B 1 227 ? 5.898 -56.156 -18.906 1 81.81 227 THR B N 1
ATOM 4817 C CA . THR B 1 227 ? 5.969 -56.156 -20.375 1 81.81 227 THR B CA 1
ATOM 4818 C C . THR B 1 227 ? 7.129 -57.031 -20.844 1 81.81 227 THR B C 1
ATOM 4820 O O . THR B 1 227 ? 8.281 -56.812 -20.469 1 81.81 227 THR B O 1
ATOM 4823 N N . VAL B 1 228 ? 6.848 -58.062 -21.734 1 79.94 228 VAL B N 1
ATOM 4824 C CA . VAL B 1 228 ? 7.844 -59.031 -22.156 1 79.94 228 VAL B CA 1
ATOM 4825 C C . VAL B 1 228 ? 8.43 -58.656 -23.5 1 79.94 228 VAL B C 1
ATOM 4827 O O . VAL B 1 228 ? 9.633 -58.781 -23.734 1 79.94 228 VAL B O 1
ATOM 4830 N N . ASP B 1 229 ? 7.609 -58.094 -24.422 1 83.19 229 ASP B N 1
ATOM 4831 C CA . ASP B 1 229 ? 8.055 -57.719 -25.766 1 83.19 229 ASP B CA 1
ATOM 4832 C C . ASP B 1 229 ? 9.094 -56.594 -25.719 1 83.19 229 ASP B C 1
ATOM 4834 O O . ASP B 1 229 ? 8.836 -55.531 -25.141 1 83.19 229 ASP B O 1
ATOM 4838 N N . PRO B 1 230 ? 10.227 -56.844 -26.25 1 80.12 230 PRO B N 1
ATOM 4839 C CA . PRO B 1 230 ? 11.32 -55.875 -26.156 1 80.12 230 PRO B CA 1
ATOM 4840 C C . PRO B 1 230 ? 10.977 -54.531 -26.797 1 80.12 230 PRO B C 1
ATOM 4842 O O . PRO B 1 230 ? 11.422 -53.469 -26.312 1 80.12 230 PRO B O 1
ATOM 4845 N N . PHE B 1 231 ? 10.281 -54.594 -27.859 1 75.44 231 PHE B N 1
ATOM 4846 C CA . PHE B 1 231 ? 9.914 -53.344 -28.547 1 75.44 231 PHE B CA 1
ATOM 4847 C C . PHE B 1 231 ? 8.953 -52.531 -27.703 1 75.44 231 PHE B C 1
ATOM 4849 O O . PHE B 1 231 ? 9.102 -51.312 -27.594 1 75.44 231 PHE B O 1
ATOM 4856 N N . GLU B 1 232 ? 8.047 -53.156 -27.094 1 79.62 232 GLU B N 1
ATOM 4857 C CA . GLU B 1 232 ? 7.082 -52.5 -26.234 1 79.62 232 GLU B CA 1
ATOM 4858 C C . GLU B 1 232 ? 7.75 -51.938 -24.984 1 79.62 232 GLU B C 1
ATOM 4860 O O . GLU B 1 232 ? 7.391 -50.875 -24.5 1 79.62 232 GLU B O 1
ATOM 4865 N N . ARG B 1 233 ? 8.656 -52.656 -24.547 1 83 233 ARG B N 1
ATOM 4866 C CA . ARG B 1 233 ? 9.375 -52.25 -23.344 1 83 233 ARG B CA 1
ATOM 4867 C C . ARG B 1 233 ? 10.156 -50.969 -23.594 1 83 233 ARG B C 1
ATOM 4869 O O . ARG B 1 233 ? 10.234 -50.094 -22.703 1 83 233 ARG B O 1
ATOM 4876 N N . LYS B 1 234 ? 10.711 -50.875 -24.734 1 76.31 234 LYS B N 1
ATOM 4877 C CA . LYS B 1 234 ? 11.492 -49.688 -25.078 1 76.31 234 LYS B CA 1
ATOM 4878 C C . LYS B 1 234 ? 10.609 -48.438 -25.078 1 76.31 234 LYS B C 1
ATOM 4880 O O . LYS B 1 234 ? 11 -47.406 -24.547 1 76.31 234 LYS B O 1
ATOM 4885 N N . GLY B 1 235 ? 9.5 -48.562 -25.703 1 76.19 235 GLY B N 1
ATOM 4886 C CA . GLY B 1 235 ? 8.57 -47.438 -25.734 1 76.19 235 GLY B CA 1
ATOM 4887 C C . GLY B 1 235 ? 8.102 -47.031 -24.359 1 76.19 235 GLY B C 1
ATOM 4888 O O . GLY B 1 235 ? 8.086 -45.812 -24.031 1 76.19 235 GLY B O 1
ATOM 4889 N N . LEU B 1 236 ? 7.777 -47.938 -23.547 1 84.06 236 LEU B N 1
ATOM 4890 C CA . LEU B 1 236 ? 7.281 -47.688 -22.203 1 84.06 236 LEU B CA 1
ATOM 4891 C C . LEU B 1 236 ? 8.367 -47.062 -21.328 1 84.06 236 LEU B C 1
ATOM 4893 O O . LEU B 1 236 ? 8.094 -46.188 -20.5 1 84.06 236 LEU B O 1
ATOM 4897 N N . SER B 1 237 ? 9.516 -47.531 -21.547 1 81.5 237 SER B N 1
ATOM 4898 C CA . SER B 1 237 ? 10.648 -47.031 -20.781 1 81.5 237 SER B CA 1
ATOM 4899 C C . SER B 1 237 ? 10.891 -45.531 -21.109 1 81.5 237 SER B C 1
ATOM 4901 O O . SER B 1 237 ? 11.227 -44.75 -20.219 1 81.5 237 SER B O 1
ATOM 4903 N N . ALA B 1 238 ? 10.734 -45.156 -22.328 1 75.81 238 ALA B N 1
ATOM 4904 C CA . ALA B 1 238 ? 10.906 -43.781 -22.75 1 75.81 238 ALA B CA 1
ATOM 4905 C C . ALA B 1 238 ? 9.867 -42.875 -22.094 1 75.81 238 ALA B C 1
ATOM 4907 O O . ALA B 1 238 ? 10.195 -41.781 -21.656 1 75.81 238 ALA B O 1
ATOM 4908 N N . ILE B 1 239 ? 8.711 -43.312 -22 1 83.19 239 ILE B N 1
ATOM 4909 C CA . ILE B 1 239 ? 7.633 -42.531 -21.391 1 83.19 239 ILE B CA 1
ATOM 4910 C C . ILE B 1 239 ? 7.898 -42.406 -19.891 1 83.19 239 ILE B C 1
ATOM 4912 O O . ILE B 1 239 ? 7.75 -41.312 -19.328 1 83.19 239 ILE B O 1
ATOM 4916 N N . ALA B 1 240 ? 8.211 -43.5 -19.281 1 84.38 240 ALA B N 1
ATOM 4917 C CA . ALA B 1 240 ? 8.5 -43.469 -17.844 1 84.38 240 ALA B CA 1
ATOM 4918 C C . ALA B 1 240 ? 9.625 -42.5 -17.516 1 84.38 240 ALA B C 1
ATOM 4920 O O . ALA B 1 240 ? 9.547 -41.781 -16.531 1 84.38 240 ALA B O 1
ATOM 4921 N N . ARG B 1 241 ? 10.594 -42.469 -18.312 1 76.69 241 ARG B N 1
ATOM 4922 C CA . ARG B 1 241 ? 11.711 -41.562 -18.125 1 76.69 241 ARG B CA 1
ATOM 4923 C C . ARG B 1 241 ? 11.258 -40.125 -18.219 1 76.69 241 ARG B C 1
ATOM 4925 O O . ARG B 1 241 ? 11.695 -39.25 -17.438 1 76.69 241 ARG B O 1
ATOM 4932 N N . ARG B 1 242 ? 10.461 -39.844 -19.156 1 74.38 242 ARG B N 1
ATOM 4933 C CA . ARG B 1 242 ? 9.953 -38.5 -19.328 1 74.38 242 ARG B CA 1
ATOM 4934 C C . ARG B 1 242 ? 9.141 -38.062 -18.125 1 74.38 242 ARG B C 1
ATOM 4936 O O . ARG B 1 242 ? 9.32 -36.938 -17.609 1 74.38 242 ARG B O 1
ATOM 4943 N N . VAL B 1 243 ? 8.273 -38.844 -17.672 1 84.06 243 VAL B N 1
ATOM 4944 C CA . VAL B 1 243 ? 7.43 -38.531 -16.531 1 84.06 243 VAL B CA 1
ATOM 4945 C C . VAL B 1 243 ? 8.297 -38.312 -15.289 1 84.06 243 VAL B C 1
ATOM 4947 O O . VAL B 1 243 ? 8.055 -37.406 -14.5 1 84.06 243 VAL B O 1
ATOM 4950 N N . PHE B 1 244 ? 9.234 -39.156 -15.148 1 81.69 244 PHE B N 1
ATOM 4951 C CA . PHE B 1 244 ? 10.164 -39.031 -14.031 1 81.69 244 PHE B CA 1
ATOM 4952 C C . PHE B 1 244 ? 10.883 -37.688 -14.055 1 81.69 244 PHE B C 1
ATOM 4954 O O . PHE B 1 244 ? 11 -37.031 -13.023 1 81.69 244 PHE B O 1
ATOM 4961 N N . THR B 1 245 ? 11.414 -37.344 -15.172 1 74.5 245 THR B N 1
ATOM 4962 C CA . THR B 1 245 ? 12.133 -36.094 -15.328 1 74.5 245 THR B CA 1
ATOM 4963 C C . THR B 1 245 ? 11.227 -34.906 -15 1 74.5 245 THR B C 1
ATOM 4965 O O . THR B 1 245 ? 11.648 -33.969 -14.305 1 74.5 245 THR B O 1
ATOM 4968 N N . LEU B 1 246 ? 10.031 -34.906 -15.477 1 75.38 246 LEU B N 1
ATOM 4969 C CA . LEU B 1 246 ? 9.078 -33.844 -15.188 1 75.38 246 LEU B CA 1
ATOM 4970 C C . LEU B 1 246 ? 8.828 -33.719 -13.688 1 75.38 246 LEU B C 1
ATOM 4972 O O . LEU B 1 246 ? 8.773 -32.625 -13.148 1 75.38 246 LEU B O 1
ATOM 4976 N N . ALA B 1 247 ? 8.68 -34.844 -13.078 1 80.25 247 ALA B N 1
ATOM 4977 C CA . ALA B 1 247 ? 8.469 -34.875 -11.641 1 80.25 247 ALA B CA 1
ATOM 4978 C C . ALA B 1 247 ? 9.641 -34.25 -10.898 1 80.25 247 ALA B C 1
ATOM 4980 O O . ALA B 1 247 ? 9.445 -33.531 -9.906 1 80.25 247 ALA B O 1
ATOM 4981 N N . GLN B 1 248 ? 10.797 -34.531 -11.344 1 76.62 248 GLN B N 1
ATOM 4982 C CA . GLN B 1 248 ? 12 -34 -10.727 1 76.62 248 GLN B CA 1
ATOM 4983 C C . GLN B 1 248 ? 12.078 -32.469 -10.93 1 76.62 248 GLN B C 1
ATOM 4985 O O . GLN B 1 248 ? 12.531 -31.75 -10.047 1 76.62 248 GLN B O 1
ATOM 4990 N N . VAL B 1 249 ? 11.805 -32.094 -12.094 1 70.75 249 VAL B N 1
ATOM 4991 C CA . VAL B 1 249 ? 11.82 -30.656 -12.398 1 70.75 249 VAL B CA 1
ATOM 4992 C C . VAL B 1 249 ? 10.867 -29.922 -11.461 1 70.75 249 VAL B C 1
ATOM 4994 O O . VAL B 1 249 ? 11.211 -28.875 -10.906 1 70.75 249 VAL B O 1
ATOM 4997 N N . TYR B 1 250 ? 9.711 -30.422 -11.273 1 73.06 250 TYR B N 1
ATOM 4998 C CA . TYR B 1 250 ? 8.703 -29.766 -10.445 1 73.06 250 TYR B CA 1
ATOM 4999 C C . TYR B 1 250 ? 9.047 -29.875 -8.969 1 73.06 250 TYR B C 1
ATOM 5001 O O . TYR B 1 250 ? 8.602 -29.062 -8.156 1 73.06 250 TYR B O 1
ATOM 5009 N N . ASP B 1 251 ? 9.844 -30.844 -8.703 1 69.62 251 ASP B N 1
ATOM 5010 C CA . ASP B 1 251 ? 10.344 -30.938 -7.336 1 69.62 251 ASP B CA 1
ATOM 5011 C C . ASP B 1 251 ? 11.305 -29.812 -7.016 1 69.62 251 ASP B C 1
ATOM 5013 O O . ASP B 1 251 ? 11.289 -29.266 -5.91 1 69.62 251 ASP B O 1
ATOM 5017 N N . HIS B 1 252 ? 12.133 -29.547 -7.91 1 62.91 252 HIS B N 1
ATOM 5018 C CA . HIS B 1 252 ? 13.172 -28.547 -7.668 1 62.91 252 HIS B CA 1
ATOM 5019 C C . HIS B 1 252 ? 12.641 -27.141 -7.875 1 62.91 252 HIS B C 1
ATOM 5021 O O . HIS B 1 252 ? 13.188 -26.188 -7.332 1 62.91 252 HIS B O 1
ATOM 5027 N N . LEU B 1 253 ? 11.711 -26.984 -8.75 1 57.34 253 LEU B N 1
ATOM 5028 C CA . LEU B 1 253 ? 11.125 -25.656 -8.938 1 57.34 253 LEU B CA 1
ATOM 5029 C C . LEU B 1 253 ? 10.617 -25.109 -7.609 1 57.34 253 LEU B C 1
ATOM 5031 O O . LEU B 1 253 ? 10.406 -23.891 -7.48 1 57.34 253 LEU B O 1
ATOM 5035 N N . LEU B 1 254 ? 10.367 -26.109 -6.621 1 50.16 254 LEU B N 1
ATOM 5036 C CA . LEU B 1 254 ? 9.75 -25.75 -5.348 1 50.16 254 LEU B CA 1
ATOM 5037 C C . LEU B 1 254 ? 10.648 -24.797 -4.559 1 50.16 254 LEU B C 1
ATOM 5039 O O . LEU B 1 254 ? 10.359 -24.484 -3.4 1 50.16 254 LEU B O 1
ATOM 5043 N N . GLY B 1 255 ? 11.711 -24.484 -5.184 1 48.81 255 GLY B N 1
ATOM 5044 C CA . GLY B 1 255 ? 12.234 -23.531 -4.207 1 48.81 255 GLY B CA 1
ATOM 5045 C C . GLY B 1 255 ? 11.25 -22.438 -3.857 1 48.81 255 GLY B C 1
ATOM 5046 O O . GLY B 1 255 ? 10.172 -22.344 -4.449 1 48.81 255 GLY B O 1
ATOM 5047 N N . ARG B 1 256 ? 11.461 -21.703 -2.688 1 49.41 256 ARG B N 1
ATOM 5048 C CA . ARG B 1 256 ? 10.75 -20.766 -1.818 1 49.41 256 ARG B CA 1
ATOM 5049 C C . ARG B 1 256 ? 9.969 -19.75 -2.635 1 49.41 256 ARG B C 1
ATOM 5051 O O . ARG B 1 256 ? 8.977 -19.188 -2.154 1 49.41 256 ARG B O 1
ATOM 5058 N N . GLU B 1 257 ? 10.516 -19.312 -3.846 1 51.81 257 GLU B N 1
ATOM 5059 C CA . GLU B 1 257 ? 9.844 -18.203 -4.504 1 51.81 257 GLU B CA 1
ATOM 5060 C C . GLU B 1 257 ? 9.531 -18.531 -5.965 1 51.81 257 GLU B C 1
ATOM 5062 O O . GLU B 1 257 ? 10.359 -19.125 -6.66 1 51.81 257 GLU B O 1
ATOM 5067 N N . MET B 1 258 ? 8.172 -18.969 -6.129 1 50.72 258 MET B N 1
ATOM 5068 C CA . MET B 1 258 ? 7.816 -19.078 -7.539 1 50.72 258 MET B CA 1
ATOM 5069 C C . MET B 1 258 ? 8.617 -18.078 -8.375 1 50.72 258 MET B C 1
ATOM 5071 O O . MET B 1 258 ? 8.164 -16.953 -8.602 1 50.72 258 MET B O 1
ATOM 5075 N N . THR B 1 259 ? 9.914 -18.109 -8.188 1 57.25 259 THR B N 1
ATOM 5076 C CA . THR B 1 259 ? 10.719 -17.281 -9.078 1 57.25 259 THR B CA 1
ATOM 5077 C C . THR B 1 259 ? 10.805 -17.906 -10.469 1 57.25 259 THR B C 1
ATOM 5079 O O . THR B 1 259 ? 10.602 -19.109 -10.625 1 57.25 259 THR B O 1
ATOM 5082 N N . ARG B 1 260 ? 10.992 -17.031 -11.406 1 60.84 260 ARG B N 1
ATOM 5083 C CA . ARG B 1 260 ? 11.094 -17.391 -12.812 1 60.84 260 ARG B CA 1
ATOM 5084 C C . ARG B 1 260 ? 12.305 -18.281 -13.062 1 60.84 260 ARG B C 1
ATOM 5086 O O . ARG B 1 260 ? 12.383 -18.969 -14.086 1 60.84 260 ARG B O 1
ATOM 5093 N N . THR B 1 261 ? 13.133 -18.344 -12.117 1 69.31 261 THR B N 1
ATOM 5094 C CA . THR B 1 261 ? 14.375 -19.031 -12.438 1 69.31 261 THR B CA 1
ATOM 5095 C C . THR B 1 261 ? 14.641 -20.156 -11.438 1 69.31 261 THR B C 1
ATOM 5097 O O . THR B 1 261 ? 14.148 -20.109 -10.305 1 69.31 261 THR B O 1
ATOM 5100 N N . THR B 1 262 ? 15.219 -21.188 -11.875 1 74.06 262 THR B N 1
ATOM 5101 C CA . THR B 1 262 ? 15.648 -22.344 -11.094 1 74.06 262 THR B CA 1
ATOM 5102 C C . THR B 1 262 ? 17.141 -22.609 -11.305 1 74.06 262 THR B C 1
ATOM 5104 O O . THR B 1 262 ? 17.672 -22.391 -12.391 1 74.06 262 THR B O 1
ATOM 5107 N N . ASP B 1 263 ? 17.75 -23 -10.195 1 83.12 263 ASP B N 1
ATOM 5108 C CA . ASP B 1 263 ? 19.156 -23.391 -10.344 1 83.12 263 ASP B CA 1
ATOM 5109 C C . ASP B 1 263 ? 19.281 -24.703 -11.117 1 83.12 263 ASP B C 1
ATOM 5111 O O . ASP B 1 263 ? 19.188 -25.781 -10.531 1 83.12 263 ASP B O 1
ATOM 5115 N N . PHE B 1 264 ? 19.625 -24.562 -12.328 1 87.06 264 PHE B N 1
ATOM 5116 C CA . PHE B 1 264 ? 19.719 -25.719 -13.219 1 87.06 264 PHE B CA 1
ATOM 5117 C C . PHE B 1 264 ? 20.859 -26.641 -12.789 1 87.06 264 PHE B C 1
ATOM 5119 O O . PHE B 1 264 ? 20.766 -27.859 -12.953 1 87.06 264 PHE B O 1
ATOM 5126 N N . GLY B 1 265 ? 21.922 -26.078 -12.258 1 89.56 265 GLY B N 1
ATOM 5127 C CA . GLY B 1 265 ? 23.031 -26.906 -11.805 1 89.56 265 GLY B CA 1
ATOM 5128 C C . GLY B 1 265 ? 22.625 -27.906 -10.742 1 89.56 265 GLY B C 1
ATOM 5129 O O . GLY B 1 265 ? 22.922 -29.094 -10.867 1 89.56 265 GLY B O 1
ATOM 5130 N N . SER B 1 266 ? 21.984 -27.375 -9.781 1 86.31 266 SER B N 1
ATOM 5131 C CA . SER B 1 266 ? 21.531 -28.25 -8.703 1 86.31 266 SER B CA 1
ATOM 5132 C C . SER B 1 266 ? 20.516 -29.266 -9.211 1 86.31 266 SER B C 1
ATOM 5134 O O . SER B 1 266 ? 20.578 -30.453 -8.836 1 86.31 266 SER B O 1
ATOM 5136 N N . TYR B 1 267 ? 19.703 -28.828 -10.031 1 84.94 267 TYR B N 1
ATOM 5137 C CA . TYR B 1 267 ? 18.719 -29.719 -10.633 1 84.94 267 TYR B CA 1
ATOM 5138 C C . TYR B 1 267 ? 19.391 -30.812 -11.438 1 84.94 267 TYR B C 1
ATOM 5140 O O . TYR B 1 267 ? 19.016 -31.984 -11.328 1 84.94 267 TYR B O 1
ATOM 5148 N N . LEU B 1 268 ? 20.328 -30.484 -12.188 1 91.81 268 LEU B N 1
ATOM 5149 C CA . LEU B 1 268 ? 21.031 -31.422 -13.07 1 91.81 268 LEU B CA 1
ATOM 5150 C C . LEU B 1 268 ? 21.688 -32.531 -12.258 1 91.81 268 LEU B C 1
ATOM 5152 O O . LEU B 1 268 ? 21.625 -33.719 -12.641 1 91.81 268 LEU B O 1
ATOM 5156 N N . LYS B 1 269 ? 22.312 -32.156 -11.234 1 91.56 269 LYS B N 1
ATOM 5157 C CA . LYS B 1 269 ? 22.953 -33.156 -10.367 1 91.56 269 LYS B CA 1
ATOM 5158 C C . LYS B 1 269 ? 21.938 -34.125 -9.805 1 91.56 269 LYS B C 1
ATOM 5160 O O . LYS B 1 269 ? 22.172 -35.344 -9.789 1 91.56 269 LYS B O 1
ATOM 5165 N N . SER B 1 270 ? 20.859 -33.562 -9.398 1 85 270 SER B N 1
ATOM 5166 C CA . SER B 1 270 ? 19.797 -34.406 -8.852 1 85 270 SER B CA 1
ATOM 5167 C C . SER B 1 270 ? 19.234 -35.344 -9.922 1 85 270 SER B C 1
ATOM 5169 O O . SER B 1 270 ? 18.953 -36.5 -9.656 1 85 270 SER B O 1
ATOM 5171 N N . LEU B 1 271 ? 19.016 -34.781 -11.055 1 86.69 271 LEU B N 1
ATOM 5172 C CA . LEU B 1 271 ? 18.5 -35.562 -12.172 1 86.69 271 LEU B CA 1
ATOM 5173 C C . LEU B 1 271 ? 19.438 -36.719 -12.516 1 86.69 271 LEU B C 1
ATOM 5175 O O . LEU B 1 271 ? 18.984 -37.875 -12.672 1 86.69 271 LEU B O 1
ATOM 5179 N N . CYS B 1 272 ? 20.672 -36.5 -12.609 1 90.94 272 CYS B N 1
ATOM 5180 C CA . CYS B 1 272 ? 21.656 -37.5 -12.961 1 90.94 272 CYS B CA 1
ATOM 5181 C C . CYS B 1 272 ? 21.703 -38.594 -11.898 1 90.94 272 CYS B C 1
ATOM 5183 O O . CYS B 1 272 ? 21.812 -39.781 -12.227 1 90.94 272 CYS B O 1
ATOM 5185 N N . ALA B 1 273 ? 21.672 -38.156 -10.703 1 86.44 273 ALA B N 1
ATOM 5186 C CA . ALA B 1 273 ? 21.656 -39.125 -9.625 1 86.44 273 ALA B CA 1
ATOM 5187 C C . ALA B 1 273 ? 20.453 -40.062 -9.734 1 86.44 273 ALA B C 1
ATOM 5189 O O . ALA B 1 273 ? 20.578 -41.281 -9.586 1 86.44 273 ALA B O 1
ATOM 5190 N N . SER B 1 274 ? 19.359 -39.469 -10.016 1 79.81 274 SER B N 1
ATOM 5191 C CA . SER B 1 274 ? 18.125 -40.219 -10.141 1 79.81 274 SER B CA 1
ATOM 5192 C C . SER B 1 274 ? 18.172 -41.156 -11.344 1 79.81 274 SER B C 1
ATOM 5194 O O . SER B 1 274 ? 17.734 -42.312 -11.258 1 79.81 274 SER B O 1
ATOM 5196 N N . LEU B 1 275 ? 18.688 -40.688 -12.445 1 82.94 275 LEU B N 1
ATOM 5197 C CA . LEU B 1 275 ? 18.781 -41.5 -13.648 1 82.94 275 LEU B CA 1
ATOM 5198 C C . LEU B 1 275 ? 19.719 -42.688 -13.43 1 82.94 275 LEU B C 1
ATOM 5200 O O . LEU B 1 275 ? 19.453 -43.812 -13.922 1 82.94 275 LEU B O 1
ATOM 5204 N N . ALA B 1 276 ? 20.75 -42.469 -12.727 1 83.12 276 ALA B N 1
ATOM 5205 C CA . ALA B 1 276 ? 21.688 -43.531 -12.406 1 83.12 276 ALA B CA 1
ATOM 5206 C C . ALA B 1 276 ? 21 -44.625 -11.578 1 83.12 276 ALA B C 1
ATOM 5208 O O . ALA B 1 276 ? 21.234 -45.812 -11.797 1 83.12 276 ALA B O 1
ATOM 5209 N N . ASP B 1 277 ? 20.25 -44.156 -10.703 1 75.75 277 ASP B N 1
ATOM 5210 C CA . ASP B 1 277 ? 19.562 -45.094 -9.828 1 75.75 277 ASP B CA 1
ATOM 5211 C C . ASP B 1 277 ? 18.562 -45.938 -10.625 1 75.75 277 ASP B C 1
ATOM 5213 O O . ASP B 1 277 ? 18.422 -47.156 -10.375 1 75.75 277 ASP B O 1
ATOM 5217 N N . ILE B 1 278 ? 17.922 -45.312 -11.523 1 69.25 278 ILE B N 1
ATOM 5218 C CA . ILE B 1 278 ? 16.875 -46 -12.289 1 69.25 278 ILE B CA 1
ATOM 5219 C C . ILE B 1 278 ? 17.5 -46.938 -13.297 1 69.25 278 ILE B C 1
ATOM 5221 O O . ILE B 1 278 ? 17.047 -48.094 -13.453 1 69.25 278 ILE B O 1
ATOM 5225 N N . GLN B 1 279 ? 18.516 -46.531 -13.945 1 69.75 279 GLN B N 1
ATOM 5226 C CA . GLN B 1 279 ? 19.125 -47.312 -15.023 1 69.75 279 GLN B CA 1
ATOM 5227 C C . GLN B 1 279 ? 20.203 -48.25 -14.484 1 69.75 279 GLN B C 1
ATOM 5229 O O . GLN B 1 279 ? 20.484 -49.281 -15.094 1 69.75 279 GLN B O 1
ATOM 5234 N N . GLY B 1 280 ? 20.906 -47.844 -13.484 1 60.5 280 GLY B N 1
ATOM 5235 C CA . GLY B 1 280 ? 22.062 -48.531 -12.953 1 60.5 280 GLY B CA 1
ATOM 5236 C C . GLY B 1 280 ? 21.703 -49.844 -12.266 1 60.5 280 GLY B C 1
ATOM 5237 O O . GLY B 1 280 ? 22.531 -50.75 -12.133 1 60.5 280 GLY B O 1
ATOM 5238 N N . SER B 1 281 ? 20.516 -49.906 -11.789 1 56.06 281 SER B N 1
ATOM 5239 C CA . SER B 1 281 ? 20.172 -51.156 -11.125 1 56.06 281 SER B CA 1
ATOM 5240 C C . SER B 1 281 ? 20.344 -52.375 -12.055 1 56.06 281 SER B C 1
ATOM 5242 O O . SER B 1 281 ? 20.672 -53.469 -11.617 1 56.06 281 SER B O 1
ATOM 5244 N N . ALA B 1 282 ? 20.344 -52.156 -13.328 1 56.84 282 ALA B N 1
ATOM 5245 C CA . ALA B 1 282 ? 20.469 -53.25 -14.289 1 56.84 282 ALA B CA 1
ATOM 5246 C C . ALA B 1 282 ? 21.875 -53.312 -14.859 1 56.84 282 ALA B C 1
ATOM 5248 O O . ALA B 1 282 ? 22.25 -54.312 -15.453 1 56.84 282 ALA B O 1
ATOM 5249 N N . ASN B 1 283 ? 22.688 -52.25 -14.648 1 65.31 283 ASN B N 1
ATOM 5250 C CA . ASN B 1 283 ? 23.984 -52.156 -15.305 1 65.31 283 ASN B CA 1
ATOM 5251 C C . ASN B 1 283 ? 25.047 -51.625 -14.359 1 65.31 283 ASN B C 1
ATOM 5253 O O . ASN B 1 283 ? 25.562 -50.531 -14.57 1 65.31 283 ASN B O 1
ATOM 5257 N N . ASP B 1 284 ? 25.422 -52.406 -13.367 1 67.19 284 ASP B N 1
ATOM 5258 C CA . ASP B 1 284 ? 26.266 -51.969 -12.258 1 67.19 284 ASP B CA 1
ATOM 5259 C C . ASP B 1 284 ? 27.625 -51.5 -12.758 1 67.19 284 ASP B C 1
ATOM 5261 O O . ASP B 1 284 ? 28.344 -50.812 -12.047 1 67.19 284 ASP B O 1
ATOM 5265 N N . GLU B 1 285 ? 27.984 -51.812 -14.016 1 85.94 285 GLU B N 1
ATOM 5266 C CA . GLU B 1 285 ? 29.344 -51.5 -14.43 1 85.94 285 GLU B CA 1
ATOM 5267 C C . GLU B 1 285 ? 29.375 -50.219 -15.281 1 85.94 285 GLU B C 1
ATOM 5269 O O . GLU B 1 285 ? 30.406 -49.906 -15.867 1 85.94 285 GLU B O 1
ATOM 5274 N N . ILE B 1 286 ? 28.234 -49.5 -15.336 1 90.06 286 ILE B N 1
ATOM 5275 C CA . ILE B 1 286 ? 28.203 -48.219 -16.031 1 90.06 286 ILE B CA 1
ATOM 5276 C C . ILE B 1 286 ? 28.156 -47.062 -15.023 1 90.06 286 ILE B C 1
ATOM 5278 O O . ILE B 1 286 ? 27.281 -47.031 -14.156 1 90.06 286 ILE B O 1
ATOM 5282 N N . SER B 1 287 ? 29.156 -46.188 -15.023 1 92.38 287 SER B N 1
ATOM 5283 C CA . SER B 1 287 ? 29.203 -45.062 -14.102 1 92.38 287 SER B CA 1
ATOM 5284 C C . SER B 1 287 ? 28.672 -43.781 -14.75 1 92.38 287 SER B C 1
ATOM 5286 O O . SER B 1 287 ? 28.922 -43.531 -15.93 1 92.38 287 SER B O 1
ATOM 5288 N N . LEU B 1 288 ? 27.875 -43 -14.023 1 93.94 288 LEU B N 1
ATOM 5289 C CA . LEU B 1 288 ? 27.375 -41.688 -14.445 1 93.94 288 LEU B CA 1
ATOM 5290 C C . LEU B 1 288 ? 27.891 -40.594 -13.531 1 93.94 288 LEU B C 1
ATOM 5292 O O . LEU B 1 288 ? 27.672 -40.625 -12.32 1 93.94 288 LEU B O 1
ATOM 5296 N N . THR B 1 289 ? 28.688 -39.656 -14.062 1 95 289 THR B N 1
ATOM 5297 C CA . THR B 1 289 ? 29.219 -38.531 -13.297 1 95 289 THR B CA 1
ATOM 5298 C C . THR B 1 289 ? 28.641 -37.219 -13.812 1 95 289 THR B C 1
ATOM 5300 O O . THR B 1 289 ? 28.422 -37.062 -15.016 1 95 289 THR B O 1
ATOM 5303 N N . CYS B 1 290 ? 28.312 -36.312 -12.914 1 96.25 290 CYS B N 1
ATOM 5304 C CA . CYS B 1 290 ? 27.719 -35.031 -13.258 1 96.25 290 CYS B CA 1
ATOM 5305 C C . CYS B 1 290 ? 28.453 -33.875 -12.578 1 96.25 290 CYS B C 1
ATOM 5307 O O . CYS B 1 290 ? 28.656 -33.906 -11.359 1 96.25 290 CYS B O 1
ATOM 5309 N N . THR B 1 291 ? 28.953 -32.906 -13.297 1 95.88 291 THR B N 1
ATOM 5310 C CA . THR B 1 291 ? 29.578 -31.672 -12.797 1 95.88 291 THR B CA 1
ATOM 5311 C C . THR B 1 291 ? 28.875 -30.453 -13.383 1 95.88 291 THR B C 1
ATOM 5313 O O . THR B 1 291 ? 28.656 -30.375 -14.594 1 95.88 291 THR B O 1
ATOM 5316 N N . SER B 1 292 ? 28.484 -29.562 -12.445 1 94.62 292 SER B N 1
ATOM 5317 C CA . SER B 1 292 ? 27.781 -28.391 -12.969 1 94.62 292 SER B CA 1
ATOM 5318 C C . SER B 1 292 ? 28.094 -27.141 -12.133 1 94.62 292 SER B C 1
ATOM 5320 O O . SER B 1 292 ? 28.203 -27.234 -10.906 1 94.62 292 SER B O 1
ATOM 5322 N N . ASP B 1 293 ? 28.219 -26.016 -12.805 1 93.44 293 ASP B N 1
ATOM 5323 C CA . ASP B 1 293 ? 28.172 -24.719 -12.125 1 93.44 293 ASP B CA 1
ATOM 5324 C C . ASP B 1 293 ? 26.75 -24.344 -11.734 1 93.44 293 ASP B C 1
ATOM 5326 O O . ASP B 1 293 ? 25.797 -25 -12.164 1 93.44 293 ASP B O 1
ATOM 5330 N N . SER B 1 294 ? 26.688 -23.391 -10.805 1 89.38 294 SER B N 1
ATOM 5331 C CA . SER B 1 294 ? 25.359 -22.828 -10.531 1 89.38 294 SER B CA 1
ATOM 5332 C C . SER B 1 294 ? 24.859 -22 -11.703 1 89.38 294 SER B C 1
ATOM 5334 O O . SER B 1 294 ? 25.516 -21.047 -12.133 1 89.38 294 SER B O 1
ATOM 5336 N N . LEU B 1 295 ? 23.75 -22.484 -12.281 1 87.56 295 LEU B N 1
ATOM 5337 C CA . LEU B 1 295 ? 23.156 -21.797 -13.422 1 87.56 295 LEU B CA 1
ATOM 5338 C C . LEU B 1 295 ? 21.672 -21.516 -13.18 1 87.56 295 LEU B C 1
ATOM 5340 O O . LEU B 1 295 ? 20.875 -22.438 -13.023 1 87.56 295 LEU B O 1
ATOM 5344 N N . SER B 1 296 ? 21.328 -20.266 -13.07 1 83.75 296 SER B N 1
ATOM 5345 C CA . SER B 1 296 ? 19.922 -19.906 -12.953 1 83.75 296 SER B CA 1
ATOM 5346 C C . SER B 1 296 ? 19.281 -19.766 -14.328 1 83.75 296 SER B C 1
ATOM 5348 O O . SER B 1 296 ? 19.672 -18.891 -15.117 1 83.75 296 SER B O 1
ATOM 5350 N N . LEU B 1 297 ? 18.344 -20.672 -14.625 1 82.69 297 LEU B N 1
ATOM 5351 C CA . LEU B 1 297 ? 17.672 -20.672 -15.914 1 82.69 297 LEU B CA 1
ATOM 5352 C C . LEU B 1 297 ? 16.156 -20.609 -15.734 1 82.69 297 LEU B C 1
ATOM 5354 O O . LEU B 1 297 ? 15.641 -20.969 -14.672 1 82.69 297 LEU B O 1
ATOM 5358 N N . ASP B 1 298 ? 15.531 -20.125 -16.797 1 76.81 298 ASP B N 1
ATOM 5359 C CA . ASP B 1 298 ? 14.07 -20.109 -16.797 1 76.81 298 ASP B CA 1
ATOM 5360 C C . ASP B 1 298 ? 13.523 -21.531 -16.797 1 76.81 298 ASP B C 1
ATOM 5362 O O . ASP B 1 298 ? 14.148 -22.453 -17.328 1 76.81 298 ASP B O 1
ATOM 5366 N N . LEU B 1 299 ? 12.352 -21.703 -16.297 1 71.62 299 LEU B N 1
ATOM 5367 C CA . LEU B 1 299 ? 11.75 -23.016 -16.109 1 71.62 299 LEU B CA 1
ATOM 5368 C C . LEU B 1 299 ? 11.594 -23.75 -17.438 1 71.62 299 LEU B C 1
ATOM 5370 O O . LEU B 1 299 ? 11.773 -24.969 -17.516 1 71.62 299 LEU B O 1
ATOM 5374 N N . ASP B 1 300 ? 11.281 -23.016 -18.469 1 72.62 300 ASP B N 1
ATOM 5375 C CA . ASP B 1 300 ? 11.125 -23.656 -19.766 1 72.62 300 ASP B CA 1
ATOM 5376 C C . ASP B 1 300 ? 12.438 -24.266 -20.25 1 72.62 300 ASP B C 1
ATOM 5378 O O . ASP B 1 300 ? 12.453 -25.359 -20.812 1 72.62 300 ASP B O 1
ATOM 5382 N N . VAL B 1 301 ? 13.398 -23.5 -20.062 1 82.19 301 VAL B N 1
ATOM 5383 C CA . VAL B 1 301 ? 14.727 -23.938 -20.469 1 82.19 301 VAL B CA 1
ATOM 5384 C C . VAL B 1 301 ? 15.156 -25.141 -19.625 1 82.19 301 VAL B C 1
ATOM 5386 O O . VAL B 1 301 ? 15.664 -26.125 -20.141 1 82.19 301 VAL B O 1
ATOM 5389 N N . VAL B 1 302 ? 14.891 -25.016 -18.344 1 82.5 302 VAL B N 1
ATOM 5390 C CA . VAL B 1 302 ? 15.242 -26.078 -17.406 1 82.5 302 VAL B CA 1
ATOM 5391 C C . VAL B 1 302 ? 14.523 -27.375 -17.797 1 82.5 302 VAL B C 1
ATOM 5393 O O . VAL B 1 302 ? 15.125 -28.453 -17.797 1 82.5 302 VAL B O 1
ATOM 5396 N N . THR B 1 303 ? 13.25 -27.234 -18.094 1 76.94 303 THR B N 1
ATOM 5397 C CA . THR B 1 303 ? 12.445 -28.406 -18.469 1 76.94 303 THR B CA 1
ATOM 5398 C C . THR B 1 303 ? 12.961 -29.031 -19.75 1 76.94 303 THR B C 1
ATOM 5400 O O . THR B 1 303 ? 13.133 -30.25 -19.812 1 76.94 303 THR B O 1
ATOM 5403 N N . ALA B 1 304 ? 13.211 -28.266 -20.75 1 82.19 304 ALA B N 1
ATOM 5404 C CA . ALA B 1 304 ? 13.695 -28.766 -22.047 1 82.19 304 ALA B CA 1
ATOM 5405 C C . ALA B 1 304 ? 15.055 -29.453 -21.875 1 82.19 304 ALA B C 1
ATOM 5407 O O . ALA B 1 304 ? 15.266 -30.547 -22.391 1 82.19 304 ALA B O 1
ATOM 5408 N N . LEU B 1 305 ? 15.906 -28.844 -21.203 1 89.44 305 LEU B N 1
ATOM 5409 C CA . LEU B 1 305 ? 17.25 -29.391 -21 1 89.44 305 LEU B CA 1
ATOM 5410 C C . LEU B 1 305 ? 17.188 -30.656 -20.156 1 89.44 305 LEU B C 1
ATOM 5412 O O . LEU B 1 305 ? 17.922 -31.609 -20.422 1 89.44 305 LEU B O 1
ATOM 5416 N N . GLY B 1 306 ? 16.406 -30.594 -19.094 1 87 306 GLY B N 1
ATOM 5417 C CA . GLY B 1 306 ? 16.25 -31.781 -18.281 1 87 306 GLY B CA 1
ATOM 5418 C C . GLY B 1 306 ? 15.789 -33 -19.062 1 87 306 GLY B C 1
ATOM 5419 O O . GLY B 1 306 ? 16.328 -34.094 -18.906 1 87 306 GLY B O 1
ATOM 5420 N N . LEU B 1 307 ? 14.797 -32.75 -19.906 1 81.62 307 LEU B N 1
ATOM 5421 C CA . LEU B 1 307 ? 14.305 -33.812 -20.766 1 81.62 307 LEU B CA 1
ATOM 5422 C C . LEU B 1 307 ? 15.391 -34.281 -21.719 1 81.62 307 LEU B C 1
ATOM 5424 O O . LEU B 1 307 ? 15.516 -35.5 -21.969 1 81.62 307 LEU B O 1
ATOM 5428 N N . ALA B 1 308 ? 16.094 -33.406 -22.312 1 88.19 308 ALA B N 1
ATOM 5429 C CA . ALA B 1 308 ? 17.188 -33.75 -23.219 1 88.19 308 ALA B CA 1
ATOM 5430 C C . ALA B 1 308 ? 18.234 -34.625 -22.516 1 88.19 308 ALA B C 1
ATOM 5432 O O . ALA B 1 308 ? 18.672 -35.656 -23.062 1 88.19 308 ALA B O 1
ATOM 5433 N N . VAL B 1 309 ? 18.609 -34.219 -21.359 1 91.94 309 VAL B N 1
ATOM 5434 C CA . VAL B 1 309 ? 19.609 -34.969 -20.594 1 91.94 309 VAL B CA 1
ATOM 5435 C C . VAL B 1 309 ? 19.094 -36.375 -20.297 1 91.94 309 VAL B C 1
ATOM 5437 O O . VAL B 1 309 ? 19.812 -37.344 -20.484 1 91.94 309 VAL B O 1
ATOM 5440 N N . ALA B 1 310 ? 17.891 -36.406 -19.828 1 85 310 ALA B N 1
ATOM 5441 C CA . ALA B 1 310 ? 17.297 -37.719 -19.484 1 85 310 ALA B CA 1
ATOM 5442 C C . ALA B 1 310 ? 17.281 -38.625 -20.703 1 85 310 ALA B C 1
ATOM 5444 O O . ALA B 1 310 ? 17.578 -39.844 -20.578 1 85 310 ALA B O 1
ATOM 5445 N N . GLU B 1 311 ? 16.969 -38.094 -21.797 1 82.88 311 GLU B N 1
ATOM 5446 C CA . GLU B 1 311 ? 16.922 -38.875 -23.031 1 82.88 311 GLU B CA 1
ATOM 5447 C C . GLU B 1 311 ? 18.312 -39.375 -23.438 1 82.88 311 GLU B C 1
ATOM 5449 O O . GLU B 1 311 ? 18.484 -40.531 -23.781 1 82.88 311 GLU B O 1
ATOM 5454 N N . LEU B 1 312 ? 19.266 -38.531 -23.438 1 90.31 312 LEU B N 1
ATOM 5455 C CA . LEU B 1 312 ? 20.609 -38.844 -23.906 1 90.31 312 LEU B CA 1
ATOM 5456 C C . LEU B 1 312 ? 21.297 -39.812 -22.953 1 90.31 312 LEU B C 1
ATOM 5458 O O . LEU B 1 312 ? 22 -40.75 -23.391 1 90.31 312 LEU B O 1
ATOM 5462 N N . VAL B 1 313 ? 21.109 -39.594 -21.734 1 90.12 313 VAL B N 1
ATOM 5463 C CA . VAL B 1 313 ? 21.688 -40.5 -20.734 1 90.12 313 VAL B CA 1
ATOM 5464 C C . VAL B 1 313 ? 21.062 -41.875 -20.859 1 90.12 313 VAL B C 1
ATOM 5466 O O . VAL B 1 313 ? 21.75 -42.906 -20.844 1 90.12 313 VAL B O 1
ATOM 5469 N N . ALA B 1 314 ? 19.781 -41.906 -20.984 1 82.69 314 ALA B N 1
ATOM 5470 C CA . ALA B 1 314 ? 19.078 -43.156 -21.172 1 82.69 314 ALA B CA 1
ATOM 5471 C C . ALA B 1 314 ? 19.594 -43.906 -22.406 1 82.69 314 ALA B C 1
ATOM 5473 O O . ALA B 1 314 ? 19.797 -45.125 -22.375 1 82.69 314 ALA B O 1
ATOM 5474 N N . ASN B 1 315 ? 19.75 -43.25 -23.5 1 83.25 315 ASN B N 1
ATOM 5475 C CA . ASN B 1 315 ? 20.266 -43.844 -24.734 1 83.25 315 ASN B CA 1
ATOM 5476 C C . ASN B 1 315 ? 21.656 -44.438 -24.531 1 83.25 315 ASN B C 1
ATOM 5478 O O . ASN B 1 315 ? 21.969 -45.469 -25.094 1 83.25 315 ASN B O 1
ATOM 5482 N N . ALA B 1 316 ? 22.469 -43.75 -23.828 1 88.81 316 ALA B N 1
ATOM 5483 C CA . ALA B 1 316 ? 23.812 -44.25 -23.531 1 88.81 316 ALA B CA 1
ATOM 5484 C C . ALA B 1 316 ? 23.75 -45.562 -22.75 1 88.81 316 ALA B C 1
ATOM 5486 O O . ALA B 1 316 ? 24.422 -46.531 -23.094 1 88.81 316 ALA B O 1
ATOM 5487 N N . TYR B 1 317 ? 22.953 -45.625 -21.781 1 85.25 317 TYR B N 1
ATOM 5488 C CA . TYR B 1 317 ? 22.797 -46.844 -20.984 1 85.25 317 TYR B CA 1
ATOM 5489 C C . TYR B 1 317 ? 22.312 -48 -21.844 1 85.25 317 TYR B C 1
ATOM 5491 O O . TYR B 1 317 ? 22.766 -49.125 -21.688 1 85.25 317 TYR B O 1
ATOM 5499 N N . ASP B 1 318 ? 21.438 -47.625 -22.734 1 81.25 318 ASP B N 1
ATOM 5500 C CA . ASP B 1 318 ? 20.781 -48.656 -23.516 1 81.25 318 ASP B CA 1
ATOM 5501 C C . ASP B 1 318 ? 21.688 -49.188 -24.641 1 81.25 318 ASP B C 1
ATOM 5503 O O . ASP B 1 318 ? 21.656 -50.344 -24.984 1 81.25 318 ASP B O 1
ATOM 5507 N N . HIS B 1 319 ? 22.453 -48.312 -25.203 1 85.19 319 HIS B N 1
ATOM 5508 C CA . HIS B 1 319 ? 23.016 -48.688 -26.484 1 85.19 319 HIS B CA 1
ATOM 5509 C C . HIS B 1 319 ? 24.531 -48.531 -26.5 1 85.19 319 HIS B C 1
ATOM 5511 O O . HIS B 1 319 ? 25.219 -49.125 -27.328 1 85.19 319 HIS B O 1
ATOM 5517 N N . ALA B 1 320 ? 25.078 -47.781 -25.656 1 89.31 320 ALA B N 1
ATOM 5518 C CA . ALA B 1 320 ? 26.469 -47.375 -25.797 1 89.31 320 ALA B CA 1
ATOM 5519 C C . ALA B 1 320 ? 27.422 -48.5 -25.375 1 89.31 320 ALA B C 1
ATOM 5521 O O . ALA B 1 320 ? 28.547 -48.594 -25.859 1 89.31 320 ALA B O 1
ATOM 5522 N N . PHE B 1 321 ? 26.859 -49.406 -24.484 1 90.75 321 PHE B N 1
ATOM 5523 C CA . PHE B 1 321 ? 27.797 -50.312 -23.844 1 90.75 321 PHE B CA 1
ATOM 5524 C C . PHE B 1 321 ? 27.359 -51.781 -24.047 1 90.75 321 PHE B C 1
ATOM 5526 O O . PHE B 1 321 ? 26.781 -52.375 -23.141 1 90.75 321 PHE B O 1
ATOM 5533 N N . PRO B 1 322 ? 27.734 -52.375 -25.109 1 86.81 322 PRO B N 1
ATOM 5534 C CA . PRO B 1 322 ? 27.344 -53.781 -25.344 1 86.81 322 PRO B CA 1
ATOM 5535 C C . PRO B 1 322 ? 27.922 -54.719 -24.297 1 86.81 322 PRO B C 1
ATOM 5537 O O . PRO B 1 322 ? 27.328 -55.75 -24 1 86.81 322 PRO B O 1
ATOM 5540 N N . ASP B 1 323 ? 29.109 -54.312 -23.797 1 85.44 323 ASP B N 1
ATOM 5541 C CA . ASP B 1 323 ? 29.766 -55.188 -22.828 1 85.44 323 ASP B CA 1
ATOM 5542 C C . ASP B 1 323 ? 29.328 -54.875 -21.406 1 85.44 323 ASP B C 1
ATOM 5544 O O . ASP B 1 323 ? 29.812 -55.469 -20.438 1 85.44 323 ASP B O 1
ATOM 5548 N N . GLY B 1 324 ? 28.5 -53.875 -21.25 1 85.31 324 GLY B N 1
ATOM 5549 C CA . GLY B 1 324 ? 27.922 -53.531 -19.969 1 85.31 324 GLY B CA 1
ATOM 5550 C C . GLY B 1 324 ? 28.844 -52.719 -19.078 1 85.31 324 GLY B C 1
ATOM 5551 O O . GLY B 1 324 ? 28.609 -52.562 -17.891 1 85.31 324 GLY B O 1
ATOM 5552 N N . ARG B 1 325 ? 29.953 -52.312 -19.672 1 90.75 325 ARG B N 1
ATOM 5553 C CA . ARG B 1 325 ? 30.891 -51.5 -18.906 1 90.75 325 ARG B CA 1
ATOM 5554 C C . ARG B 1 325 ? 31.188 -50.188 -19.625 1 90.75 325 ARG B C 1
ATOM 5556 O O . ARG B 1 325 ? 31.406 -50.188 -20.844 1 90.75 325 ARG B O 1
ATOM 5563 N N . GLY B 1 326 ? 31.109 -49.094 -18.891 1 93 326 GLY B N 1
ATOM 5564 C CA . GLY B 1 326 ? 31.422 -47.812 -19.5 1 93 326 GLY B CA 1
ATOM 5565 C C . GLY B 1 326 ? 31.125 -46.625 -18.594 1 93 326 GLY B C 1
ATOM 5566 O O . GLY B 1 326 ? 30.859 -46.812 -17.406 1 93 326 GLY B O 1
ATOM 5567 N N . THR B 1 327 ? 31.469 -45.438 -19.141 1 94.69 327 THR B N 1
ATOM 5568 C CA . THR B 1 327 ? 31.281 -44.219 -18.375 1 94.69 327 THR B CA 1
ATOM 5569 C C . THR B 1 327 ? 30.438 -43.219 -19.156 1 94.69 327 THR B C 1
ATOM 5571 O O . THR B 1 327 ? 30.594 -43.062 -20.359 1 94.69 327 THR B O 1
ATOM 5574 N N . ILE B 1 328 ? 29.547 -42.594 -18.438 1 95.56 328 ILE B N 1
ATOM 5575 C CA . ILE B 1 328 ? 28.766 -41.438 -18.922 1 95.56 328 ILE B CA 1
ATOM 5576 C C . ILE B 1 328 ? 29.094 -40.188 -18.109 1 95.56 328 ILE B C 1
ATOM 5578 O O . ILE B 1 328 ? 29.094 -40.25 -16.875 1 95.56 328 ILE B O 1
ATOM 5582 N N . THR B 1 329 ? 29.422 -39.125 -18.781 1 96.81 329 THR B N 1
ATOM 5583 C CA . THR B 1 329 ? 29.734 -37.875 -18.094 1 96.81 329 THR B CA 1
ATOM 5584 C C . THR B 1 329 ? 28.781 -36.75 -18.562 1 96.81 329 THR B C 1
ATOM 5586 O O . THR B 1 329 ? 28.547 -36.594 -19.75 1 96.81 329 THR B O 1
ATOM 5589 N N . VAL B 1 330 ? 28.219 -36.031 -17.594 1 97.38 330 VAL B N 1
ATOM 5590 C CA . VAL B 1 330 ? 27.375 -34.875 -17.844 1 97.38 330 VAL B CA 1
ATOM 5591 C C . VAL B 1 330 ? 28 -33.625 -17.188 1 97.38 330 VAL B C 1
ATOM 5593 O O . VAL B 1 330 ? 28.391 -33.688 -16.031 1 97.38 330 VAL B O 1
ATOM 5596 N N . SER B 1 331 ? 28.156 -32.594 -17.938 1 97.06 331 SER B N 1
ATOM 5597 C CA . SER B 1 331 ? 28.719 -31.359 -17.375 1 97.06 331 SER B CA 1
ATOM 5598 C C . SER B 1 331 ? 27.984 -30.125 -17.906 1 97.06 331 SER B C 1
ATOM 5600 O O . SER B 1 331 ? 27.594 -30.078 -19.062 1 97.06 331 SER B O 1
ATOM 5602 N N . ALA B 1 332 ? 27.672 -29.25 -17 1 95.94 332 ALA B N 1
ATOM 5603 C CA . ALA B 1 332 ? 27.141 -27.938 -17.344 1 95.94 332 ALA B CA 1
ATOM 5604 C C . ALA B 1 332 ? 28.016 -26.828 -16.797 1 95.94 332 ALA B C 1
ATOM 5606 O O . ALA B 1 332 ? 27.984 -26.531 -15.594 1 95.94 332 ALA B O 1
ATOM 5607 N N . LEU B 1 333 ? 28.703 -26.125 -17.672 1 94.44 333 LEU B N 1
ATOM 5608 C CA . LEU B 1 333 ? 29.688 -25.141 -17.234 1 94.44 333 LEU B CA 1
ATOM 5609 C C . LEU B 1 333 ? 29.406 -23.781 -17.859 1 94.44 333 LEU B C 1
ATOM 5611 O O . LEU B 1 333 ? 29.031 -23.688 -19.031 1 94.44 333 LEU B O 1
ATOM 5615 N N . LYS B 1 334 ? 29.5 -22.75 -16.953 1 91.06 334 LYS B N 1
ATOM 5616 C CA . LYS B 1 334 ? 29.344 -21.391 -17.453 1 91.06 334 LYS B CA 1
ATOM 5617 C C . LYS B 1 334 ? 30.438 -21.031 -18.453 1 91.06 334 LYS B C 1
ATOM 5619 O O . LYS B 1 334 ? 31.578 -21.469 -18.328 1 91.06 334 LYS B O 1
ATOM 5624 N N . GLN B 1 335 ? 29.859 -20.406 -19.438 1 82.5 335 GLN B N 1
ATOM 5625 C CA . GLN B 1 335 ? 30.828 -19.953 -20.422 1 82.5 335 GLN B CA 1
ATOM 5626 C C . GLN B 1 335 ? 30.938 -18.438 -20.422 1 82.5 335 GLN B C 1
ATOM 5628 O O . GLN B 1 335 ? 29.922 -17.734 -20.312 1 82.5 335 GLN B O 1
ATOM 5633 N N . ASP B 1 336 ? 32.094 -17.844 -20.188 1 69.94 336 ASP B N 1
ATOM 5634 C CA . ASP B 1 336 ? 32.344 -16.406 -20.281 1 69.94 336 ASP B CA 1
ATOM 5635 C C . ASP B 1 336 ? 32.344 -15.938 -21.734 1 69.94 336 ASP B C 1
ATOM 5637 O O . ASP B 1 336 ? 33.406 -15.609 -22.281 1 69.94 336 ASP B O 1
ATOM 5641 N N . SER B 1 337 ? 31.25 -16.406 -22.406 1 67.94 337 SER B N 1
ATOM 5642 C CA . SER B 1 337 ? 31.25 -15.93 -23.781 1 67.94 337 SER B CA 1
ATOM 5643 C C . SER B 1 337 ? 30 -15.109 -24.078 1 67.94 337 SER B C 1
ATOM 5645 O O . SER B 1 337 ? 29.016 -15.164 -23.344 1 67.94 337 SER B O 1
ATOM 5647 N N . GLU B 1 338 ? 30.094 -14.172 -25.109 1 64.06 338 GLU B N 1
ATOM 5648 C CA . GLU B 1 338 ? 29.016 -13.297 -25.531 1 64.06 338 GLU B CA 1
ATOM 5649 C C . GLU B 1 338 ? 27.797 -14.094 -25.984 1 64.06 338 GLU B C 1
ATOM 5651 O O . GLU B 1 338 ? 26.656 -13.664 -25.812 1 64.06 338 GLU B O 1
ATOM 5656 N N . ASP B 1 339 ? 27.984 -15.352 -26.547 1 62.59 339 ASP B N 1
ATOM 5657 C CA . ASP B 1 339 ? 26.922 -16.016 -27.281 1 62.59 339 ASP B CA 1
ATOM 5658 C C . ASP B 1 339 ? 26.219 -17.062 -26.406 1 62.59 339 ASP B C 1
ATOM 5660 O O . ASP B 1 339 ? 25.094 -17.469 -26.703 1 62.59 339 ASP B O 1
ATOM 5664 N N . ALA B 1 340 ? 27.031 -17.594 -25.438 1 67.62 340 ALA B N 1
ATOM 5665 C CA . ALA B 1 340 ? 26.406 -18.641 -24.641 1 67.62 340 ALA B CA 1
ATOM 5666 C C . ALA B 1 340 ? 26.641 -18.438 -23.156 1 67.62 340 ALA B C 1
ATOM 5668 O O . ALA B 1 340 ? 27.766 -18.109 -22.75 1 67.62 340 ALA B O 1
ATOM 5669 N N . ARG B 1 341 ? 25.656 -18.562 -22.406 1 78.12 341 ARG B N 1
ATOM 5670 C CA . ARG B 1 341 ? 25.734 -18.438 -20.953 1 78.12 341 ARG B CA 1
ATOM 5671 C C . ARG B 1 341 ? 26.344 -19.672 -20.328 1 78.12 341 ARG B C 1
ATOM 5673 O O . ARG B 1 341 ? 26.984 -19.594 -19.266 1 78.12 341 ARG B O 1
ATOM 5680 N N . ALA B 1 342 ? 26.125 -20.766 -21.031 1 90.56 342 ALA B N 1
ATOM 5681 C CA . ALA B 1 342 ? 26.609 -22.031 -20.469 1 90.56 342 ALA B CA 1
ATOM 5682 C C . ALA B 1 342 ? 26.672 -23.109 -21.531 1 90.56 342 ALA B C 1
ATOM 5684 O O . ALA B 1 342 ? 26.047 -23 -22.578 1 90.56 342 ALA B O 1
ATOM 5685 N N . ILE B 1 343 ? 27.562 -24.141 -21.406 1 94.38 343 ILE B N 1
ATOM 5686 C CA . ILE B 1 343 ? 27.688 -25.312 -22.281 1 94.38 343 ILE B CA 1
ATOM 5687 C C . ILE B 1 343 ? 27.297 -26.578 -21.516 1 94.38 343 ILE B C 1
ATOM 5689 O O . ILE B 1 343 ? 27.859 -26.859 -20.453 1 94.38 343 ILE B O 1
ATOM 5693 N N . LEU B 1 344 ? 26.344 -27.188 -21.969 1 96.19 344 LEU B N 1
ATOM 5694 C CA . LEU B 1 344 ? 25.938 -28.5 -21.453 1 96.19 344 LEU B CA 1
ATOM 5695 C C . LEU B 1 344 ? 26.516 -29.625 -22.312 1 96.19 344 LEU B C 1
ATOM 5697 O O . LEU B 1 344 ? 26.328 -29.641 -23.531 1 96.19 344 LEU B O 1
ATOM 5701 N N . THR B 1 345 ? 27.234 -30.547 -21.703 1 96.81 345 THR B N 1
ATOM 5702 C CA . THR B 1 345 ? 27.859 -31.641 -22.422 1 96.81 345 THR B CA 1
ATOM 5703 C C . THR B 1 345 ? 27.422 -33 -21.844 1 96.81 345 THR B C 1
ATOM 5705 O O . THR B 1 345 ? 27.406 -33.156 -20.625 1 96.81 345 THR B O 1
ATOM 5708 N N . ILE B 1 346 ? 27.016 -33.844 -22.609 1 96.69 346 ILE B N 1
ATOM 5709 C CA . ILE B 1 346 ? 26.719 -35.219 -22.266 1 96.69 346 ILE B CA 1
ATOM 5710 C C . ILE B 1 346 ? 27.594 -36.156 -23.094 1 96.69 346 ILE B C 1
ATOM 5712 O O . ILE B 1 346 ? 27.531 -36.156 -24.328 1 96.69 346 ILE B O 1
ATOM 5716 N N . ALA B 1 347 ? 28.438 -37 -22.406 1 96.12 347 ALA B N 1
ATOM 5717 C CA . ALA B 1 347 ? 29.391 -37.812 -23.109 1 96.12 347 ALA B CA 1
ATOM 5718 C C . ALA B 1 347 ? 29.391 -39.25 -22.562 1 96.12 347 ALA B C 1
ATOM 5720 O O . ALA B 1 347 ? 29.25 -39.469 -21.359 1 96.12 347 ALA B O 1
ATOM 5721 N N . ASP B 1 348 ? 29.516 -40.156 -23.438 1 95.06 348 ASP B N 1
ATOM 5722 C CA . ASP B 1 348 ? 29.766 -41.562 -23.047 1 95.06 348 ASP B CA 1
ATOM 5723 C C . ASP B 1 348 ? 31 -42.125 -23.766 1 95.06 348 ASP B C 1
ATOM 5725 O O . ASP B 1 348 ? 31.422 -41.562 -24.781 1 95.06 348 ASP B O 1
ATOM 5729 N N . ASN B 1 349 ? 31.609 -43.188 -23.266 1 94.62 349 ASN B N 1
ATOM 5730 C CA . ASN B 1 349 ? 32.781 -43.781 -23.891 1 94.62 349 ASN B CA 1
ATOM 5731 C C . ASN B 1 349 ? 32.406 -45.125 -24.516 1 94.62 349 ASN B C 1
ATOM 5733 O O . ASN B 1 349 ? 33.188 -46.094 -24.406 1 94.62 349 ASN B O 1
ATOM 5737 N N . GLY B 1 350 ? 31.25 -45.188 -25.016 1 93.12 350 GLY B N 1
ATOM 5738 C CA . GLY B 1 350 ? 30.781 -46.438 -25.625 1 93.12 350 GLY B CA 1
ATOM 5739 C C . GLY B 1 350 ? 31.219 -46.594 -27.062 1 93.12 350 GLY B C 1
ATOM 5740 O O . GLY B 1 350 ? 32.281 -46.094 -27.469 1 93.12 350 GLY B O 1
ATOM 5741 N N . LYS B 1 351 ? 30.484 -47.438 -27.797 1 91 351 LYS B N 1
ATOM 5742 C CA . LYS B 1 351 ? 30.875 -47.844 -29.156 1 91 351 LYS B CA 1
ATOM 5743 C C . LYS B 1 351 ? 30.547 -46.75 -30.172 1 91 351 LYS B C 1
ATOM 5745 O O . LYS B 1 351 ? 31 -46.812 -31.312 1 91 351 LYS B O 1
ATOM 5750 N N . GLY B 1 352 ? 29.828 -45.75 -29.781 1 87.44 352 GLY B N 1
ATOM 5751 C CA . GLY B 1 352 ? 29.406 -44.719 -30.719 1 87.44 352 GLY B CA 1
ATOM 5752 C C . GLY B 1 352 ? 28.297 -45.188 -31.656 1 87.44 352 GLY B C 1
ATOM 5753 O O . GLY B 1 352 ? 27.766 -46.281 -31.5 1 87.44 352 GLY B O 1
ATOM 5754 N N . PHE B 1 353 ? 27.766 -44.219 -32.438 1 80 353 PHE B N 1
ATOM 5755 C CA . PHE B 1 353 ? 26.75 -44.594 -33.406 1 80 353 PHE B CA 1
ATOM 5756 C C . PHE B 1 353 ? 26.906 -43.781 -34.688 1 80 353 PHE B C 1
ATOM 5758 O O . PHE B 1 353 ? 27.594 -42.75 -34.719 1 80 353 PHE B O 1
ATOM 5765 N N . SER B 1 354 ? 26.578 -44.406 -35.875 1 73.56 354 SER B N 1
ATOM 5766 C CA . SER B 1 354 ? 26.641 -43.719 -37.156 1 73.56 354 SER B CA 1
ATOM 5767 C C . SER B 1 354 ? 25.578 -42.625 -37.25 1 73.56 354 SER B C 1
ATOM 5769 O O . SER B 1 354 ? 24.391 -42.906 -37.062 1 73.56 354 SER B O 1
ATOM 5771 N N . ILE B 1 355 ? 26 -41.406 -37.25 1 63.22 355 ILE B N 1
ATOM 5772 C CA . ILE B 1 355 ? 25.125 -40.219 -37.312 1 63.22 355 ILE B CA 1
ATOM 5773 C C . ILE B 1 355 ? 24.375 -40.188 -38.656 1 63.22 355 ILE B C 1
ATOM 5775 O O . ILE B 1 355 ? 23.344 -39.562 -38.75 1 63.22 355 ILE B O 1
ATOM 5779 N N . ASN B 1 356 ? 25.031 -40.594 -39.812 1 52.44 356 ASN B N 1
ATOM 5780 C CA . ASN B 1 356 ? 24.469 -40.406 -41.156 1 52.44 356 ASN B CA 1
ATOM 5781 C C . ASN B 1 356 ? 22.984 -40.719 -41.188 1 52.44 356 ASN B C 1
ATOM 5783 O O . ASN B 1 356 ? 22.266 -40.281 -42.094 1 52.44 356 ASN B O 1
ATOM 5787 N N . GLY B 1 357 ? 22.625 -42.188 -41.125 1 45.94 357 GLY B N 1
ATOM 5788 C CA . GLY B 1 357 ? 21.422 -42.656 -41.812 1 45.94 357 GLY B CA 1
ATOM 5789 C C . GLY B 1 357 ? 20.156 -42.125 -41.188 1 45.94 357 GLY B C 1
ATOM 5790 O O . GLY B 1 357 ? 20.172 -41.5 -40.125 1 45.94 357 GLY B O 1
ATOM 5791 N N . GLY B 1 358 ? 18.938 -42.094 -41.969 1 43.16 358 GLY B N 1
ATOM 5792 C CA . GLY B 1 358 ? 17.484 -42.031 -41.812 1 43.16 358 GLY B CA 1
ATOM 5793 C C . GLY B 1 358 ? 17.031 -42.594 -40.469 1 43.16 358 GLY B C 1
ATOM 5794 O O . GLY B 1 358 ? 15.875 -43.031 -40.344 1 43.16 358 GLY B O 1
ATOM 5795 N N . THR B 1 359 ? 17.984 -42.969 -39.781 1 43.84 359 THR B N 1
ATOM 5796 C CA . THR B 1 359 ? 17.406 -43.812 -38.719 1 43.84 359 THR B CA 1
ATOM 5797 C C . THR B 1 359 ? 16.531 -42.969 -37.781 1 43.84 359 THR B C 1
ATOM 5799 O O . THR B 1 359 ? 16.938 -41.906 -37.344 1 43.84 359 THR B O 1
ATOM 5802 N N . LYS B 1 360 ? 15.352 -43.062 -37.812 1 47.97 360 LYS B N 1
ATOM 5803 C CA . LYS B 1 360 ? 14.195 -42.75 -37 1 47.97 360 LYS B CA 1
ATOM 5804 C C . LYS B 1 360 ? 14.5 -43 -35.531 1 47.97 360 LYS B C 1
ATOM 5806 O O . LYS B 1 360 ? 13.625 -43.406 -34.75 1 47.97 360 LYS B O 1
ATOM 5811 N N . ARG B 1 361 ? 15.844 -42.812 -35.156 1 52.84 361 ARG B N 1
ATOM 5812 C CA . ARG B 1 361 ? 15.914 -43.156 -33.719 1 52.84 361 ARG B CA 1
ATOM 5813 C C . ARG B 1 361 ? 15.219 -42.094 -32.875 1 52.84 361 ARG B C 1
ATOM 5815 O O . ARG B 1 361 ? 15.57 -40.906 -32.938 1 52.84 361 ARG B O 1
ATOM 5822 N N . HIS B 1 362 ? 14.156 -42.406 -32.406 1 55.41 362 HIS B N 1
ATOM 5823 C CA . HIS B 1 362 ? 13.109 -41.656 -31.688 1 55.41 362 HIS B CA 1
ATOM 5824 C C . HIS B 1 362 ? 13.711 -40.656 -30.703 1 55.41 362 HIS B C 1
ATOM 5826 O O . HIS B 1 362 ? 13.242 -39.531 -30.594 1 55.41 362 HIS B O 1
ATOM 5832 N N . GLY B 1 363 ? 15.016 -40.906 -30.234 1 64.75 363 GLY B N 1
ATOM 5833 C CA . GLY B 1 363 ? 15.531 -40.062 -29.172 1 64.75 363 GLY B CA 1
ATOM 5834 C C . GLY B 1 363 ? 16.266 -38.812 -29.672 1 64.75 363 GLY B C 1
ATOM 5835 O O . GLY B 1 363 ? 16.125 -37.719 -29.125 1 64.75 363 GLY B O 1
ATOM 5836 N N . VAL B 1 364 ? 17 -38.938 -30.797 1 73.56 364 VAL B N 1
ATOM 5837 C CA . VAL B 1 364 ? 17.828 -37.844 -31.328 1 73.56 364 VAL B CA 1
ATOM 5838 C C . VAL B 1 364 ? 16.938 -36.75 -31.859 1 73.56 364 VAL B C 1
ATOM 5840 O O . VAL B 1 364 ? 17.203 -35.562 -31.656 1 73.56 364 VAL B O 1
ATOM 5843 N N . GLY B 1 365 ? 15.914 -37.156 -32.562 1 76.56 365 GLY B N 1
ATOM 5844 C CA . GLY B 1 365 ? 14.969 -36.188 -33.062 1 76.56 365 GLY B CA 1
ATOM 5845 C C . GLY B 1 365 ? 14.289 -35.375 -31.969 1 76.56 365 GLY B C 1
ATOM 5846 O O . GLY B 1 365 ? 14.148 -34.156 -32.094 1 76.56 365 GLY B O 1
ATOM 5847 N N . LEU B 1 366 ? 13.938 -36.031 -30.922 1 74.94 366 LEU B N 1
ATOM 5848 C CA . LEU B 1 366 ? 13.289 -35.375 -29.797 1 74.94 366 LEU B CA 1
ATOM 5849 C C . LEU B 1 366 ? 14.227 -34.312 -29.172 1 74.94 366 LEU B C 1
ATOM 5851 O O . LEU B 1 366 ? 13.805 -33.188 -28.891 1 74.94 366 LEU B O 1
ATOM 5855 N N . VAL B 1 367 ? 15.469 -34.688 -28.969 1 86.06 367 VAL B N 1
ATOM 5856 C CA . VAL B 1 367 ? 16.453 -33.812 -28.328 1 86.06 367 VAL B CA 1
ATOM 5857 C C . VAL B 1 367 ? 16.656 -32.562 -29.188 1 86.06 367 VAL B C 1
ATOM 5859 O O . VAL B 1 367 ? 16.656 -31.453 -28.688 1 86.06 367 VAL B O 1
ATOM 5862 N N . ARG B 1 368 ? 16.703 -32.781 -30.422 1 86.25 368 ARG B N 1
ATOM 5863 C CA . ARG B 1 368 ? 16.906 -31.641 -31.328 1 86.25 368 ARG B CA 1
ATOM 5864 C C . ARG B 1 368 ? 15.719 -30.688 -31.297 1 86.25 368 ARG B C 1
ATOM 5866 O O . ARG B 1 368 ? 15.891 -29.469 -31.297 1 86.25 368 ARG B O 1
ATOM 5873 N N . ARG B 1 369 ? 14.562 -31.203 -31.266 1 80.94 369 ARG B N 1
ATOM 5874 C CA . ARG B 1 369 ? 13.359 -30.391 -31.219 1 80.94 369 ARG B CA 1
ATOM 5875 C C . ARG B 1 369 ? 13.281 -29.578 -29.922 1 80.94 369 ARG B C 1
ATOM 5877 O O . ARG B 1 369 ? 12.922 -28.406 -29.938 1 80.94 369 ARG B O 1
ATOM 5884 N N . LEU B 1 370 ? 13.578 -30.203 -28.875 1 83.06 370 LEU B N 1
ATOM 5885 C CA . LEU B 1 370 ? 13.555 -29.547 -27.578 1 83.06 370 LEU B CA 1
ATOM 5886 C C . LEU B 1 370 ? 14.547 -28.391 -27.531 1 83.06 370 LEU B C 1
ATOM 5888 O O . LEU B 1 370 ? 14.227 -27.312 -27.031 1 83.06 370 LEU B O 1
ATOM 5892 N N . ILE B 1 371 ? 15.711 -28.656 -28.047 1 88.75 371 ILE B N 1
ATOM 5893 C CA . ILE B 1 371 ? 16.797 -27.672 -28 1 88.75 371 ILE B CA 1
ATOM 5894 C C . ILE B 1 371 ? 16.453 -26.5 -28.906 1 88.75 371 ILE B C 1
ATOM 5896 O O . ILE B 1 371 ? 16.703 -25.344 -28.547 1 88.75 371 ILE B O 1
ATOM 5900 N N . GLU B 1 372 ? 15.875 -26.812 -29.984 1 85.75 372 GLU B N 1
ATOM 5901 C CA . GLU B 1 372 ? 15.453 -25.75 -30.906 1 85.75 372 GLU B CA 1
ATOM 5902 C C . GLU B 1 372 ? 14.375 -24.875 -30.266 1 85.75 372 GLU B C 1
ATOM 5904 O O . GLU B 1 372 ? 14.352 -23.672 -30.484 1 85.75 372 GLU B O 1
ATOM 5909 N N . GLN B 1 373 ? 13.562 -25.438 -29.578 1 78.44 373 GLN B N 1
ATOM 5910 C CA . GLN B 1 373 ? 12.453 -24.734 -28.953 1 78.44 373 GLN B CA 1
ATOM 5911 C C . GLN B 1 373 ? 12.953 -23.656 -27.984 1 78.44 373 GLN B C 1
ATOM 5913 O O . GLN B 1 373 ? 12.305 -22.625 -27.797 1 78.44 373 GLN B O 1
ATOM 5918 N N . ILE B 1 374 ? 14.094 -23.859 -27.391 1 84.44 374 ILE B N 1
ATOM 5919 C CA . ILE B 1 374 ? 14.578 -22.906 -26.391 1 84.44 374 ILE B CA 1
ATOM 5920 C C . ILE B 1 374 ? 15.672 -22.031 -27 1 84.44 374 ILE B C 1
ATOM 5922 O O . ILE B 1 374 ? 16.406 -21.359 -26.281 1 84.44 374 ILE B O 1
ATOM 5926 N N . GLY B 1 375 ? 15.805 -22.156 -28.281 1 85.31 375 GLY B N 1
ATOM 5927 C CA . GLY B 1 375 ? 16.766 -21.328 -29 1 85.31 375 GLY B CA 1
ATOM 5928 C C . GLY B 1 375 ? 18.203 -21.719 -28.75 1 85.31 375 GLY B C 1
ATOM 5929 O O . GLY B 1 375 ? 19.109 -20.906 -28.906 1 85.31 375 GLY B O 1
ATOM 5930 N N . ALA B 1 376 ? 18.406 -22.844 -28.344 1 88.81 376 ALA B N 1
ATOM 5931 C CA . ALA B 1 376 ? 19.766 -23.344 -28.125 1 88.81 376 ALA B CA 1
ATOM 5932 C C . ALA B 1 376 ? 20.266 -24.125 -29.344 1 88.81 376 ALA B C 1
ATOM 5934 O O . ALA B 1 376 ? 19.531 -24.297 -30.312 1 88.81 376 ALA B O 1
ATOM 5935 N N . SER B 1 377 ? 21.5 -24.422 -29.375 1 90.19 377 SER B N 1
ATOM 5936 C CA . SER B 1 377 ? 22.094 -25.234 -30.422 1 90.19 377 SER B CA 1
ATOM 5937 C C . SER B 1 377 ? 22.781 -26.469 -29.859 1 90.19 377 SER B C 1
ATOM 5939 O O . SER B 1 377 ? 23.312 -26.438 -28.734 1 90.19 377 SER B O 1
ATOM 5941 N N . ALA B 1 378 ? 22.688 -27.562 -30.672 1 91.69 378 ALA B N 1
ATOM 5942 C CA . ALA B 1 378 ? 23.281 -28.828 -30.234 1 91.69 378 ALA B CA 1
ATOM 5943 C C . ALA B 1 378 ? 24.141 -29.422 -31.328 1 91.69 378 ALA B C 1
ATOM 5945 O O . ALA B 1 378 ? 23.797 -29.359 -32.5 1 91.69 378 ALA B O 1
ATOM 5946 N N . THR B 1 379 ? 25.297 -29.922 -30.969 1 91.44 379 THR B N 1
ATOM 5947 C CA . THR B 1 379 ? 26.172 -30.672 -31.859 1 91.44 379 THR B CA 1
ATOM 5948 C C . THR B 1 379 ? 26.484 -32.031 -31.266 1 91.44 379 THR B C 1
ATOM 5950 O O . THR B 1 379 ? 26.422 -32.219 -30.047 1 91.44 379 THR B O 1
ATOM 5953 N N . VAL B 1 380 ? 26.719 -33.031 -32.125 1 92.56 380 VAL B N 1
ATOM 5954 C CA . VAL B 1 380 ? 27.016 -34.375 -31.672 1 92.56 380 VAL B CA 1
ATOM 5955 C C . VAL B 1 380 ? 28.219 -34.938 -32.438 1 92.56 380 VAL B C 1
ATOM 5957 O O . VAL B 1 380 ? 28.359 -34.719 -33.656 1 92.56 380 VAL B O 1
ATOM 5960 N N . VAL B 1 381 ? 29.172 -35.531 -31.75 1 90.56 381 VAL B N 1
ATOM 5961 C CA . VAL B 1 381 ? 30.312 -36.25 -32.312 1 90.56 381 VAL B CA 1
ATOM 5962 C C . VAL B 1 381 ? 30.297 -37.688 -31.797 1 90.56 381 VAL B C 1
ATOM 5964 O O . VAL B 1 381 ? 30.172 -37.938 -30.594 1 90.56 381 VAL B O 1
ATOM 5967 N N . SER B 1 382 ? 30.266 -38.656 -32.781 1 89.44 382 SER B N 1
ATOM 5968 C CA . SER B 1 382 ? 30.219 -40.062 -32.406 1 89.44 382 SER B CA 1
ATOM 5969 C C . SER B 1 382 ? 31.359 -40.844 -33.031 1 89.44 382 SER B C 1
ATOM 5971 O O . SER B 1 382 ? 31.375 -41.062 -34.25 1 89.44 382 SER B O 1
ATOM 5973 N N . ASP B 1 383 ? 32.406 -41.25 -32.438 1 82.38 383 ASP B N 1
ATOM 5974 C CA . ASP B 1 383 ? 33.531 -42.094 -32.844 1 82.38 383 ASP B CA 1
ATOM 5975 C C . ASP B 1 383 ? 33.844 -43.156 -31.812 1 82.38 383 ASP B C 1
ATOM 5977 O O . ASP B 1 383 ? 33.188 -44.219 -31.812 1 82.38 383 ASP B O 1
ATOM 5981 N N . GLN B 1 384 ? 34.688 -42.938 -30.828 1 84.75 384 GLN B N 1
ATOM 5982 C CA . GLN B 1 384 ? 34.906 -43.75 -29.641 1 84.75 384 GLN B CA 1
ATOM 5983 C C . GLN B 1 384 ? 34.125 -43.25 -28.453 1 84.75 384 GLN B C 1
ATOM 5985 O O . GLN B 1 384 ? 34.688 -42.781 -27.453 1 84.75 384 GLN B O 1
ATOM 5990 N N . GLY B 1 385 ? 32.812 -43.438 -28.734 1 92.44 385 GLY B N 1
ATOM 5991 C CA . GLY B 1 385 ? 31.844 -42.844 -27.812 1 92.44 385 GLY B CA 1
ATOM 5992 C C . GLY B 1 385 ? 31.016 -41.75 -28.453 1 92.44 385 GLY B C 1
ATOM 5993 O O . GLY B 1 385 ? 31.109 -41.5 -29.656 1 92.44 385 GLY B O 1
ATOM 5994 N N . THR B 1 386 ? 30.156 -41.125 -27.75 1 93.81 386 THR B N 1
ATOM 5995 C CA . THR B 1 386 ? 29.312 -40.062 -28.266 1 93.81 386 THR B CA 1
ATOM 5996 C C . THR B 1 386 ? 29.344 -38.844 -27.344 1 93.81 386 THR B C 1
ATOM 5998 O O . THR B 1 386 ? 29.25 -39 -26.125 1 93.81 386 THR B O 1
ATOM 6001 N N . VAL B 1 387 ? 29.578 -37.719 -27.969 1 95.12 387 VAL B N 1
ATOM 6002 C CA . VAL B 1 387 ? 29.578 -36.469 -27.188 1 95.12 387 VAL B CA 1
ATOM 6003 C C . VAL B 1 387 ? 28.547 -35.5 -27.75 1 95.12 387 VAL B C 1
ATOM 6005 O O . VAL B 1 387 ? 28.625 -35.094 -28.922 1 95.12 387 VAL B O 1
ATOM 6008 N N . TRP B 1 388 ? 27.578 -35.125 -26.875 1 94.88 388 TRP B N 1
ATOM 6009 C CA . TRP B 1 388 ? 26.625 -34.062 -27.188 1 94.88 388 TRP B CA 1
ATOM 6010 C C . TRP B 1 388 ? 27.047 -32.75 -26.547 1 94.88 388 TRP B C 1
ATOM 6012 O O . TRP B 1 388 ? 27.391 -32.719 -25.359 1 94.88 388 TRP B O 1
ATOM 6022 N N . THR B 1 389 ? 27.078 -31.734 -27.344 1 95.06 389 THR B N 1
ATOM 6023 C CA . THR B 1 389 ? 27.359 -30.406 -26.844 1 95.06 389 THR B CA 1
ATOM 6024 C C . THR B 1 389 ? 26.188 -29.453 -27.141 1 95.06 389 THR B C 1
ATOM 6026 O O . THR B 1 389 ? 25.844 -29.234 -28.297 1 95.06 389 THR B O 1
ATOM 6029 N N . ILE B 1 390 ? 25.641 -28.938 -26.047 1 94.31 390 ILE B N 1
ATOM 6030 C CA . ILE B 1 390 ? 24.531 -28.016 -26.188 1 94.31 390 ILE B CA 1
ATOM 6031 C C . ILE B 1 390 ? 24.938 -26.625 -25.672 1 94.31 390 ILE B C 1
ATOM 6033 O O . ILE B 1 390 ? 25.375 -26.484 -24.531 1 94.31 390 ILE B O 1
ATOM 6037 N N . LEU B 1 391 ? 24.734 -25.641 -26.5 1 92.62 391 LEU B N 1
ATOM 6038 C CA . LEU B 1 391 ? 25.016 -24.266 -26.125 1 92.62 391 LEU B CA 1
ATOM 6039 C C . LEU B 1 391 ? 23.75 -23.562 -25.641 1 92.62 391 LEU B C 1
ATOM 6041 O O . LEU B 1 391 ? 22.797 -23.375 -26.406 1 92.62 391 LEU B O 1
ATOM 6045 N N . ILE B 1 392 ? 23.781 -23.141 -24.375 1 88.81 392 ILE B N 1
ATOM 6046 C CA . ILE B 1 392 ? 22.625 -22.469 -23.781 1 88.81 392 ILE B CA 1
ATOM 6047 C C . ILE B 1 392 ? 22.766 -20.953 -23.953 1 88.81 392 ILE B C 1
ATOM 6049 O O . ILE B 1 392 ? 23.719 -20.344 -23.469 1 88.81 392 ILE B O 1
ATOM 6053 N N . PRO B 1 393 ? 21.781 -20.375 -24.547 1 80.5 393 PRO B N 1
ATOM 6054 C CA . PRO B 1 393 ? 21.938 -18.953 -24.828 1 80.5 393 PRO B CA 1
ATOM 6055 C C . PRO B 1 393 ? 21.703 -18.078 -23.594 1 80.5 393 PRO B C 1
ATOM 6057 O O . PRO B 1 393 ? 21.062 -18.516 -22.641 1 80.5 393 PRO B O 1
ATOM 6060 N N . THR B 1 394 ? 22.219 -16.844 -23.625 1 68.62 394 THR B N 1
ATOM 6061 C CA . THR B 1 394 ? 21.953 -15.828 -22.609 1 68.62 394 THR B CA 1
ATOM 6062 C C . THR B 1 394 ? 20.531 -15.289 -22.75 1 68.6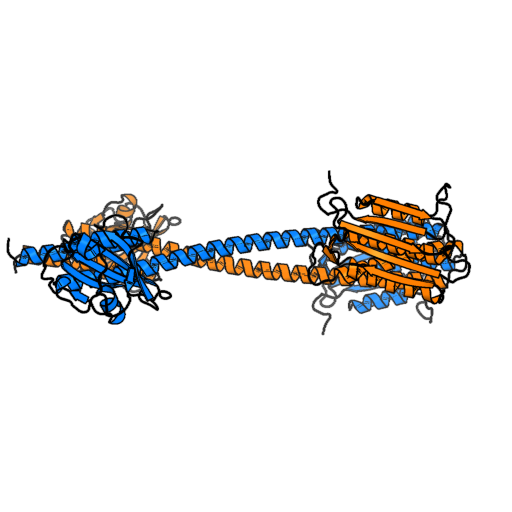2 394 THR B C 1
ATOM 6064 O O . THR B 1 394 ? 20 -15.203 -23.844 1 68.62 394 THR B O 1
ATOM 6067 N N . PRO B 1 395 ? 19.656 -15.273 -21.719 1 62.38 395 PRO B N 1
ATOM 6068 C CA . PRO B 1 395 ? 18.266 -14.828 -21.828 1 62.38 395 PRO B CA 1
ATOM 6069 C C . PRO B 1 395 ? 18.078 -13.68 -22.828 1 62.38 395 PRO B C 1
ATOM 6071 O O . PRO B 1 395 ? 17.062 -13.602 -23.5 1 62.38 395 PRO B O 1
ATOM 6074 N N . GLY B 1 396 ? 18.875 -12.703 -23 1 54.91 396 GLY B N 1
ATOM 6075 C CA . GLY B 1 396 ? 18.734 -11.555 -23.891 1 54.91 396 GLY B CA 1
ATOM 6076 C C . GLY B 1 396 ? 18.891 -11.914 -25.359 1 54.91 396 GLY B C 1
ATOM 6077 O O . GLY B 1 396 ? 18.547 -11.125 -26.234 1 54.91 396 GLY B O 1
ATOM 6078 N N . GLN B 1 397 ? 19.547 -12.883 -25.828 1 47.88 397 GLN B N 1
ATOM 6079 C CA . GLN B 1 397 ? 19.906 -13.141 -27.219 1 47.88 397 GLN B CA 1
ATOM 6080 C C . GLN B 1 397 ? 18.812 -13.953 -27.922 1 47.88 397 GLN B C 1
ATOM 6082 O O . GLN B 1 397 ? 18.875 -14.148 -29.141 1 47.88 397 GLN B O 1
ATOM 6087 N N . ALA B 1 398 ? 18.078 -14.594 -27.484 1 38.41 398 ALA B N 1
ATOM 6088 C CA . ALA B 1 398 ? 17.094 -15.352 -28.266 1 38.41 398 ALA B CA 1
ATOM 6089 C C . ALA B 1 398 ? 16.328 -14.438 -29.219 1 38.41 398 ALA B C 1
ATOM 6091 O O . ALA B 1 398 ? 15.875 -14.875 -30.281 1 38.41 398 ALA B O 1
ATOM 6092 N N . ALA B 1 399 ? 15.5 -13.477 -28.859 1 36.34 399 ALA B N 1
ATOM 6093 C CA . ALA B 1 399 ? 14.477 -13.031 -29.797 1 36.34 399 ALA B CA 1
ATOM 6094 C C . ALA B 1 399 ? 15.102 -12.203 -30.922 1 36.34 399 ALA B C 1
ATOM 6096 O O . ALA B 1 399 ? 14.383 -11.609 -31.734 1 36.34 399 ALA B O 1
ATOM 6097 N N . SER B 1 400 ? 16.328 -11.961 -31.203 1 27.12 400 SER B N 1
ATOM 6098 C CA . SER B 1 400 ? 16.266 -11.289 -32.5 1 27.12 400 SER B CA 1
ATOM 6099 C C . SER B 1 400 ? 15.914 -12.266 -33.594 1 27.12 400 SER B C 1
ATOM 6101 O O . SER B 1 400 ? 16.406 -13.398 -33.625 1 27.12 400 SER B O 1
#

Nearest PDB structures (foldseek):
  3ci6-assembly1_A  TM=9.067E-01  e=2.294E-09  Acinetobacter baylyi ADP1
  3trc-assembly1_A-2  TM=8.630E-01  e=2.700E-09  Coxiella burnetii
  3ci6-assembly1_B  TM=8.590E-01  e=4.405E-09  Acinetobacter baylyi ADP1
  5w10-assembly2_B  TM=8.009E-01  e=1.353E-07  Leptospira interrogans serovar Copenhageni str. Fiocruz L1-130
  5w10-assembly1_D  TM=7.766E-01  e=2.090E-07  Leptospira interrogans serovar Copenhageni str. Fiocruz L1-130

Secondary structure (DSSP, 8-state):
--HHHHHHHHHHHHHHHHHHHHHHHHH---HHHHHHHHHHHHHHHTT-SEEEEEEEETTTTEEEEEEEESPPTTSTTT-EEESSTTSHHHHHHHH-S-EEES-GGG-TT----HHHHHTT--EEEEEEE--SSS--EEEEEEESS-----HHHHHHHHHHHHHHHHHHHHHHHHHHHHHHHHHHHHHHHHHHHHHHHHHHHHHHHHHHHHHHHHHHHHHHHHHHHH---HHHHHHHHHHHHHHHHHHHHHHHTTSSS--SEEEHHHHHHHHHHHHHHHHHTT-TTEEEEEEE---EEEHHHHHHHHHHHHHHHHHIIIII-TTS-EEEEEEEEE--SSS-SEEEEEEE-S-----SS----HHHHHHHHHHHHTT-EEEEEEESEEEEEEEEPPTTTTT-/--HHHHHHHHHHHHHHHHHHHHHHHHH---HHHHHHHHHHHHHHHTT-SEEEEEEEETTTTEEEEEEEESPPTTSTTT-EEESSTTSHHHHHHHH-S-EEES-GGG-TT----HHHHHTT--EEEEEEE--SSS--EEEEEEESS-----HHHHHHHHHHHHHHHHHHHHHHHHHHHHHHHHHHHHHHHHHHHHHHHHHHHHHHHHHHHHHHHHHHHHHHHHHHHH---HHHHHHHHHHHHHHHHHHHHHHHTTSSS--SEEEHHHHHHHHHHHHHHHHHTT-TTEEEEEEE---EEEHHHHHHHHHHHHHHHHHIIIII-TTS-EEEEEEEEE--SSS-SEEEEEEE-S----SSS----HHHHHHHHHHHHTT-EEEEEEESEEEEEEEEPPTTTTT-

Foldseek 3Di:
DDPVVVVVVLLVLLVVLLVVLLVVLVPDLDLLVSQQSLQVSLCVSVVAQKKFWWFADPVVQKTATQYMGNADPCRHPHDIGHLDPQALFNVQQVVQDKRWFLAPVPDPSHDDDPRCVVSQWGIKIKHWQQEDPGTGGIIMTTHNDRDDDDPSSVVSSHSSSPSSSVSNHVSVVVVVVVVVVVVVVVVVVVVVVVVVVVLVVVLVVLVVLLVVLVVVLVVLVVVLVVDDDPVVNVVSVLVSL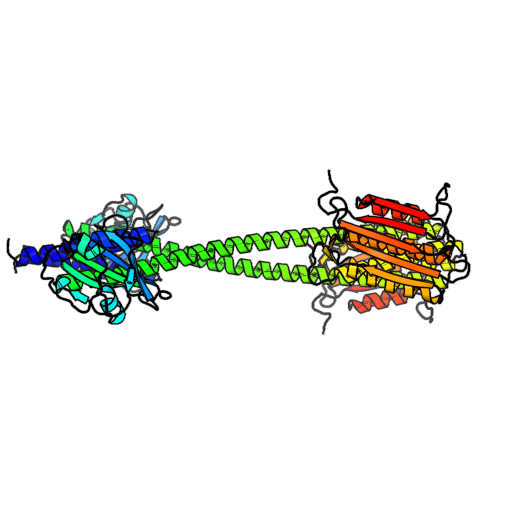LSVLVSLLSVQCSDSDVDQWGFLLVSVQVLQVVLCVVLCVVQVQEEEEEEEDGDIDGSLLSSLVSSLQSLVVVCCSVPFAPPSHWYKYWYWYADPDPFFRIKIKIWIQGQWDDPDDPPPPVRVVSNCVSLVVQVKDWDWDTHRIIMIIIGHGDPPPPPD/DDPVVVVVVLLVLLVVLLVVLLVVLVPDLDLLVSQQSLQVSLCVSVVAQKKFWWFADPVVQKTAGQYMGNADPCRHPHDIGHLDPQALFNVQQVVQDKRWFQAPVPDPSHDDDPRCVVSQWGIKIKHWQQEDPGTGGIIMTTHNDRDDDDPSSVVSRNSSSPSSSVSNHVSVVVVVVVVVVVVVVVVVVVVVVVVVVVLVVVLVVLVVLLVVLVVVLVVLVVVLVVDDDPVVNVVSVLVSLLSVLVSLLSVQCSDRDVDQWGFLLVSVVVLQVVLCVVLCVVQVQEEEEEEEDGDIDGSLLSSLVSSLQSLVVVCCSVPFAPPSHWYWYWYWYADPDPFFRIKIKIWIQGQWDDPPDPPPPVRVVSNCVSLVVQVKDWDWDTHRIIMIIIGHGDPPPPPD

Radius of gyration: 44.4 Å; Cα contacts (8 Å, |Δi|>4): 1411; chains: 2; bounding box: 74×124×73 Å

Sequence (800 aa):
MDETTAELHKLISQQAAIAHFGNFALREPDLMVILTEAARLCAEGLSVPFCKVCRYRAAENDLLVVAGYGWNPGVVGHVVSRADLTSPQGRAFITGNPSICDDVSREVDFELPSFYAEHGVVSTIDVLIKGDDLPYGVLEIDNDQHHDYDQHDIDFLTGFANVLAEAVATSTRTQVLNESVNQMRILVEEKDRLLEQKNTLAEELQHRVKNNLQLVYAMLSKQLGDTVDPFERKGLSAIARRVFTLAQVYDHLLGREMTRTTDFGSYLKSLCASLADIQGSANDEISLTCTSDSLSLDLDVVTALGLAVAELVANAYDHAFPDGRGTITVSALKQDSEDARAILTIADNGKGFSINGGTKRHGVGLVRRLIEQIGASATVVSDQGTVWTILIPTPGQAASMDETTAELHKLISQQAAIAHFGNFALREPDLMVILTEAARLCAEGLSVPFCKVCRYRAAENDLLVVAGYGWNPGVVGHVVSRADLTSPQGRAFITGNPSICDDVSREVDFELPSFYAEHGVVSTIDVLIKGDDLPYGVLEIDNDQHHDYDQHDIDFLTGFANVLAEAVATSTRTQVLNESVNQMRILVEEKDRLLEQKNTLAEELQHRVKNNLQLVYAMLSKQLGDTVDPFERKGLSAIARRVFTLAQVYDHLLGREMTRTTDFGSYLKSLCASLADIQGSANDEISLTCTSDSLSLDLDVVTALGLAVAELVANAYDHAFPDGRGTITVSALKQDSEDARAILTIADNGKGFSINGGTKRHGVGLVRRLIEQIGASATVVSDQGTVWTILIPTPGQAAS

Solvent-accessible surface area (backbone atoms only — not comparable to full-atom values): 41228 Å² total; per-residue (Å²): 130,56,69,67,55,55,52,49,51,52,52,37,52,40,33,45,46,43,26,52,46,34,42,47,44,44,66,51,80,50,58,67,61,45,44,27,49,50,17,42,47,52,14,60,62,65,72,34,68,25,16,33,34,25,37,53,36,77,91,76,48,24,28,36,25,68,23,47,25,75,70,61,91,71,40,60,71,62,41,66,44,51,58,36,75,39,22,61,56,8,35,4,56,73,68,64,40,72,29,77,34,56,46,53,88,73,44,79,67,49,67,74,61,68,64,45,66,75,66,43,51,27,16,40,41,17,27,41,18,49,50,91,90,56,59,46,25,31,42,33,42,32,22,67,46,79,55,87,77,50,71,65,54,52,49,50,54,45,53,44,26,50,41,47,23,32,40,49,52,41,42,51,50,49,50,52,43,52,50,49,36,51,54,44,52,53,50,44,52,51,52,51,51,49,46,51,49,50,50,50,50,52,52,50,50,39,50,49,52,22,53,52,31,48,50,53,27,54,52,43,52,55,48,49,75,70,44,80,54,66,69,58,35,54,55,51,49,53,51,34,51,50,38,45,45,52,23,51,51,40,56,60,54,57,49,95,54,93,50,71,52,34,54,41,23,65,46,48,47,53,48,51,54,50,49,41,58,68,55,27,76,80,32,82,49,44,48,76,46,70,49,56,40,90,36,78,34,42,56,68,51,43,51,37,50,48,50,36,49,54,49,53,52,49,47,40,71,71,63,26,34,90,84,45,53,41,47,35,41,36,37,36,40,72,36,100,47,99,70,25,45,25,40,39,36,44,33,36,58,25,66,37,56,85,78,79,72,90,67,75,53,68,61,61,58,50,38,52,53,41,37,50,72,66,60,30,50,76,48,76,48,51,62,82,6,37,40,37,42,32,42,36,52,40,90,82,64,58,80,119,130,57,69,66,56,56,52,49,51,52,51,38,51,40,33,44,47,43,24,52,46,34,42,48,42,45,66,51,80,49,59,66,60,44,45,28,50,49,16,42,48,53,15,61,62,67,71,35,68,24,16,32,33,23,38,55,37,76,91,76,48,25,27,35,25,68,22,46,25,76,71,62,92,70,40,60,71,63,41,66,43,51,58,36,76,41,22,62,55,7,36,3,53,72,69,64,40,72,29,78,35,58,46,52,89,71,44,80,68,48,68,74,61,68,64,43,65,77,67,43,50,27,17,41,41,20,28,42,17,49,50,90,90,56,58,46,25,30,41,34,40,33,22,66,47,80,57,89,76,50,71,64,55,52,50,50,54,46,52,42,26,49,42,46,23,31,41,50,53,42,42,51,50,49,50,52,41,53,51,49,37,51,52,44,51,53,50,42,52,49,50,50,49,50,45,50,50,51,51,51,50,52,51,49,50,37,53,48,52,23,52,52,31,48,50,52,27,53,52,42,53,54,50,49,74,72,45,79,54,65,70,57,36,52,54,52,49,54,51,34,50,51,38,45,45,52,23,51,52,40,54,59,53,57,50,94,54,92,49,70,51,34,54,42,24,63,47,49,46,52,50,50,54,51,50,42,58,69,56,28,77,81,32,81,50,45,46,77,48,68,49,56,39,92,36,77,33,44,57,67,50,43,51,38,50,49,49,35,48,54,50,53,53,49,48,41,69,73,64,26,32,91,85,44,52,43,47,33,41,37,36,34,40,73,36,100,46,98,72,26,45,27,41,38,34,44,34,37,57,26,66,37,58,85,79,80,67,88,68,76,52,69,62,62,58,50,38,51,52,41,36,50,72,65,59,29,51,75,49,78,50,51,60,83,6,37,38,38,41,32,39,35,52,40,88,85,64,59,81,118

pLDDT: mean 85.65, std 12.45, range [27.11, 98.75]